Protein AF-A0A0U1M686-F1 (afdb_monomer)

Secondary structure (DSSP, 8-state):
--PPP------TT---S-SSHHHHHHHHHT-B-TTSPBPEEEEPPTT--SS-PEEEEHHHHHHHHHHHHHHHHHHHHHHS-TT-------EEEE--SSHHHHHHHHHHHHHTT-EEEEPPPPPSSHHHHHHHHHHHHHHTTSPEEEE-HHHHHH-HHHHTSTTEEEHHHHHHTTTTS----SS---S--SS------TTSEEEEEEEE-TTSSEEEEEEEHHHHHHHHHHHHHHTT--TT-EEEE-S-TTSHHHIIIIIIHHHHTT-EEEE--HHHHHH-THHHHHHHHHHT--EEE--HHHHHHHHHHHHHHTTT--S---TT--EEEEESS--BHHHHHHHHHHHHHTT--S--EEEEEEEGGGTEEEEEEE--HHHHHHTT-SB---BEEPTT-EEEEEETTEEPPTT--EEEEEESTTS---BTT-HHHHHTTB-TTS-EEEEEEEEE-TTS-EEEEEETTT-EEETTEEE-HHHHHHHHHHTT-TTB-TT--EEEEE--TT-SS-EEEEEE-BSS----HHHHHHHHHHHHHHHHTTTSS--SEEEE--GGGS---TTS---HHHHHHHHHTTTTTTT-EE-SS-----TTS------SHHHHHHHHHHHHHHT--GGG--TTSBTGGGT--HHHHHHHHHHHHHHS---S---HHHHHT--BHHHHHHHHHTTT------EEEEE---SSPPEEEE--TT-SSGGGHHHHHH--SS-EEEE--TTSSTTPPPPS-HHHHHHHHHHHHHHHS-S--EEEEEETTHHHHHHHHHHHHHHTT--EEEEEEES--S--HHHHTT--HHHHHHHHHHHTTSS-GGGHHHHHHHTTT--HHHHHHHHHHTS-HHHHHHH---HHHHHHHHHHHHHHHHHHHH----S-BS--EEEEEEPPTTT-S-HHHIIIIIGGGGGGGBSSPPEEEEEEEETTTTTSTTTHHHHHHHHHHHHHHTT-

Sequence (960 aa):
MAPPVAELGVDSTQGNGLVDLVGILHHAALSKDEVGKERGLWLYEPGTDGTLPVRWTYKELLSEAKRKASILSRYLEAQVPAGLSGVKRKVVLLQFDNHIDSIAWFWAVVSAGLLPAISPPLSANVAQREQHIQHLMTLFETPVVLSTDRLIKRYPELGSGPLTVTIEQLLSSQSSNNIIDDHNPTTNGKYESRPPRGEEPAVLMLTSGSTGNAKAVELTVPQLVASVRGKSKALNVSENACFLNWIGLDHVANLVEIHLLAMYNKVDQVQLQAHDVISEPVLFLKVIHTHRVTATFAPNFFLALLTKRLESEASSITGLDLSCLKTITSGGEANLVETGKALCAQLEKLGVTKCPLYIAYGLTESGGGLSYGLFDAEYEDDQGREFASIGKPTIAVKVRVFGDGKETEPYELGELQLSGDAIFKRYYRDPEATKNSFTPEGWFMTGDRGYIDRTGALNIVGRRKEILIINGVNRAPQDIEAALETANLPGVVSSYFAAFSHRPKGSDTEGYCVVYSPEITFEDPKRRDEIAESIARAAAVIPGVRPEWLIPLPLSRLEKSSLGKLSRTRLKKQFDQGVFDDVRIRSRTPIQTYVHASYVAPSNDTEQKVVEALSYMLEMPANLISVDRTIFELGVTSLTLFRFERLLRQHISLDVGVSIITLLNSPVIRNIATAIDNANSHEYNPVAQLQARGSKLPLWLVHPASGNVLAFLPLARTMVDRPLYALTARGLGNNEKLFDSIPEMADTYFEHVKRTQPKGPYALTGYSLGTTVAFELAKRLEANGDKVAFCAALDSPPHIIPLVGPLDWTAAAIRVSYFLELIAQDDIPKYEVEFRGLSQVEVAERLLEVSFPEQLAKLKLTTAQLMAIVHVTDNFGKMGKVYQPKGLVRKMDVFYCIPLKSVCLDKQKWVAEHLGAWQDFSREPIELIECEGDHADMMNAQYVEGFEQRLSKVLAARGI

InterPro domains:
  IPR000873 AMP-dependent synthetase/ligase domain [PF00501] (54-428)
  IPR001031 Thioesterase [PF00975] (698-831)
  IPR009081 Phosphopantetheine binding ACP domain [PF00550] (608-676)
  IPR009081 Phosphopantetheine binding ACP domain [PS50075] (601-680)
  IPR020845 AMP-binding, conserved site [PS00455] (204-215)
  IPR029058 Alpha/Beta hydrolase fold [G3DSA:3.40.50.1820] (682-956)
  IPR029058 Alpha/Beta hydrolase fold [SSF53474] (679-955)
  IPR036736 ACP-like superfamily [G3DSA:1.10.1200.10] (594-681)
  IPR036736 ACP-like superfamily [SSF47336] (599-683)
  IPR042099 ANL, N-terminal domain [G3DSA:3.40.50.12780] (25-463)
  IPR045851 AMP-binding enzyme domain superfamily [G3DSA:3.30.300.30] (465-593)

Nearest PDB structures (foldseek):
  6ulw-assembly2_D  TM=6.265E-01  e=1.410E-38  Bacillus stratosphericus LAMA 585
  6ulw-assembly2_B  TM=5.367E-01  e=2.056E-37  Bacillus stratosphericus LAMA 585
  3lnv-assembly1_A  TM=6.993E-01  e=2.010E-29  Legionella pneumophila subsp. pneumophila str. Philadelphia 1
  6ulw-assembly1_C  TM=5.220E-01  e=1.589E-37  Bacillus stratosphericus LAMA 585
  6ojd-assembly3_C  TM=7.606E-01  e=1.167E-12  Nocardia uniformis subsp. tsuyamanensis

Organism: Talaromyces islandicus (NCBI:txid28573)

Radius of gyration: 36.04 Å; Cα contacts (8 Å, |Δi|>4): 1787; chains: 1; bounding box: 90×78×102 Å

Structure (mmCIF, N/CA/C/O backbone):
data_AF-A0A0U1M686-F1
#
_entry.id   AF-A0A0U1M686-F1
#
loop_
_atom_site.group_PDB
_atom_site.id
_atom_site.type_symbol
_atom_site.label_atom_id
_atom_site.label_alt_id
_atom_site.label_comp_id
_atom_site.label_asym_id
_atom_site.label_entity_id
_atom_site.label_seq_id
_atom_site.pdbx_PDB_ins_code
_atom_site.Cartn_x
_atom_site.Cartn_y
_atom_site.Cartn_z
_atom_site.occupancy
_atom_site.B_iso_or_equiv
_atom_site.auth_seq_id
_atom_site.auth_comp_id
_atom_site.auth_asym_id
_atom_site.auth_atom_id
_atom_site.pdbx_PDB_model_num
ATOM 1 N N . MET A 1 1 ? 45.460 -27.336 17.665 1.00 35.50 1 MET A N 1
ATOM 2 C CA . MET A 1 1 ? 46.092 -27.654 16.368 1.00 35.50 1 MET A CA 1
ATOM 3 C C . MET A 1 1 ? 45.175 -28.616 15.637 1.00 35.50 1 MET A C 1
ATOM 5 O O . MET A 1 1 ? 45.163 -29.795 15.955 1.00 35.50 1 MET A O 1
ATOM 9 N N . ALA A 1 2 ? 44.336 -28.074 14.759 1.00 26.50 2 ALA A N 1
ATOM 10 C CA . ALA A 1 2 ? 43.498 -28.819 13.824 1.00 26.50 2 ALA A CA 1
ATOM 11 C C . ALA A 1 2 ? 44.129 -28.659 12.428 1.00 26.50 2 ALA A C 1
ATOM 13 O O . ALA A 1 2 ? 44.754 -27.619 12.191 1.00 26.50 2 ALA A O 1
ATOM 14 N N . PRO A 1 3 ? 44.063 -29.670 11.548 1.00 24.14 3 PRO A N 1
ATOM 15 C CA . PRO A 1 3 ? 44.826 -29.666 10.308 1.00 24.14 3 PRO A CA 1
ATOM 16 C C . PRO A 1 3 ? 44.280 -28.603 9.338 1.00 24.14 3 PRO A C 1
ATOM 18 O O . PRO A 1 3 ? 43.085 -28.296 9.385 1.00 24.14 3 PRO A O 1
ATOM 21 N N . PRO A 1 4 ? 45.127 -28.031 8.465 1.00 25.81 4 PRO A N 1
ATOM 22 C CA . PRO A 1 4 ? 44.680 -27.060 7.484 1.00 25.81 4 PRO A CA 1
ATOM 23 C C . PRO A 1 4 ? 43.763 -27.746 6.472 1.00 25.81 4 PRO A C 1
ATOM 25 O O . PRO A 1 4 ? 44.108 -28.776 5.891 1.00 25.81 4 PRO A O 1
ATOM 28 N N . VAL A 1 5 ? 42.584 -27.160 6.280 1.00 28.09 5 VAL A N 1
ATOM 29 C CA . VAL A 1 5 ? 41.678 -27.475 5.177 1.00 28.09 5 VAL A CA 1
ATOM 30 C C . VAL A 1 5 ? 42.433 -27.180 3.887 1.00 28.09 5 VAL A C 1
ATOM 32 O O . VAL A 1 5 ? 42.909 -26.064 3.693 1.00 28.09 5 VAL A O 1
ATOM 35 N N . ALA A 1 6 ? 42.588 -28.196 3.042 1.00 23.77 6 ALA A N 1
ATOM 36 C CA . ALA A 1 6 ? 43.217 -28.063 1.741 1.00 23.77 6 ALA A CA 1
ATOM 37 C C . ALA A 1 6 ? 42.483 -26.989 0.926 1.00 23.77 6 ALA A C 1
ATOM 39 O O . ALA A 1 6 ? 41.313 -27.150 0.576 1.00 23.77 6 ALA A O 1
ATOM 40 N N . GLU A 1 7 ? 43.179 -25.890 0.640 1.00 23.83 7 GLU A N 1
ATOM 41 C CA . GLU A 1 7 ? 42.798 -24.958 -0.409 1.00 23.83 7 GLU A CA 1
ATOM 42 C C . GLU A 1 7 ? 42.729 -25.748 -1.720 1.00 23.83 7 GLU A C 1
ATOM 44 O O . GLU A 1 7 ? 43.747 -26.147 -2.286 1.00 23.83 7 GLU A O 1
ATOM 49 N N . LEU A 1 8 ? 41.512 -25.999 -2.206 1.00 27.53 8 LEU A N 1
ATOM 50 C CA . LEU A 1 8 ? 41.305 -26.252 -3.624 1.00 27.53 8 LEU A CA 1
ATOM 51 C C . LEU A 1 8 ? 41.726 -24.970 -4.337 1.00 27.53 8 LEU A C 1
ATOM 53 O O . LEU A 1 8 ? 40.991 -23.982 -4.346 1.00 27.53 8 LEU A O 1
ATOM 57 N N . GLY A 1 9 ? 42.957 -24.990 -4.847 1.00 22.81 9 GLY A N 1
ATOM 58 C CA . GLY A 1 9 ? 43.548 -23.915 -5.619 1.00 22.81 9 GLY A CA 1
ATOM 59 C C . GLY A 1 9 ? 42.605 -23.496 -6.735 1.00 22.81 9 GLY A C 1
ATOM 60 O O . GLY A 1 9 ? 42.444 -24.193 -7.735 1.00 22.81 9 GLY A O 1
ATOM 61 N N . VAL A 1 10 ? 41.991 -22.331 -6.558 1.00 29.48 10 VAL A N 1
ATOM 62 C CA . VAL A 1 10 ? 41.519 -21.542 -7.684 1.00 29.48 10 VAL A CA 1
ATOM 63 C C . VAL A 1 10 ? 42.782 -20.976 -8.306 1.00 29.48 10 VAL A C 1
ATOM 65 O O . VAL A 1 10 ? 43.371 -20.023 -7.799 1.00 29.48 10 VAL A O 1
ATOM 68 N N . ASP A 1 11 ? 43.227 -21.649 -9.357 1.00 24.72 11 ASP A N 1
ATOM 69 C CA . ASP A 1 11 ? 44.332 -21.237 -10.199 1.00 24.72 11 ASP A CA 1
ATOM 70 C C . ASP A 1 11 ? 44.060 -19.814 -10.716 1.00 24.72 11 ASP A C 1
ATOM 72 O O . ASP A 1 11 ? 43.253 -19.582 -11.619 1.00 24.72 11 ASP A O 1
ATOM 76 N N . SER A 1 12 ? 44.707 -18.831 -10.091 1.00 29.44 12 SER A N 1
ATOM 77 C CA . SER A 1 12 ? 44.592 -17.403 -10.392 1.00 29.44 12 SER A CA 1
ATOM 78 C C . SER A 1 12 ? 45.293 -17.014 -11.701 1.00 29.44 12 SER A C 1
ATOM 80 O O . SER A 1 12 ? 45.470 -15.828 -11.980 1.00 29.44 12 SER A O 1
ATOM 82 N N . THR A 1 13 ? 45.661 -18.000 -12.531 1.00 25.84 13 THR A N 1
ATOM 83 C CA . THR A 1 13 ? 46.384 -17.803 -13.791 1.00 25.84 13 THR A CA 1
ATOM 84 C C . THR A 1 13 ? 45.665 -18.299 -15.055 1.00 25.84 13 THR A C 1
ATOM 86 O O . THR A 1 13 ? 46.185 -18.098 -16.151 1.00 25.84 13 THR A O 1
ATOM 89 N N . GLN A 1 14 ? 44.419 -18.796 -14.977 1.00 29.12 14 GLN A N 1
ATOM 90 C CA . GLN A 1 14 ? 43.559 -18.967 -16.166 1.00 29.12 14 GLN A CA 1
ATOM 91 C C . GLN A 1 14 ? 42.485 -17.875 -16.272 1.00 29.12 14 GLN A C 1
ATOM 93 O O . GLN A 1 14 ? 41.308 -18.066 -15.980 1.00 29.12 14 GLN A O 1
ATOM 98 N N . GLY A 1 15 ? 42.903 -16.703 -16.755 1.00 29.92 15 GLY A N 1
ATOM 99 C CA . GLY A 1 15 ? 42.041 -15.580 -17.135 1.00 29.92 15 GLY A CA 1
ATOM 100 C C . GLY A 1 15 ? 41.254 -15.796 -18.435 1.00 29.92 15 GLY A C 1
ATOM 101 O O . GLY A 1 15 ? 41.294 -14.941 -19.312 1.00 29.92 15 GLY A O 1
ATOM 102 N N . ASN A 1 16 ? 40.534 -16.911 -18.570 1.00 42.47 16 ASN A N 1
ATOM 103 C CA . ASN A 1 16 ? 39.577 -17.136 -19.657 1.00 42.47 16 ASN A CA 1
ATOM 104 C C . ASN A 1 16 ? 38.313 -17.794 -19.095 1.00 42.47 16 ASN A C 1
ATOM 106 O O . ASN A 1 16 ? 38.372 -18.903 -18.576 1.00 42.47 16 ASN A O 1
ATOM 110 N N . GLY A 1 17 ? 37.157 -17.144 -19.235 1.00 43.91 17 GLY A N 1
ATOM 111 C CA . GLY A 1 17 ? 35.889 -17.817 -18.952 1.00 43.91 17 GLY A CA 1
ATOM 112 C C . GLY A 1 17 ? 34.650 -17.094 -19.455 1.00 43.91 17 GLY A C 1
ATOM 113 O O . GLY A 1 17 ? 33.845 -17.692 -20.146 1.00 43.91 17 GLY A O 1
ATOM 114 N N . LEU A 1 18 ? 34.482 -15.802 -19.168 1.00 57.47 18 LEU A N 1
ATOM 115 C CA . LEU A 1 18 ? 33.280 -15.061 -19.576 1.00 57.47 18 LEU A CA 1
ATOM 116 C C . LEU A 1 18 ? 33.663 -13.662 -20.056 1.00 57.47 18 LEU A C 1
ATOM 118 O O . LEU A 1 18 ? 33.580 -12.685 -19.319 1.00 57.47 18 LEU A O 1
ATOM 122 N N . VAL A 1 19 ? 34.156 -13.593 -21.294 1.00 62.72 19 VAL A N 1
ATOM 123 C CA . VAL A 1 19 ? 34.597 -12.338 -21.930 1.00 62.72 19 VAL A CA 1
ATOM 124 C C . VAL A 1 19 ? 33.399 -11.518 -22.438 1.00 62.72 19 VAL A C 1
ATOM 126 O O . VAL A 1 19 ? 33.514 -10.304 -22.601 1.00 62.72 19 VAL A O 1
ATOM 129 N N . ASP A 1 20 ? 32.250 -12.172 -22.645 1.00 78.50 20 ASP A N 1
ATOM 130 C CA . ASP A 1 20 ? 30.994 -11.580 -23.105 1.00 78.50 20 ASP A CA 1
ATOM 131 C C . ASP A 1 20 ? 29.754 -12.385 -22.637 1.00 78.50 20 ASP A C 1
ATOM 133 O O . ASP A 1 20 ? 29.880 -13.467 -22.054 1.00 78.50 20 ASP A O 1
ATOM 137 N N . LEU A 1 21 ? 28.542 -11.858 -22.881 1.00 85.56 21 LEU A N 1
ATOM 138 C CA . LEU A 1 21 ? 27.279 -12.537 -22.537 1.00 85.56 21 LEU A CA 1
ATOM 139 C C . LEU A 1 21 ? 27.047 -13.830 -23.332 1.00 85.56 21 LEU A C 1
ATOM 141 O O . LEU A 1 21 ? 26.483 -14.778 -22.788 1.00 85.56 21 LEU A O 1
ATOM 145 N N . VAL A 1 22 ? 27.480 -13.897 -24.596 1.00 87.44 22 VAL A N 1
ATOM 146 C CA . VAL A 1 22 ? 27.346 -15.111 -25.424 1.00 87.44 22 VAL A CA 1
ATOM 147 C C . VAL A 1 22 ? 28.184 -16.242 -24.830 1.00 87.44 22 VAL A C 1
ATOM 149 O O . VAL A 1 22 ? 27.774 -17.396 -24.890 1.00 87.44 22 VAL A O 1
ATOM 152 N N . GLY A 1 23 ? 29.303 -15.918 -24.179 1.00 86.88 23 GLY A N 1
ATOM 153 C CA . GLY A 1 23 ? 30.106 -16.841 -23.388 1.00 86.88 23 GLY A CA 1
ATOM 154 C C . GLY A 1 23 ? 29.300 -17.528 -22.285 1.00 86.88 23 GLY A C 1
ATOM 155 O O . GLY A 1 23 ? 29.406 -18.744 -22.142 1.00 86.88 23 GLY A O 1
ATOM 156 N N . ILE A 1 24 ? 28.437 -16.799 -21.561 1.00 89.88 24 ILE A N 1
ATOM 157 C CA . ILE A 1 24 ? 27.567 -17.389 -20.522 1.00 89.88 24 ILE A CA 1
ATOM 158 C C . ILE A 1 24 ? 26.655 -18.449 -21.150 1.00 89.88 24 ILE A C 1
ATOM 160 O O . ILE A 1 24 ? 26.615 -19.587 -20.679 1.00 89.88 24 ILE A O 1
ATOM 164 N N . LEU A 1 25 ? 25.987 -18.107 -22.256 1.00 92.75 25 LEU A N 1
ATOM 165 C CA . LEU A 1 25 ? 25.120 -19.039 -22.978 1.00 92.75 25 LEU A CA 1
ATOM 166 C C . LEU A 1 25 ? 25.904 -20.222 -23.563 1.00 92.75 25 LEU A C 1
ATOM 168 O O . LEU A 1 25 ? 25.451 -21.360 -23.487 1.00 92.75 25 LEU A O 1
ATOM 172 N N . HIS A 1 26 ? 27.095 -19.985 -24.113 1.00 90.81 26 HIS A N 1
ATOM 173 C CA . HIS A 1 26 ? 27.956 -21.032 -24.654 1.00 90.81 26 HIS A CA 1
ATOM 174 C C . HIS A 1 26 ? 28.373 -22.034 -23.572 1.00 90.81 26 HIS A C 1
ATOM 176 O O . HIS A 1 26 ? 28.291 -23.240 -23.783 1.00 90.81 26 HIS A O 1
ATOM 182 N N . HIS A 1 27 ? 28.770 -21.561 -22.390 1.00 89.12 27 HIS A N 1
ATOM 183 C CA . HIS A 1 27 ? 29.100 -22.440 -21.270 1.00 89.12 27 HIS A CA 1
ATOM 184 C C . HIS A 1 27 ? 27.886 -23.215 -20.746 1.00 89.12 27 HIS A C 1
ATOM 186 O O . HIS A 1 27 ? 28.037 -24.384 -20.385 1.00 89.12 27 HIS A O 1
ATOM 192 N N . ALA A 1 28 ? 26.695 -22.612 -20.748 1.00 92.19 28 ALA A N 1
ATOM 193 C CA . ALA A 1 28 ? 25.451 -23.308 -20.428 1.00 92.19 28 ALA A CA 1
ATOM 194 C C . ALA A 1 28 ? 25.089 -24.365 -21.493 1.00 92.19 28 ALA A C 1
ATOM 196 O O . ALA A 1 28 ? 24.669 -25.466 -21.146 1.00 92.19 28 ALA A O 1
ATOM 197 N N . ALA A 1 29 ? 25.330 -24.094 -22.779 1.00 91.75 29 ALA A N 1
ATOM 198 C CA . ALA A 1 29 ? 25.081 -25.020 -23.890 1.00 91.75 29 ALA A CA 1
ATOM 199 C C . ALA A 1 29 ? 25.939 -26.296 -23.852 1.00 91.75 29 ALA A C 1
ATOM 201 O O . ALA A 1 29 ? 25.559 -27.308 -24.435 1.00 91.75 29 ALA A O 1
ATOM 202 N N . LEU A 1 30 ? 27.083 -26.262 -23.162 1.00 89.25 30 LEU A N 1
ATOM 203 C CA . LEU A 1 30 ? 27.936 -27.435 -22.942 1.00 89.25 30 LEU A CA 1
ATOM 204 C C . LEU A 1 30 ? 27.496 -28.282 -21.738 1.00 89.25 30 LEU A C 1
ATOM 206 O O . LEU A 1 30 ? 28.070 -29.344 -21.497 1.00 89.25 30 LEU A O 1
ATOM 210 N N . SER A 1 31 ? 26.524 -27.810 -20.955 1.00 86.44 31 SER A N 1
ATOM 211 C CA . SER A 1 31 ? 26.117 -28.466 -19.717 1.00 86.44 31 SER A CA 1
ATOM 212 C C . SER A 1 31 ? 25.139 -29.618 -19.939 1.00 86.44 31 SER A C 1
ATOM 214 O O . SER A 1 31 ? 24.280 -29.593 -20.824 1.00 86.44 31 SER A O 1
ATOM 216 N N . LYS A 1 32 ? 25.279 -30.636 -19.092 1.00 85.50 32 LYS A N 1
ATOM 217 C CA . LYS A 1 32 ? 24.393 -31.794 -18.998 1.00 85.50 32 LYS A CA 1
ATOM 218 C C . LYS A 1 32 ? 24.044 -32.027 -17.530 1.00 85.50 32 LYS A C 1
ATOM 220 O O . LYS A 1 32 ? 24.807 -31.625 -16.653 1.00 85.50 32 LYS A O 1
ATOM 225 N N . ASP A 1 33 ? 22.884 -32.610 -17.253 1.00 80.12 33 ASP A N 1
ATOM 226 C CA . ASP A 1 33 ? 22.543 -33.094 -15.912 1.00 80.12 33 ASP A CA 1
ATOM 227 C C . ASP A 1 33 ? 23.309 -34.380 -15.547 1.00 80.12 33 ASP A C 1
ATOM 229 O O . ASP A 1 33 ? 24.083 -34.910 -16.350 1.00 80.12 33 ASP A O 1
ATOM 233 N N . GLU A 1 34 ? 23.107 -34.878 -14.324 1.00 74.94 34 GLU A N 1
ATOM 234 C CA . GLU A 1 34 ? 23.776 -36.083 -13.807 1.00 74.94 34 GLU A CA 1
ATOM 235 C C . GLU A 1 34 ? 23.486 -37.348 -14.633 1.00 74.94 34 GLU A C 1
ATOM 237 O O . GLU A 1 34 ? 24.268 -38.297 -14.607 1.00 74.94 34 GLU A O 1
ATOM 242 N N . VAL A 1 35 ? 22.391 -37.358 -15.400 1.00 79.94 35 VAL A N 1
ATOM 243 C CA . VAL A 1 35 ? 21.966 -38.475 -16.258 1.00 79.94 35 VAL A CA 1
ATOM 244 C C . VAL A 1 35 ? 22.371 -38.234 -17.725 1.00 79.94 35 VAL A C 1
ATOM 246 O O . VAL A 1 35 ? 22.047 -39.016 -18.618 1.00 79.94 35 VAL A O 1
ATOM 249 N N . GLY A 1 36 ? 23.124 -37.165 -18.002 1.00 80.31 36 GLY A N 1
ATOM 250 C CA . GLY A 1 36 ? 23.648 -36.833 -19.325 1.00 80.31 36 GLY A CA 1
ATOM 251 C C . GLY A 1 36 ? 22.663 -36.106 -20.248 1.00 80.31 36 GLY A C 1
ATOM 252 O O . GLY A 1 36 ? 22.971 -35.936 -21.433 1.00 80.31 36 GLY A O 1
ATOM 253 N N . LYS A 1 37 ? 21.509 -35.657 -19.743 1.00 86.44 37 LYS A N 1
ATOM 254 C CA . LYS A 1 37 ? 20.512 -34.890 -20.501 1.00 86.44 37 LYS A CA 1
ATOM 255 C C . LYS A 1 37 ? 20.952 -33.436 -20.640 1.00 86.44 37 LYS A C 1
ATOM 257 O O . LYS A 1 37 ? 21.430 -32.823 -19.689 1.00 86.44 37 LYS A O 1
ATOM 262 N N . GLU A 1 38 ? 20.772 -32.865 -21.827 1.00 91.81 38 GLU A N 1
ATOM 263 C CA . GLU A 1 38 ? 21.064 -31.448 -22.063 1.00 91.81 38 GLU A CA 1
ATOM 264 C C . GLU A 1 38 ? 20.102 -30.548 -21.269 1.00 91.81 38 GLU A C 1
ATOM 266 O O . GLU A 1 38 ? 18.878 -30.752 -21.272 1.00 91.81 38 GLU A O 1
ATOM 271 N N . ARG A 1 39 ? 20.673 -29.535 -20.612 1.00 94.31 39 ARG A N 1
ATOM 272 C CA . ARG A 1 39 ? 19.938 -28.545 -19.817 1.00 94.31 39 ARG A CA 1
ATOM 273 C C . ARG A 1 39 ? 19.400 -27.410 -20.683 1.00 94.31 39 ARG A C 1
ATOM 275 O O . ARG A 1 39 ? 19.896 -27.170 -21.789 1.00 94.31 39 ARG A O 1
ATOM 282 N N . GLY A 1 40 ? 18.386 -26.705 -20.199 1.00 96.31 40 GLY A N 1
ATOM 283 C CA . GLY A 1 40 ? 17.783 -25.604 -20.937 1.00 96.31 40 GLY A CA 1
ATOM 284 C C . GLY A 1 40 ? 16.532 -25.011 -20.307 1.00 96.31 40 GLY A C 1
ATOM 285 O O . GLY A 1 40 ? 16.458 -24.800 -19.098 1.00 96.31 40 GLY A O 1
ATOM 286 N N . LEU A 1 41 ? 15.574 -24.682 -21.168 1.00 96.81 41 LEU A N 1
ATOM 287 C CA . LEU A 1 41 ? 14.381 -23.914 -20.859 1.00 96.81 41 LEU A CA 1
ATOM 288 C C . LEU A 1 41 ? 13.118 -24.718 -21.161 1.00 96.81 41 LEU A C 1
ATOM 290 O O . LEU A 1 41 ? 12.995 -25.314 -22.232 1.00 96.81 41 LEU A O 1
ATOM 294 N N . TRP A 1 42 ? 12.159 -24.651 -20.247 1.00 97.50 42 TRP A N 1
ATOM 295 C CA . TRP A 1 42 ? 10.762 -24.985 -20.492 1.00 97.50 42 TRP A CA 1
ATOM 296 C C . TRP A 1 42 ? 9.965 -23.690 -20.623 1.00 97.50 42 TRP A C 1
ATOM 298 O O . TRP A 1 42 ? 9.882 -22.906 -19.680 1.00 97.50 42 TRP A O 1
ATOM 308 N N . LEU A 1 43 ? 9.411 -23.447 -21.803 1.00 95.69 43 LEU A N 1
ATOM 309 C CA . LEU A 1 43 ? 8.744 -22.208 -22.180 1.00 95.69 43 LEU A CA 1
ATOM 310 C C . LEU A 1 43 ? 7.253 -22.476 -22.353 1.00 95.69 43 LEU A C 1
ATOM 312 O O . LEU A 1 43 ? 6.857 -23.287 -23.188 1.00 95.69 43 LEU A O 1
ATOM 316 N N . TYR A 1 44 ? 6.431 -21.792 -21.571 1.00 93.44 44 TYR A N 1
ATOM 317 C CA . TYR A 1 44 ? 4.985 -21.885 -21.681 1.00 93.44 44 TYR A CA 1
ATOM 318 C C . TYR A 1 44 ? 4.413 -20.730 -22.503 1.00 93.44 44 TYR A C 1
ATOM 320 O O . TYR A 1 44 ? 4.739 -19.561 -22.274 1.00 93.44 44 TYR A O 1
ATOM 328 N N . GLU A 1 45 ? 3.542 -21.071 -23.449 1.00 88.12 45 GLU A N 1
ATOM 329 C CA . GLU A 1 45 ? 2.785 -20.105 -24.247 1.00 88.12 45 GLU A CA 1
ATOM 330 C C . GLU A 1 45 ? 1.713 -19.393 -23.398 1.00 88.12 45 GLU A C 1
ATOM 332 O O . GLU A 1 45 ? 1.224 -19.974 -22.423 1.00 88.12 45 GLU A O 1
ATOM 337 N N . PRO A 1 46 ? 1.319 -18.155 -23.755 1.00 81.81 46 PRO A N 1
ATOM 338 C CA . PRO A 1 46 ? 0.219 -17.447 -23.101 1.00 81.81 46 PRO A CA 1
ATOM 339 C C . PRO A 1 46 ? -1.095 -18.240 -23.072 1.00 81.81 46 PRO A C 1
ATOM 341 O O . PRO A 1 46 ? -1.544 -18.731 -24.107 1.00 81.81 46 PRO A O 1
ATOM 344 N N . GLY A 1 47 ? -1.754 -18.283 -21.909 1.00 75.31 47 GLY A N 1
ATOM 345 C CA . GLY A 1 47 ? -3.055 -18.942 -21.727 1.00 75.31 47 GLY A CA 1
ATOM 346 C C . GLY A 1 47 ? -2.955 -20.425 -21.364 1.00 75.31 47 GLY A C 1
ATOM 347 O O . GLY A 1 47 ? -3.912 -21.173 -21.564 1.00 75.31 47 GLY A O 1
ATOM 348 N N . THR A 1 48 ? -1.793 -20.866 -20.881 1.00 77.75 48 THR A N 1
ATOM 349 C CA . THR A 1 48 ? -1.545 -22.257 -20.484 1.00 77.75 48 THR A CA 1
ATOM 350 C C . THR A 1 48 ? -2.208 -22.620 -19.148 1.00 77.75 48 THR A C 1
ATOM 352 O O . THR A 1 48 ? -2.331 -21.792 -18.249 1.00 77.75 48 THR A O 1
ATOM 355 N N . ASP A 1 49 ? -2.549 -23.897 -18.973 1.00 73.88 49 ASP A N 1
ATOM 356 C CA . ASP A 1 49 ? -2.934 -24.500 -17.688 1.00 73.88 49 ASP A CA 1
ATOM 357 C C . ASP A 1 49 ? -1.755 -25.198 -16.970 1.00 73.88 49 ASP A C 1
ATOM 359 O O . ASP A 1 49 ? -1.926 -25.811 -15.913 1.00 73.88 49 ASP A O 1
ATOM 363 N N . GLY A 1 50 ? -0.550 -25.113 -17.548 1.00 71.62 50 GLY A N 1
ATOM 364 C CA . GLY A 1 50 ? 0.678 -25.719 -17.032 1.00 71.62 50 GLY A CA 1
ATOM 365 C C . GLY A 1 50 ? 1.043 -27.079 -17.636 1.00 71.62 50 GLY A C 1
ATOM 366 O O . GLY A 1 50 ? 2.062 -27.647 -17.238 1.00 71.62 50 GLY A O 1
ATOM 367 N N . THR A 1 51 ? 0.295 -27.598 -18.615 1.00 71.19 51 THR A N 1
ATOM 368 C CA . THR A 1 51 ? 0.470 -28.987 -19.090 1.00 71.19 51 THR A CA 1
ATOM 369 C C . THR A 1 51 ? 1.405 -29.179 -20.293 1.00 71.19 51 THR A C 1
ATOM 371 O O . THR A 1 51 ? 2.023 -30.238 -20.399 1.00 71.19 51 THR A O 1
ATOM 374 N N . LEU A 1 52 ? 1.569 -28.188 -21.182 1.00 81.06 52 LEU A N 1
ATOM 375 C CA . LEU A 1 52 ? 2.298 -28.356 -22.456 1.00 81.06 52 LEU A CA 1
ATOM 376 C C . LEU A 1 52 ? 3.344 -27.250 -22.725 1.00 81.06 52 LEU A C 1
ATOM 378 O O . LEU A 1 52 ? 3.069 -26.311 -23.471 1.00 81.06 52 LEU A O 1
ATOM 382 N N . PRO A 1 53 ? 4.556 -27.338 -22.147 1.00 90.69 53 PRO A N 1
ATOM 383 C CA . PRO A 1 53 ? 5.652 -26.422 -22.465 1.00 90.69 53 PRO A CA 1
ATOM 384 C C . PRO A 1 53 ? 6.422 -26.816 -23.736 1.00 90.69 53 PRO A C 1
ATOM 386 O O . PRO A 1 53 ? 6.620 -27.996 -24.031 1.00 90.69 53 PRO A O 1
ATOM 389 N N . VAL A 1 54 ? 6.978 -25.818 -24.426 1.00 93.00 54 VAL A N 1
ATOM 390 C CA . VAL A 1 54 ? 8.045 -25.998 -25.420 1.00 93.00 54 VAL A CA 1
ATOM 391 C C . VAL A 1 54 ? 9.376 -26.158 -24.684 1.00 93.00 54 VAL A C 1
ATOM 393 O O . VAL A 1 54 ? 9.696 -25.365 -23.800 1.00 93.00 54 VAL A O 1
ATOM 396 N N . ARG A 1 55 ? 10.179 -27.167 -25.034 1.00 94.31 55 ARG A N 1
ATOM 397 C CA . ARG A 1 55 ? 11.534 -27.336 -24.486 1.00 94.31 55 ARG A CA 1
ATOM 398 C C . ARG A 1 55 ? 12.569 -26.838 -25.486 1.00 94.31 55 ARG A 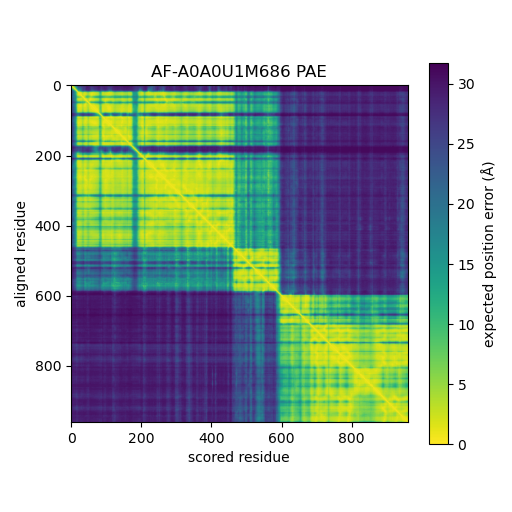C 1
ATOM 400 O O . ARG A 1 55 ? 12.554 -27.291 -26.624 1.00 94.31 55 ARG A O 1
ATOM 407 N N . TRP A 1 56 ? 13.489 -25.990 -25.033 1.00 95.38 56 TRP A N 1
ATOM 408 C CA . TRP A 1 56 ? 14.724 -25.657 -25.750 1.00 95.38 56 TRP A CA 1
ATOM 409 C C . TRP A 1 56 ? 15.927 -26.002 -24.889 1.00 95.38 56 TRP A C 1
ATOM 411 O O . TRP A 1 56 ? 16.032 -25.523 -23.762 1.00 95.38 56 TRP A O 1
ATOM 421 N N . THR A 1 57 ? 16.873 -26.783 -25.398 1.00 97.12 57 THR A N 1
ATOM 422 C CA . THR A 1 57 ? 18.180 -26.903 -24.742 1.00 97.12 57 THR A CA 1
ATOM 423 C C . THR A 1 57 ? 18.960 -25.597 -24.903 1.00 97.12 57 THR A C 1
ATOM 425 O O . THR A 1 57 ? 18.735 -24.824 -25.837 1.00 97.12 57 THR A O 1
ATOM 428 N N . TYR A 1 58 ? 19.917 -25.315 -24.016 1.00 97.12 58 TYR A N 1
ATOM 429 C CA . TYR A 1 58 ? 20.777 -24.134 -24.185 1.00 97.12 58 TYR A CA 1
ATOM 430 C C . TYR A 1 58 ? 21.567 -24.173 -25.501 1.00 97.12 58 TYR A C 1
ATOM 432 O O . TYR A 1 58 ? 21.882 -23.129 -26.073 1.00 97.12 58 TYR A O 1
ATOM 440 N N . LYS A 1 59 ? 21.849 -25.375 -26.014 1.00 95.06 59 LYS A N 1
ATOM 441 C CA . LYS A 1 59 ? 22.479 -25.591 -27.316 1.00 95.06 59 LYS A CA 1
ATOM 442 C C . LYS A 1 59 ? 21.557 -25.204 -28.472 1.00 95.06 59 LYS A C 1
ATOM 444 O O . LYS A 1 59 ? 22.008 -24.520 -29.391 1.00 95.06 59 LYS A O 1
ATOM 449 N N . GLU A 1 60 ? 20.284 -25.587 -28.411 1.00 95.94 60 GLU A N 1
ATOM 450 C CA . GLU A 1 60 ? 19.265 -25.158 -29.375 1.00 95.94 60 GLU A CA 1
ATOM 451 C C . GLU A 1 60 ? 19.069 -23.639 -29.326 1.00 95.94 60 GLU A C 1
ATOM 453 O O . GLU A 1 60 ? 19.113 -22.991 -30.370 1.00 95.94 60 GLU A O 1
ATOM 458 N N . LEU A 1 61 ? 18.978 -23.048 -28.127 1.00 96.06 61 LEU A N 1
ATOM 459 C CA . LEU A 1 61 ? 18.886 -21.595 -27.959 1.00 96.06 61 LEU A CA 1
ATOM 460 C C . LEU A 1 61 ? 20.096 -20.871 -28.567 1.00 96.06 61 LEU A C 1
ATOM 462 O O . LEU A 1 61 ? 19.926 -19.870 -29.259 1.00 96.06 61 LEU A O 1
ATOM 466 N N . LEU A 1 62 ? 21.317 -21.371 -28.352 1.00 93.31 62 LEU A N 1
ATOM 467 C CA . LEU A 1 62 ? 22.529 -20.793 -28.938 1.00 93.31 62 LEU A CA 1
ATOM 468 C C . LEU A 1 62 ? 22.539 -20.885 -30.470 1.00 93.31 62 LEU A C 1
ATOM 470 O O . LEU A 1 62 ? 22.940 -19.931 -31.141 1.00 93.31 62 LEU A O 1
ATOM 474 N N . SER A 1 63 ? 22.128 -22.027 -31.025 1.00 91.69 63 SER A N 1
ATOM 475 C CA . SER A 1 63 ? 22.017 -22.216 -32.475 1.00 91.69 63 SER A CA 1
ATOM 476 C C . SER A 1 63 ? 20.999 -21.241 -33.072 1.00 91.69 63 SER A C 1
ATOM 478 O O . SER A 1 63 ? 21.309 -20.506 -34.013 1.00 91.69 63 SER A O 1
ATOM 480 N N . GLU A 1 64 ? 19.826 -21.146 -32.450 1.00 92.12 64 GLU A N 1
ATOM 481 C CA . GLU A 1 64 ? 18.743 -20.276 -32.891 1.00 92.12 64 GLU A CA 1
ATOM 482 C C . GLU A 1 64 ? 19.102 -18.789 -32.760 1.00 92.12 64 GLU A C 1
ATOM 484 O O . GLU A 1 64 ? 18.819 -18.000 -33.664 1.00 92.12 64 GLU A O 1
ATOM 489 N N . ALA A 1 65 ? 19.803 -18.404 -31.691 1.00 92.25 65 ALA A N 1
ATOM 490 C CA . ALA A 1 65 ? 20.324 -17.055 -31.506 1.00 92.25 65 ALA A CA 1
ATOM 491 C C . ALA A 1 65 ? 21.293 -16.660 -32.628 1.00 92.25 65 ALA A C 1
ATOM 493 O O . ALA A 1 65 ? 21.159 -15.579 -33.200 1.00 92.25 65 ALA A O 1
ATOM 494 N N . LYS A 1 66 ? 22.233 -17.540 -33.002 1.00 89.69 66 LYS A N 1
ATOM 495 C CA . LYS A 1 66 ? 23.174 -17.295 -34.111 1.00 89.69 66 LYS A CA 1
ATOM 496 C C . LYS A 1 66 ? 22.459 -17.187 -35.457 1.00 89.69 66 LYS A C 1
ATOM 498 O O . LYS A 1 66 ? 22.763 -16.290 -36.245 1.00 89.69 66 LYS A O 1
ATOM 503 N N . ARG A 1 67 ? 21.486 -18.066 -35.712 1.00 92.56 67 ARG A N 1
ATOM 504 C CA . ARG A 1 67 ? 20.683 -18.047 -36.941 1.00 92.56 67 ARG A CA 1
ATOM 505 C C . ARG A 1 67 ? 19.900 -16.738 -37.069 1.00 92.56 67 ARG A C 1
ATOM 507 O O . ARG A 1 67 ? 20.022 -16.045 -38.078 1.00 92.56 67 ARG A O 1
ATOM 514 N N . LYS A 1 68 ? 19.151 -16.358 -36.029 1.00 93.56 68 LYS A N 1
ATOM 515 C CA . LYS A 1 68 ? 18.389 -15.098 -35.976 1.00 93.56 68 LYS A CA 1
ATOM 516 C C . LYS A 1 68 ? 19.291 -13.862 -36.028 1.00 93.56 68 LYS A C 1
ATOM 518 O O . LYS A 1 68 ? 18.940 -12.897 -36.701 1.00 93.56 68 LYS A O 1
ATOM 523 N N . ALA A 1 69 ? 20.472 -13.904 -35.406 1.00 90.44 69 ALA A N 1
ATOM 524 C CA . ALA A 1 69 ? 21.472 -12.840 -35.499 1.00 90.44 69 ALA A CA 1
ATOM 525 C C . ALA A 1 69 ? 21.915 -12.596 -36.948 1.00 90.44 69 ALA A C 1
ATOM 527 O O . ALA A 1 69 ? 21.913 -11.458 -37.404 1.00 90.44 69 ALA A O 1
ATOM 528 N N . SER A 1 70 ? 22.227 -13.661 -37.696 1.00 86.94 70 SER A N 1
ATOM 529 C CA . SER A 1 70 ? 22.593 -13.562 -39.117 1.00 86.94 70 SER A CA 1
ATOM 530 C C . SER A 1 70 ? 21.475 -12.950 -39.970 1.00 86.94 70 SER A C 1
ATOM 532 O O . SER A 1 70 ? 21.740 -12.160 -40.878 1.00 86.94 70 SER A O 1
ATOM 534 N N . ILE A 1 71 ? 20.215 -13.294 -39.685 1.00 88.88 71 ILE A N 1
ATOM 535 C CA . ILE A 1 71 ? 19.049 -12.720 -40.374 1.00 88.88 71 ILE A CA 1
ATOM 536 C C . ILE A 1 71 ? 18.939 -11.224 -40.082 1.00 88.88 71 ILE A C 1
ATOM 538 O O . ILE A 1 71 ? 18.844 -10.422 -41.011 1.00 88.88 71 ILE A O 1
ATOM 542 N N . LEU A 1 72 ? 18.994 -10.850 -38.803 1.00 88.12 72 LEU A N 1
ATOM 543 C CA . LEU A 1 72 ? 18.882 -9.462 -38.373 1.00 88.12 72 LEU A CA 1
ATOM 544 C C . LEU A 1 72 ? 20.011 -8.600 -38.950 1.00 88.12 72 LEU A C 1
ATOM 546 O O . LEU A 1 72 ? 19.737 -7.541 -39.509 1.00 88.12 72 LEU A O 1
ATOM 550 N N . SER A 1 73 ? 21.262 -9.062 -38.876 1.00 85.31 73 SER A N 1
ATOM 551 C CA . SER A 1 73 ? 22.411 -8.329 -39.417 1.00 85.31 73 SER A CA 1
ATOM 552 C C . SER A 1 73 ? 22.278 -8.094 -40.921 1.00 85.31 73 SER A C 1
ATOM 554 O O . SER A 1 73 ? 22.413 -6.956 -41.360 1.00 85.31 73 SER A O 1
ATOM 556 N N . ARG A 1 74 ? 21.923 -9.125 -41.705 1.00 83.94 74 ARG A N 1
ATOM 557 C CA . ARG A 1 74 ? 21.724 -8.985 -43.160 1.00 83.94 74 ARG A CA 1
ATOM 558 C C . ARG A 1 74 ? 20.603 -8.011 -43.508 1.00 83.94 74 ARG A C 1
ATOM 560 O O . ARG A 1 74 ? 20.750 -7.211 -44.427 1.00 83.94 74 ARG A O 1
ATOM 567 N N . TYR A 1 75 ? 19.491 -8.068 -42.775 1.00 84.94 75 TYR A N 1
ATOM 568 C CA . TYR A 1 75 ? 18.386 -7.134 -42.976 1.00 84.94 75 TYR A CA 1
ATOM 569 C C . TYR A 1 75 ? 18.826 -5.690 -42.719 1.00 84.94 75 TYR A C 1
ATOM 571 O O . TYR A 1 75 ? 18.573 -4.807 -43.535 1.00 84.94 75 TYR A O 1
ATOM 579 N N . LEU A 1 76 ? 19.531 -5.446 -41.612 1.00 81.94 76 LEU A N 1
ATOM 580 C CA . LEU A 1 76 ? 20.013 -4.109 -41.269 1.00 81.94 76 LEU A CA 1
ATOM 581 C C . LEU A 1 76 ? 21.067 -3.599 -42.256 1.00 81.94 76 LEU A C 1
ATOM 583 O O . LEU A 1 76 ? 21.037 -2.421 -42.600 1.00 81.94 76 LEU A O 1
ATOM 587 N N . GLU A 1 77 ? 21.955 -4.461 -42.752 1.00 77.94 77 GLU A N 1
ATOM 588 C CA . GLU A 1 77 ? 22.916 -4.111 -43.804 1.00 77.94 77 GLU A CA 1
ATOM 589 C C . GLU A 1 77 ? 22.222 -3.680 -45.103 1.00 77.94 77 GLU A C 1
ATOM 591 O O . GLU A 1 77 ? 22.637 -2.696 -45.712 1.00 77.94 77 GLU A O 1
ATOM 596 N N . ALA A 1 78 ? 21.140 -4.358 -45.500 1.00 77.19 78 ALA A N 1
ATOM 597 C CA . ALA A 1 78 ? 20.378 -4.018 -46.703 1.00 77.19 78 ALA A CA 1
ATOM 598 C C . ALA A 1 78 ? 19.627 -2.675 -46.599 1.00 77.19 78 ALA A C 1
ATOM 600 O O . ALA A 1 78 ? 19.369 -2.035 -47.616 1.00 77.19 78 ALA A O 1
ATOM 601 N N . GLN A 1 79 ? 19.286 -2.240 -45.382 1.00 72.44 79 GLN A N 1
ATOM 602 C CA . GLN A 1 79 ? 18.551 -0.995 -45.124 1.00 72.44 79 GLN A CA 1
ATOM 603 C C . GLN A 1 79 ? 19.466 0.230 -44.940 1.00 72.44 79 GLN A C 1
ATOM 605 O O . GLN A 1 79 ? 18.983 1.362 -44.884 1.00 72.44 79 GLN A O 1
ATOM 610 N N . VAL A 1 80 ? 20.787 0.045 -44.832 1.00 60.62 80 VAL A N 1
ATOM 611 C CA . VAL A 1 80 ? 21.751 1.149 -44.696 1.00 60.62 80 VAL A CA 1
ATOM 612 C C . VAL A 1 80 ? 22.293 1.525 -46.084 1.00 60.62 80 VAL A C 1
ATOM 614 O O . VAL A 1 80 ? 22.936 0.694 -46.725 1.00 60.62 80 VAL A O 1
ATOM 617 N N . PRO A 1 81 ? 22.101 2.771 -46.568 1.00 53.53 81 PRO A N 1
ATOM 618 C CA . PRO A 1 81 ? 22.632 3.199 -47.860 1.00 53.53 81 PRO A CA 1
ATOM 619 C C . PRO A 1 81 ? 24.149 2.991 -47.959 1.00 53.53 81 PRO A C 1
ATOM 621 O O . PRO A 1 81 ? 24.899 3.311 -47.029 1.00 53.53 81 PRO A O 1
ATOM 624 N N . ALA A 1 82 ? 24.608 2.491 -49.110 1.00 43.31 82 ALA A N 1
ATOM 625 C CA . ALA A 1 82 ? 26.020 2.279 -49.414 1.00 43.31 82 ALA A CA 1
ATOM 626 C C . ALA A 1 82 ? 26.798 3.610 -49.350 1.00 43.31 82 ALA A C 1
ATOM 628 O O . ALA A 1 82 ? 26.836 4.370 -50.310 1.00 43.31 82 ALA A O 1
ATOM 629 N N . GLY A 1 83 ? 27.398 3.910 -48.195 1.00 40.78 83 GLY A N 1
ATOM 630 C CA . GLY A 1 83 ? 28.121 5.167 -47.954 1.00 40.78 83 GLY A CA 1
ATOM 631 C C . GLY A 1 83 ? 28.270 5.540 -46.477 1.00 40.78 83 GLY A C 1
ATOM 632 O O . GLY A 1 83 ? 29.218 6.227 -46.118 1.00 40.78 83 GLY A O 1
ATOM 633 N N . LEU A 1 84 ? 27.408 5.019 -45.597 1.00 44.91 84 LEU A N 1
ATOM 634 C CA . LEU A 1 84 ? 27.532 5.161 -44.140 1.00 44.91 84 LEU A CA 1
ATOM 635 C C . LEU A 1 84 ? 28.352 4.001 -43.549 1.00 44.91 84 LEU A C 1
ATOM 637 O O . LEU A 1 84 ? 27.876 3.216 -42.730 1.00 44.91 84 LEU A O 1
ATOM 641 N N . SER A 1 85 ? 29.600 3.857 -44.000 1.00 38.22 85 SER A N 1
ATOM 642 C CA . SER A 1 85 ? 30.573 2.961 -43.369 1.00 38.22 85 SER A CA 1
ATOM 643 C C . SER A 1 85 ? 30.944 3.515 -41.993 1.00 38.22 85 SER A C 1
ATOM 645 O O . SER A 1 85 ? 31.782 4.408 -41.885 1.00 38.22 85 SER A O 1
ATOM 647 N N . GLY A 1 86 ? 30.283 3.020 -40.949 1.00 41.94 86 GLY A N 1
ATOM 648 C CA . GLY A 1 86 ? 30.578 3.414 -39.571 1.00 41.94 86 GLY A CA 1
ATOM 649 C C . GLY A 1 86 ? 29.416 3.267 -38.599 1.00 41.94 86 GLY A C 1
ATOM 650 O O . GLY A 1 86 ? 29.336 4.047 -37.650 1.00 41.94 86 GLY A O 1
ATOM 651 N N . VAL A 1 87 ? 28.493 2.320 -38.814 1.00 44.72 87 VAL A N 1
ATOM 652 C CA . VAL A 1 87 ? 27.398 2.128 -37.862 1.00 44.72 87 VAL A CA 1
ATOM 653 C C . VAL A 1 87 ? 27.953 1.529 -36.569 1.00 44.72 87 VAL A C 1
ATOM 655 O O . VAL A 1 87 ? 28.088 0.318 -36.413 1.00 44.72 87 VAL A O 1
ATOM 658 N N . LYS A 1 88 ? 28.282 2.418 -35.628 1.00 54.31 88 LYS A N 1
ATOM 659 C CA . LYS A 1 88 ? 28.479 2.089 -34.218 1.00 54.31 88 LYS A CA 1
ATOM 660 C C . LYS A 1 88 ? 27.278 1.277 -33.735 1.00 54.31 88 LYS A C 1
ATOM 662 O O . LYS A 1 88 ? 26.147 1.534 -34.137 1.00 54.31 88 LYS A O 1
ATOM 667 N N . ARG A 1 89 ? 27.558 0.299 -32.878 1.00 69.06 89 ARG A N 1
ATOM 668 C CA . ARG A 1 89 ? 26.623 -0.633 -32.239 1.00 69.06 89 ARG A CA 1
ATOM 669 C C . ARG A 1 89 ? 25.235 -0.025 -31.976 1.00 69.06 89 ARG A C 1
ATOM 671 O O . ARG A 1 89 ? 25.041 0.673 -30.984 1.00 69.06 89 ARG A O 1
ATOM 678 N N . LYS A 1 90 ? 24.285 -0.272 -32.887 1.00 81.69 90 LYS A N 1
ATOM 679 C CA . LYS A 1 90 ? 22.924 0.275 -32.801 1.00 81.69 90 LYS A CA 1
ATOM 680 C C . LYS A 1 90 ? 22.178 -0.328 -31.617 1.00 81.69 90 LYS A C 1
ATOM 682 O O . LYS A 1 90 ? 22.307 -1.522 -31.335 1.00 81.69 90 LYS A O 1
ATOM 687 N N . VAL A 1 91 ? 21.372 0.509 -30.970 1.00 91.81 91 VAL A N 1
ATOM 688 C CA . VAL A 1 91 ? 20.387 0.058 -29.991 1.00 91.81 91 VAL A CA 1
ATOM 689 C C . VAL A 1 91 ? 19.243 -0.630 -30.734 1.00 91.81 91 VAL A C 1
ATOM 691 O O . VAL A 1 91 ? 18.702 -0.077 -31.696 1.00 91.81 91 VAL A O 1
ATOM 694 N N . VAL A 1 92 ? 18.888 -1.833 -30.289 1.00 94.25 92 VAL A N 1
ATOM 695 C CA . VAL A 1 92 ? 17.696 -2.554 -30.742 1.00 94.25 92 VAL A CA 1
ATOM 696 C C . VAL A 1 92 ? 16.696 -2.560 -29.597 1.00 94.25 92 VAL A C 1
ATOM 698 O O . VAL A 1 92 ? 16.944 -3.180 -28.563 1.00 94.25 92 VAL A O 1
ATOM 701 N N . LEU A 1 93 ? 15.588 -1.849 -29.784 1.00 94.56 93 LEU A N 1
ATOM 702 C CA . LEU A 1 93 ? 14.475 -1.814 -28.850 1.00 94.56 93 LEU A CA 1
ATOM 703 C C . LEU A 1 93 ? 13.607 -3.058 -29.063 1.00 94.56 93 LEU A C 1
ATOM 705 O O . LEU A 1 93 ? 12.952 -3.197 -30.096 1.00 94.56 93 LEU A O 1
ATOM 709 N N . LEU A 1 94 ? 13.621 -3.960 -28.086 1.00 95.69 94 LEU A N 1
ATOM 710 C CA . LEU A 1 94 ? 12.848 -5.197 -28.082 1.00 95.69 94 LEU A CA 1
ATOM 711 C C . LEU A 1 94 ? 11.482 -4.936 -27.444 1.00 95.69 94 LEU A C 1
ATOM 713 O O . LEU A 1 94 ? 11.416 -4.592 -26.262 1.00 95.69 94 LEU A O 1
ATOM 717 N N . GLN A 1 95 ? 10.408 -5.118 -28.216 1.00 92.50 95 GLN A N 1
ATOM 718 C CA . GLN A 1 95 ? 9.028 -5.005 -27.739 1.00 92.50 95 GLN A CA 1
ATOM 719 C C . GLN A 1 95 ? 8.261 -6.293 -28.049 1.00 92.50 95 GLN A C 1
ATOM 721 O O . GLN A 1 95 ? 7.767 -6.486 -29.161 1.00 92.50 95 GLN A O 1
ATOM 726 N N . PHE A 1 96 ? 8.125 -7.148 -27.039 1.00 92.69 96 PHE A N 1
ATOM 727 C CA . PHE A 1 96 ? 7.412 -8.423 -27.107 1.00 92.69 96 PHE A CA 1
ATOM 728 C C . PHE A 1 96 ? 6.497 -8.583 -25.891 1.00 92.69 96 PHE A C 1
ATOM 730 O O . PHE A 1 96 ? 6.664 -7.901 -24.884 1.00 92.69 96 PHE A O 1
ATOM 737 N N . ASP A 1 97 ? 5.520 -9.476 -25.996 1.00 84.44 97 ASP A N 1
ATOM 738 C CA . ASP A 1 97 ? 4.515 -9.748 -24.962 1.00 84.44 97 ASP A CA 1
ATOM 739 C C . ASP A 1 97 ? 4.543 -11.208 -24.474 1.00 84.44 97 ASP A C 1
ATOM 741 O O . ASP A 1 97 ? 3.650 -11.626 -23.743 1.00 84.44 97 ASP A O 1
ATOM 745 N N . ASN A 1 98 ? 5.567 -11.978 -24.864 1.00 89.44 98 ASN A N 1
ATOM 746 C CA . ASN A 1 98 ? 5.783 -13.354 -24.421 1.00 89.44 98 ASN A CA 1
ATOM 747 C C . ASN A 1 98 ? 7.280 -13.674 -24.240 1.00 89.44 98 ASN A C 1
ATOM 749 O O . ASN A 1 98 ? 8.157 -13.048 -24.848 1.00 89.44 98 ASN A O 1
ATOM 753 N N . HIS A 1 99 ? 7.579 -14.668 -23.400 1.00 93.00 99 HIS A N 1
ATOM 754 C CA . HIS A 1 99 ? 8.954 -15.090 -23.099 1.00 93.00 99 HIS A CA 1
ATOM 755 C C . HIS A 1 99 ? 9.709 -15.729 -24.266 1.00 93.00 99 HIS A C 1
ATOM 757 O O . HIS A 1 99 ? 10.917 -15.522 -24.367 1.00 93.00 99 HIS A O 1
ATOM 763 N N . ILE A 1 100 ? 9.031 -16.483 -25.131 1.00 93.19 100 ILE A N 1
ATOM 764 C CA . ILE A 1 100 ? 9.661 -17.228 -26.231 1.00 93.19 100 ILE A CA 1
ATOM 765 C C . ILE A 1 100 ? 10.340 -16.255 -27.197 1.00 93.19 100 ILE A C 1
ATOM 767 O O . ILE A 1 100 ? 11.546 -16.359 -27.445 1.00 93.19 100 ILE A O 1
ATOM 771 N N . ASP A 1 101 ? 9.595 -15.256 -27.669 1.00 94.25 101 ASP A N 1
ATOM 772 C CA . ASP A 1 101 ? 10.115 -14.230 -28.566 1.00 94.25 101 ASP A CA 1
ATOM 773 C C . ASP A 1 101 ? 11.129 -13.331 -27.860 1.00 94.25 101 ASP A C 1
ATOM 775 O O . ASP A 1 101 ? 12.210 -13.083 -28.401 1.00 94.25 101 ASP A O 1
ATOM 779 N N . SER A 1 102 ? 10.824 -12.898 -26.629 1.00 94.88 102 SER A N 1
ATOM 780 C CA . SER A 1 102 ? 11.710 -12.024 -25.851 1.00 94.88 102 SER A CA 1
ATOM 781 C C . SER A 1 102 ? 13.098 -12.638 -25.668 1.00 94.88 102 SER A C 1
ATOM 783 O O . SER A 1 102 ? 14.101 -11.978 -25.934 1.00 94.88 102 SER A O 1
ATOM 785 N N . ILE A 1 103 ? 13.171 -13.904 -25.243 1.00 96.88 103 ILE A N 1
ATOM 786 C CA . ILE A 1 103 ? 14.437 -14.602 -24.985 1.00 96.88 103 ILE A CA 1
ATOM 787 C C . ILE A 1 103 ? 15.174 -14.870 -26.297 1.00 96.88 103 ILE A C 1
ATOM 789 O O . ILE A 1 103 ? 16.368 -14.577 -26.399 1.00 96.88 103 ILE A O 1
ATOM 793 N N . ALA A 1 104 ? 14.488 -15.397 -27.315 1.00 96.00 104 ALA A N 1
ATOM 794 C CA . ALA A 1 104 ? 15.138 -15.743 -28.574 1.00 96.00 104 ALA A CA 1
ATOM 795 C C . ALA A 1 104 ? 15.738 -14.513 -29.270 1.00 96.00 104 ALA A C 1
ATOM 797 O O . ALA A 1 104 ? 16.879 -14.554 -29.737 1.00 96.00 104 ALA A O 1
ATOM 798 N N . TRP A 1 105 ? 14.992 -13.407 -29.322 1.00 96.94 105 TRP A N 1
ATOM 799 C CA . TRP A 1 105 ? 15.448 -12.191 -29.988 1.00 96.94 105 TRP A CA 1
ATOM 800 C C . TRP A 1 105 ? 16.403 -11.356 -29.137 1.00 96.94 105 TRP A C 1
ATOM 802 O O . TRP A 1 105 ? 17.294 -10.729 -29.708 1.00 96.94 105 TRP A O 1
ATOM 812 N N . PHE A 1 106 ? 16.332 -11.423 -27.802 1.00 97.31 106 PHE A N 1
ATOM 813 C CA . PHE A 1 106 ? 17.394 -10.897 -26.938 1.00 97.31 106 PHE A CA 1
ATOM 814 C C . PHE A 1 106 ? 18.747 -11.526 -27.289 1.00 97.31 106 PHE A C 1
ATOM 816 O O . PHE A 1 106 ? 19.700 -10.814 -27.618 1.00 97.31 106 PHE A O 1
ATOM 823 N N . TRP A 1 107 ? 18.825 -12.859 -27.308 1.00 96.12 107 TRP A N 1
ATOM 824 C CA . TRP A 1 107 ? 20.071 -13.553 -27.633 1.00 96.12 107 TRP A CA 1
ATOM 825 C C . TRP A 1 107 ? 20.504 -13.360 -29.085 1.00 96.12 107 TRP A C 1
ATOM 827 O O . TRP A 1 107 ? 21.707 -13.290 -29.343 1.00 96.12 107 TRP A O 1
ATOM 837 N N . ALA A 1 108 ? 19.567 -13.213 -30.024 1.00 94.69 108 ALA A N 1
ATOM 838 C CA . ALA A 1 108 ? 19.882 -12.874 -31.409 1.00 94.69 108 ALA A CA 1
ATOM 839 C C . ALA A 1 108 ? 20.545 -11.493 -31.532 1.00 94.69 108 ALA A C 1
ATOM 841 O O . ALA A 1 108 ? 21.574 -11.360 -32.189 1.00 94.69 108 ALA A O 1
ATOM 842 N N . VAL A 1 109 ? 20.007 -10.472 -30.859 1.00 93.62 109 VAL A N 1
ATOM 843 C CA . VAL A 1 109 ? 20.585 -9.118 -30.849 1.00 93.62 109 VAL A CA 1
ATOM 844 C C . VAL A 1 109 ? 21.977 -9.119 -30.216 1.00 93.62 109 VAL A C 1
ATOM 846 O O . VAL A 1 109 ? 22.911 -8.557 -30.790 1.00 93.62 109 VAL A O 1
ATOM 849 N N . VAL A 1 110 ? 22.143 -9.789 -29.072 1.00 91.44 110 VAL A N 1
ATOM 850 C CA . VAL A 1 110 ? 23.451 -9.917 -28.407 1.00 91.44 110 VAL A CA 1
ATOM 851 C C . VAL A 1 110 ? 24.453 -10.647 -29.309 1.00 91.44 110 VAL A C 1
ATOM 853 O O . VAL A 1 110 ? 25.586 -10.191 -29.463 1.00 91.44 110 VAL A O 1
ATOM 856 N N . SER A 1 111 ? 24.036 -11.741 -29.954 1.00 89.00 111 SER A N 1
ATOM 857 C CA . SER A 1 111 ? 24.885 -12.538 -30.854 1.00 89.00 111 SER A CA 1
ATOM 858 C C . SER A 1 111 ? 25.239 -11.804 -32.150 1.00 89.00 111 SER A C 1
ATOM 860 O O . SER A 1 111 ? 26.306 -12.040 -32.708 1.00 89.00 111 SER A O 1
ATOM 862 N N . ALA A 1 112 ? 24.391 -10.877 -32.604 1.00 87.31 112 ALA A N 1
ATOM 863 C CA . ALA A 1 112 ? 24.682 -9.975 -33.720 1.00 87.31 112 ALA A CA 1
ATOM 864 C C . ALA A 1 112 ? 25.701 -8.875 -33.355 1.00 87.31 112 ALA A C 1
ATOM 866 O O . ALA A 1 112 ? 26.103 -8.094 -34.216 1.00 87.31 112 ALA A O 1
ATOM 867 N N . GLY A 1 113 ? 26.113 -8.781 -32.084 1.00 83.81 113 GLY A N 1
ATOM 868 C CA . GLY A 1 113 ? 26.974 -7.708 -31.589 1.00 83.81 113 GLY A CA 1
ATOM 869 C C . GLY A 1 113 ? 26.244 -6.372 -31.426 1.00 83.81 113 GLY A C 1
ATOM 870 O O . GLY A 1 113 ? 26.891 -5.343 -31.263 1.00 83.81 113 GLY A O 1
ATOM 871 N N . LEU A 1 114 ? 24.909 -6.359 -31.448 1.00 89.06 114 LEU A N 1
ATOM 872 C CA . LEU A 1 114 ? 24.084 -5.163 -31.253 1.00 89.06 114 LEU A CA 1
ATOM 873 C C . LEU A 1 114 ? 23.845 -4.901 -29.751 1.00 89.06 114 LEU A C 1
ATOM 875 O O . LEU A 1 114 ? 24.293 -5.669 -28.892 1.00 89.06 114 LEU A O 1
ATOM 879 N N . LEU A 1 115 ? 23.218 -3.770 -29.408 1.00 92.19 115 LEU A N 1
ATOM 880 C CA . LEU A 1 115 ? 22.925 -3.406 -28.016 1.00 92.19 115 LEU A CA 1
ATOM 881 C C . LEU A 1 115 ? 21.422 -3.559 -27.738 1.00 92.19 115 LEU A C 1
ATOM 883 O O . LEU A 1 115 ? 20.646 -2.717 -28.191 1.00 92.19 115 LEU A O 1
ATOM 887 N N . PRO A 1 116 ? 20.983 -4.609 -27.021 1.00 95.56 116 PRO A N 1
ATOM 888 C CA . PRO A 1 116 ? 19.574 -4.764 -26.683 1.00 95.56 116 PRO A CA 1
ATOM 889 C C . PRO A 1 116 ? 19.140 -3.719 -25.650 1.00 95.56 116 PRO A C 1
ATOM 891 O O . PRO A 1 116 ? 19.790 -3.550 -24.616 1.00 95.56 116 PRO A O 1
ATOM 894 N N . ALA A 1 117 ? 18.013 -3.066 -25.917 1.00 95.19 117 ALA A N 1
ATOM 895 C CA . ALA A 1 117 ? 17.219 -2.330 -24.943 1.00 95.19 117 ALA A CA 1
ATOM 896 C C . ALA A 1 117 ? 15.855 -3.013 -24.838 1.00 95.19 117 ALA A C 1
ATOM 898 O O . ALA A 1 117 ? 15.168 -3.161 -25.847 1.00 95.19 117 ALA A O 1
ATOM 899 N N . ILE A 1 118 ? 15.469 -3.464 -23.648 1.00 87.88 118 ILE A N 1
ATOM 900 C CA . ILE A 1 118 ? 14.216 -4.207 -23.472 1.00 87.88 118 ILE A CA 1
ATOM 901 C C . ILE A 1 118 ? 13.147 -3.253 -22.949 1.00 87.88 118 ILE A C 1
ATOM 903 O O . ILE A 1 118 ? 13.347 -2.578 -21.937 1.00 87.88 118 ILE A O 1
ATOM 907 N N . SER A 1 119 ? 12.036 -3.171 -23.673 1.00 82.81 119 SER A N 1
ATOM 908 C CA . SER A 1 119 ? 10.924 -2.290 -23.339 1.00 82.81 119 SER A CA 1
ATOM 909 C C . SER A 1 119 ? 9.880 -3.022 -22.490 1.00 82.81 119 SER A C 1
ATOM 911 O O . SER A 1 119 ? 9.535 -4.159 -22.823 1.00 82.81 119 SER A O 1
ATOM 913 N N . PRO A 1 120 ? 9.350 -2.402 -21.418 1.00 75.81 120 PRO A N 1
ATOM 914 C CA . PRO A 1 120 ? 8.236 -2.970 -20.669 1.00 75.81 120 PRO A CA 1
ATOM 915 C C . PRO A 1 120 ? 6.944 -3.001 -21.510 1.00 75.81 120 PRO A C 1
ATOM 917 O O . PRO A 1 120 ? 6.874 -2.413 -22.599 1.00 75.81 120 PRO A O 1
ATOM 920 N N . PRO A 1 121 ? 5.880 -3.662 -21.018 1.00 71.25 121 PRO A 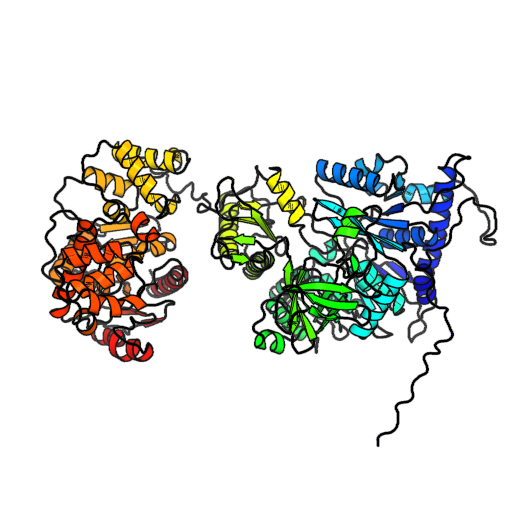N 1
ATOM 921 C CA . PRO A 1 121 ? 4.557 -3.564 -21.623 1.00 71.25 121 PRO A CA 1
ATOM 922 C C . PRO A 1 121 ? 4.123 -2.104 -21.813 1.00 71.25 121 PRO A C 1
ATOM 924 O O . PRO A 1 121 ? 4.278 -1.269 -20.920 1.00 71.25 121 PRO A O 1
ATOM 927 N N . LEU A 1 122 ? 3.589 -1.798 -22.997 1.00 74.06 122 LEU A N 1
ATOM 928 C CA . LEU A 1 122 ? 3.156 -0.448 -23.348 1.00 74.06 122 LEU A CA 1
ATOM 929 C C . LEU A 1 122 ? 1.789 -0.112 -22.769 1.00 74.06 122 LEU A C 1
ATOM 931 O O . LEU A 1 122 ? 0.928 -0.980 -22.611 1.00 74.06 122 LEU A O 1
ATOM 935 N N . SER A 1 123 ? 1.573 1.188 -22.568 1.00 65.94 123 SER A N 1
ATOM 936 C CA . SER A 1 123 ? 0.335 1.663 -21.976 1.00 65.94 123 SER A CA 1
ATOM 937 C C . SER A 1 123 ? -0.911 1.422 -22.826 1.00 65.94 123 SER A C 1
ATOM 939 O O . SER A 1 123 ? -0.876 1.490 -24.048 1.00 65.94 123 SER A O 1
ATOM 941 N N . ALA A 1 124 ? -2.067 1.185 -22.216 1.00 58.81 124 ALA A N 1
ATOM 942 C CA . ALA A 1 124 ? -3.348 1.233 -22.909 1.00 58.81 124 ALA A CA 1
ATOM 943 C C . ALA A 1 124 ? -3.715 2.672 -23.326 1.00 58.81 124 ALA A C 1
ATOM 945 O O . ALA A 1 124 ? -4.423 2.864 -24.318 1.00 58.81 124 ALA A O 1
ATOM 946 N N . ASN A 1 125 ? -3.196 3.691 -22.630 1.00 65.19 125 ASN A N 1
ATOM 947 C CA . ASN A 1 125 ? -3.436 5.096 -22.946 1.00 65.19 125 ASN A CA 1
ATOM 948 C C . ASN A 1 125 ? -2.576 5.558 -24.136 1.00 65.19 125 ASN A C 1
ATOM 950 O O . ASN A 1 125 ? -1.349 5.583 -24.056 1.00 65.19 125 ASN A O 1
ATOM 954 N N . VAL A 1 126 ? -3.241 5.964 -25.221 1.00 70.88 126 VAL A N 1
ATOM 955 C CA . VAL A 1 126 ? -2.609 6.374 -26.489 1.00 70.88 126 VAL A CA 1
ATOM 956 C C . VAL A 1 126 ? -1.613 7.520 -26.293 1.00 70.88 126 VAL A C 1
ATOM 958 O O . VAL A 1 126 ? -0.442 7.365 -26.620 1.00 70.88 126 VAL A O 1
ATOM 961 N N . ALA A 1 127 ? -2.034 8.632 -25.685 1.00 65.38 127 ALA A N 1
ATOM 962 C CA . ALA A 1 127 ? -1.184 9.816 -25.530 1.00 65.38 127 ALA A CA 1
ATOM 963 C C . ALA A 1 127 ? 0.076 9.528 -24.693 1.00 65.38 127 ALA A C 1
ATOM 965 O O . ALA A 1 127 ? 1.167 10.019 -24.984 1.00 65.38 127 ALA A O 1
ATOM 966 N N . GLN A 1 128 ? -0.053 8.690 -23.660 1.00 64.56 128 GLN A N 1
ATOM 967 C CA . GLN A 1 128 ? 1.087 8.283 -22.836 1.00 64.56 128 GLN A CA 1
ATOM 968 C C . GLN A 1 128 ? 2.034 7.351 -23.586 1.00 64.56 128 GLN A C 1
ATOM 970 O O . GLN A 1 128 ? 3.251 7.499 -23.462 1.00 64.56 128 GLN A O 1
ATOM 975 N N . ARG A 1 129 ? 1.498 6.410 -24.376 1.00 78.62 129 ARG A N 1
ATOM 976 C CA . ARG A 1 129 ? 2.319 5.574 -25.259 1.00 78.62 129 ARG A CA 1
ATOM 977 C C . ARG A 1 129 ? 3.097 6.412 -26.258 1.00 78.62 129 ARG A C 1
ATOM 979 O O . ARG A 1 129 ? 4.299 6.209 -26.372 1.00 78.62 129 ARG A O 1
ATOM 986 N N . GLU A 1 130 ? 2.438 7.333 -26.957 1.00 81.94 130 GLU A N 1
ATOM 987 C CA . GLU A 1 130 ? 3.070 8.203 -27.955 1.00 81.94 130 GLU A CA 1
ATOM 988 C C . GLU A 1 130 ? 4.231 8.981 -27.340 1.00 81.94 130 GLU A C 1
ATOM 990 O O . GLU A 1 130 ? 5.350 8.951 -27.854 1.00 81.94 130 GLU A O 1
ATOM 995 N N . GLN A 1 131 ? 3.997 9.602 -26.181 1.00 78.00 131 GLN A N 1
ATOM 996 C CA . GLN A 1 131 ? 5.037 10.314 -25.447 1.00 78.00 131 GLN A CA 1
ATOM 997 C C . GLN A 1 131 ? 6.193 9.389 -25.039 1.00 78.00 131 GLN A C 1
ATOM 999 O O . GLN A 1 131 ? 7.360 9.770 -25.153 1.00 78.00 131 GLN A O 1
ATOM 1004 N N . HIS A 1 132 ? 5.886 8.182 -24.560 1.00 80.06 132 HIS A N 1
ATOM 1005 C CA . HIS A 1 132 ? 6.894 7.211 -24.151 1.00 80.06 132 HIS A CA 1
ATOM 1006 C C . HIS A 1 132 ? 7.745 6.735 -25.335 1.00 80.06 132 HIS A C 1
ATOM 1008 O O . HIS A 1 132 ? 8.971 6.766 -25.253 1.00 80.06 132 HIS A O 1
ATOM 1014 N N . ILE A 1 133 ? 7.115 6.361 -26.450 1.00 85.88 133 ILE A N 1
ATOM 1015 C CA . ILE A 1 133 ? 7.801 5.921 -27.669 1.00 85.88 133 ILE A CA 1
ATOM 1016 C C . ILE A 1 133 ? 8.667 7.057 -28.216 1.00 85.88 133 ILE A C 1
ATOM 1018 O O . ILE A 1 133 ? 9.848 6.841 -28.474 1.00 85.88 133 ILE A O 1
ATOM 1022 N N . GLN A 1 134 ? 8.139 8.282 -28.305 1.00 87.00 134 GLN A N 1
ATOM 1023 C CA . GLN A 1 134 ? 8.905 9.446 -28.762 1.00 87.00 134 GLN A CA 1
ATOM 1024 C C . GLN A 1 134 ? 10.131 9.717 -27.874 1.00 87.00 134 GLN A C 1
ATOM 1026 O O . GLN A 1 134 ? 11.220 10.032 -28.371 1.00 87.00 134 GLN A O 1
ATOM 1031 N N . HIS A 1 135 ? 9.976 9.565 -26.556 1.00 87.62 135 HIS A N 1
ATOM 1032 C CA . HIS A 1 135 ? 11.085 9.652 -25.607 1.00 87.62 135 HIS A CA 1
ATOM 1033 C C . HIS A 1 135 ? 12.150 8.582 -25.882 1.00 87.62 135 HIS A C 1
ATOM 1035 O O . HIS A 1 135 ? 13.328 8.921 -25.976 1.00 87.62 135 HIS A O 1
ATOM 1041 N N . LEU A 1 136 ? 11.762 7.318 -26.087 1.00 88.38 136 LEU A N 1
ATOM 1042 C CA . LEU A 1 136 ? 12.702 6.237 -26.411 1.00 88.38 136 LEU A CA 1
ATOM 1043 C C . LEU A 1 136 ? 13.406 6.448 -27.759 1.00 88.38 136 LEU A C 1
ATOM 1045 O O . LEU A 1 136 ? 14.611 6.211 -27.852 1.00 88.38 136 LEU A O 1
ATOM 1049 N N . MET A 1 137 ? 12.699 6.957 -28.776 1.00 88.31 137 MET A N 1
ATOM 1050 C CA . MET A 1 137 ? 13.309 7.329 -30.061 1.00 88.31 137 MET A CA 1
ATOM 1051 C C . MET A 1 137 ? 14.398 8.385 -29.875 1.00 88.31 137 MET A C 1
ATOM 1053 O O . MET A 1 137 ? 15.467 8.294 -30.473 1.00 88.31 137 MET A O 1
ATOM 1057 N N . THR A 1 138 ? 14.161 9.363 -29.003 1.00 89.38 138 THR A N 1
ATOM 1058 C CA . THR A 1 138 ? 15.126 10.430 -28.711 1.00 89.38 138 THR A CA 1
ATOM 1059 C C . THR A 1 138 ? 16.315 9.903 -27.897 1.00 89.38 138 THR A C 1
ATOM 1061 O O . THR A 1 138 ? 17.477 10.117 -28.264 1.00 89.38 138 THR A O 1
ATOM 1064 N N . LEU A 1 139 ? 16.036 9.168 -26.814 1.00 90.06 139 LEU A N 1
ATOM 1065 C CA . LEU A 1 139 ? 17.037 8.620 -25.895 1.00 90.06 139 LEU A CA 1
ATOM 1066 C C . LEU A 1 139 ? 18.005 7.663 -26.603 1.00 90.06 139 LEU A C 1
ATOM 1068 O O . LEU A 1 139 ? 19.214 7.715 -26.368 1.00 90.06 139 LEU A O 1
ATOM 1072 N N . PHE A 1 140 ? 17.489 6.831 -27.505 1.00 90.38 140 PHE A N 1
ATOM 1073 C CA . PHE A 1 140 ? 18.274 5.839 -28.239 1.00 90.38 140 PHE A CA 1
ATOM 1074 C C . PHE A 1 140 ? 18.666 6.266 -29.655 1.00 90.38 140 PHE A C 1
ATOM 1076 O O . PHE A 1 140 ? 19.161 5.436 -30.412 1.00 90.38 140 PHE A O 1
ATOM 1083 N N . GLU A 1 141 ? 18.511 7.551 -30.000 1.00 87.94 141 GLU A N 1
ATOM 1084 C CA . GLU A 1 141 ? 19.007 8.100 -31.271 1.00 87.94 141 GLU A CA 1
ATOM 1085 C C . GLU A 1 141 ? 18.400 7.385 -32.500 1.00 87.94 141 GLU A C 1
ATOM 1087 O O . GLU A 1 141 ? 19.077 7.088 -33.479 1.00 87.94 141 GLU A O 1
ATOM 1092 N N . THR A 1 142 ? 17.084 7.149 -32.462 1.00 83.88 142 THR A N 1
ATOM 1093 C CA . THR A 1 142 ? 16.315 6.395 -33.469 1.00 83.88 142 THR A CA 1
ATOM 1094 C C . THR A 1 142 ? 16.729 4.912 -33.529 1.00 83.88 142 THR A C 1
ATOM 1096 O O . THR A 1 142 ? 17.381 4.477 -34.486 1.00 83.88 142 THR A O 1
ATOM 1099 N N . PRO A 1 143 ? 16.379 4.117 -32.497 1.00 90.56 143 PRO A N 1
ATOM 1100 C CA . PRO A 1 143 ? 16.737 2.705 -32.415 1.00 90.56 143 PRO A CA 1
ATOM 1101 C C . PRO A 1 143 ? 16.052 1.879 -33.510 1.00 90.56 143 PRO A C 1
ATOM 1103 O O . PRO A 1 143 ? 15.048 2.289 -34.093 1.00 90.56 143 PRO A O 1
ATOM 1106 N N . VAL A 1 144 ? 16.563 0.668 -33.742 1.00 91.69 144 VAL A N 1
ATOM 1107 C CA . VAL A 1 144 ? 15.809 -0.354 -34.484 1.00 91.69 144 VAL A CA 1
ATOM 1108 C C . VAL A 1 144 ? 14.720 -0.884 -33.559 1.00 91.69 144 VAL A C 1
ATOM 1110 O O . VAL A 1 144 ? 15.041 -1.380 -32.480 1.00 91.69 144 VAL A O 1
ATOM 1113 N N . VAL A 1 145 ? 13.455 -0.801 -33.962 1.00 93.19 145 VAL A N 1
ATOM 1114 C CA . VAL A 1 145 ? 12.346 -1.404 -33.210 1.00 93.19 145 VAL A CA 1
ATOM 1115 C C . VAL A 1 145 ? 12.113 -2.804 -33.743 1.00 93.19 145 VAL A C 1
ATOM 1117 O O . VAL A 1 145 ? 11.820 -2.968 -34.926 1.00 93.19 145 VAL A O 1
ATOM 1120 N N . LEU A 1 146 ? 12.234 -3.804 -32.874 1.00 94.94 146 LEU A N 1
ATOM 1121 C CA . LEU A 1 146 ? 11.975 -5.199 -33.206 1.00 94.94 146 LEU A CA 1
ATOM 1122 C C . LEU A 1 146 ? 10.758 -5.697 -32.418 1.00 94.94 146 LEU A C 1
ATOM 1124 O O . LEU A 1 146 ? 10.761 -5.684 -31.185 1.00 94.94 146 LEU A O 1
ATOM 1128 N N . SER A 1 147 ? 9.715 -6.111 -33.140 1.00 95.50 147 SER A N 1
ATOM 1129 C CA . SER A 1 147 ? 8.439 -6.553 -32.561 1.00 95.50 147 SER A CA 1
ATOM 1130 C C . SER A 1 147 ? 7.732 -7.585 -33.455 1.00 95.50 147 SER A C 1
ATOM 1132 O O . SER A 1 147 ? 8.332 -8.108 -34.389 1.00 95.50 147 SER A O 1
ATOM 1134 N N . THR A 1 148 ? 6.468 -7.903 -33.181 1.00 94.75 148 THR A N 1
ATOM 1135 C CA . THR A 1 148 ? 5.638 -8.799 -34.009 1.00 94.75 148 THR A CA 1
ATOM 1136 C C . THR A 1 148 ? 4.643 -8.005 -34.848 1.00 94.75 148 THR A C 1
ATOM 1138 O O . THR A 1 148 ? 4.216 -6.916 -34.452 1.00 94.75 148 THR A O 1
ATOM 1141 N N . ASP A 1 149 ? 4.190 -8.566 -35.971 1.00 93.88 149 ASP A N 1
ATOM 1142 C CA . ASP A 1 149 ? 3.100 -7.987 -36.773 1.00 93.88 149 ASP A CA 1
ATOM 1143 C C . ASP A 1 149 ? 1.853 -7.713 -35.918 1.00 93.88 149 ASP A C 1
ATOM 1145 O O . ASP A 1 149 ? 1.169 -6.699 -36.088 1.00 93.88 149 ASP A O 1
ATOM 1149 N N . ARG A 1 150 ? 1.559 -8.609 -34.967 1.00 93.75 150 ARG A N 1
ATOM 1150 C CA . ARG A 1 150 ? 0.442 -8.467 -34.025 1.00 93.75 150 ARG A CA 1
ATOM 1151 C C . ARG A 1 150 ? 0.587 -7.215 -33.162 1.00 93.75 150 ARG A C 1
ATOM 1153 O O . ARG A 1 150 ? -0.378 -6.462 -33.024 1.00 93.75 150 ARG A O 1
ATOM 1160 N N . LEU A 1 151 ? 1.761 -6.999 -32.570 1.00 90.81 151 LEU A N 1
ATOM 1161 C CA . LEU A 1 151 ? 2.006 -5.865 -31.680 1.00 90.81 151 LEU A CA 1
ATOM 1162 C C . LEU A 1 151 ? 2.062 -4.541 -32.438 1.00 90.81 151 LEU A C 1
ATOM 1164 O O . LEU A 1 151 ? 1.495 -3.567 -31.954 1.00 90.81 151 LEU A O 1
ATOM 1168 N N . ILE A 1 152 ? 2.636 -4.509 -33.642 1.00 92.75 152 ILE A N 1
ATOM 1169 C CA . ILE A 1 152 ? 2.617 -3.309 -34.492 1.00 92.75 152 ILE A CA 1
ATOM 1170 C C . ILE A 1 152 ? 1.188 -2.947 -34.913 1.00 92.75 152 ILE A C 1
ATOM 1172 O O . ILE A 1 152 ? 0.813 -1.779 -34.872 1.00 92.75 152 ILE A O 1
ATOM 1176 N N . LYS A 1 153 ? 0.345 -3.933 -35.252 1.00 91.19 153 LYS A N 1
ATOM 1177 C CA . LYS A 1 153 ? -1.083 -3.686 -35.527 1.00 91.19 153 LYS A CA 1
ATOM 1178 C C . LYS A 1 153 ? -1.830 -3.163 -34.299 1.00 91.19 153 LYS A C 1
ATOM 1180 O O . LYS A 1 153 ? -2.708 -2.318 -34.438 1.00 91.19 153 LYS A O 1
ATOM 1185 N N . ARG A 1 154 ? -1.502 -3.676 -33.109 1.00 86.44 154 ARG A N 1
ATOM 1186 C CA . ARG A 1 154 ? -2.111 -3.252 -31.838 1.00 86.44 154 ARG A CA 1
ATOM 1187 C C . ARG A 1 154 ? -1.647 -1.862 -31.396 1.00 86.44 154 ARG A C 1
ATOM 1189 O O . ARG A 1 154 ? -2.436 -1.133 -30.800 1.00 86.44 154 ARG A O 1
ATOM 1196 N N . TYR A 1 155 ? -0.398 -1.512 -31.685 1.00 86.56 155 TYR A N 1
ATOM 1197 C CA . TYR A 1 155 ? 0.249 -0.258 -31.307 1.00 86.56 155 TYR A CA 1
ATOM 1198 C C . TYR A 1 155 ? 0.888 0.392 -32.544 1.00 86.56 155 TYR A C 1
ATOM 1200 O O . TYR A 1 155 ? 2.108 0.304 -32.728 1.00 86.56 155 TYR A O 1
ATOM 1208 N N . PRO A 1 156 ? 0.084 1.034 -33.416 1.00 87.75 156 PRO A N 1
ATOM 1209 C CA . PRO A 1 156 ? 0.573 1.618 -34.665 1.00 87.75 156 PRO A CA 1
ATOM 1210 C C . PRO A 1 156 ? 1.694 2.640 -34.463 1.00 87.75 156 PRO A C 1
ATOM 1212 O O . PRO A 1 156 ? 2.522 2.830 -35.349 1.00 87.75 156 PRO A O 1
ATOM 1215 N N . GLU A 1 157 ? 1.760 3.260 -33.284 1.00 85.38 157 GLU A N 1
ATOM 1216 C CA . GLU A 1 157 ? 2.750 4.276 -32.932 1.00 85.38 157 GLU A CA 1
ATOM 1217 C C . GLU A 1 157 ? 4.178 3.707 -32.863 1.00 85.38 157 GLU A C 1
ATOM 1219 O O . GLU A 1 157 ? 5.142 4.434 -33.094 1.00 85.38 157 GLU A O 1
ATOM 1224 N N . LEU A 1 158 ? 4.328 2.397 -32.613 1.00 82.12 158 LEU A N 1
ATOM 1225 C CA . LEU A 1 158 ? 5.611 1.696 -32.752 1.00 82.12 158 LEU A CA 1
ATOM 1226 C C . LEU A 1 158 ? 6.069 1.635 -34.214 1.00 82.12 158 LEU A C 1
ATOM 1228 O O . LEU A 1 158 ? 7.265 1.674 -34.493 1.00 82.12 158 LEU A O 1
ATOM 1232 N N . GLY A 1 159 ? 5.119 1.538 -35.147 1.00 76.69 159 GLY A N 1
ATOM 1233 C CA . GLY A 1 159 ? 5.361 1.464 -36.588 1.00 76.69 159 GLY A CA 1
ATOM 1234 C C . GLY A 1 159 ? 5.810 2.784 -37.216 1.00 76.69 159 GLY A C 1
ATOM 1235 O O . GLY A 1 159 ? 6.334 2.771 -38.323 1.00 76.69 159 GLY A O 1
ATOM 1236 N N . SER A 1 160 ? 5.653 3.907 -36.512 1.00 68.75 160 SER A N 1
ATOM 1237 C CA . SER A 1 160 ? 5.945 5.254 -37.021 1.00 68.75 160 SER A CA 1
ATOM 1238 C C . SER A 1 160 ? 7.442 5.591 -37.104 1.00 68.75 160 SER A C 1
ATOM 1240 O O . SER A 1 160 ? 7.812 6.610 -37.688 1.00 68.75 160 SER A O 1
ATOM 1242 N N . GLY A 1 161 ? 8.311 4.774 -36.498 1.00 67.06 161 GLY A N 1
ATOM 1243 C CA . GLY A 1 161 ? 9.763 4.950 -36.546 1.00 67.06 161 GLY A CA 1
ATOM 1244 C C . GLY A 1 161 ? 10.370 4.564 -37.906 1.00 67.06 161 GLY A C 1
ATOM 1245 O O . GLY A 1 161 ? 9.868 3.666 -38.578 1.00 67.06 161 GLY A O 1
ATOM 1246 N N . PRO A 1 162 ? 11.494 5.177 -38.320 1.00 65.25 162 PRO A N 1
ATOM 1247 C CA . PRO A 1 162 ? 12.092 4.929 -39.637 1.00 65.25 162 PRO A CA 1
ATOM 1248 C C . PRO A 1 162 ? 12.765 3.550 -39.782 1.00 65.25 162 PRO A C 1
ATOM 1250 O O . PRO A 1 162 ? 13.164 3.193 -40.887 1.00 65.25 162 PRO A O 1
ATOM 1253 N N . LEU A 1 163 ? 12.925 2.780 -38.695 1.00 81.06 163 LEU A N 1
ATOM 1254 C CA . LEU A 1 163 ? 13.569 1.455 -38.680 1.00 81.06 163 LEU A CA 1
ATOM 1255 C C . LEU A 1 163 ? 12.804 0.459 -37.791 1.00 81.06 163 LEU A C 1
ATOM 1257 O O . LEU A 1 163 ? 13.371 -0.156 -36.885 1.00 81.06 163 LEU A O 1
ATOM 1261 N N . THR A 1 164 ? 11.508 0.306 -38.051 1.00 88.88 164 THR A N 1
ATOM 1262 C CA . THR A 1 164 ? 10.674 -0.722 -37.416 1.00 88.88 164 THR A CA 1
ATOM 1263 C C . THR A 1 164 ? 10.653 -1.981 -38.269 1.00 88.88 164 THR A C 1
ATOM 1265 O O . THR A 1 164 ? 10.406 -1.916 -39.471 1.00 88.88 164 THR A O 1
ATOM 1268 N N . VAL A 1 165 ? 10.916 -3.129 -37.651 1.00 90.81 165 VAL A N 1
ATOM 1269 C CA . VAL A 1 165 ? 10.929 -4.430 -38.318 1.00 90.81 165 VAL A CA 1
ATOM 1270 C C . VAL A 1 165 ? 10.183 -5.459 -37.480 1.00 90.81 165 VAL A C 1
ATOM 1272 O O . VAL A 1 165 ? 10.319 -5.504 -36.254 1.00 90.81 165 VAL A O 1
ATOM 1275 N N . THR A 1 166 ? 9.390 -6.294 -38.146 1.00 94.31 166 THR A N 1
ATOM 1276 C CA . THR A 1 166 ? 8.706 -7.404 -37.485 1.00 94.31 166 THR A CA 1
ATOM 1277 C C . THR A 1 166 ? 9.463 -8.712 -37.659 1.00 94.31 166 THR A C 1
ATOM 1279 O O . THR A 1 166 ? 10.170 -8.931 -38.649 1.00 94.31 166 THR A O 1
ATOM 1282 N N . ILE A 1 167 ? 9.351 -9.605 -36.679 1.00 95.19 167 ILE A N 1
ATOM 1283 C CA . ILE A 1 167 ? 10.016 -10.910 -36.740 1.00 95.19 167 ILE A CA 1
ATOM 1284 C C . ILE A 1 167 ? 9.487 -11.743 -37.917 1.00 95.19 167 ILE A C 1
ATOM 1286 O O . ILE A 1 167 ? 10.250 -12.474 -38.544 1.00 95.19 167 ILE A O 1
ATOM 1290 N N . GLU A 1 168 ? 8.216 -11.575 -38.285 1.00 94.88 168 GLU A N 1
ATOM 1291 C CA . GLU A 1 168 ? 7.583 -12.208 -39.440 1.00 94.88 168 GLU A CA 1
ATOM 1292 C C . GLU A 1 168 ? 8.189 -11.712 -40.763 1.00 94.88 168 GLU A C 1
ATOM 1294 O O . GLU A 1 168 ? 8.467 -12.516 -41.658 1.00 94.88 168 GLU A O 1
ATOM 1299 N N . GLN A 1 169 ? 8.487 -10.413 -40.882 1.00 90.56 169 GLN A N 1
ATOM 1300 C CA . GLN A 1 169 ? 9.214 -9.856 -42.032 1.00 90.56 169 GLN A CA 1
ATOM 1301 C C . GLN A 1 169 ? 10.631 -10.435 -42.141 1.00 90.56 169 GLN A C 1
ATOM 1303 O O . GLN A 1 169 ? 11.059 -10.848 -43.221 1.00 90.56 169 GLN A O 1
ATOM 1308 N N . LEU A 1 170 ? 11.354 -10.521 -41.021 1.00 90.31 170 LEU A N 1
ATOM 1309 C CA . LEU A 1 170 ? 12.705 -11.088 -40.997 1.00 90.31 170 LEU A CA 1
ATOM 1310 C C . LEU A 1 170 ? 12.709 -12.556 -41.428 1.00 90.31 170 LEU A C 1
ATOM 1312 O O . LEU A 1 170 ? 13.529 -12.958 -42.254 1.00 90.31 170 LEU A O 1
ATOM 1316 N N . LEU A 1 171 ? 11.783 -13.356 -40.903 1.00 88.62 171 LEU A N 1
ATOM 1317 C CA . LEU A 1 171 ? 11.718 -14.788 -41.188 1.00 88.62 171 LEU A CA 1
ATOM 1318 C C . LEU A 1 171 ? 11.186 -15.081 -42.602 1.00 88.62 171 LEU A C 1
ATOM 1320 O O . LEU A 1 171 ? 11.690 -15.988 -43.262 1.00 88.62 171 LEU A O 1
ATOM 1324 N N . SER A 1 172 ? 10.236 -14.291 -43.115 1.00 83.38 172 SER A N 1
ATOM 1325 C CA . SER A 1 172 ? 9.720 -14.444 -44.487 1.00 83.38 172 SER A CA 1
ATOM 1326 C C . SER A 1 172 ? 10.741 -14.056 -45.559 1.00 83.38 172 SER A C 1
ATOM 1328 O O . SER A 1 172 ? 10.798 -14.706 -46.603 1.00 83.38 172 SER A O 1
ATOM 1330 N N . SER A 1 173 ? 11.621 -13.084 -45.285 1.00 67.12 173 SER A N 1
ATOM 1331 C CA . SER A 1 173 ? 12.706 -12.689 -46.198 1.00 67.12 173 SER A CA 1
ATOM 1332 C C . SER A 1 173 ? 13.700 -13.821 -46.520 1.00 67.12 173 SER A C 1
ATOM 1334 O O . SER A 1 173 ? 14.407 -13.753 -47.526 1.00 67.12 173 SER A O 1
ATOM 1336 N N . GLN A 1 174 ? 13.721 -14.897 -45.720 1.00 61.09 174 GLN A N 1
ATOM 1337 C CA . GLN A 1 174 ? 14.494 -16.108 -46.012 1.00 61.09 174 GLN A CA 1
ATOM 1338 C C . GLN A 1 174 ? 13.846 -17.017 -47.062 1.00 61.09 174 GLN A C 1
ATOM 1340 O O . GLN A 1 174 ? 14.557 -17.745 -47.744 1.00 61.09 174 GLN A O 1
ATOM 1345 N N . SER A 1 175 ? 12.518 -16.982 -47.214 1.00 50.03 175 SER A N 1
ATOM 1346 C CA . SER A 1 175 ? 11.801 -17.908 -48.106 1.00 50.03 175 SER A CA 1
ATOM 1347 C C . SER A 1 175 ? 11.984 -17.568 -49.591 1.00 50.03 175 SER A C 1
ATOM 1349 O O . SER A 1 175 ? 11.743 -18.412 -50.449 1.00 50.03 175 SER A O 1
ATOM 1351 N N . SER A 1 176 ? 12.438 -16.348 -49.897 1.00 46.44 176 SER A N 1
ATOM 1352 C CA . SER A 1 176 ? 12.606 -15.847 -51.269 1.00 46.44 176 SER A CA 1
ATOM 1353 C C . SER A 1 176 ? 14.048 -15.910 -51.789 1.00 46.44 176 SER A C 1
ATOM 1355 O O . SER A 1 176 ? 14.262 -15.693 -52.978 1.00 46.44 176 SER A O 1
ATOM 1357 N N . ASN A 1 177 ? 15.036 -16.220 -50.939 1.00 42.28 177 ASN A N 1
ATOM 1358 C CA . ASN A 1 177 ? 16.441 -16.355 -51.335 1.00 42.28 177 ASN A CA 1
ATOM 1359 C C . ASN A 1 177 ? 16.921 -17.790 -51.082 1.00 42.28 177 ASN A C 1
ATOM 1361 O O . ASN A 1 177 ? 17.156 -18.189 -49.944 1.00 42.28 177 ASN A O 1
ATOM 1365 N N . ASN A 1 178 ? 17.051 -18.550 -52.173 1.00 36.62 178 ASN A N 1
ATOM 1366 C CA . ASN A 1 178 ? 17.545 -19.926 -52.219 1.00 36.62 178 ASN A CA 1
ATOM 1367 C C . ASN A 1 178 ? 18.801 -20.170 -51.358 1.00 36.62 178 ASN A C 1
ATOM 1369 O O . ASN A 1 178 ? 19.723 -19.358 -51.347 1.00 36.62 178 ASN A O 1
ATOM 1373 N N . ILE A 1 179 ? 18.802 -21.343 -50.713 1.00 46.72 179 ILE A N 1
ATOM 1374 C CA . ILE A 1 179 ? 19.926 -22.201 -50.291 1.00 46.72 179 ILE A CA 1
ATOM 1375 C C . ILE A 1 179 ? 21.321 -21.598 -50.544 1.00 46.72 179 ILE A C 1
ATOM 1377 O O . ILE A 1 179 ? 21.775 -21.573 -51.687 1.00 46.72 179 ILE A O 1
ATOM 1381 N N . ILE A 1 180 ? 22.038 -21.220 -49.478 1.00 39.97 180 ILE A N 1
ATOM 1382 C CA . ILE A 1 180 ? 23.506 -21.114 -49.490 1.00 39.97 180 ILE A CA 1
ATOM 1383 C C . ILE A 1 180 ? 24.060 -21.717 -48.187 1.00 39.97 180 ILE A C 1
ATOM 1385 O O . ILE A 1 180 ? 23.556 -21.426 -47.103 1.00 39.97 180 ILE A O 1
ATOM 1389 N N . ASP A 1 181 ? 25.065 -22.575 -48.371 1.00 36.44 181 ASP A N 1
ATOM 1390 C CA . ASP A 1 181 ? 25.791 -23.462 -47.454 1.00 36.44 181 ASP A CA 1
ATOM 1391 C C . ASP A 1 181 ? 26.036 -23.002 -46.007 1.00 36.44 181 ASP A C 1
ATOM 1393 O O . ASP A 1 181 ? 26.490 -21.893 -45.729 1.00 36.44 181 ASP A O 1
ATOM 1397 N N . ASP A 1 182 ? 25.902 -23.973 -45.100 1.00 40.28 182 ASP A N 1
ATOM 1398 C CA . ASP A 1 182 ? 26.163 -23.919 -43.652 1.00 40.28 182 ASP A CA 1
ATOM 1399 C C . ASP A 1 182 ? 27.672 -24.014 -43.293 1.00 40.28 182 ASP A C 1
ATOM 1401 O O . ASP A 1 182 ? 28.063 -24.354 -42.173 1.00 40.28 182 ASP A O 1
ATOM 1405 N N . HIS A 1 183 ? 28.567 -23.731 -44.248 1.00 36.34 183 HIS A N 1
ATOM 1406 C CA . HIS A 1 183 ? 30.012 -23.961 -44.116 1.00 36.34 183 HIS A CA 1
ATOM 1407 C C . HIS A 1 183 ? 30.877 -22.832 -44.714 1.00 36.34 183 HIS A C 1
ATOM 1409 O O . HIS A 1 183 ? 31.627 -23.059 -45.656 1.00 36.34 183 HIS A O 1
ATOM 1415 N N . ASN A 1 184 ? 30.808 -21.615 -44.155 1.00 32.28 184 ASN A N 1
ATOM 1416 C CA . ASN A 1 184 ? 31.971 -20.717 -43.956 1.00 32.28 184 ASN A CA 1
ATOM 1417 C C . ASN A 1 184 ? 31.547 -19.359 -43.352 1.00 32.28 184 ASN A C 1
ATOM 1419 O O . ASN A 1 184 ? 30.870 -18.582 -44.025 1.00 32.28 184 ASN A O 1
ATOM 1423 N N . PRO A 1 185 ? 31.987 -18.984 -42.136 1.00 36.97 185 PRO A N 1
ATOM 1424 C CA . PRO A 1 185 ? 31.786 -17.644 -41.596 1.00 36.97 185 PRO A CA 1
ATOM 1425 C C . PRO A 1 185 ? 32.926 -16.712 -42.035 1.00 36.97 185 PRO A C 1
ATOM 1427 O O . PRO A 1 185 ? 33.657 -16.189 -41.202 1.00 36.97 185 PRO A O 1
ATOM 1430 N N . THR A 1 186 ? 33.134 -16.518 -43.337 1.00 45.78 186 THR A N 1
ATOM 1431 C CA . THR A 1 186 ? 34.169 -15.593 -43.833 1.00 45.78 186 THR A CA 1
ATOM 1432 C C . THR A 1 186 ? 33.795 -14.969 -45.174 1.00 45.78 186 THR A C 1
ATOM 1434 O O . THR A 1 186 ? 34.355 -15.334 -46.197 1.00 45.78 186 THR A O 1
ATOM 1437 N N . THR A 1 187 ? 32.929 -13.949 -45.180 1.00 36.28 187 THR A N 1
ATOM 1438 C CA . THR A 1 187 ? 32.917 -12.944 -46.264 1.00 36.28 187 THR A CA 1
ATOM 1439 C C . THR A 1 187 ? 32.361 -11.590 -45.800 1.00 36.28 187 THR A C 1
ATOM 1441 O O . THR A 1 187 ? 31.154 -11.415 -45.686 1.00 36.28 187 THR A O 1
ATOM 1444 N N . ASN A 1 188 ? 33.267 -10.629 -45.577 1.00 36.44 188 ASN A N 1
ATOM 1445 C CA . ASN A 1 188 ? 33.168 -9.198 -45.920 1.00 36.44 188 ASN A CA 1
ATOM 1446 C C . ASN A 1 188 ? 31.831 -8.441 -45.708 1.00 36.44 188 ASN A C 1
ATOM 1448 O O . ASN A 1 188 ? 31.417 -7.676 -46.581 1.00 36.44 188 ASN A O 1
ATOM 1452 N N . GLY A 1 189 ? 31.199 -8.567 -44.538 1.00 38.00 189 GLY A N 1
ATOM 1453 C CA . GLY A 1 189 ? 30.180 -7.616 -44.067 1.00 38.00 189 GLY A CA 1
ATOM 1454 C C . GLY A 1 189 ? 30.835 -6.395 -43.410 1.00 38.00 189 GLY A C 1
ATOM 1455 O O . GLY A 1 189 ? 31.765 -6.535 -42.621 1.00 38.00 189 GLY A O 1
ATOM 1456 N N . LYS A 1 190 ? 30.381 -5.180 -43.738 1.00 43.62 190 LYS A N 1
ATOM 1457 C CA . LYS A 1 190 ? 30.934 -3.896 -43.242 1.00 43.62 190 LYS A CA 1
ATOM 1458 C C . LYS A 1 190 ? 30.588 -3.585 -41.770 1.00 43.62 190 LYS A C 1
ATOM 1460 O O . LYS A 1 190 ? 30.860 -2.479 -41.306 1.00 43.62 190 LYS A O 1
ATOM 1465 N N . TYR A 1 191 ? 30.000 -4.533 -41.041 1.00 41.31 191 TYR A N 1
ATOM 1466 C CA . TYR A 1 191 ? 29.753 -4.466 -39.603 1.00 41.31 191 TYR A CA 1
ATOM 1467 C C . TYR A 1 191 ? 30.776 -5.327 -38.854 1.00 41.31 191 TYR A C 1
ATOM 1469 O O . TYR A 1 191 ? 30.797 -6.546 -39.009 1.00 41.31 191 TYR A O 1
ATOM 1477 N N . GLU A 1 192 ? 31.595 -4.726 -37.988 1.00 43.22 192 GLU A N 1
ATOM 1478 C CA . GLU A 1 192 ? 32.371 -5.494 -37.005 1.00 43.22 192 GLU A CA 1
ATOM 1479 C C . GLU A 1 192 ? 31.417 -6.059 -35.935 1.00 43.22 192 GLU A C 1
ATOM 1481 O O . GLU A 1 192 ? 31.193 -5.457 -34.884 1.00 43.22 192 GLU A O 1
ATOM 1486 N N . SER A 1 193 ? 30.806 -7.216 -36.207 1.00 54.00 193 SER A N 1
ATOM 1487 C CA . SER A 1 193 ? 29.944 -7.928 -35.260 1.00 54.00 193 SER A CA 1
ATOM 1488 C C . SER A 1 193 ? 30.800 -8.687 -34.244 1.00 54.00 193 SER A C 1
ATOM 1490 O O . SER A 1 193 ? 31.109 -9.867 -34.427 1.00 54.00 193 SER A O 1
ATOM 1492 N N . ARG A 1 194 ? 31.210 -8.018 -33.163 1.00 67.00 194 ARG A N 1
ATOM 1493 C CA . ARG A 1 194 ? 31.775 -8.701 -31.992 1.00 67.00 194 ARG A CA 1
ATOM 1494 C C . ARG A 1 194 ? 30.905 -8.488 -30.753 1.00 67.00 194 ARG A C 1
ATOM 1496 O O . ARG A 1 194 ? 30.363 -7.396 -30.581 1.00 67.00 194 ARG A O 1
ATOM 1503 N N . PRO A 1 195 ? 30.797 -9.490 -29.867 1.00 63.19 195 PRO A N 1
ATOM 1504 C CA . PRO A 1 195 ? 30.163 -9.307 -28.570 1.00 63.19 195 PRO A CA 1
ATOM 1505 C C . PRO A 1 195 ? 30.820 -8.181 -27.736 1.00 63.19 195 PRO A C 1
ATOM 1507 O O . PRO A 1 195 ? 32.014 -7.896 -27.923 1.00 63.19 195 PRO A O 1
ATOM 1510 N N . PRO A 1 196 ? 30.062 -7.552 -26.811 1.00 68.31 196 PRO A N 1
ATOM 1511 C CA . PRO A 1 196 ? 30.585 -6.556 -25.870 1.00 68.31 196 PRO A CA 1
ATOM 1512 C C . PRO A 1 196 ? 31.742 -7.115 -25.049 1.00 68.31 196 PRO A C 1
ATOM 1514 O O . PRO A 1 196 ? 31.641 -8.235 -24.553 1.00 68.31 196 PRO A O 1
ATOM 1517 N N . ARG A 1 197 ? 32.796 -6.321 -24.835 1.00 68.50 197 ARG A N 1
ATOM 1518 C CA . ARG A 1 197 ? 33.917 -6.686 -23.951 1.00 68.50 197 ARG A CA 1
ATOM 1519 C C . ARG A 1 197 ? 34.221 -5.594 -22.931 1.00 68.50 197 ARG A C 1
ATOM 1521 O O . ARG A 1 197 ? 34.110 -4.407 -23.227 1.00 68.50 197 ARG A O 1
ATOM 1528 N N . GLY A 1 198 ? 34.670 -6.001 -21.744 1.00 78.75 198 GLY A N 1
ATOM 1529 C CA . GLY A 1 198 ? 35.071 -5.076 -20.679 1.00 78.75 198 GLY A CA 1
ATOM 1530 C C . GLY A 1 198 ? 33.933 -4.138 -20.264 1.00 78.75 198 GLY A C 1
ATOM 1531 O O . GLY A 1 198 ? 32.826 -4.587 -19.993 1.00 78.75 198 GLY A O 1
ATOM 1532 N N . GLU A 1 199 ? 34.205 -2.834 -20.242 1.00 80.75 199 GLU A N 1
ATOM 1533 C CA . GLU A 1 199 ? 33.258 -1.782 -19.827 1.00 80.75 199 GLU A CA 1
ATOM 1534 C C . GLU A 1 199 ? 32.259 -1.371 -20.931 1.00 80.75 199 GLU A C 1
ATOM 1536 O O . GLU A 1 199 ? 31.532 -0.386 -20.791 1.00 80.75 199 GLU A O 1
ATOM 1541 N N . GLU A 1 200 ? 32.217 -2.088 -22.059 1.00 85.62 200 GLU A N 1
ATOM 1542 C CA . GLU A 1 200 ? 31.203 -1.858 -23.089 1.00 85.62 200 GLU A CA 1
ATOM 1543 C C . GLU A 1 200 ? 29.805 -2.267 -22.580 1.00 85.62 200 GLU A C 1
ATOM 1545 O O . GLU A 1 200 ? 29.660 -3.347 -21.994 1.00 85.62 200 GLU A O 1
ATOM 1550 N N . PRO A 1 201 ? 28.749 -1.467 -22.840 1.00 89.62 201 PRO A N 1
ATOM 1551 C CA . PRO A 1 201 ? 27.388 -1.817 -22.441 1.00 89.62 201 PRO A CA 1
ATOM 1552 C C . PRO A 1 201 ? 26.961 -3.160 -23.035 1.00 89.62 201 PRO A C 1
ATOM 1554 O O . PRO A 1 201 ? 27.061 -3.377 -24.240 1.00 89.62 201 PRO A O 1
ATOM 1557 N N . ALA A 1 202 ? 26.476 -4.077 -22.213 1.00 91.38 202 ALA A N 1
ATOM 1558 C CA . ALA A 1 202 ? 25.985 -5.378 -22.649 1.00 91.38 202 ALA A CA 1
ATOM 1559 C C . ALA A 1 202 ? 24.479 -5.346 -22.929 1.00 91.38 202 ALA A C 1
ATOM 1561 O O . ALA A 1 202 ? 24.033 -5.909 -23.926 1.00 91.38 202 ALA A O 1
ATOM 1562 N N . VAL A 1 203 ? 23.726 -4.651 -22.077 1.00 94.88 203 VAL A N 1
ATOM 1563 C CA . VAL A 1 203 ? 22.272 -4.482 -22.162 1.00 94.88 203 VAL A CA 1
ATOM 1564 C C . VAL A 1 203 ? 21.878 -3.126 -21.578 1.00 94.88 203 VAL A C 1
ATOM 1566 O O . VAL A 1 203 ? 22.526 -2.629 -20.653 1.00 94.88 203 VAL A O 1
ATOM 1569 N N . LEU A 1 204 ? 20.823 -2.528 -22.130 1.00 95.62 204 LEU A N 1
ATOM 1570 C CA . LEU A 1 204 ? 20.173 -1.339 -21.588 1.00 95.62 204 LEU A CA 1
ATOM 1571 C C . LEU A 1 204 ? 18.845 -1.736 -20.943 1.00 95.62 204 LEU A C 1
ATOM 1573 O O . LEU A 1 204 ? 17.970 -2.293 -21.605 1.00 95.62 204 LEU A O 1
ATOM 1577 N N . MET A 1 205 ? 18.691 -1.424 -19.659 1.00 92.94 205 MET A N 1
ATOM 1578 C CA . MET A 1 205 ? 17.463 -1.702 -18.909 1.00 92.94 205 MET A CA 1
ATOM 1579 C C . MET A 1 205 ? 16.759 -0.395 -18.566 1.00 92.94 205 MET A C 1
ATOM 1581 O O . MET A 1 205 ? 17.380 0.525 -18.030 1.00 92.94 205 MET A O 1
ATOM 1585 N N . LEU A 1 206 ? 15.467 -0.299 -18.879 1.00 86.81 206 LEU A N 1
ATOM 1586 C CA . LEU A 1 206 ? 14.683 0.900 -18.600 1.00 86.81 206 LEU A CA 1
ATOM 1587 C C . LEU A 1 206 ? 14.250 0.949 -17.129 1.00 86.81 206 LEU A C 1
ATOM 1589 O O . LEU A 1 206 ? 13.796 -0.043 -16.565 1.00 86.81 206 LEU A O 1
ATOM 1593 N N . THR A 1 207 ? 14.346 2.126 -16.512 1.00 77.31 207 THR A N 1
ATOM 1594 C CA . THR A 1 207 ? 13.814 2.406 -15.172 1.00 77.31 207 THR A CA 1
ATOM 1595 C C . THR A 1 207 ? 12.902 3.622 -15.215 1.00 77.31 207 THR A C 1
ATOM 1597 O O . THR A 1 207 ? 13.121 4.555 -15.990 1.00 77.31 207 THR A O 1
ATOM 1600 N N . SER A 1 208 ? 11.853 3.645 -14.391 1.00 64.06 208 SER A N 1
ATOM 1601 C CA . SER A 1 208 ? 11.006 4.831 -14.249 1.00 64.06 208 SER A CA 1
ATOM 1602 C C . SER A 1 208 ? 11.813 5.946 -13.577 1.00 64.06 208 SER A C 1
ATOM 1604 O O . SER A 1 208 ? 12.093 5.875 -12.381 1.00 64.06 208 SER A O 1
ATOM 1606 N N . GLY A 1 209 ? 12.227 6.962 -14.336 1.00 48.56 209 GLY A N 1
ATOM 1607 C CA . GLY A 1 209 ? 12.996 8.080 -13.800 1.00 48.56 209 GLY A CA 1
ATOM 1608 C C . GLY A 1 209 ? 12.162 8.970 -12.875 1.00 48.56 209 GLY A C 1
ATOM 1609 O O . GLY A 1 209 ? 10.954 9.123 -13.051 1.00 48.56 209 GLY A O 1
ATOM 1610 N N . SER A 1 210 ? 12.822 9.644 -11.927 1.00 34.28 210 SER A N 1
ATOM 1611 C CA . SER A 1 210 ? 12.199 10.610 -11.002 1.00 34.28 210 SER A CA 1
ATOM 1612 C C . SER A 1 210 ? 11.526 11.812 -11.690 1.00 34.28 210 SER A C 1
ATOM 1614 O O . SER A 1 210 ? 10.807 12.563 -11.043 1.00 34.28 210 SER A O 1
ATOM 1616 N N . THR A 1 211 ? 11.775 12.020 -12.986 1.00 38.38 211 THR A N 1
ATOM 1617 C CA . THR A 1 211 ? 11.211 13.091 -13.832 1.00 38.38 211 THR A CA 1
ATOM 1618 C C . THR A 1 211 ? 9.984 12.634 -14.644 1.00 38.38 211 THR A C 1
ATOM 1620 O O . THR A 1 211 ? 9.350 13.422 -15.354 1.00 38.38 211 THR A O 1
ATOM 1623 N N . GLY A 1 212 ? 9.615 11.353 -14.538 1.00 50.03 212 GLY A N 1
ATOM 1624 C CA . GLY A 1 212 ? 8.491 10.735 -15.243 1.00 50.03 212 GLY A CA 1
ATOM 1625 C C . GLY A 1 212 ? 8.833 10.145 -16.616 1.00 50.03 212 GLY A C 1
ATOM 1626 O O . GLY A 1 212 ? 8.020 9.389 -17.136 1.00 50.03 212 GLY A O 1
ATOM 1627 N N . ASN A 1 213 ? 10.015 10.424 -17.176 1.00 67.50 213 ASN A N 1
ATOM 1628 C CA . ASN A 1 213 ? 10.526 9.734 -18.366 1.00 67.50 213 ASN A CA 1
ATOM 1629 C C . ASN A 1 213 ? 11.456 8.582 -17.960 1.00 67.50 213 ASN A C 1
ATOM 1631 O O . ASN A 1 213 ? 12.123 8.648 -16.924 1.00 67.50 213 ASN A O 1
ATOM 1635 N N . ALA A 1 214 ? 11.503 7.521 -18.769 1.00 72.75 214 ALA A N 1
ATOM 1636 C CA . ALA A 1 214 ? 12.338 6.362 -18.474 1.00 72.75 214 ALA A CA 1
ATOM 1637 C C . ALA A 1 214 ? 13.831 6.692 -18.639 1.00 72.75 214 ALA A C 1
ATOM 1639 O O . ALA A 1 214 ? 14.227 7.275 -19.648 1.00 72.75 214 ALA A O 1
ATOM 1640 N N . LYS A 1 215 ? 14.664 6.302 -17.674 1.00 88.12 215 LYS A N 1
ATOM 1641 C CA . LYS A 1 215 ? 16.126 6.301 -17.824 1.00 88.12 215 LYS A CA 1
ATOM 1642 C C . LYS A 1 215 ? 16.567 4.931 -18.324 1.00 88.12 215 LYS A C 1
ATOM 1644 O O . LYS A 1 215 ? 15.883 3.945 -18.074 1.00 88.12 215 LYS A O 1
ATOM 1649 N N . ALA A 1 216 ? 17.709 4.860 -18.996 1.00 93.19 216 ALA A N 1
ATOM 1650 C CA . ALA A 1 216 ? 18.304 3.595 -19.416 1.00 93.19 216 ALA A CA 1
ATOM 1651 C C . ALA A 1 216 ? 19.576 3.332 -18.604 1.00 93.19 216 ALA A C 1
ATOM 1653 O O . ALA A 1 216 ? 20.537 4.092 -18.689 1.00 93.19 216 ALA A O 1
ATOM 1654 N N . VAL A 1 217 ? 19.577 2.275 -17.799 1.00 95.25 217 VAL A N 1
ATOM 1655 C CA . VAL A 1 217 ? 20.744 1.819 -17.038 1.00 95.25 217 VAL A CA 1
ATOM 1656 C C . VAL A 1 217 ? 21.663 1.045 -17.979 1.00 95.25 217 VAL A C 1
ATOM 1658 O O . VAL A 1 217 ? 21.226 0.079 -18.606 1.00 95.25 217 VAL A O 1
ATOM 1661 N N . GLU A 1 218 ? 22.930 1.456 -18.074 1.00 94.94 218 GLU A N 1
ATOM 1662 C CA . GLU A 1 218 ? 23.952 0.690 -18.789 1.00 94.94 218 GLU A CA 1
ATOM 1663 C C . GLU A 1 218 ? 24.479 -0.435 -17.896 1.00 94.94 218 GLU A C 1
ATOM 1665 O O . GLU A 1 218 ? 25.134 -0.165 -16.889 1.00 94.94 218 GLU A O 1
ATOM 1670 N N . LEU A 1 219 ? 24.229 -1.690 -18.280 1.00 94.94 219 LEU A N 1
ATOM 1671 C CA . LEU A 1 219 ? 24.794 -2.856 -17.600 1.00 94.94 219 LEU A CA 1
ATOM 1672 C C . LEU A 1 219 ? 25.905 -3.466 -18.448 1.00 94.94 219 LEU A C 1
ATOM 1674 O O . LEU A 1 219 ? 25.679 -3.806 -19.610 1.00 94.94 219 LEU A O 1
ATOM 1678 N N . THR A 1 220 ? 27.098 -3.619 -17.877 1.00 93.31 220 THR A N 1
ATOM 1679 C CA . THR A 1 220 ? 28.270 -4.204 -18.555 1.00 93.31 220 THR A CA 1
ATOM 1680 C C . THR A 1 220 ? 28.415 -5.695 -18.238 1.00 93.31 220 THR A C 1
ATOM 1682 O O . THR A 1 220 ? 27.827 -6.210 -17.284 1.00 93.31 220 THR A O 1
ATOM 1685 N N . VAL A 1 221 ? 29.214 -6.419 -19.031 1.00 91.19 221 VAL A N 1
ATOM 1686 C CA . VAL A 1 221 ? 29.461 -7.855 -18.793 1.00 91.19 221 VAL A CA 1
ATOM 1687 C C . VAL A 1 221 ? 30.124 -8.098 -17.429 1.00 91.19 221 VAL A C 1
ATOM 1689 O O . VAL A 1 221 ? 29.597 -8.923 -16.680 1.00 91.19 221 VAL A O 1
ATOM 1692 N N . PRO A 1 222 ? 31.207 -7.388 -17.039 1.00 91.56 222 PRO A N 1
ATOM 1693 C CA . PRO A 1 222 ? 31.823 -7.568 -15.725 1.00 91.56 222 PRO A CA 1
ATOM 1694 C C . PRO A 1 222 ? 30.844 -7.314 -14.578 1.00 91.56 222 PRO A C 1
ATOM 1696 O O . PRO A 1 222 ? 30.824 -8.085 -13.620 1.00 91.56 222 PRO A O 1
ATOM 1699 N N . GLN A 1 223 ? 29.987 -6.296 -14.707 1.00 93.50 223 GLN A N 1
ATOM 1700 C CA . GLN A 1 223 ? 28.976 -5.973 -13.705 1.00 93.50 223 GLN A CA 1
ATOM 1701 C C . GLN A 1 223 ? 27.954 -7.105 -13.545 1.00 93.50 223 GLN A C 1
ATOM 1703 O O . GLN A 1 223 ? 27.673 -7.543 -12.428 1.00 93.50 223 GLN A O 1
ATOM 1708 N N . LEU A 1 224 ? 27.420 -7.617 -14.657 1.00 94.94 224 LEU A N 1
ATOM 1709 C CA . LEU A 1 224 ? 26.462 -8.724 -14.646 1.00 94.94 224 LEU A CA 1
ATOM 1710 C C . LEU A 1 224 ? 27.084 -10.001 -14.073 1.00 94.94 224 LEU A C 1
ATOM 1712 O O . LEU A 1 224 ? 26.458 -10.649 -13.236 1.00 94.94 224 LEU A O 1
ATOM 1716 N N . VAL A 1 225 ? 28.322 -10.330 -14.460 1.00 93.81 225 VAL A N 1
ATOM 1717 C CA . VAL A 1 225 ? 29.065 -11.493 -13.945 1.00 93.81 225 VAL A CA 1
ATOM 1718 C C . VAL A 1 225 ? 29.340 -11.356 -12.446 1.00 93.81 225 VAL A C 1
ATOM 1720 O O . VAL A 1 225 ? 29.116 -12.307 -11.695 1.00 93.81 225 VAL A O 1
ATOM 1723 N N . ALA A 1 226 ? 29.785 -10.183 -11.985 1.00 94.69 226 ALA A N 1
ATOM 1724 C CA . ALA A 1 226 ? 29.986 -9.917 -10.564 1.00 94.69 226 ALA A CA 1
ATOM 1725 C C . ALA A 1 226 ? 28.678 -10.089 -9.784 1.00 94.69 226 ALA A C 1
ATOM 1727 O O . ALA A 1 226 ? 28.670 -10.751 -8.743 1.00 94.69 226 ALA A O 1
ATOM 1728 N N . SER A 1 227 ? 27.581 -9.562 -10.333 1.00 95.81 227 SER A N 1
ATOM 1729 C CA . SER A 1 227 ? 26.247 -9.664 -9.757 1.00 95.81 227 SER A CA 1
ATOM 1730 C C . SER A 1 227 ? 25.805 -11.129 -9.638 1.00 95.81 227 SER A C 1
ATOM 1732 O O . SER A 1 227 ? 25.609 -11.598 -8.519 1.00 95.81 227 SER A O 1
ATOM 1734 N N . VAL A 1 228 ? 25.740 -11.908 -10.730 1.00 96.12 228 VAL A N 1
ATOM 1735 C CA . VAL A 1 228 ? 25.296 -13.322 -10.672 1.00 96.12 228 VAL A CA 1
ATOM 1736 C C . VAL A 1 228 ? 26.212 -14.204 -9.820 1.00 96.12 228 VAL A C 1
ATOM 1738 O O . VAL A 1 228 ? 25.713 -15.054 -9.090 1.00 96.12 228 VAL A O 1
ATOM 1741 N N . ARG A 1 229 ? 27.531 -13.965 -9.810 1.00 95.50 229 ARG A N 1
ATOM 1742 C CA . ARG A 1 229 ? 28.470 -14.660 -8.910 1.00 95.50 229 ARG A CA 1
ATOM 1743 C C . ARG A 1 229 ? 28.145 -14.386 -7.440 1.00 95.50 229 ARG A C 1
ATOM 1745 O O . ARG A 1 229 ? 28.153 -15.307 -6.624 1.00 95.50 229 ARG A O 1
ATOM 1752 N N . GLY A 1 230 ? 27.857 -13.127 -7.104 1.00 95.69 230 GLY A N 1
ATOM 1753 C CA . GLY A 1 230 ? 27.438 -12.722 -5.763 1.00 95.69 230 GLY A CA 1
ATOM 1754 C C . GLY A 1 230 ? 26.149 -13.419 -5.331 1.00 95.69 230 GLY A C 1
ATOM 1755 O O . GLY A 1 230 ? 26.112 -14.003 -4.247 1.00 95.69 230 GLY A O 1
ATOM 1756 N N . LYS A 1 231 ? 25.135 -13.429 -6.206 1.00 95.81 231 LYS A N 1
ATOM 1757 C CA . LYS A 1 231 ? 23.849 -14.107 -5.972 1.00 95.81 231 LYS A CA 1
ATOM 1758 C C . LYS A 1 231 ? 24.009 -15.612 -5.792 1.00 95.81 231 LYS A C 1
ATOM 1760 O O . LYS A 1 231 ? 23.521 -16.172 -4.819 1.00 95.81 231 LYS A O 1
ATOM 1765 N N . SER A 1 232 ? 24.759 -16.251 -6.690 1.00 95.31 232 SER A N 1
ATOM 1766 C CA . SER A 1 232 ? 25.021 -17.691 -6.673 1.00 95.31 232 SER A CA 1
ATOM 1767 C C . SER A 1 232 ? 25.582 -18.160 -5.333 1.00 95.31 232 SER A C 1
ATOM 1769 O O . SER A 1 232 ? 25.153 -19.183 -4.804 1.00 95.31 232 SER A O 1
ATOM 1771 N N . LYS A 1 233 ? 26.526 -17.389 -4.775 1.00 95.00 233 LYS A N 1
ATOM 1772 C CA . LYS A 1 233 ? 27.125 -17.669 -3.468 1.00 95.00 233 LYS A CA 1
ATOM 1773 C C . LYS A 1 233 ? 26.157 -17.383 -2.318 1.00 95.00 233 LYS A C 1
ATOM 1775 O O . LYS A 1 233 ? 26.106 -18.170 -1.381 1.00 95.00 233 LYS A O 1
ATOM 1780 N N . ALA A 1 234 ? 25.413 -16.278 -2.376 1.00 94.19 234 ALA A N 1
ATOM 1781 C CA . ALA A 1 234 ? 24.485 -15.887 -1.314 1.00 94.19 234 ALA A CA 1
ATOM 1782 C C . ALA A 1 234 ? 23.296 -16.851 -1.173 1.00 94.19 234 ALA A C 1
ATOM 1784 O O . ALA A 1 234 ? 22.903 -17.172 -0.056 1.00 94.19 234 ALA A O 1
ATOM 1785 N N . LEU A 1 235 ? 22.771 -17.348 -2.295 1.00 91.88 235 LEU A N 1
ATOM 1786 C CA . LEU A 1 235 ? 21.644 -18.284 -2.339 1.00 91.88 235 LEU A CA 1
ATOM 1787 C C . LEU A 1 235 ? 22.071 -19.758 -2.276 1.00 91.88 235 LEU A C 1
ATOM 1789 O O . LEU A 1 235 ? 21.216 -20.637 -2.253 1.00 91.88 235 LEU A O 1
ATOM 1793 N N . ASN A 1 236 ? 23.380 -20.037 -2.263 1.00 92.31 236 ASN A N 1
ATOM 1794 C CA . ASN A 1 236 ? 23.938 -21.391 -2.278 1.00 92.31 236 ASN A CA 1
ATOM 1795 C C . ASN A 1 236 ? 23.298 -22.280 -3.367 1.00 92.31 236 ASN A C 1
ATOM 1797 O O . ASN A 1 236 ? 22.765 -23.360 -3.088 1.00 92.31 236 ASN A O 1
ATOM 1801 N N . VAL A 1 237 ? 23.295 -21.781 -4.609 1.00 92.38 237 VAL A N 1
ATOM 1802 C CA . VAL A 1 237 ? 22.614 -22.433 -5.736 1.00 92.38 237 VAL A CA 1
ATOM 1803 C C . VAL A 1 237 ? 23.200 -23.825 -5.974 1.00 92.38 237 VAL A C 1
ATOM 1805 O O . VAL A 1 237 ? 24.404 -23.989 -6.153 1.00 92.38 237 VAL A O 1
ATOM 1808 N N . SER A 1 238 ? 22.332 -24.836 -5.973 1.00 89.25 238 SER A N 1
ATOM 1809 C CA . SER A 1 238 ? 22.719 -26.228 -6.205 1.00 89.25 238 SER A CA 1
ATOM 1810 C C . SER A 1 238 ? 22.987 -26.498 -7.684 1.00 89.25 238 SER A C 1
ATOM 1812 O O . SER A 1 238 ? 22.275 -25.996 -8.552 1.00 89.25 238 SER A O 1
ATOM 1814 N N . GLU A 1 239 ? 23.942 -27.383 -7.966 1.00 86.25 239 GLU A N 1
ATOM 1815 C CA . GLU A 1 239 ? 24.236 -27.839 -9.327 1.00 86.25 239 GLU A CA 1
ATOM 1816 C C . GLU A 1 239 ? 23.059 -28.558 -9.995 1.00 86.25 239 GLU A C 1
ATOM 1818 O O . GLU A 1 239 ? 23.016 -28.592 -11.213 1.00 86.25 239 GLU A O 1
ATOM 1823 N N . ASN A 1 240 ? 22.076 -29.080 -9.254 1.00 87.12 240 ASN A N 1
ATOM 1824 C CA . ASN A 1 240 ? 20.859 -29.697 -9.812 1.00 87.12 240 ASN A CA 1
ATOM 1825 C C . ASN A 1 240 ? 19.617 -28.824 -9.632 1.00 87.12 240 ASN A C 1
ATOM 1827 O O . ASN A 1 240 ? 18.496 -29.329 -9.607 1.00 87.12 240 ASN A O 1
ATOM 1831 N N . ALA A 1 241 ? 19.806 -27.518 -9.439 1.00 93.38 241 ALA A N 1
ATOM 1832 C CA . ALA A 1 241 ? 18.683 -26.614 -9.304 1.00 93.38 241 ALA A CA 1
ATOM 1833 C C . ALA A 1 241 ? 17.817 -26.590 -10.575 1.00 93.38 241 ALA A C 1
ATOM 1835 O O . ALA A 1 241 ? 18.273 -26.865 -11.684 1.00 93.38 241 ALA A O 1
ATOM 1836 N N . CYS A 1 242 ? 16.560 -26.205 -10.396 1.00 96.81 242 CYS A N 1
ATOM 1837 C CA . CYS A 1 242 ? 15.677 -25.795 -11.476 1.00 96.81 242 CYS A CA 1
ATOM 1838 C C . CYS A 1 242 ? 15.019 -24.481 -11.062 1.00 96.81 242 CYS A C 1
ATOM 1840 O O . CYS A 1 242 ? 14.531 -24.359 -9.933 1.00 96.81 242 CYS A O 1
ATOM 1842 N N . PHE A 1 243 ? 15.083 -23.482 -11.939 1.00 98.31 243 PHE A N 1
ATOM 1843 C CA . PHE A 1 243 ? 14.615 -22.131 -11.656 1.00 98.31 243 PHE A CA 1
ATOM 1844 C C . PHE A 1 243 ? 13.246 -21.891 -12.288 1.00 98.31 243 PHE A C 1
ATOM 1846 O O . PHE A 1 243 ? 13.019 -22.301 -13.419 1.00 98.31 243 PHE A O 1
ATOM 1853 N N . LEU A 1 244 ? 12.351 -21.179 -11.609 1.00 98.31 244 LEU A N 1
ATOM 1854 C CA . LEU A 1 244 ? 11.091 -20.711 -12.191 1.00 98.31 244 LEU A CA 1
ATOM 1855 C C . LEU A 1 244 ? 11.093 -19.188 -12.317 1.00 98.31 244 LEU A C 1
ATOM 1857 O O . LEU A 1 244 ? 11.449 -18.468 -11.386 1.00 98.31 244 LEU A O 1
ATOM 1861 N N . ASN A 1 245 ? 10.657 -18.706 -13.476 1.00 97.44 245 ASN A N 1
ATOM 1862 C CA . ASN A 1 245 ? 10.349 -17.311 -13.728 1.00 97.44 245 ASN A CA 1
ATOM 1863 C C . ASN A 1 245 ? 8.948 -17.159 -14.324 1.00 97.44 245 ASN A C 1
ATOM 1865 O O . ASN A 1 245 ? 8.484 -17.994 -15.099 1.00 97.44 245 ASN A O 1
ATOM 1869 N N . TRP A 1 246 ? 8.323 -16.034 -13.997 1.00 93.88 246 TRP A N 1
ATOM 1870 C CA . TRP A 1 246 ? 7.121 -15.538 -14.663 1.00 93.88 246 TRP A CA 1
ATOM 1871 C C . TRP A 1 246 ? 7.148 -14.028 -14.939 1.00 93.88 246 TRP A C 1
ATOM 1873 O O . TRP A 1 246 ? 6.188 -13.448 -15.439 1.00 93.88 246 TRP A O 1
ATOM 1883 N N . ILE A 1 247 ? 8.256 -13.370 -14.598 1.00 88.62 247 ILE A N 1
ATOM 1884 C CA . ILE A 1 247 ? 8.460 -11.934 -14.758 1.00 88.62 247 ILE A CA 1
ATOM 1885 C C . ILE A 1 247 ? 8.991 -11.651 -16.165 1.00 88.62 247 ILE A C 1
ATOM 1887 O O . ILE A 1 247 ? 9.836 -12.386 -16.680 1.00 88.62 247 ILE A O 1
ATOM 1891 N N . GLY A 1 248 ? 8.538 -10.566 -16.794 1.00 87.06 248 GLY A N 1
ATOM 1892 C CA . GLY A 1 248 ? 9.034 -10.108 -18.098 1.00 87.06 248 GLY A CA 1
ATOM 1893 C C . GLY A 1 248 ? 10.564 -9.959 -18.160 1.00 87.06 248 GLY A C 1
ATOM 1894 O O . GLY A 1 248 ? 11.207 -9.598 -17.173 1.00 87.06 248 GLY A O 1
ATOM 1895 N N . LEU A 1 249 ? 11.169 -10.249 -19.322 1.00 92.50 249 LEU A N 1
ATOM 1896 C CA . LEU A 1 249 ? 12.627 -10.125 -19.521 1.00 92.50 249 LEU A CA 1
ATOM 1897 C C . LEU A 1 249 ? 13.103 -8.659 -19.452 1.00 92.50 249 LEU A C 1
ATOM 1899 O O . LEU A 1 249 ? 14.282 -8.398 -19.234 1.00 92.50 249 LEU A O 1
ATOM 1903 N N . ASP A 1 250 ? 12.176 -7.706 -19.577 1.00 86.06 250 ASP A N 1
ATOM 1904 C CA . ASP A 1 250 ? 12.373 -6.270 -19.358 1.00 86.06 250 ASP A CA 1
ATOM 1905 C C . ASP A 1 250 ? 12.686 -5.911 -17.897 1.00 86.06 250 ASP A C 1
ATOM 1907 O O . ASP A 1 250 ? 13.066 -4.777 -17.608 1.00 86.06 250 ASP A O 1
ATOM 1911 N N . HIS A 1 251 ? 12.596 -6.876 -16.975 1.00 89.19 251 HIS A N 1
ATOM 1912 C CA . HIS A 1 251 ? 12.997 -6.707 -15.588 1.00 89.19 251 HIS A CA 1
ATOM 1913 C C . HIS A 1 251 ? 14.269 -7.479 -15.229 1.00 89.19 251 HIS A C 1
ATOM 1915 O O . HIS A 1 251 ? 14.436 -8.650 -15.571 1.00 89.19 251 HIS A O 1
ATOM 1921 N N . VAL A 1 252 ? 15.117 -6.884 -14.382 1.00 91.75 252 VAL A N 1
ATOM 1922 C CA . VAL A 1 252 ? 16.314 -7.551 -13.823 1.00 91.75 252 VAL A CA 1
ATOM 1923 C C . VAL A 1 252 ? 15.995 -8.768 -12.943 1.00 91.75 252 VAL A C 1
ATOM 1925 O O . VAL A 1 252 ? 16.869 -9.600 -12.719 1.00 91.75 252 VAL A O 1
ATOM 1928 N N . ALA A 1 253 ? 14.743 -8.897 -12.496 1.00 88.62 253 ALA A N 1
ATOM 1929 C CA . ALA A 1 253 ? 14.255 -10.045 -11.726 1.00 88.62 253 ALA A CA 1
ATOM 1930 C C . ALA A 1 253 ? 14.046 -11.290 -12.601 1.00 88.62 253 ALA A C 1
ATOM 1932 O O . ALA A 1 253 ? 14.135 -12.402 -12.106 1.00 88.62 253 ALA A O 1
ATOM 1933 N N . ASN A 1 254 ? 13.830 -11.124 -13.906 1.00 94.38 254 ASN A N 1
ATOM 1934 C CA . ASN A 1 254 ? 13.992 -12.236 -14.831 1.00 94.38 254 ASN A CA 1
ATOM 1935 C C . ASN A 1 254 ? 15.427 -12.259 -15.341 1.00 94.38 254 ASN A C 1
ATOM 1937 O O . ASN A 1 254 ? 16.160 -13.203 -15.063 1.00 94.38 254 ASN A O 1
ATOM 1941 N N . LEU A 1 255 ? 15.856 -11.192 -16.025 1.00 95.88 255 LEU A N 1
ATOM 1942 C CA . LEU A 1 255 ? 17.106 -11.192 -16.780 1.00 95.88 255 LEU A CA 1
ATOM 1943 C C . LEU A 1 255 ? 18.312 -11.617 -15.933 1.00 95.88 255 LEU A C 1
ATOM 1945 O O . LEU A 1 255 ? 19.086 -12.459 -16.376 1.00 95.88 255 LEU A O 1
ATOM 1949 N N . VAL A 1 256 ? 18.477 -11.070 -14.724 1.00 95.94 256 VAL A N 1
ATOM 1950 C CA . VAL A 1 256 ? 19.677 -11.314 -13.908 1.00 95.94 256 VAL A CA 1
ATOM 1951 C C . VAL A 1 256 ? 19.423 -12.280 -12.755 1.00 95.94 256 VAL A C 1
ATOM 1953 O O . VAL A 1 256 ? 20.253 -13.154 -12.524 1.00 95.94 256 VAL A O 1
ATOM 1956 N N . GLU A 1 257 ? 18.309 -12.135 -12.035 1.00 93.50 257 GLU A N 1
ATOM 1957 C CA . GLU A 1 257 ? 17.989 -12.971 -10.865 1.00 93.50 257 GLU A CA 1
ATOM 1958 C C . GLU A 1 257 ? 17.651 -14.418 -11.251 1.00 93.50 257 GLU A C 1
ATOM 1960 O O . GLU A 1 257 ? 17.991 -15.334 -10.509 1.00 93.50 257 GLU A O 1
ATOM 1965 N N . ILE A 1 258 ? 17.046 -14.640 -12.427 1.00 96.38 258 ILE A N 1
ATOM 1966 C CA . ILE A 1 258 ? 16.685 -15.983 -12.894 1.00 96.38 258 ILE A CA 1
ATOM 1967 C C . ILE A 1 258 ? 17.479 -16.389 -14.132 1.00 96.38 258 ILE A C 1
ATOM 1969 O O . ILE A 1 258 ? 18.287 -17.308 -14.061 1.00 96.38 258 ILE A O 1
ATOM 1973 N N . HIS A 1 259 ? 17.280 -15.725 -15.268 1.00 97.81 259 HIS A N 1
ATOM 1974 C CA . HIS A 1 259 ? 17.736 -16.204 -16.569 1.00 97.81 259 HIS A CA 1
ATOM 1975 C C . HIS A 1 259 ? 19.263 -16.334 -16.661 1.00 97.81 259 HIS A C 1
ATOM 1977 O O . HIS A 1 259 ? 19.778 -17.419 -16.947 1.00 97.81 259 HIS A O 1
ATOM 1983 N N . LEU A 1 260 ? 20.001 -15.253 -16.378 1.00 97.25 260 LEU A N 1
ATOM 1984 C CA . LEU A 1 260 ? 21.467 -15.275 -16.387 1.00 97.25 260 LEU A CA 1
ATOM 1985 C C . LEU A 1 260 ? 22.047 -16.042 -15.194 1.00 97.25 260 LEU A C 1
ATOM 1987 O O . LEU A 1 260 ? 23.076 -16.694 -15.361 1.00 97.25 260 LEU A O 1
ATOM 1991 N N . LEU A 1 261 ? 21.410 -16.012 -14.017 1.00 96.56 261 LEU A N 1
ATOM 1992 C CA . LEU A 1 261 ? 21.869 -16.784 -12.856 1.00 96.56 261 LEU A CA 1
ATOM 1993 C C . LEU A 1 261 ? 21.754 -18.297 -13.098 1.00 96.56 261 LEU A C 1
ATOM 1995 O O . LEU A 1 261 ? 22.676 -19.040 -12.751 1.00 96.56 261 LEU A O 1
ATOM 1999 N N . ALA A 1 262 ? 20.673 -18.740 -13.746 1.00 97.06 262 ALA A N 1
ATOM 2000 C CA . ALA A 1 262 ? 20.469 -20.126 -14.142 1.00 97.06 262 ALA A CA 1
ATOM 2001 C C . ALA A 1 262 ? 21.509 -20.568 -15.178 1.00 97.06 262 ALA A C 1
ATOM 2003 O O . ALA A 1 262 ? 22.124 -21.618 -15.019 1.00 97.06 262 ALA A O 1
ATOM 2004 N N . MET A 1 263 ? 21.788 -19.751 -16.199 1.00 96.12 263 MET A N 1
ATOM 2005 C CA . MET A 1 263 ? 22.837 -20.066 -17.177 1.00 96.12 263 MET A CA 1
ATOM 2006 C C . MET A 1 263 ? 24.240 -20.061 -16.563 1.00 96.12 263 MET A C 1
ATOM 2008 O O . MET A 1 263 ? 25.044 -20.937 -16.876 1.00 96.12 263 MET A O 1
ATOM 2012 N N . TYR A 1 264 ? 24.529 -19.119 -15.661 1.00 95.19 264 TYR A N 1
ATOM 2013 C CA . TYR A 1 264 ? 25.802 -19.054 -14.939 1.00 95.19 264 TYR A CA 1
ATOM 2014 C C . TYR A 1 264 ? 26.045 -20.320 -14.106 1.00 95.19 264 TYR A C 1
ATOM 2016 O O . TYR A 1 264 ? 27.131 -20.895 -14.160 1.00 95.19 264 TYR A O 1
ATOM 2024 N N . ASN A 1 265 ? 25.009 -20.794 -13.405 1.00 95.06 265 ASN A N 1
ATOM 2025 C CA . ASN A 1 265 ? 25.031 -22.056 -12.659 1.00 95.06 265 ASN A CA 1
ATOM 2026 C C . ASN A 1 265 ? 24.810 -23.293 -13.535 1.00 95.06 265 ASN A C 1
ATOM 2028 O O . ASN A 1 265 ? 24.891 -24.414 -13.042 1.00 95.06 265 ASN A O 1
ATOM 2032 N N . LYS A 1 266 ? 24.559 -23.098 -14.835 1.00 95.19 266 LYS A N 1
ATOM 2033 C CA . LYS A 1 266 ? 24.294 -24.152 -15.814 1.00 95.19 266 LYS A CA 1
ATOM 2034 C C . LYS A 1 266 ? 23.124 -25.043 -15.400 1.00 95.19 266 LYS A C 1
ATOM 2036 O O . LYS A 1 266 ? 23.234 -26.255 -15.493 1.00 95.19 266 LYS A O 1
ATOM 2041 N N . VAL A 1 267 ? 22.025 -24.474 -14.914 1.00 96.00 267 VAL A N 1
ATOM 2042 C CA . VAL A 1 267 ? 20.836 -25.188 -14.405 1.00 96.00 267 VAL A CA 1
ATOM 2043 C C . VAL A 1 267 ? 19.615 -24.997 -15.300 1.00 96.00 267 VAL A C 1
ATOM 2045 O O . VAL A 1 267 ? 19.587 -24.083 -16.126 1.00 96.00 267 VAL A O 1
ATOM 2048 N N . ASP A 1 268 ? 18.624 -25.881 -15.166 1.00 97.31 268 ASP A N 1
ATOM 2049 C CA . ASP A 1 268 ? 17.368 -25.790 -15.917 1.00 97.31 268 ASP A CA 1
ATOM 2050 C C . ASP A 1 268 ? 16.528 -24.595 -15.451 1.00 97.31 268 ASP A C 1
ATOM 2052 O O . ASP A 1 268 ? 16.596 -24.172 -14.294 1.00 97.31 268 ASP A O 1
ATOM 2056 N N . GLN A 1 269 ? 15.700 -24.065 -16.351 1.00 97.38 269 GLN A N 1
ATOM 2057 C CA . GLN A 1 269 ? 14.762 -22.994 -16.030 1.00 97.38 269 GLN A CA 1
ATOM 2058 C C . GLN A 1 269 ? 13.394 -23.181 -16.695 1.00 97.38 269 GLN A C 1
ATOM 2060 O O . GLN A 1 269 ? 13.278 -23.741 -17.782 1.00 97.38 269 GLN A O 1
ATOM 2065 N N . VAL A 1 270 ? 12.354 -22.677 -16.044 1.00 98.19 270 VAL A N 1
ATOM 2066 C CA . VAL A 1 270 ? 10.957 -22.704 -16.477 1.00 98.19 270 VAL A CA 1
ATOM 2067 C C . VAL A 1 270 ? 10.447 -21.270 -16.576 1.00 98.19 270 VAL A C 1
ATOM 2069 O O . VAL A 1 270 ? 10.746 -20.444 -15.716 1.00 98.19 270 VAL A O 1
ATOM 2072 N N . GLN A 1 271 ? 9.701 -20.965 -17.633 1.00 97.19 271 GLN A N 1
ATOM 2073 C CA . GLN A 1 271 ? 9.243 -19.620 -17.978 1.00 97.19 271 GLN A CA 1
ATOM 2074 C C . GLN A 1 271 ? 7.723 -19.641 -18.215 1.00 97.19 271 GLN A C 1
ATOM 2076 O O . GLN A 1 271 ? 7.263 -20.203 -19.210 1.00 97.19 271 GLN A O 1
ATOM 2081 N N . LEU A 1 272 ? 6.954 -19.047 -17.299 1.00 94.44 272 LEU A N 1
ATOM 2082 C CA . LEU A 1 272 ? 5.494 -18.865 -17.375 1.00 94.44 272 LEU A CA 1
ATOM 2083 C C . LEU A 1 272 ? 5.140 -17.423 -17.722 1.00 94.44 272 LEU A C 1
ATOM 2085 O O . LEU A 1 272 ? 5.933 -16.538 -17.454 1.00 94.44 272 LEU A O 1
ATOM 2089 N N . GLN A 1 273 ? 3.945 -17.149 -18.244 1.00 85.50 273 GLN A N 1
ATOM 2090 C CA . GLN A 1 273 ? 3.522 -15.759 -18.434 1.00 85.50 273 GLN A CA 1
ATOM 2091 C C . GLN A 1 273 ? 2.935 -15.170 -17.148 1.00 85.50 273 GLN A C 1
ATOM 2093 O O . GLN A 1 273 ? 2.228 -15.847 -16.397 1.00 85.50 273 GLN A O 1
ATOM 2098 N N . ALA A 1 274 ? 3.174 -13.877 -16.922 1.00 78.25 274 ALA A N 1
ATOM 2099 C CA . ALA A 1 274 ? 2.707 -13.208 -15.714 1.00 78.25 274 ALA A CA 1
ATOM 2100 C C . ALA A 1 274 ? 1.183 -13.207 -15.564 1.00 78.25 274 ALA A C 1
ATOM 2102 O O . ALA A 1 274 ? 0.679 -13.397 -14.459 1.00 78.25 274 ALA A O 1
ATOM 2103 N N . HIS A 1 275 ? 0.438 -13.012 -16.656 1.00 73.12 275 HIS A N 1
ATOM 2104 C CA . HIS A 1 275 ? -1.024 -12.982 -16.594 1.00 73.12 275 HIS A CA 1
ATOM 2105 C C . HIS A 1 275 ? -1.612 -14.353 -16.229 1.00 73.12 275 HIS A C 1
ATOM 2107 O O . HIS A 1 275 ? -2.621 -14.392 -15.529 1.00 73.12 275 HIS A O 1
ATOM 2113 N N . ASP A 1 276 ? -0.974 -15.457 -16.630 1.00 81.50 276 ASP A N 1
ATOM 2114 C CA . ASP A 1 276 ? -1.410 -16.817 -16.286 1.00 81.50 276 ASP A CA 1
ATOM 2115 C C . ASP A 1 276 ? -1.211 -17.081 -14.785 1.00 81.50 276 ASP A C 1
ATOM 2117 O O . ASP A 1 276 ? -2.119 -17.542 -14.099 1.00 81.50 276 ASP A O 1
ATOM 2121 N N . VAL A 1 277 ? -0.050 -16.699 -14.243 1.00 81.19 277 VAL A N 1
ATOM 2122 C CA . VAL A 1 277 ? 0.271 -16.873 -12.816 1.00 81.19 277 VAL A CA 1
ATOM 2123 C C . VAL A 1 277 ? -0.578 -15.969 -11.917 1.00 81.19 277 VAL A C 1
ATOM 2125 O O . VAL A 1 277 ? -1.011 -16.396 -10.852 1.00 81.19 277 VAL A O 1
ATOM 2128 N N . ILE A 1 278 ? -0.845 -14.726 -12.328 1.00 72.12 278 ILE A N 1
ATOM 2129 C CA . ILE A 1 278 ? -1.683 -13.799 -11.550 1.00 72.12 278 ILE A CA 1
ATOM 2130 C C . ILE A 1 278 ? -3.154 -14.233 -11.563 1.00 72.12 278 ILE A C 1
ATOM 2132 O O . ILE A 1 278 ? -3.823 -14.127 -10.536 1.00 72.12 278 ILE A O 1
ATOM 2136 N N . SER A 1 279 ? -3.670 -14.687 -12.710 1.00 71.12 279 SER A N 1
ATOM 2137 C CA . SER A 1 279 ? -5.078 -15.091 -12.833 1.00 71.12 279 SER A CA 1
ATOM 2138 C C . SER A 1 279 ? -5.379 -16.422 -12.144 1.00 71.12 279 SER A C 1
ATOM 2140 O O . SER A 1 279 ? -6.456 -16.569 -11.572 1.00 71.12 279 SER A O 1
ATOM 2142 N N . GLU A 1 280 ? -4.423 -17.353 -12.131 1.00 83.75 280 GLU A N 1
ATOM 2143 C CA . GLU A 1 280 ? -4.509 -18.614 -11.395 1.00 83.75 280 GLU A CA 1
ATOM 2144 C C . GLU A 1 280 ? -3.249 -18.826 -10.531 1.00 83.75 280 GLU A C 1
ATOM 2146 O O . GLU A 1 280 ? -2.313 -19.517 -10.946 1.00 83.75 280 GLU A O 1
ATOM 2151 N N . PRO A 1 281 ? -3.199 -18.274 -9.301 1.00 86.62 281 PRO A N 1
ATOM 2152 C CA . PRO A 1 281 ? -2.021 -18.369 -8.434 1.00 86.62 281 PRO A CA 1
ATOM 2153 C C . 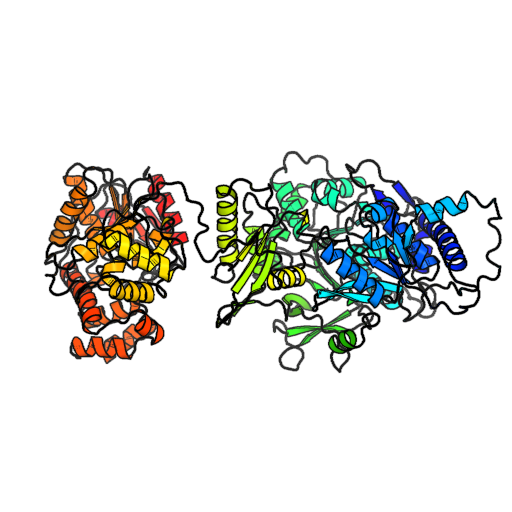PRO A 1 281 ? -1.577 -19.802 -8.121 1.00 86.62 281 PRO A C 1
ATOM 2155 O O . PRO A 1 281 ? -0.388 -20.043 -7.911 1.00 86.62 281 PRO A O 1
ATOM 2158 N N . VAL A 1 282 ? -2.489 -20.785 -8.126 1.00 91.12 282 VAL A N 1
ATOM 2159 C CA . VAL A 1 282 ? -2.138 -22.190 -7.849 1.00 91.12 282 VAL A CA 1
ATOM 2160 C C . VAL A 1 282 ? -1.299 -22.794 -8.985 1.00 91.12 282 VAL A C 1
ATOM 2162 O O . VAL A 1 282 ? -0.540 -23.739 -8.748 1.00 91.12 282 VAL A O 1
ATOM 2165 N N . LEU A 1 283 ? -1.351 -22.232 -10.203 1.00 90.62 283 LEU A N 1
ATOM 2166 C CA . LEU A 1 283 ? -0.483 -22.624 -11.321 1.00 90.62 283 LEU A CA 1
ATOM 2167 C C . LEU A 1 283 ? 1.001 -22.551 -10.937 1.00 90.62 283 LEU A C 1
ATOM 2169 O O . LEU A 1 283 ? 1.771 -23.443 -11.293 1.00 90.62 283 LEU A O 1
ATOM 2173 N N . PHE A 1 284 ? 1.389 -21.543 -10.152 1.00 93.75 284 PHE A N 1
ATOM 2174 C CA . PHE A 1 284 ? 2.752 -21.379 -9.650 1.00 93.75 284 PHE A CA 1
ATOM 2175 C C . PHE A 1 284 ? 3.237 -22.628 -8.899 1.00 93.75 284 PHE A C 1
ATOM 2177 O O . PHE A 1 284 ? 4.298 -23.171 -9.202 1.00 93.75 284 PHE A O 1
ATOM 2184 N N . LEU A 1 285 ? 2.417 -23.152 -7.983 1.00 94.38 285 LEU A N 1
ATOM 2185 C CA . LEU A 1 285 ? 2.745 -24.350 -7.206 1.00 94.38 285 LEU A CA 1
ATOM 2186 C C . LEU A 1 285 ? 2.679 -25.630 -8.049 1.00 94.38 285 LEU A C 1
ATOM 2188 O O . LEU A 1 285 ? 3.522 -26.513 -7.889 1.00 94.38 285 LEU A O 1
ATOM 2192 N N . LYS A 1 286 ? 1.723 -25.729 -8.983 1.00 93.69 286 LYS A N 1
ATOM 2193 C CA . LYS A 1 286 ? 1.620 -26.863 -9.921 1.00 93.69 286 LYS A CA 1
ATOM 2194 C C . LYS A 1 286 ? 2.867 -26.993 -10.791 1.00 93.69 286 LYS A C 1
ATOM 2196 O O . LYS A 1 286 ? 3.345 -28.104 -11.022 1.00 93.69 286 LYS A O 1
ATOM 2201 N N . VAL A 1 287 ? 3.411 -25.873 -11.259 1.00 95.50 287 VAL A N 1
ATOM 2202 C CA . VAL A 1 287 ? 4.623 -25.848 -12.085 1.00 95.50 287 VAL A CA 1
ATOM 2203 C C . VAL A 1 287 ? 5.862 -26.142 -11.242 1.00 95.50 287 VAL A C 1
ATOM 2205 O O . VAL A 1 287 ? 6.707 -26.918 -11.690 1.00 95.50 287 VAL A O 1
ATOM 2208 N N . ILE A 1 288 ? 5.935 -25.627 -10.005 1.00 95.75 288 ILE A N 1
ATOM 2209 C CA . ILE A 1 288 ? 6.995 -25.996 -9.051 1.00 95.75 288 ILE A CA 1
ATOM 2210 C C . ILE A 1 288 ? 7.017 -27.502 -8.824 1.00 95.75 288 ILE A C 1
ATOM 2212 O O . ILE A 1 288 ? 8.074 -28.123 -8.942 1.00 95.75 288 ILE A O 1
ATOM 2216 N N . HIS A 1 289 ? 5.850 -28.091 -8.560 1.00 94.75 289 HIS A N 1
ATOM 2217 C CA . HIS A 1 289 ? 5.702 -29.531 -8.460 1.00 94.75 289 HIS A CA 1
ATOM 2218 C C . HIS A 1 289 ? 6.183 -30.190 -9.758 1.00 94.75 289 HIS A C 1
ATOM 2220 O O . HIS A 1 289 ? 7.174 -30.906 -9.734 1.00 94.75 289 HIS A O 1
ATOM 2226 N N . THR A 1 290 ? 5.555 -29.912 -10.898 1.00 94.81 290 THR A N 1
ATOM 2227 C CA . THR A 1 290 ? 5.801 -30.617 -12.171 1.00 94.81 290 THR A CA 1
ATOM 2228 C C . THR A 1 290 ? 7.275 -30.637 -12.583 1.00 94.81 290 THR A C 1
ATOM 2230 O O . THR A 1 290 ? 7.789 -31.684 -12.973 1.00 94.81 290 THR A O 1
ATOM 2233 N N . HIS A 1 291 ? 7.971 -29.504 -12.459 1.00 95.12 291 HIS A N 1
ATOM 2234 C CA . HIS A 1 291 ? 9.367 -29.363 -12.891 1.00 95.12 291 HIS A CA 1
ATOM 2235 C C . HIS A 1 291 ? 10.387 -29.523 -11.765 1.00 95.12 291 HIS A C 1
ATOM 2237 O O . HIS A 1 291 ? 11.576 -29.332 -12.003 1.00 95.12 291 HIS A O 1
ATOM 2243 N N . ARG A 1 292 ? 9.945 -29.879 -10.550 1.00 94.75 292 ARG A N 1
ATOM 2244 C CA . ARG A 1 292 ? 10.806 -29.994 -9.361 1.00 94.75 292 ARG A CA 1
ATOM 2245 C C . ARG A 1 292 ? 11.635 -28.720 -9.129 1.00 94.75 292 ARG A C 1
ATOM 2247 O O . ARG A 1 292 ? 12.840 -28.775 -8.886 1.00 94.75 292 ARG A O 1
ATOM 2254 N N . VAL A 1 293 ? 10.987 -27.560 -9.236 1.00 96.69 293 VAL A N 1
ATOM 2255 C CA . VAL A 1 293 ? 11.641 -26.250 -9.104 1.00 96.69 293 VAL A CA 1
ATOM 2256 C C . VAL A 1 293 ? 12.213 -26.099 -7.699 1.00 96.69 293 VAL A C 1
ATOM 2258 O O . VAL A 1 293 ? 11.529 -26.326 -6.700 1.00 96.69 293 VAL A O 1
ATOM 2261 N N . THR A 1 294 ? 13.471 -25.679 -7.624 1.00 96.31 294 THR A N 1
ATOM 2262 C CA . THR A 1 294 ? 14.187 -25.484 -6.359 1.00 96.31 294 THR A CA 1
ATOM 2263 C C . THR A 1 294 ? 14.303 -24.016 -5.972 1.00 96.31 294 THR A C 1
ATOM 2265 O O . THR A 1 294 ? 14.418 -23.714 -4.786 1.00 96.31 294 THR A O 1
ATOM 2268 N N . ALA A 1 295 ? 14.310 -23.111 -6.955 1.00 96.50 295 ALA A N 1
ATOM 2269 C CA . ALA A 1 295 ? 14.456 -21.676 -6.741 1.00 96.50 295 ALA A CA 1
ATOM 2270 C C . ALA A 1 295 ? 13.522 -20.879 -7.660 1.00 96.50 295 ALA A C 1
ATOM 2272 O O . ALA A 1 295 ? 13.341 -21.216 -8.826 1.00 96.50 295 ALA A O 1
ATOM 2273 N N . THR A 1 296 ? 12.932 -19.808 -7.150 1.00 97.56 296 THR A N 1
ATOM 2274 C CA . THR A 1 296 ? 12.047 -18.930 -7.921 1.00 97.56 296 THR A CA 1
ATOM 2275 C C . THR A 1 296 ? 12.090 -17.517 -7.363 1.00 97.56 296 THR A C 1
ATOM 2277 O O . THR A 1 296 ? 12.513 -17.302 -6.227 1.00 97.56 296 THR A O 1
ATOM 2280 N N . PHE A 1 297 ? 11.614 -16.558 -8.152 1.00 94.38 297 PHE A N 1
ATOM 2281 C CA . PHE A 1 297 ? 11.362 -15.197 -7.701 1.00 94.38 297 PHE A CA 1
ATOM 2282 C C . PHE A 1 297 ? 9.854 -14.912 -7.673 1.00 94.38 297 PHE A C 1
ATOM 2284 O O . PHE A 1 297 ? 9.124 -15.295 -8.592 1.00 94.38 297 PHE A O 1
ATOM 2291 N N . ALA A 1 298 ? 9.388 -14.233 -6.629 1.00 87.94 298 ALA A N 1
ATOM 2292 C CA . ALA A 1 298 ? 8.014 -13.765 -6.511 1.00 87.94 298 ALA A CA 1
ATOM 2293 C C . ALA A 1 298 ? 7.958 -12.506 -5.626 1.00 87.94 298 ALA A C 1
ATOM 2295 O O . ALA A 1 298 ? 8.382 -12.576 -4.479 1.00 87.94 298 ALA A O 1
ATOM 2296 N N . PRO A 1 299 ? 7.446 -11.367 -6.121 1.00 80.06 299 PRO A N 1
ATOM 2297 C CA . PRO A 1 299 ? 7.270 -10.161 -5.312 1.00 80.06 299 PRO A CA 1
ATOM 2298 C C . PRO A 1 299 ? 6.191 -10.360 -4.229 1.00 80.06 299 PRO A C 1
ATOM 2300 O O . PRO A 1 299 ? 5.278 -11.176 -4.399 1.00 80.06 299 PRO A O 1
ATOM 2303 N N . ASN A 1 300 ? 6.285 -9.599 -3.132 1.00 77.50 300 ASN A N 1
ATOM 2304 C CA . ASN A 1 300 ? 5.430 -9.709 -1.941 1.00 77.50 300 ASN A CA 1
ATOM 2305 C C . ASN A 1 300 ? 3.931 -9.727 -2.271 1.00 77.50 300 ASN A C 1
ATOM 2307 O O . ASN A 1 300 ? 3.175 -10.500 -1.693 1.00 77.50 300 ASN A O 1
ATOM 2311 N N . PHE A 1 301 ? 3.490 -8.926 -3.234 1.00 72.94 301 PHE A N 1
ATOM 2312 C CA . PHE A 1 301 ? 2.093 -8.853 -3.624 1.00 72.94 301 PHE A CA 1
ATOM 2313 C C . PHE A 1 301 ? 1.554 -10.189 -4.134 1.00 72.94 301 PHE A C 1
ATOM 2315 O O . PHE A 1 301 ? 0.414 -10.560 -3.857 1.00 72.94 301 PHE A O 1
ATOM 2322 N N . PHE A 1 302 ? 2.371 -10.905 -4.910 1.00 80.75 302 PHE A N 1
ATOM 2323 C CA . PHE A 1 302 ? 1.984 -12.194 -5.450 1.00 80.75 302 PHE A CA 1
ATOM 2324 C C . PHE A 1 302 ? 2.001 -13.236 -4.337 1.00 80.75 302 PHE A C 1
ATOM 2326 O O . PHE A 1 302 ? 1.121 -14.088 -4.294 1.00 80.75 302 PHE A O 1
ATOM 2333 N N . LEU A 1 303 ? 2.947 -13.130 -3.399 1.00 85.38 303 LEU A N 1
ATOM 2334 C CA . LEU A 1 303 ? 2.967 -13.970 -2.203 1.00 85.38 303 LEU A CA 1
ATOM 2335 C C . LEU A 1 303 ? 1.704 -13.780 -1.356 1.00 85.38 303 LEU A C 1
ATOM 2337 O O . LEU A 1 303 ? 1.114 -14.771 -0.929 1.00 85.38 303 LEU A O 1
ATOM 2341 N N . ALA A 1 304 ? 1.235 -12.544 -1.179 1.00 73.69 304 ALA A N 1
ATOM 2342 C CA . ALA A 1 304 ? -0.026 -12.252 -0.503 1.00 73.69 304 ALA A CA 1
ATOM 2343 C C . ALA A 1 304 ? -1.232 -12.836 -1.262 1.00 73.69 304 ALA A C 1
ATOM 2345 O O . ALA A 1 304 ? -2.073 -13.513 -0.666 1.00 73.69 304 ALA A O 1
ATOM 2346 N N . LEU A 1 305 ? -1.288 -12.651 -2.588 1.00 73.56 305 LEU A N 1
ATOM 2347 C CA . LEU A 1 305 ? -2.335 -13.221 -3.443 1.00 73.56 305 LEU A CA 1
ATOM 2348 C C . LEU A 1 305 ? -2.376 -14.755 -3.357 1.00 73.56 305 LEU A C 1
ATOM 2350 O O . LEU A 1 305 ? -3.445 -15.341 -3.181 1.00 73.56 305 LEU A O 1
ATOM 2354 N N . LEU A 1 306 ? -1.213 -15.403 -3.448 1.00 85.56 306 LEU A N 1
ATOM 2355 C CA . LEU A 1 306 ? -1.065 -16.848 -3.314 1.00 85.56 306 LEU A CA 1
ATOM 2356 C C . LEU A 1 306 ? -1.502 -17.319 -1.924 1.00 85.56 306 LEU A C 1
ATOM 2358 O O . LEU A 1 306 ? -2.241 -18.291 -1.819 1.00 85.56 306 LEU A O 1
ATOM 2362 N N . THR A 1 307 ? -1.102 -16.616 -0.866 1.00 85.75 307 THR A N 1
ATOM 2363 C CA . THR A 1 307 ? -1.465 -16.959 0.517 1.00 85.75 307 THR A CA 1
ATOM 2364 C C . THR A 1 307 ? -2.978 -16.917 0.722 1.00 85.75 307 THR A C 1
ATOM 2366 O O . THR A 1 307 ? -3.561 -17.905 1.163 1.00 85.75 307 THR A O 1
ATOM 2369 N N . LYS A 1 308 ? -3.640 -15.834 0.292 1.00 79.69 308 LYS A N 1
ATOM 2370 C CA . LYS A 1 308 ? -5.104 -15.701 0.354 1.00 79.69 308 LYS A CA 1
ATOM 2371 C C . LYS A 1 308 ? -5.811 -16.801 -0.444 1.00 79.69 308 LYS A C 1
ATOM 2373 O O . LYS A 1 308 ? -6.806 -17.366 0.010 1.00 79.69 308 LYS A O 1
ATOM 2378 N N . ARG A 1 309 ? -5.283 -17.139 -1.628 1.00 82.62 309 ARG A N 1
ATOM 2379 C CA . ARG A 1 309 ? -5.793 -18.246 -2.451 1.00 82.62 309 ARG A CA 1
ATOM 2380 C C . ARG A 1 309 ? -5.715 -19.572 -1.690 1.00 82.62 309 ARG A C 1
ATOM 2382 O O . ARG A 1 309 ? -6.723 -20.272 -1.609 1.00 82.62 309 ARG A O 1
ATOM 2389 N N . LEU A 1 310 ? -4.561 -19.878 -1.095 1.00 88.19 310 LEU A N 1
ATOM 2390 C CA . LEU A 1 310 ? -4.337 -21.092 -0.304 1.00 88.19 310 LEU A CA 1
ATOM 2391 C C . LEU A 1 310 ? -5.252 -21.164 0.923 1.00 88.19 310 LEU A C 1
ATOM 2393 O O . LEU A 1 310 ? -5.785 -22.227 1.208 1.00 88.19 310 LEU A O 1
ATOM 2397 N N . GLU A 1 311 ? -5.499 -20.052 1.612 1.00 85.19 311 GLU A N 1
ATOM 2398 C CA . GLU A 1 311 ? -6.422 -20.007 2.755 1.00 85.19 311 GLU A CA 1
ATOM 2399 C C . GLU A 1 311 ? -7.872 -20.295 2.360 1.00 85.19 311 GLU A C 1
ATOM 2401 O O . GLU A 1 311 ? -8.566 -21.034 3.057 1.00 85.19 311 GLU A O 1
ATOM 2406 N N . SER A 1 312 ? -8.321 -19.750 1.225 1.00 79.88 312 SER A N 1
ATOM 2407 C CA . SER A 1 312 ? -9.695 -19.933 0.739 1.00 79.88 312 SER A CA 1
ATOM 2408 C C . SER A 1 312 ? -9.991 -21.346 0.219 1.00 79.88 312 SER A C 1
ATOM 2410 O O . SER A 1 312 ? -11.130 -21.802 0.283 1.00 79.88 312 SER A O 1
ATOM 2412 N N . GLU A 1 313 ? -8.973 -22.046 -0.287 1.00 76.44 313 GLU A N 1
ATOM 2413 C CA . GLU A 1 313 ? -9.120 -23.300 -1.033 1.00 76.44 313 GLU A CA 1
ATOM 2414 C C . GLU A 1 313 ? -8.186 -24.419 -0.547 1.00 76.44 313 GLU A C 1
ATOM 2416 O O . GLU A 1 313 ? -7.921 -25.384 -1.260 1.00 76.44 313 GLU A O 1
ATOM 2421 N N . ALA A 1 314 ? -7.725 -24.350 0.704 1.00 67.88 314 ALA A N 1
ATOM 2422 C CA . ALA A 1 314 ? -6.777 -25.317 1.271 1.00 67.88 314 ALA A CA 1
ATOM 2423 C C . ALA A 1 314 ? -7.211 -26.787 1.101 1.00 67.88 314 ALA A C 1
ATOM 2425 O O . ALA A 1 314 ? -6.372 -27.674 0.974 1.00 67.88 314 ALA A O 1
ATOM 2426 N N . SER A 1 315 ? -8.521 -27.054 1.092 1.00 64.88 315 SER A N 1
ATOM 2427 C CA . SER A 1 315 ? -9.083 -28.405 0.971 1.00 64.88 315 SER A CA 1
ATOM 2428 C C . SER A 1 315 ? -9.162 -28.942 -0.465 1.00 64.88 315 SER A C 1
ATOM 2430 O O . SER A 1 315 ? -9.250 -30.157 -0.635 1.00 64.88 315 SER A O 1
ATOM 2432 N N . SER A 1 316 ? -9.125 -28.087 -1.494 1.00 69.62 316 SER A N 1
ATOM 2433 C CA . SER A 1 316 ? -9.196 -28.506 -2.906 1.00 69.62 316 SER A CA 1
ATOM 2434 C C . SER A 1 316 ? -7.815 -28.764 -3.522 1.00 69.62 316 SER A C 1
ATOM 2436 O O . SER A 1 316 ? -7.706 -29.431 -4.554 1.00 69.62 316 SER A O 1
ATOM 2438 N N . ILE A 1 317 ? -6.747 -28.274 -2.887 1.00 78.75 317 ILE A N 1
ATOM 2439 C CA . ILE A 1 317 ? -5.371 -28.377 -3.378 1.00 78.75 317 ILE A CA 1
ATOM 2440 C C . ILE A 1 317 ? -4.709 -29.612 -2.755 1.00 78.75 317 ILE A C 1
ATOM 2442 O O . ILE A 1 317 ? -4.144 -29.562 -1.667 1.00 78.75 317 ILE A O 1
ATOM 2446 N N . THR A 1 318 ? -4.776 -30.744 -3.458 1.00 78.06 318 THR A N 1
ATOM 2447 C CA . THR A 1 318 ? -4.186 -32.024 -3.016 1.00 78.06 318 THR A CA 1
ATOM 2448 C C . THR A 1 318 ? -3.176 -32.567 -4.026 1.00 78.06 318 THR A C 1
ATOM 2450 O O . THR A 1 318 ? -3.270 -32.277 -5.216 1.00 78.06 318 THR A O 1
ATOM 2453 N N . GLY A 1 319 ? -2.226 -33.387 -3.565 1.00 84.06 319 GLY A N 1
ATOM 2454 C CA . GLY A 1 319 ? -1.294 -34.114 -4.439 1.00 84.06 319 GLY A CA 1
ATOM 2455 C C . GLY A 1 319 ? -0.097 -33.303 -4.948 1.00 84.06 319 GLY A C 1
ATOM 2456 O O . GLY A 1 319 ? 0.652 -33.798 -5.787 1.00 84.06 319 GLY A O 1
ATOM 2457 N N . LEU A 1 320 ? 0.107 -32.082 -4.442 1.00 90.62 320 LEU A N 1
ATOM 2458 C CA . LEU A 1 320 ? 1.333 -31.326 -4.686 1.00 90.62 320 LEU A CA 1
ATOM 2459 C C . LEU A 1 320 ? 2.460 -31.824 -3.772 1.00 90.62 320 LEU A C 1
ATOM 2461 O O . LEU A 1 320 ? 2.250 -32.174 -2.617 1.00 90.62 320 LEU A O 1
ATOM 2465 N N . ASP A 1 321 ? 3.665 -31.810 -4.322 1.00 91.19 321 ASP A N 1
ATOM 2466 C CA . ASP A 1 321 ? 4.929 -32.120 -3.651 1.00 91.19 321 ASP A CA 1
ATOM 2467 C C . ASP A 1 321 ? 5.869 -30.963 -3.960 1.00 91.19 321 ASP A C 1
ATOM 2469 O O . ASP A 1 321 ? 6.252 -30.763 -5.119 1.00 91.19 321 ASP A O 1
ATOM 2473 N N . LEU A 1 322 ? 6.151 -30.182 -2.919 1.00 93.88 322 LEU A N 1
ATOM 2474 C CA . LEU A 1 322 ? 6.975 -28.980 -2.951 1.00 93.88 322 LEU A CA 1
ATOM 2475 C C . LEU A 1 322 ? 8.279 -29.169 -2.160 1.00 93.88 322 LEU A C 1
ATOM 2477 O O . LEU A 1 322 ? 8.987 -28.199 -1.907 1.00 93.88 322 LEU A O 1
ATOM 2481 N N . SER A 1 323 ? 8.624 -30.404 -1.779 1.00 90.38 323 SER A N 1
ATOM 2482 C CA . SER A 1 323 ? 9.798 -30.710 -0.945 1.00 90.38 323 SER A CA 1
ATOM 2483 C C . SER A 1 323 ? 11.138 -30.306 -1.580 1.00 90.38 323 SER A C 1
ATOM 2485 O O . SER A 1 323 ? 12.131 -30.106 -0.879 1.00 90.38 323 SER A O 1
ATOM 2487 N N . CYS A 1 324 ? 11.176 -30.150 -2.907 1.00 90.75 324 CYS A N 1
ATOM 2488 C CA . CYS A 1 324 ? 12.341 -29.669 -3.646 1.00 90.75 324 CYS A CA 1
ATOM 2489 C C . CYS A 1 324 ? 12.562 -28.152 -3.532 1.00 90.75 324 CYS A C 1
ATOM 2491 O O . CYS A 1 324 ? 13.669 -27.687 -3.815 1.00 90.75 324 CYS A O 1
ATOM 2493 N N . LEU A 1 325 ? 11.539 -27.385 -3.142 1.00 94.88 325 LEU A N 1
ATOM 2494 C CA . LEU A 1 325 ? 11.586 -25.929 -3.095 1.00 94.88 325 LEU A CA 1
ATOM 2495 C C . LEU A 1 325 ? 12.465 -25.465 -1.931 1.00 94.88 325 LEU A C 1
ATOM 2497 O O . LEU A 1 325 ? 12.174 -25.726 -0.767 1.00 94.88 325 LEU A O 1
ATOM 2501 N N . LYS A 1 326 ? 13.551 -24.761 -2.256 1.00 93.38 326 LYS A N 1
ATOM 2502 C CA . LYS A 1 326 ? 14.534 -24.252 -1.287 1.00 93.38 326 LYS A CA 1
ATOM 2503 C C . LYS A 1 326 ? 14.512 -22.736 -1.173 1.00 93.38 326 LYS A C 1
ATOM 2505 O O . LYS A 1 326 ? 14.854 -22.207 -0.121 1.00 93.38 326 LYS A O 1
ATOM 2510 N N . THR A 1 327 ? 14.147 -22.050 -2.254 1.00 95.06 327 THR A N 1
ATOM 2511 C CA . THR A 1 327 ? 14.243 -20.593 -2.332 1.00 95.06 327 THR A CA 1
ATOM 2512 C C . THR A 1 327 ? 13.055 -20.001 -3.083 1.00 95.06 327 THR A C 1
ATOM 2514 O O . THR A 1 327 ? 12.844 -20.275 -4.262 1.00 95.06 327 THR A O 1
ATOM 2517 N N . ILE A 1 328 ? 12.315 -19.134 -2.408 1.00 97.00 328 ILE A N 1
ATOM 2518 C CA . ILE A 1 328 ? 11.422 -18.138 -2.984 1.00 97.00 328 ILE A CA 1
ATOM 2519 C C . ILE A 1 328 ? 12.051 -16.790 -2.649 1.00 97.00 328 ILE A C 1
ATOM 2521 O O . ILE A 1 328 ? 11.951 -16.318 -1.520 1.00 97.00 328 ILE A O 1
ATOM 2525 N N . THR A 1 329 ? 12.738 -16.184 -3.610 1.00 96.50 329 THR A N 1
ATOM 2526 C CA . THR A 1 329 ? 13.277 -14.837 -3.436 1.00 96.50 329 THR A CA 1
ATOM 2527 C C . THR A 1 329 ? 12.153 -13.828 -3.638 1.00 96.50 329 THR A C 1
ATOM 2529 O O . THR A 1 329 ? 11.530 -13.804 -4.701 1.00 96.50 329 THR A O 1
ATOM 2532 N N . SER A 1 330 ? 11.921 -12.966 -2.653 1.00 91.44 330 SER A N 1
ATOM 2533 C CA . SER A 1 330 ? 10.982 -11.852 -2.753 1.00 91.44 330 SER A CA 1
ATOM 2534 C C . SER A 1 330 ? 11.696 -10.522 -2.633 1.00 91.44 330 SER A C 1
ATOM 2536 O O . SER A 1 330 ? 12.531 -10.330 -1.755 1.00 91.44 330 SER A O 1
ATOM 2538 N N . GLY A 1 331 ? 11.373 -9.582 -3.518 1.00 81.06 331 GLY A N 1
ATOM 2539 C CA . GLY A 1 331 ? 12.049 -8.297 -3.531 1.00 81.06 331 GLY A CA 1
ATOM 2540 C C . GLY A 1 331 ? 11.473 -7.264 -4.488 1.00 81.06 331 GLY A C 1
ATOM 2541 O O . GLY A 1 331 ? 10.543 -7.489 -5.262 1.00 81.06 331 GLY A O 1
ATOM 2542 N N . GLY A 1 332 ? 12.065 -6.076 -4.416 1.00 71.56 332 GLY A N 1
ATOM 2543 C CA . GLY A 1 332 ? 11.670 -4.893 -5.173 1.00 71.56 332 GLY A CA 1
ATOM 2544 C C . GLY A 1 332 ? 10.491 -4.116 -4.569 1.00 71.56 332 GLY A C 1
ATOM 2545 O O . GLY A 1 332 ? 10.222 -3.007 -5.027 1.00 71.56 332 GLY A O 1
ATOM 2546 N N . GLU A 1 333 ? 9.785 -4.669 -3.593 1.00 67.31 333 GLU A N 1
ATOM 2547 C CA . GLU A 1 333 ? 8.862 -3.962 -2.699 1.00 67.31 333 GLU A CA 1
ATOM 2548 C C . GLU A 1 333 ? 9.130 -4.381 -1.256 1.00 67.31 333 GLU A C 1
ATOM 2550 O O . GLU A 1 333 ? 9.902 -5.312 -1.011 1.00 67.31 333 GLU A O 1
ATOM 2555 N N . ALA A 1 334 ? 8.526 -3.658 -0.314 1.00 73.12 334 ALA A N 1
ATOM 2556 C CA . ALA A 1 334 ? 8.601 -4.011 1.092 1.00 73.12 334 ALA A CA 1
ATOM 2557 C C . ALA A 1 334 ? 7.888 -5.352 1.326 1.00 73.12 334 ALA A C 1
ATOM 2559 O O . ALA A 1 334 ? 6.839 -5.617 0.737 1.00 73.12 334 ALA A O 1
ATOM 2560 N N . ASN A 1 335 ? 8.488 -6.205 2.153 1.00 76.81 335 ASN A N 1
ATOM 2561 C CA . ASN A 1 335 ? 7.955 -7.522 2.480 1.00 76.81 335 ASN A CA 1
ATOM 2562 C C . ASN A 1 335 ? 7.394 -7.487 3.893 1.00 76.81 335 ASN A C 1
ATOM 2564 O O . ASN A 1 335 ? 8.149 -7.240 4.830 1.00 76.81 335 ASN A O 1
ATOM 2568 N N . LEU A 1 336 ? 6.091 -7.717 4.035 1.00 76.88 336 LEU A N 1
ATOM 2569 C CA . LEU A 1 336 ? 5.433 -7.718 5.338 1.00 76.88 336 LEU A CA 1
ATOM 2570 C C . LEU A 1 336 ? 5.776 -8.993 6.100 1.00 76.88 336 LEU A C 1
ATOM 2572 O O . LEU A 1 336 ? 5.652 -10.093 5.552 1.00 76.88 336 LEU A O 1
ATOM 2576 N N . VAL A 1 337 ? 6.141 -8.847 7.375 1.00 84.12 337 VAL A N 1
ATOM 2577 C CA . VAL A 1 337 ? 6.431 -9.986 8.259 1.00 84.12 337 VAL A CA 1
ATOM 2578 C C . VAL A 1 337 ? 5.218 -10.918 8.349 1.00 84.12 337 VAL A C 1
ATOM 2580 O O . VAL A 1 337 ? 5.355 -12.127 8.172 1.00 84.12 337 VAL A O 1
ATOM 2583 N N . GLU A 1 338 ? 4.012 -10.361 8.472 1.00 80.75 338 GLU A N 1
ATOM 2584 C CA . GLU A 1 338 ? 2.764 -11.138 8.514 1.00 80.75 338 GLU A CA 1
ATOM 2585 C C . GLU A 1 338 ? 2.482 -11.913 7.217 1.00 80.75 338 GLU A C 1
ATOM 2587 O O . GLU A 1 338 ? 2.049 -13.064 7.265 1.00 80.75 338 GLU A O 1
ATOM 2592 N N . THR A 1 339 ? 2.794 -11.342 6.044 1.00 79.06 339 THR A N 1
ATOM 2593 C CA . THR A 1 339 ? 2.669 -12.076 4.769 1.00 79.06 339 THR A CA 1
ATOM 2594 C C . THR A 1 339 ? 3.658 -13.240 4.710 1.00 79.06 339 THR A C 1
ATOM 2596 O O . THR A 1 339 ? 3.287 -14.337 4.294 1.00 79.06 339 THR A O 1
ATOM 2599 N N . GLY A 1 340 ? 4.900 -13.031 5.162 1.00 88.88 340 GLY A N 1
ATOM 2600 C CA . GLY A 1 340 ? 5.910 -14.088 5.243 1.00 88.88 340 GLY A CA 1
ATOM 2601 C C . GLY A 1 340 ? 5.498 -15.228 6.180 1.00 88.88 340 GLY A C 1
ATOM 2602 O O . GLY A 1 340 ? 5.588 -16.397 5.799 1.00 88.88 340 GLY A O 1
ATOM 2603 N N . LYS A 1 341 ? 4.972 -14.892 7.366 1.00 92.00 341 LYS A N 1
ATOM 2604 C CA . LYS A 1 341 ? 4.442 -15.848 8.356 1.00 92.00 341 LYS A CA 1
ATOM 2605 C C . LYS A 1 341 ? 3.304 -16.680 7.780 1.00 92.00 341 LYS A C 1
ATOM 2607 O O . LYS A 1 341 ? 3.369 -17.911 7.797 1.00 92.00 341 LYS A O 1
ATOM 2612 N N . ALA A 1 342 ? 2.290 -16.017 7.228 1.00 89.50 342 ALA A N 1
ATOM 2613 C CA . ALA A 1 342 ? 1.128 -16.685 6.660 1.00 89.50 342 ALA A CA 1
ATOM 2614 C C . ALA A 1 342 ? 1.518 -17.596 5.483 1.00 89.50 342 ALA A C 1
ATOM 2616 O O . ALA A 1 342 ? 1.096 -18.753 5.436 1.00 89.50 342 ALA A O 1
ATOM 2617 N N . LEU A 1 343 ? 2.394 -17.133 4.583 1.00 92.25 343 LEU A N 1
ATOM 2618 C CA . LEU A 1 343 ? 2.894 -17.946 3.475 1.00 92.25 343 LEU A CA 1
ATOM 2619 C C . LEU A 1 343 ? 3.639 -19.190 3.971 1.00 92.25 343 LEU A C 1
ATOM 2621 O O . LEU A 1 343 ? 3.328 -20.294 3.520 1.00 92.25 343 LEU A O 1
ATOM 2625 N N . CYS A 1 344 ? 4.615 -19.037 4.875 1.00 93.06 344 CYS A N 1
ATOM 2626 C CA . CYS A 1 344 ? 5.397 -20.178 5.352 1.00 93.06 344 CYS A CA 1
ATOM 2627 C C . CYS A 1 344 ? 4.509 -21.198 6.085 1.00 93.06 344 CYS A C 1
ATOM 2629 O O . CYS A 1 344 ? 4.621 -22.389 5.799 1.00 93.06 344 CYS A O 1
ATOM 2631 N N . ALA A 1 345 ? 3.512 -20.754 6.858 1.00 91.56 345 ALA A N 1
ATOM 2632 C CA . ALA A 1 345 ? 2.520 -21.646 7.461 1.00 91.56 345 ALA A CA 1
ATOM 2633 C C . ALA A 1 345 ? 1.666 -22.416 6.427 1.00 91.56 345 ALA A C 1
ATOM 2635 O O . ALA A 1 345 ? 1.319 -23.578 6.649 1.00 91.56 345 ALA A O 1
ATOM 2636 N N . GLN A 1 346 ? 1.301 -21.808 5.290 1.00 90.94 346 GLN A N 1
ATOM 2637 C CA . GLN A 1 346 ? 0.574 -22.524 4.228 1.00 90.94 346 GLN A CA 1
ATOM 2638 C C . GLN A 1 346 ? 1.477 -23.497 3.458 1.00 90.94 346 GLN A C 1
ATOM 2640 O O . GLN A 1 346 ? 1.045 -24.599 3.124 1.00 90.94 346 GLN A O 1
ATOM 2645 N N . LEU A 1 347 ? 2.734 -23.130 3.197 1.00 91.06 347 LEU A N 1
ATOM 2646 C CA . LEU A 1 347 ? 3.699 -24.008 2.527 1.00 91.06 347 LEU A CA 1
ATOM 2647 C C . LEU A 1 347 ? 4.063 -25.229 3.382 1.00 91.06 347 LEU A C 1
ATOM 2649 O O . LEU A 1 347 ? 4.208 -26.327 2.843 1.00 91.06 347 LEU A O 1
ATOM 2653 N N . GLU A 1 348 ? 4.143 -25.071 4.703 1.00 90.19 348 GLU A N 1
ATOM 2654 C CA . GLU A 1 348 ? 4.342 -26.181 5.642 1.00 90.19 348 GLU A CA 1
ATOM 2655 C C . GLU A 1 348 ? 3.235 -27.235 5.534 1.00 90.19 348 GLU A C 1
ATOM 2657 O O . GLU A 1 348 ? 3.521 -28.433 5.464 1.00 90.19 348 GLU A O 1
ATOM 2662 N N . LYS A 1 349 ? 1.970 -26.810 5.401 1.00 88.06 349 LYS A N 1
ATOM 2663 C CA . LYS A 1 349 ? 0.833 -27.724 5.170 1.00 88.06 349 LYS A CA 1
ATOM 2664 C C . LYS A 1 349 ? 0.941 -28.490 3.848 1.00 88.06 349 LYS A C 1
ATOM 2666 O O . LYS A 1 349 ? 0.361 -29.565 3.722 1.00 88.06 349 LYS A O 1
ATOM 2671 N N . LEU A 1 350 ? 1.687 -27.958 2.881 1.00 87.19 350 LEU A N 1
ATOM 2672 C CA . LEU A 1 350 ? 1.967 -28.581 1.584 1.00 87.19 350 LEU A CA 1
ATOM 2673 C C . LEU A 1 350 ? 3.288 -29.379 1.573 1.00 87.19 350 LEU A C 1
ATOM 2675 O O . LEU A 1 350 ? 3.770 -29.764 0.507 1.00 87.19 350 LEU A O 1
ATOM 2679 N N . GLY A 1 351 ? 3.872 -29.650 2.746 1.00 82.69 351 GLY A N 1
ATOM 2680 C CA . GLY A 1 351 ? 5.032 -30.531 2.908 1.00 82.69 351 GLY A CA 1
ATOM 2681 C C . GLY A 1 351 ? 6.396 -29.841 2.815 1.00 82.69 351 GLY A C 1
ATOM 2682 O O . GLY A 1 351 ? 7.421 -30.525 2.767 1.00 82.69 351 GLY A O 1
ATOM 2683 N N . VAL A 1 352 ? 6.444 -28.506 2.801 1.00 88.88 352 VAL A N 1
ATOM 2684 C CA . VAL A 1 352 ? 7.706 -27.757 2.861 1.00 88.88 352 VAL A CA 1
ATOM 2685 C C . VAL A 1 352 ? 8.208 -27.728 4.308 1.00 88.88 352 VAL A C 1
ATOM 2687 O O . VAL A 1 352 ? 7.559 -27.177 5.183 1.00 88.88 352 VAL A O 1
ATOM 2690 N N . THR A 1 353 ? 9.367 -28.330 4.585 1.00 82.12 353 THR A N 1
ATOM 2691 C CA . THR A 1 353 ? 9.862 -28.526 5.968 1.00 82.12 353 THR A CA 1
ATOM 2692 C C . THR A 1 353 ? 10.692 -27.370 6.524 1.00 82.12 353 THR A C 1
ATOM 2694 O O . THR A 1 353 ? 10.972 -27.333 7.719 1.00 82.12 353 THR A O 1
ATOM 2697 N N . LYS A 1 354 ? 11.136 -26.451 5.664 1.00 86.00 354 LYS A N 1
ATOM 2698 C CA . LYS A 1 354 ? 11.887 -25.249 6.039 1.00 86.00 354 LYS A CA 1
ATOM 2699 C C . LYS A 1 354 ? 11.364 -24.080 5.226 1.00 86.00 354 LYS A C 1
ATOM 2701 O O . LYS A 1 354 ? 11.241 -24.224 4.012 1.00 86.00 354 LYS A O 1
ATOM 2706 N N . CYS A 1 355 ? 11.108 -22.946 5.877 1.00 88.25 355 CYS A N 1
ATOM 2707 C CA . CYS A 1 355 ? 10.644 -21.734 5.208 1.00 88.25 355 CYS A CA 1
ATOM 2708 C C . CYS A 1 355 ? 11.612 -21.382 4.058 1.00 88.25 355 CYS A C 1
ATOM 2710 O O . CYS A 1 355 ? 12.791 -21.125 4.308 1.00 88.25 355 CYS A O 1
ATOM 2712 N N . PRO A 1 356 ? 11.159 -21.420 2.790 1.00 93.25 356 PRO A N 1
ATOM 2713 C CA . PRO A 1 356 ? 12.030 -21.198 1.643 1.00 93.25 356 PRO A CA 1
ATOM 2714 C C . PRO A 1 356 ? 12.148 -19.705 1.307 1.00 93.25 356 PRO A C 1
ATOM 2716 O O . PRO A 1 356 ? 12.719 -19.358 0.279 1.00 93.25 356 PRO A O 1
ATOM 2719 N N . LEU A 1 357 ? 11.563 -18.810 2.106 1.00 96.94 357 LEU A N 1
ATOM 2720 C CA . LEU A 1 357 ? 11.424 -17.396 1.778 1.00 96.94 357 LEU A CA 1
ATOM 2721 C C . LEU A 1 357 ? 12.728 -16.632 2.043 1.00 96.94 357 LEU A C 1
ATOM 2723 O O . LEU A 1 357 ? 13.202 -16.558 3.173 1.00 96.94 357 LEU A O 1
ATOM 2727 N N . TYR A 1 358 ? 13.282 -16.029 0.993 1.00 96.75 358 TYR A N 1
ATOM 2728 C CA . TYR A 1 358 ? 14.418 -15.11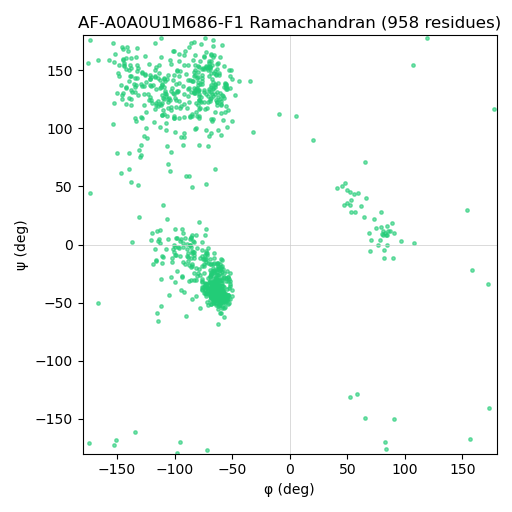7 1.075 1.00 96.75 358 TYR A CA 1
ATOM 2729 C C . TYR A 1 358 ? 13.965 -13.704 0.734 1.00 96.75 358 TYR A C 1
ATOM 2731 O O . TYR A 1 358 ? 13.481 -13.446 -0.367 1.00 96.75 358 TYR A O 1
ATOM 2739 N N . ILE A 1 359 ? 14.162 -12.776 1.659 1.00 94.88 359 ILE A N 1
ATOM 2740 C CA . ILE A 1 359 ? 13.871 -11.362 1.460 1.00 94.88 359 ILE A CA 1
ATOM 2741 C C . ILE A 1 359 ? 15.099 -10.708 0.844 1.00 94.88 359 ILE A C 1
ATOM 2743 O O . ILE A 1 359 ? 16.205 -10.779 1.385 1.00 94.88 359 ILE A O 1
ATOM 2747 N N . ALA A 1 360 ? 14.912 -10.098 -0.318 1.00 93.50 360 ALA A N 1
ATOM 2748 C CA . ALA A 1 360 ? 15.981 -9.531 -1.111 1.00 93.50 360 ALA A CA 1
ATOM 2749 C C . ALA A 1 360 ? 15.722 -8.069 -1.452 1.00 93.50 360 ALA A C 1
ATOM 2751 O O . ALA A 1 360 ? 14.602 -7.632 -1.729 1.00 93.50 360 ALA A O 1
ATOM 2752 N N . TYR A 1 361 ? 16.812 -7.318 -1.516 1.00 93.25 361 TYR A N 1
ATOM 2753 C CA . TYR A 1 361 ? 16.818 -5.951 -2.009 1.00 93.25 361 TYR A CA 1
ATOM 2754 C C . TYR A 1 361 ? 17.749 -5.842 -3.204 1.00 93.25 361 TYR A C 1
ATOM 2756 O O . TYR A 1 361 ? 18.779 -6.510 -3.273 1.00 93.25 361 TYR A O 1
ATOM 2764 N N . GLY A 1 362 ? 17.371 -5.011 -4.168 1.00 91.00 362 GLY A N 1
ATOM 2765 C CA . GLY A 1 362 ? 18.104 -4.842 -5.408 1.00 91.00 362 GLY A CA 1
ATOM 2766 C C . GLY A 1 362 ? 17.504 -3.750 -6.274 1.00 91.00 362 GLY A C 1
ATOM 2767 O O . GLY A 1 362 ? 16.320 -3.426 -6.176 1.00 91.00 362 GLY A O 1
ATOM 2768 N N . LEU A 1 363 ? 18.343 -3.202 -7.140 1.00 91.69 363 LEU A N 1
ATOM 2769 C CA . LEU A 1 363 ? 18.020 -2.139 -8.080 1.00 91.69 363 LEU A CA 1
ATOM 2770 C C . LEU A 1 363 ? 18.408 -2.596 -9.488 1.00 91.69 363 LEU A C 1
ATOM 2772 O O . LEU A 1 363 ? 19.217 -3.514 -9.666 1.00 91.69 363 LEU A O 1
ATOM 2776 N N . THR A 1 364 ? 17.883 -1.938 -10.517 1.00 91.19 364 THR A N 1
ATOM 2777 C CA . THR A 1 364 ? 18.381 -2.174 -11.879 1.00 91.19 364 THR A CA 1
ATOM 2778 C C . THR A 1 364 ? 19.864 -1.805 -11.961 1.00 91.19 364 THR A C 1
ATOM 2780 O O . THR A 1 364 ? 20.656 -2.541 -12.537 1.00 91.19 364 THR A O 1
ATOM 2783 N N . GLU A 1 365 ? 20.253 -0.732 -11.275 1.00 95.38 365 GLU A N 1
ATOM 2784 C CA . GLU A 1 365 ? 21.607 -0.200 -11.136 1.00 95.38 365 GLU A CA 1
ATOM 2785 C C . GLU A 1 365 ? 22.585 -1.157 -10.427 1.00 95.38 365 GLU A C 1
ATOM 2787 O O . GLU A 1 365 ? 23.793 -0.976 -10.547 1.00 95.38 365 GLU A O 1
ATOM 2792 N N . SER A 1 366 ? 22.108 -2.199 -9.734 1.00 93.75 366 SER A N 1
ATOM 2793 C CA . SER A 1 366 ? 22.939 -3.267 -9.141 1.00 93.75 366 SER A CA 1
ATOM 2794 C C . SER A 1 366 ? 22.875 -4.596 -9.910 1.00 93.75 366 SER A C 1
ATOM 2796 O O . SER A 1 366 ? 23.406 -5.620 -9.466 1.00 93.75 366 SER A O 1
ATOM 2798 N N . GLY A 1 367 ? 22.177 -4.617 -11.051 1.00 91.31 367 GLY A N 1
ATOM 2799 C CA . GLY A 1 367 ? 21.873 -5.843 -11.781 1.00 91.31 367 GLY A CA 1
ATOM 2800 C C . GLY A 1 367 ? 20.935 -6.774 -11.005 1.00 91.31 367 GLY A C 1
ATOM 2801 O O . GLY A 1 367 ? 21.150 -7.981 -10.996 1.00 91.31 367 GLY A O 1
ATOM 2802 N N . GLY A 1 368 ? 19.921 -6.249 -10.314 1.00 91.19 368 GLY A N 1
ATOM 2803 C CA . GLY A 1 368 ? 18.981 -7.044 -9.512 1.00 91.19 368 GLY A CA 1
ATOM 2804 C C . GLY A 1 368 ? 19.430 -7.227 -8.061 1.00 91.19 368 GLY A C 1
ATOM 2805 O O . GLY A 1 368 ? 20.081 -6.337 -7.508 1.00 91.19 368 GLY A O 1
ATOM 2806 N N . GLY A 1 369 ? 19.061 -8.350 -7.433 1.00 92.00 369 GLY A N 1
ATOM 2807 C CA . GLY A 1 369 ? 19.256 -8.580 -6.000 1.00 92.00 369 GLY A CA 1
ATOM 2808 C C . GLY A 1 369 ? 20.719 -8.463 -5.554 1.00 92.00 369 GLY A C 1
ATOM 2809 O O . GLY A 1 369 ? 21.610 -9.115 -6.109 1.00 92.00 369 GLY A O 1
ATOM 2810 N N . LEU A 1 370 ? 20.956 -7.618 -4.550 1.00 94.88 370 LEU A N 1
ATOM 2811 C CA . LEU A 1 370 ? 22.264 -7.275 -3.990 1.00 94.88 370 LEU A CA 1
ATOM 2812 C C . LEU A 1 370 ? 22.418 -7.645 -2.513 1.00 94.88 370 LEU A C 1
ATOM 2814 O O . LEU A 1 370 ? 23.553 -7.712 -2.039 1.00 94.88 370 LEU A O 1
ATOM 2818 N N . SER A 1 371 ? 21.318 -7.895 -1.803 1.00 96.25 371 SER A N 1
ATOM 2819 C CA . SER A 1 371 ? 21.304 -8.445 -0.446 1.00 96.25 371 SER A CA 1
ATOM 2820 C C . SER A 1 371 ? 20.205 -9.488 -0.306 1.00 96.25 371 SER A C 1
ATOM 2822 O O . SER A 1 371 ? 19.203 -9.421 -1.020 1.00 96.25 371 SER A O 1
ATOM 2824 N N . TYR A 1 372 ? 20.423 -10.441 0.599 1.00 96.31 372 TYR A N 1
ATOM 2825 C CA . TYR A 1 372 ? 19.508 -11.549 0.862 1.00 96.31 372 TYR A CA 1
ATOM 2826 C C . TYR A 1 372 ? 19.472 -11.856 2.360 1.00 96.31 372 TYR A C 1
ATOM 2828 O O . TYR A 1 372 ? 20.525 -11.957 3.002 1.00 96.31 372 TYR A O 1
ATOM 2836 N N . GLY A 1 373 ? 18.271 -12.037 2.903 1.00 94.00 373 GLY A N 1
ATOM 2837 C CA . GLY A 1 373 ? 18.015 -12.539 4.251 1.00 94.00 373 GLY A CA 1
ATOM 2838 C C . GLY A 1 373 ? 17.067 -13.727 4.191 1.00 94.00 373 GLY A C 1
ATOM 2839 O O . GLY A 1 373 ? 16.035 -13.645 3.533 1.00 94.00 373 GLY A O 1
ATOM 2840 N N . LEU A 1 374 ? 17.420 -14.836 4.843 1.00 95.00 374 LEU A N 1
ATOM 2841 C CA . LEU A 1 374 ? 16.458 -15.913 5.068 1.00 95.00 374 LEU A CA 1
ATOM 2842 C C . LEU A 1 374 ? 15.407 -15.392 6.052 1.00 95.00 374 LEU A C 1
ATOM 2844 O O . LEU A 1 374 ? 15.780 -14.887 7.109 1.00 95.00 374 LEU A O 1
ATOM 2848 N N . PHE A 1 375 ? 14.132 -15.483 5.684 1.00 95.06 375 PHE A N 1
ATOM 2849 C CA . PHE A 1 375 ? 13.040 -15.046 6.541 1.00 95.06 375 PHE A CA 1
ATOM 2850 C C . PHE A 1 375 ? 12.940 -15.947 7.774 1.00 95.06 375 PHE A C 1
ATOM 2852 O O . PHE A 1 375 ? 12.891 -17.173 7.651 1.00 95.06 375 PHE A O 1
ATOM 2859 N N . ASP A 1 376 ? 12.885 -15.324 8.945 1.00 91.94 376 ASP A N 1
ATOM 2860 C CA . ASP A 1 376 ? 12.748 -15.989 10.235 1.00 91.94 376 ASP A CA 1
ATOM 2861 C C . ASP A 1 376 ? 11.669 -15.260 11.039 1.00 91.94 376 ASP A C 1
ATOM 2863 O O . ASP A 1 376 ? 11.873 -14.143 11.506 1.00 91.94 376 ASP A O 1
ATOM 2867 N N . ALA A 1 377 ? 10.498 -15.886 11.154 1.00 88.38 377 ALA A N 1
ATOM 2868 C CA . ALA A 1 377 ? 9.340 -15.286 11.804 1.00 88.38 377 ALA A CA 1
ATOM 2869 C C . ALA A 1 377 ? 9.598 -14.942 13.277 1.00 88.38 377 ALA A C 1
ATOM 2871 O O . ALA A 1 377 ? 9.184 -13.877 13.725 1.00 88.38 377 ALA A O 1
ATOM 2872 N N . GLU A 1 378 ? 10.290 -15.819 14.010 1.00 88.12 378 GLU A N 1
ATOM 2873 C CA . GLU A 1 378 ? 10.574 -15.611 15.434 1.00 88.12 378 GLU A CA 1
ATOM 2874 C C . GLU A 1 378 ? 11.535 -14.436 15.609 1.00 88.12 378 GLU A C 1
ATOM 2876 O O . GLU A 1 378 ? 11.299 -13.547 16.426 1.00 88.12 378 GLU A O 1
ATOM 2881 N N . TYR A 1 379 ? 12.581 -14.385 14.780 1.00 87.69 379 TYR A N 1
ATOM 2882 C CA . TYR A 1 379 ? 13.527 -13.276 14.802 1.00 87.69 379 TYR A CA 1
ATOM 2883 C C . TYR A 1 379 ? 12.863 -11.936 14.460 1.00 87.69 379 TYR A C 1
ATOM 2885 O O . TYR A 1 379 ? 13.127 -10.939 15.130 1.00 87.69 379 TYR A O 1
ATOM 2893 N N . GLU A 1 380 ? 12.019 -11.877 13.428 1.00 87.06 380 GLU A N 1
ATOM 2894 C CA . GLU A 1 380 ? 11.375 -10.621 13.022 1.00 87.06 380 GLU A CA 1
ATOM 2895 C C . GLU A 1 380 ? 10.350 -10.128 14.067 1.00 87.06 380 GLU A C 1
ATOM 2897 O O . GLU A 1 380 ? 10.305 -8.924 14.346 1.00 87.06 380 GLU A O 1
ATOM 2902 N N . ASP A 1 381 ? 9.600 -11.040 14.704 1.00 80.31 381 ASP A N 1
ATOM 2903 C CA . ASP A 1 381 ? 8.666 -10.729 15.799 1.00 80.31 381 ASP A CA 1
ATOM 2904 C C . ASP A 1 381 ? 9.410 -10.205 17.044 1.00 80.31 381 ASP A C 1
ATOM 2906 O O . ASP A 1 381 ? 9.020 -9.180 17.609 1.00 80.31 381 ASP A O 1
ATOM 2910 N N . ASP A 1 382 ? 10.525 -10.836 17.433 1.00 82.75 382 ASP A N 1
ATOM 2911 C CA . ASP A 1 382 ? 11.373 -10.392 18.552 1.00 82.75 382 ASP A CA 1
ATOM 2912 C C . ASP A 1 382 ? 11.934 -8.978 18.339 1.00 82.75 382 ASP A C 1
ATOM 2914 O O . ASP A 1 382 ? 12.191 -8.237 19.293 1.00 82.75 382 ASP A O 1
ATOM 2918 N N . GLN A 1 383 ? 12.155 -8.591 17.080 1.00 78.44 383 GLN A N 1
ATOM 2919 C CA . GLN A 1 383 ? 12.588 -7.242 16.721 1.00 78.44 383 GLN A CA 1
ATOM 2920 C C . GLN A 1 383 ? 11.424 -6.243 16.592 1.00 78.44 383 GLN A C 1
ATOM 2922 O O . GLN A 1 383 ? 11.685 -5.052 16.406 1.00 78.44 383 GLN A O 1
ATOM 2927 N N . GLY A 1 384 ? 10.167 -6.695 16.675 1.00 73.69 384 GLY A N 1
ATOM 2928 C CA . GLY A 1 384 ? 8.972 -5.862 16.523 1.00 73.69 384 GLY A CA 1
ATOM 2929 C C . GLY A 1 384 ? 8.864 -5.200 15.148 1.00 73.69 384 GLY A C 1
ATOM 2930 O O . GLY A 1 384 ? 8.428 -4.050 15.053 1.00 73.69 384 GLY A O 1
ATOM 2931 N N . ARG A 1 385 ? 9.334 -5.872 14.089 1.00 75.44 385 ARG A N 1
ATOM 2932 C CA . ARG A 1 385 ? 9.417 -5.300 12.738 1.00 75.44 385 ARG A CA 1
ATOM 2933 C C . ARG A 1 385 ? 8.128 -5.530 11.956 1.00 75.44 385 ARG A C 1
ATOM 2935 O O . ARG A 1 385 ? 7.623 -6.640 11.877 1.00 75.44 385 ARG A O 1
ATOM 2942 N N . GLU A 1 386 ? 7.635 -4.480 11.307 1.00 70.38 386 GLU A N 1
ATOM 2943 C CA . GLU A 1 386 ? 6.525 -4.588 10.349 1.00 70.38 386 GLU A CA 1
ATOM 2944 C C . GLU A 1 386 ? 6.991 -5.183 9.008 1.00 70.38 386 GLU A C 1
ATOM 2946 O O . GLU A 1 386 ? 6.316 -6.023 8.404 1.00 70.38 386 GLU A O 1
ATOM 2951 N N . PHE A 1 387 ? 8.186 -4.780 8.563 1.00 79.44 387 PHE A N 1
ATOM 2952 C CA . PHE A 1 387 ? 8.807 -5.245 7.328 1.00 79.44 387 PHE A CA 1
ATOM 2953 C C . PHE A 1 387 ? 10.038 -6.094 7.614 1.00 79.44 387 PHE A C 1
ATOM 2955 O O . PHE A 1 387 ? 10.889 -5.721 8.421 1.00 79.44 387 PHE A O 1
ATOM 2962 N N . ALA A 1 388 ? 10.148 -7.207 6.897 1.00 85.88 388 ALA A N 1
ATOM 2963 C CA . ALA A 1 388 ? 11.226 -8.160 7.080 1.00 85.88 388 ALA A CA 1
ATOM 2964 C C . ALA A 1 388 ? 12.587 -7.592 6.646 1.00 85.88 388 ALA A C 1
ATOM 2966 O O . ALA A 1 388 ? 12.694 -6.831 5.674 1.00 85.88 388 ALA A O 1
ATOM 2967 N N . SER A 1 389 ? 13.640 -8.024 7.339 1.00 92.00 389 SER A N 1
ATOM 2968 C CA . SER A 1 389 ? 15.030 -7.704 7.017 1.00 92.00 389 SER A CA 1
ATOM 2969 C C . SER A 1 389 ? 15.387 -8.095 5.585 1.00 92.00 389 SER A C 1
ATOM 2971 O O . SER A 1 389 ? 15.136 -9.219 5.160 1.00 92.00 389 SER A O 1
ATOM 2973 N N . ILE A 1 390 ? 16.085 -7.224 4.851 1.00 93.00 390 ILE A N 1
ATOM 2974 C CA . ILE A 1 390 ? 16.617 -7.547 3.508 1.00 93.00 390 ILE A CA 1
ATOM 2975 C C . ILE A 1 390 ? 17.985 -8.252 3.579 1.00 93.00 390 ILE A C 1
ATOM 2977 O O . ILE A 1 390 ? 18.661 -8.439 2.560 1.00 93.00 390 ILE A O 1
ATOM 2981 N N . GLY A 1 391 ? 18.405 -8.618 4.793 1.00 94.69 391 GLY A N 1
ATOM 2982 C CA . GLY A 1 391 ? 19.579 -9.427 5.083 1.00 94.69 391 GLY A CA 1
ATOM 2983 C C . GLY A 1 391 ? 20.904 -8.769 4.720 1.00 94.69 391 GLY A C 1
ATOM 2984 O O . GLY A 1 391 ? 21.074 -7.557 4.829 1.00 94.69 391 GLY A O 1
ATOM 2985 N N . LYS A 1 392 ? 21.896 -9.580 4.347 1.00 96.00 392 LYS A N 1
ATOM 2986 C CA . LYS A 1 392 ? 23.286 -9.121 4.190 1.00 96.00 392 LYS A CA 1
ATOM 2987 C C . LYS A 1 392 ? 23.635 -8.879 2.725 1.00 96.00 392 LYS A C 1
ATOM 2989 O O . LYS A 1 392 ? 23.159 -9.621 1.861 1.00 96.00 392 LYS A O 1
ATOM 2994 N N . PRO A 1 393 ? 24.481 -7.880 2.422 1.00 96.19 393 PRO A N 1
ATOM 2995 C CA . PRO A 1 393 ? 24.937 -7.654 1.061 1.00 96.19 393 PRO A CA 1
ATOM 2996 C C . PRO A 1 393 ? 25.763 -8.836 0.546 1.00 96.19 393 PRO A C 1
ATOM 2998 O O . PRO A 1 393 ? 26.503 -9.487 1.288 1.00 96.19 393 PRO A O 1
ATOM 3001 N N . THR A 1 394 ? 25.651 -9.108 -0.752 1.00 95.94 394 THR A N 1
ATOM 3002 C CA . THR A 1 394 ? 26.503 -10.093 -1.423 1.00 95.94 394 THR A CA 1
ATOM 3003 C C . THR A 1 394 ? 27.951 -9.612 -1.487 1.00 95.94 394 THR A C 1
ATOM 3005 O O . THR A 1 394 ? 28.243 -8.422 -1.407 1.00 95.94 394 THR A O 1
ATOM 3008 N N . ILE A 1 395 ? 28.870 -10.535 -1.771 1.00 94.06 395 ILE A N 1
ATOM 3009 C CA . ILE A 1 395 ? 30.292 -10.220 -1.983 1.00 94.06 395 ILE A CA 1
ATOM 3010 C C . ILE A 1 395 ? 30.561 -9.226 -3.130 1.00 94.06 395 ILE A C 1
ATOM 3012 O O . ILE A 1 395 ? 31.683 -8.747 -3.260 1.00 94.06 395 ILE A O 1
ATOM 3016 N N . ALA A 1 396 ? 29.574 -8.957 -3.990 1.00 93.25 396 ALA A N 1
ATOM 3017 C CA . ALA A 1 396 ? 29.724 -8.091 -5.154 1.00 93.25 396 ALA A CA 1
ATOM 3018 C C . ALA A 1 396 ? 29.456 -6.606 -4.851 1.00 93.25 396 ALA A C 1
ATOM 3020 O O . ALA A 1 396 ? 29.721 -5.756 -5.704 1.00 93.25 396 ALA A O 1
ATOM 3021 N N . VAL A 1 397 ? 28.921 -6.294 -3.664 1.00 95.75 397 VAL A N 1
ATOM 3022 C CA . VAL A 1 397 ? 28.491 -4.944 -3.286 1.00 95.75 397 VAL A CA 1
ATOM 3023 C C . VAL A 1 397 ? 28.980 -4.606 -1.883 1.00 95.75 397 VAL A C 1
ATOM 3025 O O . VAL A 1 397 ? 28.875 -5.398 -0.951 1.00 95.75 397 VAL A O 1
ATOM 3028 N N . LYS A 1 398 ? 29.496 -3.390 -1.731 1.00 95.75 398 LYS A N 1
ATOM 3029 C CA . LYS A 1 398 ? 29.727 -2.738 -0.446 1.00 95.75 398 LYS A CA 1
ATOM 3030 C C . LYS A 1 398 ? 28.573 -1.788 -0.181 1.00 95.75 398 LYS A C 1
ATOM 3032 O O . LYS A 1 398 ? 28.139 -1.059 -1.075 1.00 95.75 398 LYS A O 1
ATOM 3037 N N . VAL A 1 399 ? 28.109 -1.786 1.056 1.00 95.94 399 VAL A N 1
ATOM 3038 C CA . VAL A 1 399 ? 26.963 -0.997 1.490 1.00 95.94 399 VAL A CA 1
ATOM 3039 C C . VAL A 1 399 ? 27.376 -0.171 2.691 1.00 95.94 399 VAL A C 1
ATOM 3041 O O . VAL A 1 399 ? 28.036 -0.698 3.581 1.00 95.94 399 VAL A O 1
ATOM 3044 N N . ARG A 1 400 ? 26.970 1.099 2.706 1.00 95.50 400 ARG A N 1
ATOM 3045 C CA . ARG A 1 400 ? 27.027 1.953 3.892 1.00 95.50 400 ARG A CA 1
ATOM 3046 C C . ARG A 1 400 ? 25.704 2.680 4.081 1.00 95.50 400 ARG A C 1
ATOM 3048 O O . ARG A 1 400 ? 24.986 2.931 3.109 1.00 95.50 400 ARG A O 1
ATOM 3055 N N . VAL A 1 401 ? 25.420 3.054 5.320 1.00 96.06 401 VAL A N 1
ATOM 3056 C CA . VAL A 1 401 ? 24.319 3.953 5.671 1.00 96.06 401 VAL A CA 1
ATOM 3057 C C . VAL A 1 401 ? 24.940 5.276 6.104 1.00 96.06 401 VAL A C 1
ATOM 3059 O O . VAL A 1 401 ? 25.849 5.296 6.927 1.00 96.06 401 VAL A O 1
ATOM 3062 N N . PHE A 1 402 ? 24.525 6.375 5.477 1.00 94.25 402 PHE A N 1
ATOM 3063 C CA . PHE A 1 402 ? 25.162 7.682 5.646 1.00 94.25 402 PHE A CA 1
ATOM 3064 C C . PHE A 1 402 ? 24.162 8.710 6.185 1.00 94.25 402 PHE A C 1
ATOM 3066 O O . PHE A 1 402 ? 23.108 8.930 5.585 1.00 94.25 402 PHE A O 1
ATOM 3073 N N . GLY A 1 403 ? 24.491 9.344 7.309 1.00 89.62 403 GLY A N 1
ATOM 3074 C CA . GLY A 1 403 ? 23.648 10.295 8.036 1.00 89.62 403 GLY A CA 1
ATOM 3075 C C . GLY A 1 403 ? 24.511 11.351 8.726 1.00 89.62 403 GLY A C 1
ATOM 3076 O O . GLY A 1 403 ? 25.641 11.074 9.115 1.00 89.62 403 GLY A O 1
ATOM 3077 N N . ASP A 1 404 ? 24.027 12.593 8.800 1.00 85.19 404 ASP A N 1
ATOM 3078 C CA . ASP A 1 404 ? 24.717 13.710 9.471 1.00 85.19 404 ASP A CA 1
ATOM 3079 C C . ASP A 1 404 ? 26.197 13.900 9.073 1.00 85.19 404 ASP A C 1
ATOM 3081 O O . ASP A 1 404 ? 27.052 14.271 9.876 1.00 85.19 404 ASP A O 1
ATOM 3085 N N . GLY A 1 405 ? 26.510 13.650 7.797 1.00 86.69 405 GLY A N 1
ATOM 3086 C CA . GLY A 1 405 ? 27.850 13.842 7.234 1.00 86.69 405 GLY A CA 1
ATOM 3087 C C . GLY A 1 405 ? 28.854 12.721 7.525 1.00 86.69 405 GLY A C 1
ATOM 3088 O O . GLY A 1 405 ? 30.030 12.882 7.196 1.00 86.69 405 GLY A O 1
ATOM 3089 N N . LYS A 1 406 ? 28.423 11.590 8.096 1.00 92.38 406 LYS A N 1
ATOM 3090 C CA . LYS A 1 406 ? 29.269 10.420 8.382 1.00 92.38 406 LYS A CA 1
ATOM 3091 C C . LYS A 1 406 ? 28.533 9.098 8.127 1.00 92.38 406 LYS A C 1
ATOM 3093 O O . LYS A 1 406 ? 27.330 9.069 7.885 1.00 92.38 406 LYS A O 1
ATOM 3098 N N . GLU A 1 407 ? 29.276 7.994 8.150 1.00 94.69 407 GLU A N 1
ATOM 3099 C CA . GLU A 1 407 ? 28.675 6.658 8.218 1.00 94.69 407 GLU A CA 1
ATOM 3100 C C . GLU A 1 407 ? 28.026 6.467 9.595 1.00 94.69 407 GLU A C 1
ATOM 3102 O O . GLU A 1 407 ? 28.585 6.901 10.606 1.00 94.69 407 GLU A O 1
ATOM 3107 N N . THR A 1 408 ? 26.817 5.910 9.613 1.00 94.19 408 THR A N 1
ATOM 3108 C CA . THR 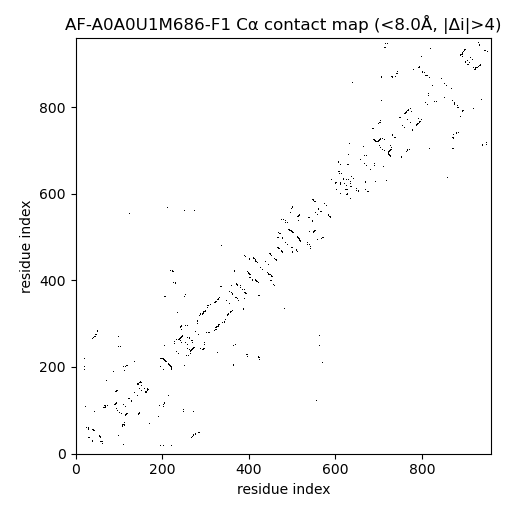A 1 408 ? 25.995 5.792 10.821 1.00 94.19 408 THR A CA 1
ATOM 3109 C C . THR A 1 408 ? 26.392 4.576 11.653 1.00 94.19 408 THR A C 1
ATOM 3111 O O . THR A 1 408 ? 26.880 3.576 11.122 1.00 94.19 408 THR A O 1
ATOM 3114 N N . GLU A 1 409 ? 26.135 4.628 12.958 1.00 93.44 409 GLU A N 1
ATOM 3115 C CA . GLU A 1 409 ? 26.283 3.458 13.829 1.00 93.44 409 GLU A CA 1
ATOM 3116 C C . GLU A 1 409 ? 25.149 2.435 13.587 1.00 93.44 409 GLU A C 1
ATOM 3118 O O . GLU A 1 409 ? 24.135 2.754 12.952 1.00 93.44 409 GLU A O 1
ATOM 3123 N N . PRO A 1 410 ? 25.264 1.184 14.076 1.00 92.50 410 PRO A N 1
ATOM 3124 C CA . PRO A 1 410 ? 24.181 0.217 13.952 1.00 92.50 410 PRO A CA 1
ATOM 3125 C C . PRO A 1 410 ? 22.854 0.732 14.530 1.00 92.50 410 PRO A C 1
ATOM 3127 O O . PRO A 1 410 ? 22.832 1.297 15.623 1.00 92.50 410 PRO A O 1
ATOM 3130 N N . TYR A 1 411 ? 21.753 0.469 13.821 1.00 85.44 411 TYR A N 1
ATOM 3131 C CA . TYR A 1 411 ? 20.383 0.960 14.070 1.00 85.44 411 TYR A CA 1
ATOM 3132 C C . TYR A 1 411 ? 20.131 2.453 13.828 1.00 85.44 411 TYR A C 1
ATOM 3134 O O . TYR A 1 411 ? 18.982 2.890 13.886 1.00 85.44 411 TYR A O 1
ATOM 3142 N N . GLU A 1 412 ? 21.155 3.241 13.516 1.00 88.19 412 GLU A N 1
ATOM 3143 C CA . GLU A 1 412 ? 20.971 4.650 13.191 1.00 88.19 412 GLU A CA 1
ATOM 3144 C C . GLU A 1 412 ? 20.531 4.812 11.725 1.00 88.19 412 GLU A C 1
ATOM 3146 O O . GLU A 1 412 ? 21.054 4.173 10.808 1.00 88.19 412 GLU A O 1
ATOM 3151 N N . LEU A 1 413 ? 19.512 5.648 11.511 1.00 84.94 413 LEU A N 1
ATOM 3152 C CA . LEU A 1 413 ? 18.893 5.849 10.204 1.00 84.94 413 LEU A CA 1
ATOM 3153 C C . LEU A 1 413 ? 19.728 6.774 9.321 1.00 84.94 413 LEU A C 1
ATOM 3155 O O . LEU A 1 413 ? 20.038 7.901 9.698 1.00 84.94 413 LEU A O 1
ATOM 3159 N N . GLY A 1 414 ? 19.938 6.373 8.072 1.00 88.25 414 GLY A N 1
ATOM 3160 C CA . GLY A 1 414 ? 20.595 7.206 7.069 1.00 88.25 414 GLY A CA 1
ATOM 3161 C C . GLY A 1 414 ? 20.167 6.876 5.646 1.00 88.25 414 GLY A C 1
ATOM 3162 O O . GLY A 1 414 ? 19.222 6.121 5.410 1.00 88.25 414 GLY A O 1
ATOM 3163 N N . GLU A 1 415 ? 20.842 7.493 4.683 1.00 92.81 415 GLU A N 1
ATOM 3164 C CA . GLU A 1 415 ? 20.705 7.189 3.260 1.00 92.81 415 GLU A CA 1
ATOM 3165 C C . GLU A 1 415 ? 21.571 5.981 2.898 1.00 92.81 415 GLU A C 1
ATOM 3167 O O . GLU A 1 415 ? 22.760 5.931 3.223 1.00 92.81 415 GLU A O 1
ATOM 3172 N N . LEU A 1 416 ? 20.976 5.012 2.204 1.00 95.00 416 LEU A N 1
ATOM 3173 C CA . LEU A 1 416 ? 21.670 3.824 1.744 1.00 95.00 416 LEU A CA 1
ATOM 3174 C C . LEU A 1 416 ? 22.518 4.159 0.516 1.00 95.00 416 LEU A C 1
ATOM 3176 O O . LEU A 1 416 ? 22.010 4.614 -0.516 1.00 95.00 416 LEU A O 1
ATOM 3180 N N . GLN A 1 417 ? 23.816 3.899 0.614 1.00 97.31 417 GLN A N 1
ATOM 3181 C CA . GLN A 1 417 ? 24.776 4.166 -0.446 1.00 97.31 417 GLN A CA 1
ATOM 3182 C C . GLN A 1 417 ? 25.543 2.896 -0.808 1.00 97.31 417 GLN A C 1
ATOM 3184 O O . GLN A 1 417 ? 25.928 2.111 0.060 1.00 97.31 417 GLN A O 1
ATOM 3189 N N . LEU A 1 418 ? 25.770 2.700 -2.107 1.00 97.44 418 LEU A N 1
ATOM 3190 C CA . LEU A 1 418 ? 26.330 1.467 -2.657 1.00 97.44 418 LEU A CA 1
ATOM 3191 C C . LEU A 1 418 ? 27.633 1.726 -3.415 1.00 97.44 418 LEU A C 1
ATOM 3193 O O . LEU A 1 418 ? 27.793 2.739 -4.092 1.00 97.44 418 LEU A O 1
ATOM 3197 N N . SER A 1 419 ? 28.555 0.775 -3.347 1.00 96.94 419 SER A N 1
ATOM 3198 C CA . SER A 1 419 ? 29.729 0.708 -4.221 1.00 96.94 419 SER A CA 1
ATOM 3199 C C . SER A 1 419 ? 30.086 -0.751 -4.515 1.00 96.94 419 SER A C 1
ATOM 3201 O O . SER A 1 419 ? 29.536 -1.666 -3.906 1.00 96.94 419 SER A O 1
ATOM 3203 N N . GLY A 1 420 ? 30.993 -0.999 -5.458 1.00 95.06 420 GLY A N 1
ATOM 3204 C CA . GLY A 1 420 ? 31.454 -2.349 -5.804 1.00 95.06 420 GLY A CA 1
ATOM 3205 C C . GLY A 1 420 ? 31.183 -2.739 -7.252 1.00 95.06 420 GLY A C 1
ATOM 3206 O O . GLY A 1 420 ? 30.605 -1.973 -8.022 1.00 95.06 420 GLY A O 1
ATOM 3207 N N . ASP A 1 421 ? 31.626 -3.941 -7.614 1.00 93.75 421 ASP A N 1
ATOM 3208 C CA . ASP A 1 421 ? 31.718 -4.396 -9.006 1.00 93.75 421 ASP A CA 1
ATOM 3209 C C . ASP A 1 421 ? 30.351 -4.597 -9.672 1.00 93.75 421 ASP A C 1
ATOM 3211 O O . ASP A 1 421 ? 30.244 -4.510 -10.892 1.00 93.75 421 ASP A O 1
ATOM 3215 N N . ALA A 1 422 ? 29.300 -4.860 -8.889 1.00 94.56 422 ALA A N 1
ATOM 3216 C CA . ALA A 1 422 ? 27.943 -5.017 -9.412 1.00 94.56 422 ALA A CA 1
ATOM 3217 C C . ALA A 1 422 ? 27.183 -3.687 -9.580 1.00 94.56 422 ALA A C 1
ATOM 3219 O O . ALA A 1 422 ? 26.076 -3.696 -10.122 1.00 94.56 422 ALA A O 1
ATOM 3220 N N . ILE A 1 423 ? 27.742 -2.552 -9.144 1.00 96.81 423 ILE A N 1
ATOM 3221 C CA . ILE A 1 423 ? 27.093 -1.239 -9.256 1.00 96.81 423 ILE A CA 1
ATOM 3222 C C . ILE A 1 423 ? 27.392 -0.620 -10.624 1.00 96.81 423 ILE A C 1
ATOM 3224 O O . ILE A 1 423 ? 28.539 -0.581 -11.069 1.00 96.81 423 ILE A O 1
ATOM 3228 N N . PHE A 1 424 ? 26.345 -0.138 -11.296 1.00 95.12 424 PHE A N 1
ATOM 3229 C CA . PHE A 1 424 ? 26.439 0.488 -12.612 1.00 95.12 424 PHE A CA 1
ATOM 3230 C C . PHE A 1 424 ? 27.340 1.729 -12.586 1.00 95.12 424 PHE A C 1
ATOM 3232 O O . PHE A 1 424 ? 27.600 2.320 -11.538 1.00 95.12 424 PHE A O 1
ATOM 3239 N N . LYS A 1 425 ? 27.801 2.153 -13.764 1.00 93.75 425 LYS A N 1
ATOM 3240 C CA . LYS A 1 425 ? 28.685 3.322 -13.902 1.00 93.75 425 LYS A CA 1
ATOM 3241 C C . LYS A 1 425 ? 27.942 4.587 -14.325 1.00 93.75 425 LYS A C 1
ATOM 3243 O O . LYS A 1 425 ? 28.383 5.685 -13.995 1.00 93.75 425 LYS A O 1
ATOM 3248 N N . ARG A 1 426 ? 26.877 4.446 -15.122 1.00 94.69 426 ARG A N 1
ATOM 3249 C CA . ARG A 1 426 ? 26.158 5.573 -15.733 1.00 94.69 426 ARG A CA 1
ATOM 3250 C C . ARG A 1 426 ? 24.811 5.177 -16.323 1.00 94.69 426 ARG A C 1
ATOM 3252 O O . ARG A 1 426 ? 24.585 4.023 -16.683 1.00 94.69 426 ARG A O 1
ATOM 3259 N N . TYR A 1 427 ? 23.949 6.174 -16.477 1.00 95.12 427 TYR A N 1
ATOM 3260 C CA . TYR A 1 427 ? 22.780 6.087 -17.342 1.00 95.12 427 TYR A CA 1
ATOM 3261 C C . TYR A 1 427 ? 23.168 6.414 -18.787 1.00 95.12 427 TYR A C 1
ATOM 3263 O O . TYR A 1 427 ? 23.959 7.327 -19.046 1.00 95.12 427 TYR A O 1
ATOM 3271 N N . TYR A 1 428 ? 22.583 5.682 -19.730 1.00 93.94 428 TYR A N 1
ATOM 3272 C CA . TYR A 1 428 ? 22.859 5.816 -21.152 1.00 93.94 428 TYR A CA 1
ATOM 3273 C C . TYR A 1 428 ? 22.453 7.197 -21.659 1.00 93.94 428 TYR A C 1
ATOM 3275 O O . TYR A 1 428 ? 21.288 7.580 -21.571 1.00 93.94 428 TYR A O 1
ATOM 3283 N N . ARG A 1 429 ? 23.434 7.937 -22.193 1.00 92.00 429 ARG A N 1
ATOM 3284 C CA . ARG A 1 429 ? 23.276 9.295 -22.751 1.00 92.00 429 ARG A CA 1
ATOM 3285 C C . ARG A 1 429 ? 22.598 10.299 -21.804 1.00 92.00 429 ARG A C 1
ATOM 3287 O O . ARG A 1 429 ? 22.029 11.284 -22.261 1.00 92.00 429 ARG A O 1
ATOM 3294 N N . ASP A 1 430 ? 22.729 10.097 -20.494 1.00 91.75 430 ASP A N 1
ATOM 3295 C CA . ASP A 1 430 ? 22.202 11.005 -19.472 1.00 91.75 430 ASP A CA 1
ATOM 3296 C C . ASP A 1 430 ? 23.302 11.351 -18.443 1.00 91.75 430 ASP A C 1
ATOM 3298 O O . ASP A 1 430 ? 23.354 10.794 -17.336 1.00 91.75 430 ASP A O 1
ATOM 3302 N N . PRO A 1 431 ? 24.264 12.223 -18.819 1.00 93.44 431 PRO A N 1
ATOM 3303 C CA . PRO A 1 431 ? 25.389 12.583 -17.957 1.00 93.44 431 PRO A CA 1
ATOM 3304 C C . PRO A 1 431 ? 24.945 13.361 -16.714 1.00 93.44 431 PRO A C 1
ATOM 3306 O O . PRO A 1 431 ? 25.592 13.264 -15.672 1.00 93.44 431 PRO A O 1
ATOM 3309 N N . GLU A 1 432 ? 23.839 14.103 -16.801 1.00 91.44 432 GLU A N 1
ATOM 3310 C CA . GLU A 1 432 ? 23.292 14.858 -15.678 1.00 91.44 432 GLU A CA 1
ATOM 3311 C C . GLU A 1 432 ? 22.696 13.915 -14.630 1.00 91.44 432 GLU A C 1
ATOM 3313 O O . GLU A 1 432 ? 23.099 13.963 -13.465 1.00 91.44 432 GLU A O 1
ATOM 3318 N N . ALA A 1 433 ? 21.808 12.993 -15.027 1.00 89.06 433 ALA A N 1
ATOM 3319 C CA . ALA A 1 433 ? 21.274 12.004 -14.096 1.00 89.06 433 ALA A CA 1
ATOM 3320 C C . ALA A 1 433 ? 22.373 11.106 -13.533 1.00 89.06 433 ALA A C 1
ATOM 3322 O O . ALA A 1 433 ? 22.309 10.744 -12.359 1.00 89.06 433 ALA A O 1
ATOM 3323 N N . THR A 1 434 ? 23.380 10.769 -14.345 1.00 94.00 434 THR A N 1
ATOM 3324 C CA . THR A 1 434 ? 24.552 10.013 -13.893 1.00 94.00 434 THR A CA 1
ATOM 3325 C C . THR A 1 434 ? 25.270 10.765 -12.785 1.00 94.00 434 THR A C 1
ATOM 3327 O O . THR A 1 434 ? 25.350 10.259 -11.671 1.00 94.00 434 THR A O 1
ATOM 3330 N N . LYS A 1 435 ? 25.722 11.998 -13.042 1.00 94.19 435 LYS A N 1
ATOM 3331 C CA . LYS A 1 435 ? 26.442 12.807 -12.051 1.00 94.19 435 LYS A CA 1
ATOM 3332 C C . LYS A 1 435 ? 25.633 12.987 -10.764 1.00 94.19 435 LYS A C 1
ATOM 3334 O O . LYS A 1 435 ? 26.183 12.855 -9.680 1.00 94.19 435 LYS A O 1
ATOM 3339 N N . ASN A 1 436 ? 24.330 13.229 -10.885 1.00 91.19 436 ASN A N 1
ATOM 3340 C CA . ASN A 1 436 ? 23.439 13.451 -9.745 1.00 91.19 436 ASN A CA 1
ATOM 3341 C C . ASN A 1 436 ? 23.129 12.180 -8.934 1.00 91.19 436 ASN A C 1
ATOM 3343 O O . ASN A 1 436 ? 22.475 12.279 -7.898 1.00 91.19 436 ASN A O 1
ATOM 3347 N N . SER A 1 437 ? 23.552 11.002 -9.398 1.00 92.94 437 SER A N 1
ATOM 3348 C CA . SER A 1 437 ? 23.307 9.725 -8.718 1.00 92.94 437 SER A CA 1
ATOM 3349 C C . SER A 1 437 ? 24.493 9.235 -7.895 1.00 92.94 437 SER A C 1
ATOM 3351 O O . SER A 1 437 ? 24.335 8.288 -7.133 1.00 92.94 437 SER A O 1
ATOM 3353 N N . PHE A 1 438 ? 25.664 9.866 -8.007 1.00 96.06 438 PHE A N 1
ATOM 3354 C CA . PHE A 1 438 ? 26.848 9.491 -7.237 1.00 96.06 438 PHE A CA 1
ATOM 3355 C C . PHE A 1 438 ? 27.288 10.619 -6.308 1.00 96.06 438 PHE A C 1
ATOM 3357 O O . PHE A 1 438 ? 27.194 11.798 -6.651 1.00 96.06 438 PHE A O 1
ATOM 3364 N N . THR A 1 439 ? 27.787 10.258 -5.128 1.00 94.94 439 THR A N 1
ATOM 3365 C CA . THR A 1 439 ? 28.490 11.202 -4.256 1.00 94.94 439 THR A CA 1
ATOM 3366 C C . THR A 1 439 ? 29.834 11.604 -4.883 1.00 94.94 439 THR A C 1
ATOM 3368 O O . THR A 1 439 ? 30.337 10.896 -5.764 1.00 94.94 439 THR A O 1
ATOM 3371 N N . PRO A 1 440 ? 30.470 12.703 -4.433 1.00 90.81 440 PRO A N 1
ATOM 3372 C CA . PRO A 1 440 ? 31.817 13.071 -4.880 1.00 90.81 440 PRO A CA 1
ATOM 3373 C C . PRO A 1 440 ? 32.861 11.961 -4.677 1.00 90.81 440 PRO A C 1
ATOM 3375 O O . PRO A 1 440 ? 33.803 11.852 -5.456 1.00 90.81 440 PRO A O 1
ATOM 3378 N N . GLU A 1 441 ? 32.674 11.107 -3.667 1.00 90.94 441 GLU A N 1
ATOM 3379 C CA . GLU A 1 441 ? 33.535 9.959 -3.356 1.00 90.94 441 GLU A CA 1
ATOM 3380 C C . GLU A 1 441 ? 33.207 8.709 -4.196 1.00 90.94 441 GLU A C 1
ATOM 3382 O O . GLU A 1 441 ? 33.818 7.659 -4.002 1.00 90.94 441 GLU A O 1
ATOM 3387 N N . GLY A 1 442 ? 32.245 8.797 -5.119 1.00 93.25 442 GLY A N 1
ATOM 3388 C CA . GLY A 1 442 ? 31.897 7.726 -6.054 1.00 93.25 442 GLY A CA 1
ATOM 3389 C C . GLY A 1 442 ? 30.926 6.677 -5.510 1.00 93.25 442 GLY A C 1
ATOM 3390 O O . GLY A 1 442 ? 30.804 5.606 -6.104 1.00 93.25 442 GLY A O 1
ATOM 3391 N N . TRP A 1 443 ? 30.222 6.957 -4.410 1.00 97.00 443 TRP A N 1
ATOM 3392 C CA . TRP A 1 443 ? 29.170 6.070 -3.913 1.00 97.00 443 TRP A CA 1
ATOM 3393 C C . TRP A 1 443 ? 27.860 6.325 -4.647 1.00 97.00 443 TRP A C 1
ATOM 3395 O O . TRP A 1 443 ? 27.418 7.466 -4.756 1.00 97.00 443 TRP A O 1
ATOM 3405 N N . PHE A 1 444 ? 27.216 5.268 -5.128 1.00 97.19 444 PHE A N 1
ATOM 3406 C CA . PHE A 1 444 ? 25.890 5.362 -5.720 1.00 97.19 444 PHE A CA 1
ATOM 3407 C C . PHE A 1 444 ? 24.850 5.633 -4.631 1.00 97.19 444 PHE A C 1
ATOM 3409 O O . PHE A 1 444 ? 24.714 4.864 -3.678 1.00 97.19 444 PHE A O 1
ATOM 3416 N N . MET A 1 445 ? 24.113 6.729 -4.781 1.00 94.88 445 MET A N 1
ATOM 3417 C CA . MET A 1 445 ? 23.016 7.119 -3.905 1.00 94.88 445 MET A CA 1
ATOM 3418 C C . MET A 1 445 ? 21.734 6.444 -4.384 1.00 94.88 445 MET A C 1
ATOM 3420 O O . MET A 1 445 ? 21.193 6.785 -5.436 1.00 94.88 445 MET A O 1
ATOM 3424 N N . THR A 1 446 ? 21.239 5.487 -3.603 1.00 91.19 446 THR A N 1
ATOM 3425 C CA . THR A 1 446 ? 20.030 4.722 -3.956 1.00 91.19 446 THR A CA 1
ATOM 3426 C C . THR A 1 446 ? 18.762 5.573 -3.889 1.00 91.19 446 THR A C 1
ATOM 3428 O O . THR A 1 446 ? 17.791 5.320 -4.599 1.00 91.19 446 THR A O 1
ATOM 3431 N N . GLY A 1 447 ? 18.771 6.604 -3.036 1.00 86.81 447 GLY A N 1
ATOM 3432 C CA . GLY A 1 447 ? 17.576 7.339 -2.634 1.00 86.81 447 GLY A CA 1
ATOM 3433 C C . GLY A 1 447 ? 16.707 6.595 -1.613 1.00 86.81 447 GLY A C 1
ATOM 3434 O O . GLY A 1 447 ? 15.693 7.151 -1.187 1.00 86.81 447 GLY A O 1
ATOM 3435 N N . ASP A 1 448 ? 17.093 5.387 -1.198 1.00 87.19 448 ASP A N 1
ATOM 3436 C CA . ASP A 1 448 ? 16.451 4.601 -0.147 1.00 87.19 448 ASP A CA 1
ATOM 3437 C C . ASP A 1 448 ? 17.077 4.936 1.224 1.00 87.19 448 ASP A C 1
ATOM 3439 O O . ASP A 1 448 ? 18.257 5.280 1.335 1.00 87.19 448 ASP A O 1
ATOM 3443 N N . ARG A 1 449 ? 16.269 4.891 2.285 1.00 86.19 449 ARG A N 1
ATOM 3444 C CA . ARG A 1 449 ? 16.667 5.135 3.677 1.00 86.19 449 ARG A CA 1
ATOM 3445 C C . ARG A 1 449 ? 16.524 3.864 4.491 1.00 86.19 449 ARG A C 1
ATOM 3447 O O . ARG A 1 449 ? 15.570 3.109 4.313 1.00 86.19 449 ARG A O 1
ATOM 3454 N N . GLY A 1 450 ? 17.448 3.668 5.417 1.00 89.12 450 GLY A N 1
ATOM 3455 C CA . GLY A 1 450 ? 17.519 2.448 6.200 1.00 89.12 450 GLY A CA 1
ATOM 3456 C C . GLY A 1 450 ? 18.574 2.510 7.289 1.00 89.12 450 GLY A C 1
ATOM 3457 O O . GLY A 1 450 ? 19.153 3.568 7.533 1.00 89.12 450 GLY A O 1
ATOM 3458 N N . TYR A 1 451 ? 18.818 1.366 7.915 1.00 91.06 451 TYR A N 1
ATOM 3459 C CA . TYR A 1 451 ? 19.885 1.164 8.889 1.00 91.06 451 TYR A CA 1
ATOM 3460 C C . TYR A 1 451 ? 20.501 -0.231 8.722 1.00 91.06 451 TYR A C 1
ATOM 3462 O O . TYR A 1 451 ? 19.890 -1.136 8.143 1.00 91.06 451 TYR A O 1
ATOM 3470 N N . ILE A 1 452 ? 21.717 -0.405 9.241 1.00 94.50 452 ILE A N 1
ATOM 3471 C CA . ILE A 1 452 ? 22.360 -1.717 9.405 1.00 94.50 452 ILE A CA 1
ATOM 3472 C C . ILE A 1 452 ? 22.221 -2.113 10.871 1.00 94.50 452 ILE A C 1
ATOM 3474 O O . ILE A 1 452 ? 22.508 -1.299 11.743 1.00 94.50 452 ILE A O 1
ATOM 3478 N N . ASP A 1 453 ? 21.766 -3.324 11.176 1.00 90.31 453 ASP A N 1
ATOM 3479 C CA . ASP A 1 453 ? 21.729 -3.800 12.561 1.00 90.31 453 ASP A CA 1
ATOM 3480 C C . ASP A 1 453 ? 23.078 -4.380 13.023 1.00 90.31 453 ASP A C 1
ATOM 3482 O O . ASP A 1 453 ? 24.033 -4.521 12.256 1.00 90.31 453 ASP A O 1
ATOM 3486 N N . ARG A 1 454 ? 23.177 -4.740 14.309 1.00 90.75 454 ARG A N 1
ATOM 3487 C CA . ARG A 1 454 ? 24.414 -5.296 14.897 1.00 90.75 454 ARG A CA 1
ATOM 3488 C C . ARG A 1 454 ? 24.849 -6.627 14.285 1.00 90.75 454 ARG A C 1
ATOM 3490 O O . ARG A 1 454 ? 26.003 -7.014 14.450 1.00 90.75 454 ARG A O 1
ATOM 3497 N N . THR A 1 455 ? 23.953 -7.338 13.603 1.00 89.44 455 THR A N 1
ATOM 3498 C CA . THR A 1 455 ? 24.292 -8.583 12.904 1.00 89.44 455 THR A CA 1
ATOM 3499 C C . THR A 1 455 ? 24.881 -8.315 11.516 1.00 89.44 455 THR A C 1
ATOM 3501 O O . THR A 1 455 ? 25.395 -9.242 10.879 1.00 89.44 455 THR A O 1
ATOM 3504 N N . GLY A 1 456 ? 24.835 -7.060 11.054 1.00 91.12 456 GLY A N 1
ATOM 3505 C CA . GLY A 1 456 ? 25.212 -6.633 9.711 1.00 91.12 456 GLY A CA 1
ATOM 3506 C C . GLY A 1 456 ? 24.079 -6.762 8.691 1.00 91.12 456 GLY A C 1
ATOM 3507 O O . GLY A 1 456 ? 24.355 -6.701 7.493 1.00 91.12 456 GLY A O 1
ATOM 3508 N N . ALA A 1 457 ? 22.839 -6.999 9.131 1.00 92.81 457 ALA A N 1
ATOM 3509 C CA . ALA A 1 457 ? 21.694 -7.086 8.236 1.00 92.81 457 ALA A CA 1
ATOM 3510 C C . ALA A 1 457 ? 21.112 -5.695 7.947 1.00 92.81 457 ALA A C 1
ATOM 3512 O O . ALA A 1 457 ? 21.058 -4.816 8.810 1.00 92.81 457 ALA A O 1
ATOM 3513 N N . LEU A 1 458 ? 20.719 -5.498 6.694 1.00 94.44 458 LEU A N 1
ATOM 3514 C CA . LEU A 1 458 ? 20.180 -4.258 6.166 1.00 94.44 458 LEU A CA 1
ATOM 3515 C C . LEU A 1 458 ? 18.665 -4.215 6.353 1.00 94.44 458 LEU A C 1
ATOM 3517 O O . LEU A 1 458 ? 17.973 -5.210 6.149 1.00 94.44 458 LEU A O 1
ATOM 3521 N N . ASN A 1 459 ? 18.157 -3.032 6.685 1.00 90.12 459 ASN A N 1
ATOM 3522 C CA . ASN A 1 459 ? 16.735 -2.773 6.873 1.00 90.12 459 ASN A CA 1
ATOM 3523 C C . ASN A 1 459 ? 16.360 -1.484 6.149 1.00 90.12 459 ASN A C 1
ATOM 3525 O O . ASN A 1 459 ? 17.043 -0.472 6.306 1.00 90.12 459 ASN A O 1
ATOM 3529 N N . ILE A 1 460 ? 15.290 -1.516 5.353 1.00 85.25 460 ILE A N 1
ATOM 3530 C CA . ILE A 1 460 ? 14.793 -0.356 4.603 1.00 85.25 460 ILE A CA 1
ATOM 3531 C C . ILE A 1 460 ? 13.562 0.194 5.309 1.00 85.25 460 ILE A C 1
ATOM 3533 O O . ILE A 1 460 ? 12.650 -0.555 5.634 1.00 85.25 460 ILE A O 1
ATOM 3537 N N . VAL A 1 461 ? 13.533 1.510 5.500 1.00 71.56 461 VAL A N 1
ATOM 3538 C CA . VAL A 1 461 ? 12.433 2.227 6.164 1.00 71.56 461 VAL A CA 1
ATOM 3539 C C . VAL A 1 461 ? 11.648 3.098 5.173 1.00 71.56 461 VAL A C 1
ATOM 3541 O O . VAL A 1 461 ? 10.535 3.520 5.451 1.00 71.56 461 VAL A O 1
ATOM 3544 N N . GLY A 1 462 ? 12.194 3.376 3.984 1.00 68.94 462 GLY A N 1
ATOM 3545 C CA . GLY A 1 462 ? 11.461 4.081 2.927 1.00 68.94 462 GLY A CA 1
ATOM 3546 C C . GLY A 1 462 ? 12.365 4.787 1.922 1.00 68.94 462 GLY A C 1
ATOM 3547 O O . GLY A 1 462 ? 13.573 4.581 1.907 1.00 68.94 462 GLY A O 1
ATOM 3548 N N . ARG A 1 463 ? 11.790 5.660 1.085 1.00 67.94 463 ARG A N 1
ATOM 3549 C CA . ARG A 1 463 ? 12.521 6.457 0.080 1.00 67.94 463 ARG A CA 1
ATOM 3550 C C . ARG A 1 463 ? 12.592 7.930 0.435 1.00 67.94 463 ARG A C 1
ATOM 3552 O O . ARG A 1 463 ? 11.574 8.551 0.711 1.00 67.94 463 ARG A O 1
ATOM 3559 N N . ARG A 1 464 ? 13.770 8.541 0.284 1.00 57.97 464 ARG A N 1
ATOM 3560 C CA . ARG A 1 464 ? 14.038 9.960 0.580 1.00 57.97 464 ARG A CA 1
ATOM 3561 C C . ARG A 1 464 ? 13.057 10.935 -0.090 1.00 57.97 464 ARG A C 1
ATOM 3563 O O . ARG A 1 464 ? 12.749 11.959 0.506 1.00 57.97 464 ARG A O 1
ATOM 3570 N N . LYS A 1 465 ? 12.586 10.645 -1.311 1.00 60.38 465 LYS A N 1
ATOM 3571 C CA . LYS A 1 465 ? 11.676 11.514 -2.092 1.00 60.38 465 LYS A CA 1
ATOM 3572 C C . LYS A 1 465 ? 10.202 11.092 -2.068 1.00 60.38 465 LYS A C 1
ATOM 3574 O O . LYS A 1 465 ? 9.386 11.780 -2.671 1.00 60.38 465 LYS A O 1
ATOM 3579 N N . GLU A 1 466 ? 9.870 9.969 -1.434 1.00 65.62 466 GLU A N 1
ATOM 3580 C CA . GLU A 1 466 ? 8.496 9.439 -1.399 1.00 65.62 466 GLU A CA 1
ATOM 3581 C C . GLU A 1 466 ? 7.885 9.485 0.003 1.00 65.62 466 GLU A C 1
ATOM 3583 O O . GLU A 1 466 ? 6.739 9.095 0.166 1.00 65.62 466 GLU A O 1
ATOM 3588 N N . ILE A 1 467 ? 8.610 9.992 1.002 1.00 65.25 467 ILE A N 1
ATOM 3589 C CA . ILE A 1 467 ? 8.056 10.257 2.331 1.00 65.25 467 ILE A CA 1
ATOM 3590 C C . ILE A 1 467 ? 6.939 11.301 2.214 1.00 65.25 467 ILE A C 1
ATOM 3592 O O . ILE A 1 467 ? 7.146 12.386 1.671 1.00 65.25 467 ILE A O 1
ATOM 3596 N N . LEU A 1 468 ? 5.768 10.961 2.745 1.00 70.25 468 LEU A N 1
ATOM 3597 C CA . LEU A 1 468 ? 4.654 11.877 2.961 1.00 70.25 468 LEU A CA 1
ATOM 3598 C C . LEU A 1 468 ? 4.958 12.688 4.223 1.00 70.25 468 LEU A C 1
ATOM 3600 O O . LEU A 1 468 ? 5.237 12.093 5.265 1.00 70.25 468 LEU A O 1
ATOM 3604 N N . ILE A 1 469 ? 4.894 14.018 4.155 1.00 58.16 469 ILE A N 1
ATOM 3605 C CA . ILE A 1 469 ? 5.077 14.881 5.332 1.00 58.16 469 ILE A CA 1
ATOM 3606 C C . ILE A 1 469 ? 3.720 15.448 5.738 1.00 58.16 469 ILE A C 1
ATOM 3608 O O . ILE A 1 469 ? 3.333 16.553 5.349 1.00 58.16 469 ILE A O 1
ATOM 3612 N N . ILE A 1 470 ? 2.990 14.669 6.530 1.00 56.62 470 ILE A N 1
ATOM 3613 C CA . ILE A 1 470 ? 1.628 14.987 6.957 1.00 56.62 470 ILE A CA 1
ATOM 3614 C C . ILE A 1 470 ? 1.673 15.471 8.407 1.00 56.62 470 ILE A C 1
ATOM 3616 O O . ILE A 1 470 ? 2.199 14.784 9.278 1.00 56.62 470 ILE A O 1
ATOM 3620 N N . ASN A 1 471 ? 1.149 16.668 8.672 1.00 48.53 471 ASN A N 1
ATOM 3621 C CA . ASN A 1 471 ? 1.188 17.336 9.980 1.00 48.53 471 ASN A CA 1
ATOM 3622 C C . ASN A 1 471 ? 2.605 17.428 10.589 1.00 48.53 471 ASN A C 1
ATOM 3624 O O . ASN A 1 471 ? 2.781 17.325 11.798 1.00 48.53 471 ASN A O 1
ATOM 3628 N N . GLY A 1 472 ? 3.633 17.588 9.746 1.00 37.41 472 GLY A N 1
ATOM 3629 C CA . GLY A 1 472 ? 5.034 17.649 10.187 1.00 37.41 472 GLY A CA 1
ATOM 3630 C C . GLY A 1 472 ? 5.656 16.289 10.520 1.00 37.41 472 GLY A C 1
ATOM 3631 O O . GLY A 1 472 ? 6.815 16.238 10.925 1.00 37.41 472 GLY A O 1
ATOM 3632 N N . VAL A 1 473 ? 4.923 15.190 10.314 1.00 41.88 473 VAL A N 1
ATOM 3633 C CA . VAL A 1 473 ? 5.389 13.830 10.575 1.00 41.88 473 VAL A CA 1
ATOM 3634 C C . VAL A 1 473 ? 5.649 13.091 9.264 1.00 41.88 473 VAL A C 1
ATOM 3636 O O . VAL A 1 473 ? 4.824 13.086 8.352 1.00 41.88 473 VAL A O 1
ATOM 3639 N N . ASN A 1 474 ? 6.808 12.439 9.186 1.00 52.66 474 ASN A N 1
ATOM 3640 C CA . ASN A 1 474 ? 7.206 11.620 8.047 1.00 52.66 474 ASN A CA 1
ATOM 3641 C C . ASN A 1 474 ? 6.475 10.269 8.078 1.00 52.66 474 ASN A C 1
ATOM 3643 O O . ASN A 1 474 ? 6.530 9.551 9.080 1.00 52.66 474 ASN A O 1
ATOM 3647 N N . ARG A 1 475 ? 5.817 9.915 6.973 1.00 65.81 475 ARG A N 1
ATOM 3648 C CA . ARG A 1 475 ? 5.131 8.631 6.769 1.00 65.81 475 ARG A CA 1
ATOM 3649 C C . ARG A 1 475 ? 5.560 8.008 5.450 1.00 65.81 475 ARG A C 1
ATOM 3651 O O . ARG A 1 475 ? 5.672 8.714 4.445 1.00 65.81 475 ARG A O 1
ATOM 3658 N N . ALA A 1 476 ? 5.797 6.701 5.439 1.00 70.25 476 ALA A N 1
ATOM 3659 C CA . ALA A 1 476 ? 6.075 5.994 4.202 1.00 70.25 476 ALA A CA 1
ATOM 3660 C C . ALA A 1 476 ? 4.736 5.638 3.514 1.00 70.25 476 ALA A C 1
ATOM 3662 O O . ALA A 1 476 ? 3.834 5.114 4.164 1.00 70.25 476 ALA A O 1
ATOM 3663 N N . PRO A 1 477 ? 4.553 5.921 2.209 1.00 80.62 477 PRO A N 1
ATOM 3664 C CA . PRO A 1 477 ? 3.361 5.490 1.471 1.00 80.62 477 PRO A CA 1
ATOM 3665 C C . PRO A 1 477 ? 3.135 3.974 1.510 1.00 80.62 477 PRO A C 1
ATOM 3667 O O . PRO A 1 477 ? 1.997 3.523 1.426 1.00 80.62 477 PRO A O 1
ATOM 3670 N N . GLN A 1 478 ? 4.220 3.205 1.640 1.00 72.94 478 GLN A N 1
ATOM 3671 C CA . GLN A 1 478 ? 4.220 1.747 1.740 1.00 72.94 478 GLN A CA 1
ATOM 3672 C C . GLN A 1 478 ? 3.414 1.257 2.942 1.00 72.94 478 GLN A C 1
ATOM 3674 O O . GLN A 1 478 ? 2.683 0.288 2.802 1.00 72.94 478 GLN A O 1
ATOM 3679 N N . ASP A 1 479 ? 3.503 1.945 4.078 1.00 65.94 479 ASP A N 1
ATOM 3680 C CA . ASP A 1 479 ? 2.780 1.594 5.302 1.00 65.94 479 ASP A CA 1
ATOM 3681 C C . ASP A 1 479 ? 1.261 1.708 5.069 1.00 65.94 479 ASP A C 1
ATOM 3683 O O . ASP A 1 479 ? 0.479 0.837 5.441 1.00 65.94 479 ASP A O 1
ATOM 3687 N N . ILE A 1 480 ? 0.827 2.761 4.363 1.00 80.19 480 ILE A N 1
ATOM 3688 C CA . ILE A 1 480 ? -0.585 2.982 4.004 1.00 80.19 480 ILE A CA 1
ATOM 3689 C C . ILE A 1 480 ? -1.072 1.888 3.048 1.00 80.19 480 ILE A C 1
ATOM 3691 O O . ILE A 1 480 ? -2.163 1.348 3.212 1.00 80.19 480 ILE A O 1
ATOM 3695 N N . GLU A 1 481 ? -0.272 1.563 2.035 1.00 85.88 481 GLU A N 1
ATOM 3696 C CA . GLU A 1 481 ? -0.587 0.501 1.077 1.00 85.88 481 GLU A CA 1
ATOM 3697 C C . GLU A 1 481 ? -0.633 -0.873 1.755 1.00 85.88 481 GLU A C 1
ATOM 3699 O O . GLU A 1 481 ? -1.556 -1.641 1.506 1.00 85.88 481 GLU A O 1
ATOM 3704 N N . ALA A 1 482 ? 0.298 -1.161 2.665 1.00 65.62 482 ALA A N 1
ATOM 3705 C CA . ALA A 1 482 ? 0.325 -2.383 3.457 1.00 65.62 482 ALA A CA 1
ATOM 3706 C C . ALA A 1 482 ? -0.903 -2.516 4.366 1.00 65.62 482 ALA A C 1
ATOM 3708 O O . ALA A 1 482 ? -1.512 -3.587 4.425 1.00 65.62 482 ALA A O 1
ATOM 3709 N N . ALA A 1 483 ? -1.311 -1.429 5.028 1.00 69.12 483 ALA A N 1
ATOM 3710 C CA . ALA A 1 483 ? -2.533 -1.397 5.827 1.00 69.12 483 ALA A CA 1
ATOM 3711 C C . ALA A 1 483 ? -3.777 -1.696 4.974 1.00 69.12 483 ALA A C 1
ATOM 3713 O O . ALA A 1 483 ? -4.661 -2.442 5.397 1.00 69.12 483 ALA A O 1
ATOM 3714 N N . LEU A 1 484 ? -3.826 -1.166 3.748 1.00 81.19 484 LEU A N 1
ATOM 3715 C CA . LEU A 1 484 ? -4.900 -1.441 2.791 1.00 81.19 484 LEU A CA 1
ATOM 3716 C C . LEU A 1 484 ? -4.923 -2.903 2.325 1.00 81.19 484 LEU A C 1
ATOM 3718 O O . LEU A 1 484 ? -6.004 -3.487 2.243 1.00 81.19 484 LEU A O 1
ATOM 3722 N N . GLU A 1 485 ? -3.761 -3.505 2.057 1.00 78.25 485 GLU A N 1
ATOM 3723 C CA . GLU A 1 485 ? -3.665 -4.931 1.714 1.00 78.25 485 GLU A CA 1
ATOM 3724 C C . GLU A 1 485 ? -4.101 -5.823 2.882 1.00 78.25 485 GLU A C 1
ATOM 3726 O O . GLU A 1 485 ? -4.911 -6.735 2.709 1.00 78.25 485 GLU A O 1
ATOM 3731 N N . THR A 1 486 ? -3.620 -5.519 4.088 1.00 68.25 486 THR A N 1
ATOM 3732 C CA . THR A 1 486 ? -3.913 -6.283 5.311 1.00 68.25 486 THR A CA 1
ATOM 3733 C C . THR A 1 486 ? -5.396 -6.227 5.671 1.00 68.25 486 THR A C 1
ATOM 3735 O O . THR A 1 486 ? -5.963 -7.210 6.145 1.00 68.25 486 THR A O 1
ATOM 3738 N N . ALA A 1 487 ? -6.061 -5.104 5.390 1.00 68.94 487 ALA A N 1
ATOM 3739 C CA . ALA A 1 487 ? -7.485 -4.929 5.648 1.00 68.94 487 ALA A CA 1
ATOM 3740 C C . ALA A 1 487 ? -8.396 -5.836 4.794 1.00 68.94 487 ALA A C 1
ATOM 3742 O O . ALA A 1 487 ? -9.588 -5.924 5.087 1.00 68.94 487 ALA A O 1
ATOM 3743 N N . ASN A 1 488 ? -7.863 -6.498 3.755 1.00 71.06 488 ASN A N 1
ATOM 3744 C CA . ASN A 1 488 ? -8.569 -7.465 2.905 1.00 71.06 488 ASN A CA 1
ATOM 3745 C C . ASN A 1 488 ? -9.970 -6.986 2.470 1.00 71.06 488 ASN A C 1
ATOM 3747 O O . ASN A 1 488 ? -10.984 -7.668 2.646 1.00 71.06 488 ASN A O 1
ATOM 3751 N N . LEU A 1 489 ? -10.020 -5.760 1.949 1.00 78.88 489 LEU A N 1
ATOM 3752 C CA . LEU A 1 489 ? -11.261 -5.035 1.698 1.00 78.88 489 LEU A CA 1
ATOM 3753 C C . LEU A 1 489 ? -12.119 -5.738 0.616 1.00 78.88 489 LEU A C 1
ATOM 3755 O O . LEU A 1 489 ? -11.611 -6.039 -0.465 1.00 78.88 489 LEU A O 1
ATOM 3759 N N . PRO A 1 490 ? -13.421 -5.991 0.853 1.00 78.06 490 PRO A N 1
ATOM 3760 C CA . PRO A 1 490 ? -14.300 -6.583 -0.157 1.00 78.06 490 PRO A CA 1
ATOM 3761 C C . PRO A 1 490 ? -14.503 -5.669 -1.376 1.00 78.06 490 PRO A C 1
ATOM 3763 O O . PRO A 1 490 ? -14.771 -4.480 -1.219 1.00 78.06 490 PRO A O 1
ATOM 3766 N N . GLY A 1 491 ? -14.464 -6.228 -2.592 1.00 81.50 491 GLY A N 1
ATOM 3767 C CA . GLY A 1 491 ? -14.786 -5.510 -3.834 1.00 81.50 491 GLY A CA 1
ATOM 3768 C C . GLY A 1 491 ? -13.636 -4.710 -4.456 1.00 81.50 491 GLY A C 1
ATOM 3769 O O . GLY A 1 491 ? -13.858 -3.976 -5.425 1.00 81.50 491 GLY A O 1
ATOM 3770 N N . VAL A 1 492 ? -12.415 -4.859 -3.940 1.00 87.19 492 VAL A N 1
ATOM 3771 C CA . VAL A 1 492 ? -11.190 -4.285 -4.514 1.00 87.19 492 VAL A CA 1
ATOM 3772 C C . VAL A 1 492 ? -10.188 -5.373 -4.843 1.00 87.19 492 VAL A C 1
ATOM 3774 O O . VAL A 1 492 ? -10.051 -6.356 -4.121 1.00 87.19 492 VAL A O 1
ATOM 3777 N N . VAL A 1 493 ? -9.481 -5.187 -5.951 1.00 80.94 493 VAL A N 1
ATOM 3778 C CA . VAL A 1 493 ? -8.467 -6.135 -6.393 1.00 80.94 493 VAL A CA 1
ATOM 3779 C C . VAL A 1 493 ? -7.255 -5.981 -5.480 1.00 80.94 493 VAL A C 1
ATOM 3781 O O . VAL A 1 493 ? -6.623 -4.921 -5.460 1.00 80.94 493 VAL A O 1
ATOM 3784 N N . SER A 1 494 ? -6.920 -7.039 -4.739 1.00 76.94 494 SER A N 1
ATOM 3785 C CA . SER A 1 494 ? -5.695 -7.100 -3.933 1.00 76.94 494 SER A CA 1
ATOM 3786 C C . SER A 1 494 ? -4.467 -6.760 -4.782 1.00 76.94 494 SER A C 1
ATOM 3788 O O . SER A 1 494 ? -4.437 -7.029 -5.986 1.00 76.94 494 SER A O 1
ATOM 3790 N N . SER A 1 495 ? -3.433 -6.189 -4.169 1.00 74.38 495 SER A N 1
ATOM 3791 C CA . SER A 1 495 ? -2.204 -5.733 -4.827 1.00 74.38 495 SER A CA 1
ATOM 3792 C C . SER A 1 495 ? -2.339 -4.488 -5.730 1.00 74.38 495 SER A C 1
ATOM 3794 O O . SER A 1 495 ? -1.380 -4.090 -6.398 1.00 74.38 495 SER A O 1
ATOM 3796 N N . TYR A 1 496 ? -3.501 -3.840 -5.818 1.00 87.19 496 TYR A N 1
ATOM 3797 C CA . TYR A 1 496 ? -3.696 -2.678 -6.699 1.00 87.19 496 TYR A CA 1
ATOM 3798 C C . TYR A 1 496 ? -3.860 -1.349 -5.955 1.00 87.19 496 TYR A C 1
ATOM 3800 O O . TYR A 1 496 ? -4.555 -0.467 -6.454 1.00 87.19 496 TYR A O 1
ATOM 3808 N N . PHE A 1 497 ? -3.180 -1.165 -4.820 1.00 90.31 497 PHE A N 1
ATOM 3809 C CA . PHE A 1 497 ? -3.115 0.127 -4.130 1.00 90.31 497 PHE A CA 1
ATOM 3810 C C . PHE A 1 497 ? -1.855 0.927 -4.476 1.00 90.31 497 PHE A C 1
ATOM 3812 O O . PHE A 1 497 ? -0.774 0.374 -4.675 1.00 90.31 497 PHE A O 1
ATOM 3819 N N . ALA A 1 498 ? -1.990 2.252 -4.535 1.00 90.88 498 ALA A N 1
ATOM 3820 C CA . ALA A 1 498 ? -0.853 3.168 -4.550 1.00 90.88 498 ALA A CA 1
ATOM 3821 C C . ALA A 1 498 ? -1.188 4.458 -3.796 1.00 90.88 498 ALA A C 1
ATOM 3823 O O . ALA A 1 498 ? -2.189 5.109 -4.104 1.00 90.88 498 ALA A O 1
ATOM 3824 N N . ALA A 1 499 ? -0.332 4.852 -2.857 1.00 90.75 499 ALA A N 1
ATOM 3825 C CA . ALA A 1 499 ? -0.444 6.084 -2.092 1.00 90.75 499 ALA A CA 1
ATOM 3826 C C . ALA A 1 499 ? 0.627 7.100 -2.520 1.00 90.75 499 ALA A C 1
ATOM 3828 O O . ALA A 1 499 ? 1.771 6.748 -2.803 1.00 90.75 499 ALA A O 1
ATOM 3829 N N . PHE A 1 500 ? 0.276 8.384 -2.588 1.00 89.81 500 PHE A N 1
ATOM 3830 C CA . PHE A 1 500 ? 1.241 9.456 -2.871 1.00 89.81 500 PHE A CA 1
ATOM 3831 C C . PHE A 1 500 ? 0.804 10.791 -2.271 1.00 89.81 500 PHE A C 1
ATOM 3833 O O . PHE A 1 500 ? -0.386 11.017 -2.046 1.00 89.81 500 PHE A O 1
ATOM 3840 N N . SER A 1 501 ? 1.758 11.695 -2.036 1.00 83.88 501 SER A N 1
ATOM 3841 C CA . SER A 1 501 ? 1.474 13.003 -1.442 1.00 83.88 501 SER A CA 1
ATOM 3842 C C . SER A 1 501 ? 0.720 13.913 -2.403 1.00 83.88 501 SER A C 1
ATOM 3844 O O . SER A 1 501 ? 0.955 13.940 -3.615 1.00 83.88 501 SER A O 1
ATOM 3846 N N . HIS A 1 502 ? -0.169 14.716 -1.837 1.00 83.12 502 HIS A N 1
ATOM 3847 C CA . HIS A 1 502 ? -0.836 15.807 -2.522 1.00 83.12 502 HIS A CA 1
ATOM 3848 C C . HIS A 1 502 ? -0.921 16.995 -1.574 1.00 83.12 502 HIS A C 1
ATOM 3850 O O . HIS A 1 502 ? -1.436 16.868 -0.470 1.00 83.12 502 HIS A O 1
ATOM 3856 N N . ARG A 1 503 ? -0.429 18.161 -1.997 1.00 72.44 503 ARG A N 1
ATOM 3857 C CA . ARG A 1 503 ? -0.557 19.397 -1.225 1.00 72.44 503 ARG A CA 1
ATOM 3858 C C . ARG A 1 503 ? -1.591 20.304 -1.892 1.00 72.44 503 ARG A C 1
ATOM 3860 O O . ARG A 1 503 ? -1.306 20.836 -2.969 1.00 72.44 503 ARG A O 1
ATOM 3867 N N . PRO A 1 504 ? -2.764 20.513 -1.276 1.00 58.94 504 PRO A N 1
ATOM 3868 C CA . PRO A 1 504 ? -3.734 21.479 -1.768 1.00 58.94 504 PRO A CA 1
ATOM 3869 C C . PRO A 1 504 ? -3.156 22.891 -1.770 1.00 58.94 504 PRO A C 1
ATOM 3871 O O . PRO A 1 504 ? -2.357 23.265 -0.905 1.00 58.94 504 PRO A O 1
ATOM 3874 N N . LYS A 1 505 ? -3.586 23.705 -2.734 1.00 54.44 505 LYS A N 1
ATOM 3875 C CA . LYS A 1 505 ? -3.185 25.111 -2.811 1.00 54.44 505 LYS A CA 1
ATOM 3876 C C . LYS A 1 505 ? -3.619 25.838 -1.531 1.00 54.44 505 LYS A C 1
ATOM 3878 O O . LYS A 1 505 ? -4.798 25.836 -1.199 1.00 54.44 505 LYS A O 1
ATOM 3883 N N . GLY A 1 506 ? -2.665 26.460 -0.838 1.00 41.94 506 GLY A N 1
ATOM 3884 C CA . GLY A 1 506 ? -2.915 27.165 0.425 1.00 41.94 506 GLY A CA 1
ATOM 3885 C C . GLY A 1 506 ? -2.980 26.272 1.669 1.00 41.94 506 GLY A C 1
ATOM 3886 O O . GLY A 1 506 ? -3.405 26.755 2.709 1.00 41.94 506 GLY A O 1
ATOM 3887 N N . SER A 1 507 ? -2.588 24.994 1.583 1.00 45.16 507 SER A N 1
ATOM 3888 C CA . SER A 1 507 ? -2.478 24.119 2.755 1.00 45.16 507 SER A CA 1
ATOM 3889 C C . SER A 1 507 ? -1.101 24.216 3.418 1.00 45.16 507 SER A C 1
ATOM 3891 O O . SER A 1 507 ? -0.069 24.141 2.742 1.00 45.16 507 SER A O 1
ATOM 3893 N N . ASP A 1 508 ? -1.098 24.312 4.749 1.00 41.50 508 ASP A N 1
ATOM 3894 C CA . ASP A 1 508 ? 0.113 24.358 5.580 1.00 41.50 508 ASP A CA 1
ATOM 3895 C C . ASP A 1 508 ? 0.849 23.004 5.639 1.00 41.50 508 ASP A C 1
ATOM 3897 O O . ASP A 1 508 ? 2.033 22.940 5.973 1.00 41.50 508 ASP A O 1
ATOM 3901 N N . THR A 1 509 ? 0.183 21.910 5.249 1.00 45.81 509 THR A N 1
ATOM 3902 C CA . THR A 1 509 ? 0.726 20.546 5.294 1.00 45.81 509 THR A CA 1
ATOM 3903 C C . THR A 1 509 ? 0.341 19.710 4.070 1.00 45.81 509 THR A C 1
ATOM 3905 O O . THR A 1 509 ? -0.510 20.101 3.272 1.00 45.81 509 THR A O 1
ATOM 3908 N N . GLU A 1 510 ? 0.998 18.566 3.877 1.00 66.94 510 GLU A N 1
ATOM 3909 C CA . GLU A 1 510 ? 0.643 17.628 2.810 1.00 66.94 510 GLU A CA 1
ATOM 3910 C C . GLU A 1 510 ? -0.565 16.782 3.223 1.00 66.94 510 GLU A C 1
ATOM 3912 O O . GLU A 1 510 ? -0.681 16.338 4.363 1.00 66.94 510 GLU A O 1
ATOM 3917 N N . GLY A 1 511 ? -1.469 16.542 2.279 1.00 74.75 511 GLY A N 1
ATOM 3918 C CA . GLY A 1 511 ? -2.362 15.392 2.292 1.00 74.75 511 GLY A CA 1
ATOM 3919 C C . GLY A 1 511 ? -1.781 14.258 1.446 1.00 74.75 511 GLY A C 1
ATOM 3920 O O . GLY A 1 511 ? -0.641 14.306 0.975 1.00 74.75 511 GLY A O 1
ATOM 3921 N N . TYR A 1 512 ? -2.589 13.234 1.204 1.00 88.69 512 TYR A N 1
ATOM 3922 C CA . TYR A 1 512 ? -2.222 12.121 0.335 1.00 88.69 512 TYR A CA 1
ATOM 3923 C C . TYR A 1 512 ? -3.436 11.611 -0.435 1.00 88.69 512 TYR A C 1
ATOM 3925 O O . TYR A 1 512 ? -4.579 11.863 -0.058 1.00 88.69 512 TYR A O 1
ATOM 3933 N N . CYS A 1 513 ? -3.186 10.915 -1.535 1.00 93.38 513 CYS A N 1
ATOM 3934 C CA . CYS A 1 513 ? -4.202 10.260 -2.349 1.00 93.38 513 CYS A CA 1
ATOM 3935 C C . CYS A 1 513 ? -3.983 8.750 -2.316 1.00 93.38 513 CYS A C 1
ATOM 3937 O O . CYS A 1 513 ? -2.842 8.312 -2.174 1.00 93.38 513 CYS A O 1
ATOM 3939 N N . VAL A 1 514 ? -5.053 7.977 -2.503 1.00 94.50 514 VAL A N 1
ATOM 3940 C CA . VAL A 1 514 ? -4.991 6.522 -2.687 1.00 94.50 514 VAL A CA 1
ATOM 3941 C C . VAL A 1 514 ? -5.642 6.158 -4.013 1.00 94.50 514 VAL A C 1
ATOM 3943 O O . VAL A 1 514 ? -6.798 6.485 -4.278 1.00 94.50 514 VAL A O 1
ATOM 3946 N N . VAL A 1 515 ? -4.893 5.463 -4.854 1.00 94.25 515 VAL A N 1
ATOM 3947 C CA . VAL A 1 515 ? -5.377 4.840 -6.084 1.00 94.25 515 VAL A CA 1
ATOM 3948 C C . VAL A 1 515 ? -5.697 3.382 -5.788 1.00 94.25 515 VAL A C 1
ATOM 3950 O O . VAL A 1 515 ? -4.936 2.740 -5.068 1.00 94.25 515 VAL A O 1
ATOM 3953 N N . TYR A 1 516 ? -6.800 2.867 -6.332 1.00 92.75 516 TYR A N 1
ATOM 3954 C CA . TYR A 1 516 ? -7.203 1.469 -6.162 1.00 92.75 516 TYR A CA 1
ATOM 3955 C C . TYR A 1 516 ? -7.880 0.907 -7.416 1.00 92.75 516 TYR A C 1
ATOM 3957 O O . TYR A 1 516 ? -8.414 1.672 -8.228 1.00 92.75 516 TYR A O 1
ATOM 3965 N N . SER A 1 517 ? -7.894 -0.424 -7.565 1.00 89.56 517 SER A N 1
ATOM 3966 C CA . SER A 1 517 ? -8.676 -1.089 -8.614 1.00 89.56 517 SER A CA 1
ATOM 3967 C C . SER A 1 517 ? -9.903 -1.811 -8.055 1.00 89.56 517 SER A C 1
ATOM 3969 O O . SER A 1 517 ? -9.760 -2.606 -7.126 1.00 89.56 517 SER A O 1
ATOM 3971 N N . PRO A 1 518 ? -11.103 -1.566 -8.599 1.00 85.44 518 PRO A N 1
ATOM 3972 C CA . PRO A 1 518 ? -12.306 -2.291 -8.216 1.00 85.44 518 PRO A CA 1
ATOM 3973 C C . PRO A 1 518 ? -12.398 -3.661 -8.911 1.00 85.44 518 PRO A C 1
ATOM 3975 O O . PRO A 1 518 ? -12.037 -3.780 -10.080 1.00 85.44 518 PRO A O 1
ATOM 3978 N N . GLU A 1 519 ? -12.912 -4.691 -8.226 1.00 78.56 519 GLU A N 1
ATOM 3979 C CA . GLU A 1 519 ? -13.082 -6.044 -8.810 1.00 78.56 519 GLU A CA 1
ATOM 3980 C C . GLU A 1 519 ? -14.154 -6.100 -9.910 1.00 78.56 519 GLU A C 1
ATOM 3982 O O . GLU A 1 519 ? -14.133 -6.983 -10.765 1.00 78.56 519 GLU A O 1
ATOM 3987 N N . ILE A 1 520 ? -15.104 -5.162 -9.900 1.00 67.94 520 ILE A N 1
ATOM 3988 C CA . ILE A 1 520 ? -16.232 -5.101 -10.834 1.00 67.94 520 ILE A CA 1
ATOM 3989 C C . ILE A 1 520 ? -16.364 -3.653 -11.323 1.00 67.94 520 ILE A C 1
ATOM 3991 O O . ILE A 1 520 ? -16.163 -2.711 -10.557 1.00 67.94 520 ILE A O 1
ATOM 3995 N N . THR A 1 521 ? -16.714 -3.448 -12.597 1.00 60.09 521 THR A N 1
ATOM 3996 C CA . THR A 1 521 ? -17.118 -2.130 -13.112 1.00 60.09 521 THR A CA 1
ATOM 3997 C C . THR A 1 521 ? -18.348 -1.631 -12.352 1.00 60.09 521 THR A C 1
ATOM 3999 O O . THR A 1 521 ? -19.420 -2.227 -12.434 1.00 60.09 521 THR A O 1
ATOM 4002 N N . PHE A 1 522 ? -18.191 -0.552 -11.582 1.00 60.53 522 PHE A N 1
ATOM 4003 C CA . PHE A 1 522 ? -19.262 -0.014 -10.746 1.00 60.53 522 PHE A CA 1
ATOM 4004 C C . PHE A 1 522 ? -20.209 0.885 -11.538 1.00 60.53 522 PHE A C 1
ATOM 4006 O O . PHE A 1 522 ? -19.939 2.067 -11.728 1.00 60.53 522 PHE A O 1
ATOM 4013 N N . GLU A 1 523 ? -21.349 0.329 -11.941 1.00 57.12 523 GLU A N 1
ATOM 4014 C CA . GLU A 1 523 ? -22.517 1.113 -12.364 1.00 57.12 523 GLU A CA 1
ATOM 4015 C C . GLU A 1 523 ? -23.387 1.538 -11.167 1.00 57.12 523 GLU A C 1
ATOM 4017 O O . GLU A 1 523 ? -24.157 2.485 -11.283 1.00 57.12 523 GLU A O 1
ATOM 4022 N N . ASP A 1 524 ? -23.231 0.876 -10.009 1.00 61.62 524 ASP A N 1
ATOM 4023 C CA . ASP A 1 524 ? -23.933 1.178 -8.756 1.00 61.62 524 ASP A CA 1
ATOM 4024 C C . ASP A 1 524 ? -23.119 2.154 -7.875 1.00 61.62 524 ASP A C 1
ATOM 4026 O O . ASP A 1 524 ? -22.096 1.760 -7.293 1.00 61.62 524 ASP A O 1
ATOM 4030 N N . PRO A 1 525 ? -23.569 3.415 -7.721 1.00 61.69 525 PRO A N 1
ATOM 4031 C CA . PRO A 1 525 ? -22.902 4.409 -6.886 1.00 61.69 525 PRO A CA 1
ATOM 4032 C C . PRO A 1 525 ? -22.802 4.003 -5.411 1.00 61.69 525 PRO A C 1
ATOM 4034 O O . PRO A 1 525 ? -21.835 4.370 -4.749 1.00 61.69 525 PRO A O 1
ATOM 4037 N N . LYS A 1 526 ? -23.757 3.218 -4.890 1.00 58.38 526 LYS A N 1
ATOM 4038 C CA . LYS A 1 526 ? -23.777 2.807 -3.480 1.00 58.38 526 LYS A CA 1
ATOM 4039 C C . LYS A 1 526 ? -22.594 1.899 -3.159 1.00 58.38 526 LYS A C 1
ATOM 4041 O O . LYS A 1 526 ? -21.864 2.137 -2.201 1.00 58.38 526 LYS A O 1
ATOM 4046 N N . ARG A 1 527 ? -22.376 0.883 -3.993 1.00 66.44 527 ARG A N 1
ATOM 4047 C CA . ARG A 1 527 ? -21.298 -0.093 -3.797 1.00 66.44 527 ARG A CA 1
ATOM 4048 C C . ARG A 1 527 ? -19.916 0.522 -4.007 1.00 66.44 527 ARG A C 1
ATOM 4050 O O . ARG A 1 527 ? -18.992 0.216 -3.258 1.00 66.44 527 ARG A O 1
ATOM 4057 N N . ARG A 1 528 ? -19.789 1.433 -4.979 1.00 73.50 528 ARG A N 1
ATOM 4058 C CA . ARG A 1 528 ? -18.574 2.240 -5.181 1.00 73.50 528 ARG A CA 1
ATOM 4059 C C . ARG A 1 528 ? -18.213 3.020 -3.915 1.00 73.50 528 ARG A C 1
ATOM 4061 O O . ARG A 1 528 ? -17.050 3.057 -3.522 1.00 73.50 528 ARG A O 1
ATOM 4068 N N . ASP A 1 529 ? -19.209 3.627 -3.282 1.00 70.56 529 ASP A N 1
ATOM 4069 C CA . ASP A 1 529 ? -19.012 4.488 -2.124 1.00 70.56 529 ASP A CA 1
ATOM 4070 C C . ASP A 1 529 ? -18.725 3.693 -0.840 1.00 70.56 529 ASP A C 1
ATOM 4072 O O . ASP A 1 529 ? -17.845 4.082 -0.078 1.00 70.56 529 ASP A O 1
ATOM 4076 N N . GLU A 1 530 ? -19.379 2.544 -0.626 1.00 68.75 530 GLU A N 1
ATOM 4077 C CA . GLU A 1 530 ? -19.072 1.607 0.474 1.00 68.75 530 GLU A CA 1
ATOM 4078 C C . GLU A 1 530 ? -17.616 1.120 0.440 1.00 68.75 530 GLU A C 1
ATOM 4080 O O . GLU A 1 530 ? -16.941 1.031 1.473 1.00 68.75 530 GLU A O 1
ATOM 4085 N N . ILE A 1 531 ? -17.124 0.824 -0.762 1.00 79.31 531 ILE A N 1
ATOM 4086 C CA . ILE A 1 531 ? -15.741 0.415 -0.996 1.00 79.31 531 ILE A CA 1
ATOM 4087 C C . ILE A 1 531 ? -14.786 1.571 -0.746 1.00 79.31 531 ILE A C 1
ATOM 4089 O O . ILE A 1 531 ? -13.841 1.427 0.027 1.00 79.31 531 ILE A O 1
ATOM 4093 N N . ALA A 1 532 ? -15.049 2.731 -1.345 1.00 83.00 532 ALA A N 1
ATOM 4094 C CA . ALA A 1 532 ? -14.224 3.912 -1.157 1.00 83.00 532 ALA A CA 1
ATOM 4095 C C . ALA A 1 532 ? -14.147 4.303 0.335 1.00 83.00 532 ALA A C 1
ATOM 4097 O O . ALA A 1 532 ? -13.080 4.620 0.850 1.00 83.00 532 ALA A O 1
ATOM 4098 N N . GLU A 1 533 ? -15.250 4.189 1.070 1.00 78.19 533 GLU A N 1
ATOM 4099 C CA . GLU A 1 533 ? -15.320 4.517 2.491 1.00 78.19 533 GLU A CA 1
ATOM 4100 C C . GLU A 1 533 ? -14.530 3.503 3.337 1.00 78.19 533 GLU A C 1
ATOM 4102 O O . GLU A 1 533 ? -13.837 3.876 4.285 1.00 78.19 533 GLU A O 1
ATOM 4107 N N . SER A 1 534 ? -14.547 2.227 2.946 1.00 78.75 534 SER A N 1
ATOM 4108 C CA . SER A 1 534 ? -13.734 1.184 3.581 1.00 78.75 534 SER A CA 1
ATOM 4109 C C . SER A 1 534 ? -12.234 1.376 3.325 1.00 78.75 534 SER A C 1
ATOM 4111 O O . SER A 1 534 ? -11.438 1.230 4.251 1.00 78.75 534 SER A O 1
ATOM 4113 N N . ILE A 1 535 ? -11.853 1.792 2.111 1.00 86.31 535 ILE A N 1
ATOM 4114 C CA . ILE A 1 535 ? -10.472 2.168 1.760 1.00 86.31 535 ILE A CA 1
ATOM 4115 C C . ILE A 1 535 ? -10.030 3.395 2.556 1.00 86.31 535 ILE A C 1
ATOM 4117 O O . ILE A 1 535 ? -8.944 3.392 3.121 1.00 86.31 535 ILE A O 1
ATOM 4121 N N . ALA A 1 536 ? -10.855 4.443 2.635 1.00 82.69 536 ALA A N 1
ATOM 4122 C CA . ALA A 1 536 ? -10.514 5.652 3.382 1.00 82.69 536 ALA A CA 1
ATOM 4123 C C . ALA A 1 536 ? -10.261 5.370 4.868 1.00 82.69 536 ALA A C 1
ATOM 4125 O O . ALA A 1 536 ? -9.321 5.932 5.428 1.00 82.69 536 ALA A O 1
ATOM 4126 N N . ARG A 1 537 ? -11.074 4.506 5.497 1.00 70.69 537 ARG A N 1
ATOM 4127 C CA . ARG A 1 537 ? -10.864 4.081 6.889 1.00 70.69 537 ARG A CA 1
ATOM 4128 C C . ARG A 1 537 ? -9.557 3.315 7.055 1.00 70.69 537 ARG A C 1
ATOM 4130 O O . ARG A 1 537 ? -8.744 3.701 7.885 1.00 70.69 537 ARG A O 1
ATOM 4137 N N . ALA A 1 538 ? -9.334 2.281 6.246 1.00 73.00 538 ALA A N 1
ATOM 4138 C CA . ALA A 1 538 ?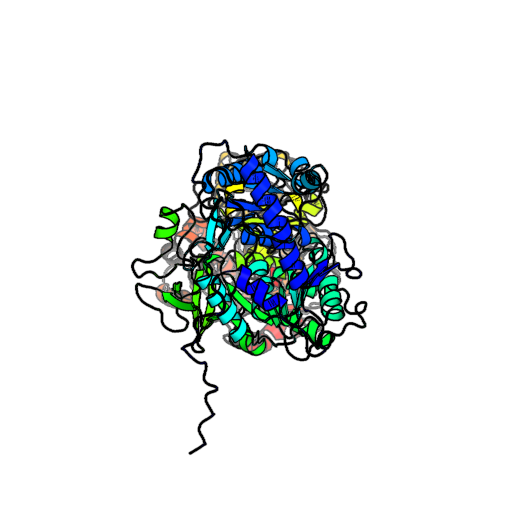 -8.126 1.463 6.336 1.00 73.00 538 ALA A CA 1
ATOM 4139 C C . ALA A 1 538 ? -6.848 2.276 6.050 1.00 73.00 538 ALA A C 1
ATOM 4141 O O . ALA A 1 538 ? -5.871 2.170 6.784 1.00 73.00 538 ALA A O 1
ATOM 4142 N N . ALA A 1 539 ? -6.880 3.170 5.057 1.00 79.44 539 ALA A N 1
ATOM 4143 C CA . ALA A 1 539 ? -5.763 4.062 4.746 1.00 79.44 539 ALA A CA 1
ATOM 4144 C C . ALA A 1 539 ? -5.452 5.060 5.875 1.00 79.44 539 ALA A C 1
ATOM 4146 O O . ALA A 1 539 ? -4.303 5.466 6.031 1.00 79.44 539 ALA A O 1
ATOM 4147 N N . ALA A 1 540 ? -6.454 5.467 6.663 1.00 72.25 540 ALA A N 1
ATOM 4148 C CA . ALA A 1 540 ? -6.284 6.463 7.719 1.00 72.25 540 ALA A CA 1
ATOM 4149 C C . ALA A 1 540 ? -5.560 5.938 8.966 1.00 72.25 540 ALA A C 1
ATOM 4151 O O . ALA A 1 540 ? -5.046 6.752 9.732 1.00 72.25 540 ALA A O 1
ATOM 4152 N N . VAL A 1 541 ? -5.492 4.615 9.152 1.00 65.88 541 VAL A N 1
ATOM 4153 C CA . VAL A 1 541 ? -4.920 3.968 10.346 1.00 65.88 541 VAL A CA 1
ATOM 4154 C C . VAL A 1 541 ? -3.469 4.392 10.585 1.00 65.88 541 VAL A C 1
ATOM 4156 O O . VAL A 1 541 ? -3.098 4.712 11.709 1.00 65.88 541 VAL A O 1
ATOM 4159 N N . ILE A 1 542 ? -2.658 4.459 9.526 1.00 64.81 542 ILE A N 1
ATOM 4160 C CA . ILE A 1 542 ? -1.224 4.763 9.636 1.00 64.81 542 ILE A CA 1
ATOM 4161 C C . ILE A 1 542 ? -0.941 6.264 9.852 1.00 64.81 542 ILE A C 1
ATOM 4163 O O . ILE A 1 542 ? -0.231 6.627 10.796 1.00 64.81 542 ILE A O 1
ATOM 4167 N N . PRO A 1 543 ? -1.432 7.189 9.001 1.00 57.53 543 PRO A N 1
ATOM 4168 C CA . PRO A 1 543 ? -1.127 8.608 9.151 1.00 57.53 543 PRO A CA 1
ATOM 4169 C C . PRO A 1 543 ? -2.038 9.322 10.164 1.00 57.53 543 PRO A C 1
ATOM 4171 O O . PRO A 1 543 ? -1.814 10.501 10.430 1.00 57.53 543 PRO A O 1
ATOM 4174 N N . GLY A 1 544 ? -3.075 8.663 10.697 1.00 50.03 544 GLY A N 1
ATOM 4175 C CA . GLY A 1 544 ? -4.085 9.282 11.566 1.00 50.03 544 GLY A CA 1
ATOM 4176 C C . GLY A 1 544 ? -4.994 10.283 10.839 1.00 50.03 544 GLY A C 1
ATOM 4177 O O . GLY A 1 544 ? -5.747 11.024 11.468 1.00 50.03 544 GLY A O 1
ATOM 4178 N N . VAL A 1 545 ? -4.920 10.335 9.506 1.00 61.72 545 VAL A N 1
ATOM 4179 C CA . VAL A 1 545 ? -5.707 11.228 8.651 1.00 61.72 545 VAL A CA 1
ATOM 4180 C C . VAL A 1 545 ? -6.204 10.487 7.412 1.00 61.72 545 VAL A C 1
ATOM 4182 O O . VAL A 1 545 ? -5.514 9.637 6.855 1.00 61.72 545 VAL A O 1
ATOM 4185 N N . ARG A 1 546 ? -7.405 10.817 6.936 1.00 83.06 546 ARG A N 1
ATOM 4186 C CA . ARG A 1 546 ? -7.988 10.192 5.737 1.00 83.06 546 ARG A CA 1
ATOM 4187 C C . ARG A 1 546 ? -7.275 10.650 4.459 1.00 83.06 546 ARG A C 1
ATOM 4189 O O . ARG A 1 546 ? -6.800 11.793 4.422 1.00 83.06 546 ARG A O 1
ATOM 4196 N N . PRO A 1 547 ? -7.256 9.825 3.395 1.00 87.75 547 PRO A N 1
ATOM 4197 C CA . PRO A 1 547 ? -6.786 10.290 2.100 1.00 87.75 547 PRO A CA 1
ATOM 4198 C C . PRO A 1 547 ? -7.676 11.436 1.627 1.00 87.75 547 PRO A C 1
ATOM 4200 O O . PRO A 1 547 ? -8.878 11.477 1.896 1.00 87.75 547 PRO A O 1
ATOM 4203 N N . GLU A 1 548 ? -7.097 12.393 0.921 1.00 84.25 548 GLU A N 1
ATOM 4204 C CA . GLU A 1 548 ? -7.844 13.508 0.359 1.00 84.25 548 GLU A CA 1
ATOM 4205 C C . GLU A 1 548 ? -8.668 13.071 -0.852 1.00 84.25 548 GLU A C 1
ATOM 4207 O O . GLU A 1 548 ? -9.849 13.415 -0.967 1.00 84.25 548 GLU A O 1
ATOM 4212 N N . TRP A 1 549 ? -8.053 12.245 -1.697 1.00 90.50 549 TRP A N 1
ATOM 4213 C CA . TRP A 1 549 ? -8.665 11.679 -2.889 1.00 90.50 549 TRP A CA 1
ATOM 4214 C C . TRP A 1 549 ? -8.502 10.166 -2.918 1.00 90.50 549 TRP A C 1
ATOM 4216 O O . TRP A 1 549 ? -7.420 9.637 -2.664 1.00 90.50 549 TRP A O 1
ATOM 4226 N N . LEU A 1 550 ? -9.584 9.492 -3.283 1.00 92.44 550 LEU A N 1
ATOM 4227 C CA . LEU A 1 550 ? -9.613 8.090 -3.661 1.00 92.44 550 LEU A CA 1
ATOM 4228 C C . LEU A 1 550 ? -9.845 8.000 -5.161 1.00 92.44 550 LEU A C 1
ATOM 4230 O O . LEU A 1 550 ? -10.746 8.648 -5.688 1.00 92.44 550 LEU A O 1
ATOM 4234 N N . ILE A 1 551 ? -9.036 7.219 -5.861 1.00 92.88 551 ILE A N 1
ATOM 4235 C CA . ILE A 1 551 ? -9.016 7.213 -7.323 1.00 92.88 551 ILE A CA 1
ATOM 4236 C C . ILE A 1 551 ? -9.271 5.774 -7.799 1.00 92.88 551 ILE A C 1
ATOM 4238 O O . ILE A 1 551 ? -8.317 4.998 -7.905 1.00 92.88 551 ILE A O 1
ATOM 4242 N N . PRO A 1 552 ? -10.540 5.391 -8.048 1.00 91.44 552 PRO A N 1
ATOM 4243 C CA . PRO A 1 552 ? -10.873 4.108 -8.656 1.00 91.44 552 PRO A CA 1
ATOM 4244 C C . PRO A 1 552 ? -10.433 4.081 -10.119 1.00 91.44 552 PRO A C 1
ATOM 4246 O O . PRO A 1 552 ? -10.843 4.924 -10.917 1.00 91.44 552 PRO A O 1
ATOM 4249 N N . LEU A 1 553 ? -9.637 3.082 -10.496 1.00 88.06 553 LEU A N 1
ATOM 4250 C CA . LEU A 1 553 ? -9.235 2.866 -11.884 1.00 88.06 553 LEU A CA 1
ATOM 4251 C C . LEU A 1 553 ? -9.383 1.389 -12.272 1.00 88.06 553 LEU A C 1
ATOM 4253 O O . LEU A 1 553 ? -8.988 0.511 -11.505 1.00 88.06 553 LEU A O 1
ATOM 4257 N N . PRO A 1 554 ? -9.909 1.076 -13.471 1.00 83.06 554 PRO A N 1
ATOM 4258 C CA . PRO A 1 554 ? -9.927 -0.300 -13.952 1.00 83.06 554 PRO A CA 1
ATOM 4259 C C . PRO A 1 554 ? -8.495 -0.821 -14.131 1.00 83.06 554 PRO A C 1
ATOM 4261 O O . PRO A 1 554 ? -7.573 -0.041 -14.391 1.00 83.06 554 PRO A O 1
ATOM 4264 N N . LEU A 1 555 ? -8.316 -2.144 -14.073 1.00 79.00 555 LEU A N 1
ATOM 4265 C CA . LEU A 1 555 ? -7.012 -2.799 -14.258 1.00 79.00 555 LEU A CA 1
ATOM 4266 C C . LEU A 1 555 ? -6.298 -2.358 -15.547 1.00 79.00 555 LEU A C 1
ATOM 4268 O O . LEU A 1 555 ? -5.082 -2.192 -15.555 1.00 79.00 555 LEU A O 1
ATOM 4272 N N . SER A 1 556 ? -7.052 -2.073 -16.614 1.00 75.31 556 SER A N 1
ATOM 4273 C CA . SER A 1 556 ? -6.524 -1.566 -17.889 1.00 75.31 556 SER A CA 1
ATOM 4274 C C . SER A 1 556 ? -5.851 -0.190 -17.803 1.00 75.31 556 SER A C 1
ATOM 4276 O O . SER A 1 556 ? -5.061 0.143 -18.680 1.00 75.31 556 SER A O 1
ATOM 4278 N N . ARG A 1 557 ? -6.148 0.614 -16.771 1.00 74.81 557 ARG A N 1
ATOM 4279 C CA . ARG A 1 557 ? -5.503 1.913 -16.491 1.00 74.81 557 ARG A CA 1
ATOM 4280 C C . ARG A 1 557 ? -4.460 1.831 -15.373 1.00 74.81 557 ARG A C 1
ATOM 4282 O O . ARG A 1 557 ? -3.690 2.775 -15.201 1.00 74.81 557 ARG A O 1
ATOM 4289 N N . LEU A 1 558 ? -4.416 0.724 -14.633 1.00 77.75 558 LEU A N 1
ATOM 4290 C CA . LEU A 1 558 ? -3.450 0.462 -13.567 1.00 77.75 558 LEU A CA 1
ATOM 4291 C C . LEU A 1 558 ? -2.386 -0.519 -14.025 1.00 77.75 558 LEU A C 1
ATOM 4293 O O . LEU A 1 558 ? -2.216 -1.612 -13.494 1.00 77.75 558 LEU A O 1
ATOM 4297 N N . GLU A 1 559 ? -1.636 -0.092 -15.030 1.00 67.50 559 GLU A N 1
ATOM 4298 C CA . GLU A 1 559 ? -0.535 -0.887 -15.543 1.00 67.50 559 GLU A CA 1
ATOM 4299 C C . GLU A 1 559 ? 0.545 -1.029 -14.492 1.00 67.50 559 GLU A C 1
ATOM 4301 O O . GLU A 1 559 ? 1.235 -0.072 -14.115 1.00 67.50 559 GLU A O 1
ATOM 4306 N N . LYS A 1 560 ? 0.701 -2.262 -14.053 1.00 66.19 560 LYS A N 1
ATOM 4307 C CA . LYS A 1 560 ? 1.838 -2.662 -13.266 1.00 66.19 560 LYS A CA 1
ATOM 4308 C C . LYS A 1 560 ? 3.061 -2.812 -14.163 1.00 66.19 560 LYS A C 1
ATOM 4310 O O . LYS A 1 560 ? 2.947 -3.116 -15.348 1.00 66.19 560 LYS A O 1
ATOM 4315 N N . SER A 1 561 ? 4.238 -2.595 -13.591 1.00 61.94 561 SER A N 1
ATOM 4316 C CA . SER A 1 561 ? 5.483 -3.022 -14.225 1.00 61.94 561 SER A CA 1
ATOM 4317 C C . SER A 1 561 ? 5.471 -4.537 -14.456 1.00 61.94 561 SER A C 1
ATOM 4319 O O . SER A 1 561 ? 4.626 -5.258 -13.926 1.00 61.94 561 SER A O 1
ATOM 4321 N N . SER A 1 562 ? 6.462 -5.048 -15.178 1.00 47.56 562 SER A N 1
ATOM 4322 C CA . SER A 1 562 ? 6.740 -6.488 -15.272 1.00 47.56 562 SER A CA 1
ATOM 4323 C C . SER A 1 562 ? 6.866 -7.180 -13.909 1.00 47.56 562 SER A C 1
ATOM 4325 O O . SER A 1 562 ? 6.582 -8.368 -13.810 1.00 47.56 562 SER A O 1
ATOM 4327 N N . LEU A 1 563 ? 7.218 -6.436 -12.851 1.00 52.91 563 LEU A N 1
ATOM 4328 C CA . LEU A 1 563 ? 7.232 -6.889 -11.455 1.00 52.91 563 LEU A CA 1
ATOM 4329 C C . LEU A 1 563 ? 5.896 -6.773 -10.714 1.00 52.91 563 LEU A C 1
ATOM 4331 O O . LEU A 1 563 ? 5.864 -6.951 -9.501 1.00 52.91 563 LEU A O 1
ATOM 4335 N N . GLY A 1 564 ? 4.812 -6.410 -11.390 1.00 57.81 564 GLY A N 1
ATOM 4336 C CA . GLY A 1 564 ? 3.513 -6.266 -10.751 1.00 57.81 564 GLY A CA 1
ATOM 4337 C C . GLY A 1 564 ? 3.371 -5.021 -9.859 1.00 57.81 564 GLY A C 1
ATOM 4338 O O . GLY A 1 564 ? 2.482 -4.992 -9.014 1.00 57.81 564 GLY A O 1
ATOM 4339 N N . LYS A 1 565 ? 4.188 -3.969 -10.046 1.00 64.12 565 LYS A N 1
ATOM 4340 C CA . LYS A 1 565 ? 4.118 -2.746 -9.215 1.00 64.12 565 LYS A CA 1
ATOM 4341 C C . LYS A 1 565 ? 3.514 -1.548 -9.918 1.00 64.12 565 LYS A C 1
ATOM 4343 O O . LYS A 1 565 ? 3.823 -1.284 -11.081 1.00 64.12 565 LYS A O 1
ATOM 4348 N N . LEU A 1 566 ? 2.744 -0.760 -9.175 1.00 75.88 566 LEU A N 1
ATOM 4349 C CA . LEU A 1 566 ? 2.231 0.529 -9.629 1.00 75.88 566 LEU A CA 1
ATOM 4350 C C . LEU A 1 566 ? 3.285 1.633 -9.451 1.00 75.88 566 LEU A C 1
ATOM 4352 O O . LEU A 1 566 ? 3.909 1.771 -8.403 1.00 75.88 566 LEU A O 1
ATOM 4356 N N . SER A 1 567 ? 3.487 2.454 -10.485 1.00 76.12 567 SER A N 1
ATOM 4357 C CA . SER A 1 567 ? 4.407 3.597 -10.410 1.00 76.12 567 SER A CA 1
ATOM 4358 C C . SER A 1 567 ? 3.737 4.800 -9.733 1.00 76.12 567 SER A C 1
ATOM 4360 O O . SER A 1 567 ? 3.003 5.548 -10.385 1.00 76.12 567 SER A O 1
ATOM 4362 N N . ARG A 1 568 ? 4.028 5.026 -8.441 1.00 81.81 568 ARG A N 1
ATOM 4363 C CA . ARG A 1 568 ? 3.528 6.183 -7.665 1.00 81.81 568 ARG A CA 1
ATOM 4364 C C . ARG A 1 568 ? 3.858 7.516 -8.326 1.00 81.81 568 ARG A C 1
ATOM 4366 O O . ARG A 1 568 ? 2.982 8.358 -8.467 1.00 81.81 568 ARG A O 1
ATOM 4373 N N . THR A 1 569 ? 5.095 7.704 -8.793 1.00 72.62 569 THR A N 1
ATOM 4374 C CA . THR A 1 569 ? 5.525 8.948 -9.457 1.00 72.62 569 THR A CA 1
ATOM 4375 C C . THR A 1 569 ? 4.712 9.230 -10.720 1.00 72.62 569 THR A C 1
ATOM 4377 O O . THR A 1 569 ? 4.306 10.368 -10.949 1.00 72.62 569 THR A O 1
ATOM 4380 N N . ARG A 1 570 ? 4.443 8.197 -11.531 1.00 76.81 570 ARG A N 1
ATOM 4381 C CA . ARG A 1 570 ? 3.616 8.327 -12.738 1.00 76.81 570 ARG A CA 1
ATOM 4382 C C . ARG A 1 570 ? 2.172 8.673 -12.379 1.00 76.81 570 ARG A C 1
ATOM 4384 O O . ARG A 1 570 ? 1.627 9.606 -12.959 1.00 76.81 570 ARG A O 1
ATOM 4391 N N . LEU A 1 571 ? 1.584 7.961 -11.415 1.00 85.75 571 LEU A N 1
ATOM 4392 C CA . LEU A 1 571 ? 0.217 8.207 -10.943 1.00 85.75 571 LEU A CA 1
ATOM 4393 C C . LEU A 1 571 ? 0.075 9.613 -10.348 1.00 85.75 571 LEU A C 1
ATOM 4395 O O . LEU A 1 571 ? -0.847 10.336 -10.710 1.00 85.75 571 LEU A O 1
ATOM 4399 N N . LYS A 1 572 ? 1.036 10.058 -9.535 1.00 85.06 572 LYS A N 1
ATOM 4400 C CA . LYS A 1 572 ? 1.071 11.424 -9.009 1.00 85.06 572 LYS A CA 1
ATOM 4401 C C . LYS A 1 572 ? 1.146 12.460 -10.133 1.00 85.06 572 LYS A C 1
ATOM 4403 O O . LYS A 1 572 ? 0.385 13.417 -10.123 1.00 85.06 572 LYS A O 1
ATOM 4408 N N . LYS A 1 573 ? 2.019 12.266 -11.129 1.00 78.31 573 LYS A N 1
ATOM 4409 C CA . LYS A 1 573 ? 2.141 13.188 -12.271 1.00 78.31 573 LYS A CA 1
ATOM 4410 C C . LYS A 1 573 ? 0.836 13.280 -13.070 1.00 78.31 573 LYS A C 1
ATOM 4412 O O . LYS A 1 573 ? 0.441 14.374 -13.448 1.00 78.31 573 LYS A O 1
ATOM 4417 N N . GLN A 1 574 ? 0.161 12.153 -13.295 1.00 81.56 574 GLN A N 1
ATOM 4418 C CA . GLN A 1 574 ? -1.151 12.109 -13.952 1.00 81.56 574 GLN A CA 1
ATOM 4419 C C . GLN A 1 574 ? -2.224 12.825 -13.125 1.00 81.56 574 GLN A C 1
ATOM 4421 O O . GLN A 1 574 ? -3.010 13.596 -13.672 1.00 81.56 574 GLN A O 1
ATOM 4426 N N . PHE A 1 575 ? -2.222 12.618 -11.808 1.00 86.81 575 PHE A N 1
ATOM 4427 C CA . PHE A 1 575 ? -3.097 13.330 -10.886 1.00 86.81 575 PHE A CA 1
ATOM 4428 C C . PHE A 1 575 ? -2.860 14.849 -10.940 1.00 86.81 575 PHE A C 1
ATOM 4430 O O . PHE A 1 575 ? -3.808 15.605 -11.126 1.00 86.81 575 PHE A O 1
ATOM 4437 N N . ASP A 1 576 ? -1.601 15.295 -10.866 1.00 80.25 576 ASP A N 1
ATOM 4438 C CA . ASP A 1 576 ? -1.226 16.716 -10.928 1.00 80.25 576 ASP A CA 1
ATOM 4439 C C . ASP A 1 576 ? -1.604 17.361 -12.283 1.00 80.25 576 ASP A C 1
ATOM 4441 O O . ASP A 1 576 ? -1.821 18.568 -12.361 1.00 80.25 576 ASP A O 1
ATOM 4445 N N . GLN A 1 577 ? -1.693 16.559 -13.352 1.00 82.38 577 GLN A N 1
ATOM 4446 C CA . GLN A 1 577 ? -2.120 16.966 -14.698 1.00 82.38 577 GLN A CA 1
ATOM 4447 C C . GLN A 1 577 ? -3.646 16.911 -14.911 1.00 82.38 577 GLN A C 1
ATOM 4449 O O . GLN A 1 577 ? -4.109 17.228 -16.005 1.00 82.38 577 GLN A O 1
ATOM 4454 N N . GLY A 1 578 ? -4.425 16.500 -13.905 1.00 81.31 578 GLY A N 1
ATOM 4455 C CA . GLY A 1 578 ? -5.888 16.423 -13.974 1.00 81.31 578 GLY A CA 1
ATOM 4456 C C . GLY A 1 578 ? -6.448 15.198 -14.711 1.00 81.31 578 GLY A C 1
ATOM 4457 O O . GLY A 1 578 ? -7.625 15.161 -15.055 1.00 81.31 578 GLY A O 1
ATOM 4458 N N . VAL A 1 579 ? -5.633 14.164 -14.959 1.00 83.62 579 VAL A N 1
ATOM 4459 C CA . VAL A 1 579 ? -6.015 12.960 -15.737 1.00 83.62 579 VAL A CA 1
ATOM 4460 C C . VAL A 1 579 ? -7.098 12.106 -15.052 1.00 83.62 579 VAL A C 1
ATOM 4462 O O . VAL A 1 579 ? -7.694 11.235 -15.689 1.00 83.62 579 VAL A O 1
ATOM 4465 N N . PHE A 1 580 ? -7.325 12.320 -13.754 1.00 87.19 580 PHE A N 1
ATOM 4466 C CA . PHE A 1 580 ? -8.272 11.561 -12.928 1.00 87.19 580 PHE A CA 1
ATOM 4467 C C . PHE A 1 580 ? -9.441 12.407 -12.416 1.00 87.19 580 PHE A C 1
ATOM 4469 O O . PHE A 1 580 ? -10.156 11.985 -11.506 1.00 87.19 580 PHE A O 1
ATOM 4476 N N . ASP A 1 581 ? -9.609 13.620 -12.941 1.00 82.94 581 ASP A N 1
ATOM 4477 C CA . ASP A 1 581 ? -10.597 14.579 -12.445 1.00 82.94 581 ASP A CA 1
ATOM 4478 C C . ASP A 1 581 ? -12.043 14.076 -12.574 1.00 82.94 581 ASP A C 1
ATOM 4480 O O . ASP A 1 581 ? -12.890 14.461 -11.772 1.00 82.94 581 ASP A O 1
ATOM 4484 N N . ASP A 1 582 ? -12.295 13.185 -13.534 1.00 76.69 582 ASP A N 1
ATOM 4485 C CA . ASP A 1 582 ? -13.577 12.544 -13.834 1.00 76.69 582 ASP A CA 1
ATOM 4486 C C . ASP A 1 582 ? -13.924 11.367 -12.909 1.00 76.69 582 ASP A C 1
ATOM 4488 O O . ASP A 1 582 ? -15.099 11.045 -12.736 1.00 76.69 582 ASP A O 1
ATOM 4492 N N . VAL A 1 583 ? -12.919 10.724 -12.309 1.00 80.25 583 VAL A N 1
ATOM 4493 C CA . VAL A 1 583 ? -13.091 9.492 -11.516 1.00 80.25 583 VAL A CA 1
ATOM 4494 C C . VAL A 1 583 ? -12.737 9.645 -10.039 1.00 80.25 583 VAL A C 1
ATOM 4496 O O . VAL A 1 583 ? -13.077 8.771 -9.243 1.00 80.25 583 VAL A O 1
ATOM 4499 N N . ARG A 1 584 ? -12.055 10.725 -9.639 1.00 85.69 584 ARG A N 1
ATOM 4500 C CA . ARG A 1 584 ? -11.633 10.930 -8.246 1.00 85.69 584 ARG A CA 1
ATOM 4501 C C . ARG A 1 584 ? -12.826 11.139 -7.307 1.00 85.69 584 ARG A C 1
ATOM 4503 O O . ARG A 1 584 ? -13.720 11.940 -7.560 1.00 85.69 584 ARG A O 1
ATOM 4510 N N . ILE A 1 585 ? -12.782 10.465 -6.167 1.00 82.31 585 ILE A N 1
ATOM 4511 C CA . ILE A 1 585 ? -13.752 10.560 -5.078 1.00 82.31 585 ILE A CA 1
ATOM 4512 C C . ILE A 1 585 ? -13.085 11.306 -3.925 1.00 82.31 585 ILE A C 1
ATOM 4514 O O . ILE A 1 585 ? -11.973 10.969 -3.514 1.00 82.31 585 ILE A O 1
ATOM 4518 N N . ARG A 1 586 ? -13.743 12.336 -3.390 1.00 78.81 586 ARG A N 1
ATOM 4519 C CA . ARG A 1 586 ? -13.204 13.101 -2.260 1.00 78.81 586 ARG A CA 1
ATOM 4520 C C . ARG A 1 586 ? -13.480 12.358 -0.954 1.00 78.81 586 ARG A C 1
ATOM 4522 O O . ARG A 1 586 ? -14.633 12.110 -0.628 1.00 78.81 586 ARG A O 1
ATOM 4529 N N . SER A 1 587 ? -12.429 12.032 -0.203 1.00 68.00 587 SER A N 1
ATOM 4530 C CA . SER A 1 587 ? -12.526 11.226 1.033 1.00 68.00 587 SER A CA 1
ATOM 4531 C C . SER A 1 587 ? -12.575 12.075 2.322 1.00 68.00 587 SER A C 1
ATOM 4533 O O . SER A 1 587 ? -12.763 11.562 3.425 1.00 68.00 587 SER A O 1
ATOM 4535 N N . ARG A 1 588 ? -12.474 13.411 2.193 1.00 51.66 588 ARG A N 1
ATOM 4536 C CA . ARG A 1 588 ? -12.593 14.381 3.309 1.00 51.66 588 ARG A CA 1
ATOM 4537 C C . ARG A 1 588 ? -14.030 14.631 3.790 1.00 51.66 588 ARG A C 1
ATOM 4539 O O . ARG A 1 588 ? -14.225 15.261 4.823 1.00 51.66 588 ARG A O 1
ATOM 4546 N N . THR A 1 589 ? -15.013 14.127 3.061 1.00 46.72 589 THR A N 1
ATOM 4547 C CA . THR A 1 589 ? -16.429 14.044 3.443 1.00 46.72 589 THR A CA 1
ATOM 4548 C C . THR A 1 589 ? -16.788 12.563 3.583 1.00 46.72 589 THR A C 1
ATOM 4550 O O . THR A 1 589 ? -16.224 11.776 2.818 1.00 46.72 589 THR A O 1
ATOM 4553 N N . PRO A 1 590 ? -17.705 12.149 4.487 1.00 42.38 590 PRO A N 1
ATOM 4554 C CA . PRO A 1 590 ? -18.288 10.808 4.408 1.00 42.38 590 PRO A CA 1
ATOM 4555 C C . PRO A 1 590 ? -18.723 10.584 2.963 1.00 42.38 590 PRO A C 1
ATOM 4557 O O . PRO A 1 590 ? -19.345 11.475 2.383 1.00 42.38 590 PRO A O 1
ATOM 4560 N N . ILE A 1 591 ? -18.330 9.476 2.343 1.00 46.81 591 ILE A N 1
ATOM 4561 C CA . ILE A 1 591 ? -18.607 9.281 0.920 1.00 46.81 591 ILE A CA 1
ATOM 4562 C C . ILE A 1 591 ? -20.130 9.145 0.755 1.00 46.81 591 ILE A C 1
ATOM 4564 O O . ILE A 1 591 ? -20.767 8.211 1.243 1.00 46.81 591 ILE A O 1
ATOM 4568 N N . GLN A 1 592 ? -20.732 10.189 0.186 1.00 43.41 592 GLN A N 1
ATOM 4569 C CA . GLN A 1 592 ? -22.166 10.457 0.208 1.00 43.41 592 GLN A CA 1
ATOM 4570 C C . GLN A 1 592 ? -22.862 9.866 -1.029 1.00 43.41 592 GLN A C 1
ATOM 4572 O O . GLN A 1 592 ? -23.186 10.594 -1.959 1.00 43.41 592 GLN A O 1
ATOM 4577 N N . THR A 1 593 ? -23.240 8.586 -0.973 1.00 40.19 593 THR A N 1
ATOM 4578 C CA . THR A 1 593 ? -24.467 8.111 -1.644 1.00 40.19 593 THR A CA 1
ATOM 4579 C C . THR A 1 593 ? -25.322 7.251 -0.706 1.00 40.19 593 THR A C 1
ATOM 4581 O O . THR A 1 593 ? -25.817 6.187 -1.052 1.00 40.19 593 THR A O 1
ATOM 4584 N N . TYR A 1 594 ? -25.600 7.778 0.491 1.00 40.62 594 TYR A N 1
ATOM 4585 C CA . TYR A 1 594 ? -26.900 7.575 1.153 1.00 40.62 594 TYR A CA 1
ATOM 4586 C C . TYR A 1 594 ? -27.912 8.620 0.643 1.00 40.62 594 TYR A C 1
ATOM 4588 O O . TYR A 1 594 ? -28.570 9.309 1.427 1.00 40.62 594 TYR A O 1
ATOM 4596 N N . VAL A 1 595 ? -28.015 8.774 -0.683 1.00 38.66 595 VAL A N 1
ATOM 4597 C CA . VAL A 1 595 ? -29.035 9.599 -1.350 1.00 38.66 595 VAL A CA 1
ATOM 4598 C C . VAL A 1 595 ? -30.068 8.662 -1.968 1.00 38.66 595 VAL A C 1
ATOM 4600 O O . VAL A 1 595 ? -30.114 8.469 -3.170 1.00 38.66 595 VAL A O 1
ATOM 4603 N N . HIS A 1 596 ? -30.827 8.006 -1.093 1.00 37.75 596 HIS A N 1
ATOM 4604 C CA . HIS A 1 596 ? -32.278 7.790 -1.200 1.00 37.75 596 HIS A CA 1
ATOM 4605 C C . HIS A 1 596 ? -32.813 7.132 0.087 1.00 37.75 596 HIS A C 1
ATOM 4607 O O . HIS A 1 596 ? -33.644 6.231 0.061 1.00 37.75 596 HIS A O 1
ATOM 4613 N N . ALA A 1 597 ? -32.367 7.630 1.243 1.00 39.59 597 ALA A N 1
ATOM 4614 C CA . ALA A 1 597 ? -33.233 7.696 2.413 1.00 39.59 597 ALA A CA 1
ATOM 4615 C C . ALA A 1 597 ? -33.715 9.151 2.486 1.00 39.59 597 ALA A C 1
ATOM 4617 O O . ALA A 1 597 ? -32.892 10.046 2.668 1.00 39.59 597 ALA A O 1
ATOM 4618 N N . SER A 1 598 ? -35.001 9.354 2.176 1.00 53.34 598 SER A N 1
ATOM 4619 C CA . SER A 1 598 ? -35.819 10.557 2.411 1.00 53.34 598 SER A CA 1
ATOM 4620 C C . SER A 1 598 ? -35.042 11.862 2.629 1.00 53.34 598 SER A C 1
ATOM 4622 O O . SER A 1 598 ? -34.739 12.221 3.762 1.00 53.34 598 SER A O 1
ATOM 4624 N N . TYR A 1 599 ? -34.758 12.601 1.551 1.00 70.62 599 TYR A N 1
ATOM 4625 C CA . TYR A 1 599 ? -34.463 14.029 1.690 1.00 70.62 599 TYR A CA 1
ATOM 4626 C C . TYR A 1 599 ? -35.679 14.704 2.327 1.00 70.62 599 TYR A C 1
ATOM 4628 O O . TYR A 1 599 ? -36.783 14.645 1.779 1.00 70.62 599 TYR A O 1
ATOM 4636 N N . VAL A 1 600 ? -35.475 15.321 3.484 1.00 78.06 600 VAL A N 1
ATOM 4637 C CA . VAL A 1 600 ? -36.468 16.146 4.157 1.00 78.06 600 VAL A CA 1
ATOM 4638 C C . VAL A 1 600 ? -36.111 17.593 3.860 1.00 78.06 600 VAL A C 1
ATOM 4640 O O . VAL A 1 600 ? -35.099 18.111 4.338 1.00 78.06 600 VAL A O 1
ATOM 4643 N N . ALA A 1 601 ? -36.937 18.224 3.030 1.00 86.25 601 ALA A N 1
ATOM 4644 C CA . ALA A 1 601 ? -36.798 19.634 2.712 1.00 86.25 601 ALA A CA 1
ATOM 4645 C C . ALA A 1 601 ? -36.999 20.498 3.971 1.00 86.25 601 ALA A C 1
ATOM 4647 O O . ALA A 1 601 ? -37.765 20.104 4.863 1.00 86.25 601 ALA A O 1
ATOM 4648 N N . PRO A 1 602 ? -36.357 21.676 4.041 1.00 90.75 602 PRO A N 1
ATOM 4649 C CA . PRO A 1 602 ? -36.727 22.686 5.020 1.00 90.75 602 PRO A CA 1
ATOM 4650 C C . PRO A 1 602 ? -38.216 23.027 4.891 1.00 90.75 602 PRO A C 1
ATOM 4652 O O . PRO A 1 602 ? -38.761 23.165 3.798 1.00 90.75 602 PRO A O 1
ATOM 4655 N N . SER A 1 603 ? -38.875 23.108 6.038 1.00 90.69 603 SER A N 1
ATOM 4656 C CA . SER A 1 603 ? -40.319 23.274 6.206 1.00 90.69 603 SER A CA 1
ATOM 4657 C C . SER A 1 603 ? -40.706 24.649 6.757 1.00 90.69 603 SER A C 1
ATOM 4659 O O . SER A 1 603 ? -41.886 24.995 6.752 1.00 90.69 603 SER A O 1
ATOM 4661 N N . ASN A 1 604 ? -39.728 25.438 7.213 1.00 88.12 604 ASN A N 1
ATOM 4662 C CA . ASN A 1 604 ? -39.902 26.803 7.707 1.00 88.12 604 ASN A CA 1
ATOM 4663 C C . ASN A 1 604 ? -38.695 27.699 7.349 1.00 88.12 604 ASN A C 1
ATOM 4665 O O . ASN A 1 604 ? -37.642 27.210 6.931 1.00 88.12 604 ASN A O 1
ATOM 4669 N N . ASP A 1 605 ? -38.854 29.014 7.527 1.00 87.06 605 ASP A N 1
ATOM 4670 C CA . ASP A 1 605 ? -37.849 30.026 7.167 1.00 87.06 605 ASP A CA 1
ATOM 4671 C C . ASP A 1 605 ? -36.523 29.861 7.921 1.00 87.06 605 ASP A C 1
ATOM 4673 O O . ASP A 1 605 ? -35.453 30.123 7.367 1.00 87.06 605 ASP A O 1
ATOM 4677 N N . THR A 1 606 ? -36.565 29.434 9.183 1.00 86.25 606 THR A N 1
ATOM 4678 C CA . THR A 1 606 ? -35.359 29.253 9.997 1.00 86.25 606 THR A CA 1
ATOM 4679 C C . THR A 1 606 ? -34.573 28.029 9.530 1.00 86.25 606 THR A C 1
ATOM 4681 O O . THR A 1 606 ? -33.367 28.133 9.318 1.00 86.25 606 THR A O 1
ATOM 4684 N N . GLU A 1 607 ? -35.238 26.901 9.258 1.00 91.00 607 GLU A N 1
ATOM 4685 C CA . GLU A 1 607 ? -34.634 25.722 8.624 1.00 91.00 607 GLU A CA 1
ATOM 4686 C C . GLU A 1 607 ? -33.997 26.083 7.276 1.00 91.00 607 GLU A C 1
ATOM 4688 O O . GLU A 1 607 ? -32.856 25.700 7.017 1.00 91.00 607 GLU A O 1
ATOM 4693 N N . GLN A 1 608 ? -34.691 26.871 6.447 1.00 90.94 608 GLN A N 1
ATOM 4694 C CA . GLN A 1 608 ? -34.183 27.329 5.153 1.00 90.94 608 GLN A CA 1
ATOM 4695 C C . GLN A 1 608 ? -32.898 28.160 5.308 1.00 90.94 608 GLN A C 1
ATOM 4697 O O . GLN A 1 608 ? -31.899 27.874 4.648 1.00 90.94 608 GLN A O 1
ATOM 4702 N N . LYS A 1 609 ? -32.866 29.128 6.232 1.00 88.06 609 LYS A N 1
ATOM 4703 C CA . LYS A 1 609 ? -31.665 29.944 6.495 1.00 88.06 609 LYS A CA 1
ATOM 4704 C C . LYS A 1 609 ? -30.501 29.123 7.050 1.00 88.06 609 LYS A C 1
ATOM 4706 O O . LYS A 1 609 ? -29.343 29.393 6.728 1.00 88.06 609 LYS A O 1
ATOM 4711 N N . VAL A 1 610 ? -30.789 28.111 7.871 1.00 88.19 610 VAL A N 1
ATOM 4712 C CA . VAL A 1 610 ? -29.767 27.185 8.378 1.00 88.19 610 VAL A CA 1
ATOM 4713 C C . VAL A 1 610 ? -29.169 26.365 7.230 1.00 88.19 610 VAL A C 1
ATOM 4715 O O . VAL A 1 610 ? -27.944 26.252 7.131 1.00 88.19 610 VAL A O 1
ATOM 4718 N N . VAL A 1 611 ? -30.011 25.853 6.329 1.00 90.69 611 VAL A N 1
ATOM 4719 C CA . VAL A 1 611 ? -29.588 25.137 5.116 1.00 90.69 611 VAL A CA 1
ATOM 4720 C C . VAL A 1 611 ? -28.760 26.034 4.194 1.00 90.69 611 VAL A C 1
ATOM 4722 O O . VAL A 1 611 ? -27.722 25.595 3.707 1.00 90.69 611 VAL A O 1
ATOM 4725 N N . GLU A 1 612 ? -29.154 27.289 3.985 1.00 88.12 612 GLU A N 1
ATOM 4726 C CA . GLU A 1 612 ? -28.414 28.254 3.160 1.00 88.12 612 GLU A CA 1
ATOM 4727 C C . GLU A 1 612 ? -27.031 28.570 3.735 1.00 88.12 612 GLU A C 1
ATOM 4729 O O . GLU A 1 612 ? -26.035 28.539 3.008 1.00 88.12 612 GLU A O 1
ATOM 4734 N N . ALA A 1 613 ? -26.939 28.792 5.050 1.00 84.94 613 ALA A N 1
ATOM 4735 C CA . ALA A 1 613 ? -25.663 29.019 5.722 1.00 84.94 613 ALA A CA 1
ATOM 4736 C C . ALA A 1 613 ? -24.722 27.806 5.590 1.00 84.94 613 ALA A C 1
ATOM 4738 O O . ALA A 1 613 ? -23.523 27.978 5.356 1.00 84.94 613 ALA A O 1
ATOM 4739 N N . LEU A 1 614 ? -25.254 26.581 5.695 1.00 80.88 614 LEU A N 1
ATOM 4740 C CA . LEU A 1 614 ? -24.494 25.346 5.464 1.00 80.88 614 LEU A CA 1
ATOM 4741 C C . LEU A 1 614 ? -24.099 25.180 3.998 1.00 80.88 614 LEU A C 1
ATOM 4743 O O . LEU A 1 614 ? -22.947 24.863 3.722 1.00 80.88 614 LEU A O 1
ATOM 4747 N N . SER A 1 615 ? -25.021 25.425 3.068 1.00 83.12 615 SER A N 1
ATOM 4748 C CA . SER A 1 615 ? -24.793 25.341 1.622 1.00 83.12 615 SER A CA 1
ATOM 4749 C C . SER A 1 615 ? -23.654 26.262 1.195 1.00 83.12 615 SER A C 1
ATOM 4751 O O . SER A 1 615 ? -22.710 25.820 0.539 1.00 83.12 615 SER A O 1
ATOM 4753 N N . TYR A 1 616 ? -23.688 27.514 1.656 1.00 78.81 616 TYR A N 1
ATOM 4754 C CA . TYR A 1 616 ? -22.641 28.497 1.406 1.00 78.81 616 TYR A CA 1
ATOM 4755 C C . TYR A 1 616 ? -21.310 28.115 2.062 1.00 78.81 616 TYR A C 1
ATOM 4757 O O . TYR A 1 616 ? -20.250 28.256 1.456 1.00 78.81 616 TYR A O 1
ATOM 4765 N N . MET A 1 617 ? -21.336 27.635 3.308 1.00 76.12 617 MET A N 1
ATOM 4766 C CA . MET A 1 617 ? -20.111 27.278 4.022 1.00 76.12 617 MET A CA 1
ATOM 4767 C C . MET A 1 617 ? -19.411 26.049 3.434 1.00 76.12 617 MET A C 1
ATOM 4769 O O . MET A 1 617 ? -18.182 26.020 3.391 1.00 76.12 617 MET A O 1
ATOM 4773 N N . LEU A 1 618 ? -20.192 25.036 3.061 1.00 69.00 618 LEU A N 1
ATOM 4774 C CA . LEU A 1 618 ? -19.718 23.726 2.615 1.00 69.00 618 LEU A CA 1
ATOM 4775 C C . LEU A 1 618 ? -19.549 23.645 1.094 1.00 69.00 618 LEU A C 1
ATOM 4777 O O . LEU A 1 618 ? -19.126 22.605 0.599 1.00 69.00 618 LEU A O 1
ATOM 4781 N N . GLU A 1 619 ? -19.888 24.714 0.365 1.00 72.56 619 GLU A N 1
ATOM 4782 C CA . GLU A 1 619 ? -19.886 24.753 -1.104 1.00 72.56 619 GLU A CA 1
ATOM 4783 C C . GLU A 1 619 ? -20.703 23.595 -1.712 1.00 72.56 619 GLU A C 1
ATOM 4785 O O . GLU A 1 619 ? -20.340 23.003 -2.728 1.00 72.56 619 GLU A O 1
ATOM 4790 N N . MET A 1 620 ? -21.827 23.259 -1.067 1.00 68.12 620 MET A N 1
ATOM 4791 C CA . MET A 1 620 ? -22.689 22.130 -1.422 1.00 68.12 620 MET A CA 1
ATOM 4792 C C . MET A 1 620 ? -24.098 22.616 -1.795 1.00 68.12 620 MET A C 1
ATOM 4794 O O . MET A 1 620 ? -24.642 23.462 -1.084 1.00 68.12 620 MET A O 1
ATOM 4798 N N . PRO A 1 621 ? -24.735 22.087 -2.858 1.00 73.38 621 PRO A N 1
ATOM 4799 C CA . PRO A 1 621 ? -26.111 22.433 -3.217 1.00 73.38 621 PRO A CA 1
ATOM 4800 C C . PRO A 1 621 ? -27.118 22.218 -2.072 1.00 73.38 621 PRO A C 1
ATOM 4802 O O . PRO A 1 621 ? -27.130 21.166 -1.434 1.00 73.38 621 PRO A O 1
ATOM 4805 N N . ALA A 1 622 ? -28.005 23.191 -1.834 1.00 79.00 622 ALA A N 1
ATOM 4806 C CA . ALA A 1 622 ? -28.995 23.148 -0.748 1.00 79.00 622 ALA A CA 1
ATOM 4807 C C . ALA A 1 622 ? -29.948 21.936 -0.818 1.00 79.00 622 ALA A C 1
ATOM 4809 O O . ALA A 1 622 ? -30.370 21.410 0.210 1.00 79.00 622 ALA A O 1
ATOM 4810 N N . ASN A 1 623 ? -30.241 21.434 -2.021 1.00 77.44 623 ASN A N 1
ATOM 4811 C CA . ASN A 1 623 ? -31.064 20.237 -2.237 1.00 77.44 623 ASN A CA 1
ATOM 4812 C C . ASN A 1 623 ? -30.375 18.916 -1.829 1.00 77.44 623 ASN A C 1
ATOM 4814 O O . ASN A 1 623 ? -31.002 17.863 -1.901 1.00 77.44 623 ASN A O 1
ATOM 4818 N N . LEU A 1 624 ? -29.110 18.959 -1.396 1.00 69.81 624 LEU A N 1
ATOM 4819 C CA . LEU A 1 624 ? -28.391 17.826 -0.800 1.00 69.81 624 LEU A CA 1
ATOM 4820 C C . LEU A 1 624 ? -28.334 17.897 0.740 1.00 69.81 624 LEU A C 1
ATOM 4822 O O . LEU A 1 624 ? -27.893 16.948 1.388 1.00 69.81 624 LEU A O 1
ATOM 4826 N N . ILE A 1 625 ? -28.807 18.995 1.341 1.00 79.06 625 ILE A N 1
ATOM 4827 C CA . ILE A 1 625 ? -28.799 19.233 2.790 1.00 79.06 625 ILE A CA 1
ATOM 4828 C C . ILE A 1 625 ? -30.186 18.923 3.354 1.00 79.06 625 ILE A C 1
ATOM 4830 O O . ILE A 1 625 ? -31.093 19.749 3.311 1.00 79.06 625 ILE A O 1
ATOM 4834 N N . SER A 1 626 ? -30.353 17.711 3.878 1.00 83.31 626 SER A N 1
ATOM 4835 C CA . SER A 1 626 ? -31.595 17.283 4.537 1.00 83.31 626 SER A CA 1
ATOM 4836 C C . SER A 1 626 ? -31.658 17.798 5.978 1.00 83.31 626 SER A C 1
ATOM 4838 O O . SER A 1 626 ? -30.672 17.689 6.707 1.00 83.31 626 SER A O 1
ATOM 4840 N N . VAL A 1 627 ? -32.802 18.337 6.414 1.00 85.31 627 VAL A N 1
ATOM 4841 C CA . VAL A 1 627 ? -32.916 18.997 7.736 1.00 85.31 627 VAL A CA 1
ATOM 4842 C C . VAL A 1 627 ? -32.939 18.039 8.932 1.00 85.31 627 VAL A C 1
ATOM 4844 O O . VAL A 1 627 ? -32.782 18.459 10.076 1.00 85.31 627 VAL A O 1
ATOM 4847 N N . ASP A 1 628 ? -33.109 16.745 8.688 1.00 79.62 628 ASP A N 1
ATOM 4848 C CA . ASP A 1 628 ? -33.019 15.676 9.688 1.00 79.62 628 ASP A CA 1
ATOM 4849 C C . ASP A 1 628 ? -31.582 15.159 9.901 1.00 79.62 628 ASP A C 1
ATOM 4851 O O . ASP A 1 628 ? -31.358 14.274 10.730 1.00 79.62 628 ASP A O 1
ATOM 4855 N N . ARG A 1 629 ? -30.600 15.714 9.177 1.00 75.88 629 ARG A N 1
ATOM 4856 C CA . ARG A 1 629 ? -29.178 15.389 9.337 1.00 75.88 629 ARG A CA 1
ATOM 4857 C C . ARG A 1 629 ? -28.507 16.250 10.384 1.00 75.88 629 ARG A C 1
ATOM 4859 O O . ARG A 1 629 ? -28.902 17.390 10.644 1.00 75.88 629 ARG A O 1
ATOM 4866 N N . THR A 1 630 ? -27.437 15.707 10.950 1.00 75.19 630 THR A N 1
ATOM 4867 C CA . THR A 1 630 ? -26.568 16.481 11.832 1.00 75.19 630 THR A CA 1
ATOM 4868 C C . THR A 1 630 ? -25.624 17.344 11.007 1.00 75.19 630 THR A C 1
ATOM 4870 O O . THR A 1 630 ? -25.184 16.956 9.924 1.00 75.19 630 THR A O 1
ATOM 4873 N N . ILE A 1 631 ? -25.247 18.509 11.525 1.00 72.44 631 ILE A N 1
ATOM 4874 C CA . ILE A 1 631 ? -24.242 19.355 10.873 1.00 72.44 631 ILE A CA 1
ATOM 4875 C C . ILE A 1 631 ? -22.886 18.636 10.760 1.00 72.44 631 ILE A C 1
ATOM 4877 O O . ILE A 1 631 ? -22.158 18.830 9.789 1.00 72.44 631 ILE A O 1
ATOM 4881 N N . PHE A 1 632 ? -22.561 17.738 11.695 1.00 67.50 632 PHE A N 1
ATOM 4882 C CA . PHE A 1 632 ? -21.306 16.983 11.676 1.00 67.50 632 PHE A CA 1
ATOM 4883 C C . PHE A 1 632 ? -21.230 15.981 10.518 1.00 67.50 632 PHE A C 1
ATOM 4885 O O . PHE A 1 632 ? -20.165 15.806 9.930 1.00 67.50 632 PHE A O 1
ATOM 4892 N N . GLU A 1 633 ? -22.353 15.366 10.141 1.00 63.16 633 GLU A N 1
ATOM 4893 C CA . GLU A 1 633 ? -22.438 14.459 8.983 1.00 63.16 633 GLU A CA 1
ATOM 4894 C C . GLU A 1 633 ? -22.193 15.165 7.650 1.00 63.16 633 GLU A C 1
ATOM 4896 O O . GLU A 1 633 ? -21.801 14.540 6.664 1.00 63.16 633 GLU A O 1
ATOM 4901 N N . LEU A 1 634 ? -22.427 16.475 7.616 1.00 65.00 634 LEU A N 1
ATOM 4902 C CA . LEU A 1 634 ? -22.195 17.315 6.448 1.00 65.00 634 LEU A CA 1
ATOM 4903 C C . LEU A 1 634 ? -20.748 17.820 6.373 1.00 65.00 634 LEU A C 1
ATOM 4905 O O . LEU A 1 634 ? -20.416 18.610 5.497 1.00 65.00 634 LEU A O 1
ATOM 4909 N N . GLY A 1 635 ? -19.876 17.359 7.276 1.00 55.28 635 GLY A N 1
ATOM 4910 C CA . GLY A 1 635 ? -18.474 17.762 7.321 1.00 55.28 635 GLY A CA 1
ATOM 4911 C C . GLY A 1 635 ? -18.225 19.029 8.136 1.00 55.28 635 GLY A C 1
ATOM 4912 O O . GLY A 1 635 ? -17.116 19.562 8.098 1.00 55.28 635 GLY A O 1
ATOM 4913 N N . VAL A 1 636 ? -19.210 19.508 8.910 1.00 59.09 636 VAL A N 1
ATOM 4914 C CA . VAL A 1 636 ? -18.951 20.565 9.891 1.00 59.09 636 VAL A CA 1
ATOM 4915 C C . VAL A 1 636 ? -18.077 19.980 10.997 1.00 59.09 636 VAL A C 1
ATOM 4917 O O . VAL A 1 636 ? -18.508 19.165 11.799 1.00 59.09 636 VAL A O 1
ATOM 4920 N N . THR A 1 637 ? -16.815 20.378 11.032 1.00 53.84 637 THR A N 1
ATOM 4921 C CA . THR A 1 637 ? -15.868 20.081 12.110 1.00 53.84 637 THR A CA 1
ATOM 4922 C C . THR A 1 637 ? -15.961 21.130 13.214 1.00 53.84 637 THR A C 1
ATOM 4924 O O . THR A 1 637 ? -16.547 22.197 13.021 1.00 53.84 637 THR A O 1
ATOM 4927 N N . SER A 1 638 ? -15.300 20.882 14.348 1.00 51.84 638 SER A N 1
ATOM 4928 C CA . SER A 1 638 ? -15.150 21.888 15.404 1.00 51.84 638 SER A CA 1
ATOM 4929 C C . SER A 1 638 ? -14.518 23.184 14.878 1.00 51.84 638 SER A C 1
ATOM 4931 O O . SER A 1 638 ? -14.879 24.249 15.349 1.00 51.84 638 SER A O 1
ATOM 4933 N N . LEU A 1 639 ? -13.639 23.124 13.866 1.00 50.47 639 LEU A N 1
ATOM 4934 C CA . LEU A 1 639 ? -12.987 24.300 13.273 1.00 50.47 639 LEU A CA 1
ATOM 4935 C C . LEU A 1 639 ? -13.928 25.096 12.346 1.00 50.47 639 LEU A C 1
ATOM 4937 O O . LEU A 1 639 ? -13.910 26.325 12.337 1.00 50.47 639 LEU A O 1
ATOM 4941 N N . THR A 1 640 ? -14.796 24.413 11.593 1.00 58.00 640 THR A N 1
ATOM 4942 C CA . THR A 1 640 ? -15.780 25.059 10.700 1.00 58.00 640 THR A CA 1
ATOM 4943 C C . THR A 1 640 ? -17.067 25.468 11.414 1.00 58.00 640 THR A C 1
ATOM 4945 O O . THR A 1 640 ? -17.797 26.312 10.904 1.00 58.00 640 THR A O 1
ATOM 4948 N N . LEU A 1 641 ? -17.339 24.934 12.607 1.00 65.69 641 LEU A N 1
ATOM 4949 C CA . LEU A 1 641 ? -18.513 25.279 13.412 1.00 65.69 641 LEU A CA 1
ATOM 4950 C C . LEU A 1 641 ? -18.573 26.780 13.748 1.00 65.69 641 LEU A C 1
ATOM 4952 O O . LEU A 1 641 ? -19.642 27.380 13.709 1.00 65.69 641 LEU A O 1
ATOM 4956 N N . PHE A 1 642 ? -17.425 27.422 13.973 1.00 60.00 642 PHE A N 1
ATOM 4957 C CA . PHE A 1 642 ? -17.351 28.873 14.200 1.00 60.00 642 PHE A CA 1
ATOM 4958 C C . PHE A 1 642 ? -17.702 29.688 12.957 1.00 60.00 642 PHE A C 1
ATOM 4960 O O . PHE A 1 642 ? -18.332 30.745 13.040 1.00 60.00 642 PHE A O 1
ATOM 4967 N N . ARG A 1 643 ? -17.287 29.204 11.781 1.00 66.12 643 ARG A N 1
ATOM 4968 C CA . ARG A 1 643 ? -17.659 29.817 10.503 1.00 66.12 643 ARG A CA 1
ATOM 4969 C C . ARG A 1 643 ? -19.161 29.668 10.279 1.00 66.12 643 ARG A C 1
ATOM 4971 O O . ARG A 1 643 ? -19.787 30.638 9.862 1.00 66.12 643 ARG A O 1
ATOM 4978 N N . PHE A 1 644 ? -19.719 28.507 10.615 1.00 76.25 644 PHE A N 1
ATOM 4979 C CA . PHE A 1 644 ? -21.148 28.234 10.534 1.00 76.25 644 PHE A CA 1
ATOM 4980 C C . PHE A 1 644 ? -21.962 29.161 11.437 1.00 76.25 644 PHE A C 1
ATOM 4982 O O . PHE A 1 644 ? -22.866 29.829 10.950 1.00 76.25 644 PHE A O 1
ATOM 4989 N N . GLU A 1 645 ? -21.594 29.281 12.715 1.00 73.69 645 GLU A N 1
ATOM 4990 C CA . GLU A 1 645 ? -22.252 30.185 13.665 1.00 73.69 645 GLU A CA 1
ATOM 4991 C C . GLU A 1 645 ? -22.229 31.636 13.162 1.00 73.69 645 GLU A C 1
ATOM 4993 O O . GLU A 1 645 ? -23.249 32.324 13.159 1.00 73.69 645 GLU A O 1
ATOM 4998 N N . ARG A 1 646 ? -21.072 32.107 12.678 1.00 71.25 646 ARG A N 1
ATOM 4999 C CA . ARG A 1 646 ? -20.945 33.467 12.140 1.00 71.25 646 ARG A CA 1
ATOM 5000 C C . ARG A 1 646 ? -21.840 33.685 10.922 1.00 71.25 646 ARG A C 1
ATOM 5002 O O . ARG A 1 646 ? -22.454 34.742 10.812 1.00 71.25 646 ARG A O 1
ATOM 5009 N N . LEU A 1 647 ? -21.899 32.714 10.012 1.00 75.75 647 LEU A N 1
ATOM 5010 C CA . LEU A 1 647 ? -22.753 32.785 8.828 1.00 75.75 647 LEU A CA 1
ATOM 5011 C C . LEU A 1 647 ? -24.231 32.781 9.216 1.00 75.75 647 LEU A C 1
ATOM 5013 O O . LEU A 1 647 ? -24.971 33.636 8.741 1.00 75.75 647 LEU A O 1
ATOM 5017 N N . LEU A 1 648 ? -24.637 31.910 10.141 1.00 77.19 648 LEU A N 1
ATOM 5018 C CA . LEU A 1 648 ? -25.991 31.891 10.694 1.00 77.19 648 LEU A CA 1
ATOM 5019 C C . LEU A 1 648 ? -26.387 33.251 11.277 1.00 77.19 648 LEU A C 1
ATOM 5021 O O . LEU A 1 648 ? -27.447 33.761 10.937 1.00 77.19 648 LEU A O 1
ATOM 5025 N N . ARG A 1 649 ? -25.521 33.887 12.078 1.00 73.31 649 ARG A N 1
ATOM 5026 C CA . ARG A 1 649 ? -25.773 35.233 12.633 1.00 73.31 649 ARG A CA 1
ATOM 5027 C C . ARG A 1 649 ? -25.911 36.320 11.568 1.00 73.31 649 ARG A C 1
ATOM 5029 O O . ARG A 1 649 ? -26.596 37.309 11.788 1.00 73.31 649 ARG A O 1
ATOM 5036 N N . GLN A 1 650 ? -25.227 36.172 10.436 1.00 70.81 650 GLN A N 1
ATOM 5037 C CA . GLN A 1 650 ? -25.342 37.112 9.319 1.00 70.81 650 GLN A CA 1
ATOM 5038 C C . GLN A 1 650 ? -26.642 36.914 8.526 1.00 70.81 650 GLN A C 1
ATOM 5040 O O . GLN A 1 650 ? -27.172 37.885 7.996 1.00 70.81 650 GLN A O 1
ATOM 5045 N N . HIS A 1 651 ? -27.142 35.677 8.433 1.00 66.81 651 HIS A N 1
ATOM 5046 C CA . HIS A 1 651 ? -28.299 35.312 7.601 1.00 66.81 651 HIS A CA 1
ATOM 5047 C C . HIS A 1 651 ? -29.625 35.347 8.371 1.00 66.81 651 HIS A C 1
ATOM 5049 O O . HIS A 1 651 ? -30.688 35.579 7.795 1.00 66.81 651 HIS A O 1
ATOM 5055 N N . ILE A 1 652 ? -29.578 35.132 9.683 1.00 69.06 652 ILE A N 1
ATOM 5056 C CA . ILE A 1 652 ? -30.726 35.194 10.577 1.00 69.06 652 ILE A CA 1
ATOM 5057 C C . ILE A 1 652 ? -30.510 36.433 11.440 1.00 69.06 652 ILE A C 1
ATOM 5059 O O . ILE A 1 652 ? -29.566 36.465 12.222 1.00 69.06 652 ILE A O 1
ATOM 5063 N N . SER A 1 653 ? -31.340 37.466 11.261 1.00 56.69 653 SER A N 1
ATOM 5064 C CA . SER A 1 653 ? -31.337 38.708 12.051 1.00 56.69 653 SER A CA 1
ATOM 5065 C C . SER A 1 653 ? -31.703 38.438 13.518 1.00 56.69 653 SER A C 1
ATOM 5067 O O . SER A 1 653 ? -32.764 38.834 13.987 1.00 56.69 653 SER A O 1
ATOM 5069 N N . LEU A 1 654 ? -30.857 37.692 14.220 1.00 53.06 654 LEU A N 1
ATOM 5070 C CA . LEU A 1 654 ? -31.011 37.340 15.621 1.00 53.06 654 LEU A CA 1
ATOM 5071 C C . LEU A 1 654 ? -30.225 38.335 16.457 1.00 53.06 654 LEU A C 1
ATOM 5073 O O . LEU A 1 654 ? -28.992 38.386 16.388 1.00 53.06 654 LEU A O 1
ATOM 5077 N N . ASP A 1 655 ? -30.949 39.064 17.296 1.00 51.06 655 ASP A N 1
ATOM 5078 C CA . ASP A 1 655 ? -30.361 39.644 18.489 1.00 51.06 655 ASP A CA 1
ATOM 5079 C C . ASP A 1 655 ? -29.892 38.524 19.440 1.00 51.06 655 ASP A C 1
ATOM 5081 O O . ASP A 1 655 ? -30.427 37.417 19.473 1.00 51.06 655 ASP A O 1
ATOM 5085 N N . VAL A 1 656 ? -28.807 38.826 20.150 1.00 49.03 656 VAL A N 1
ATOM 5086 C CA . VAL A 1 656 ? -28.147 38.105 21.255 1.00 49.03 656 VAL A CA 1
ATOM 5087 C C . VAL A 1 656 ? -28.920 36.889 21.822 1.00 49.03 656 VAL A C 1
ATOM 5089 O O . VAL A 1 656 ? -29.909 37.067 22.521 1.00 49.03 656 VAL A O 1
ATOM 5092 N N . GLY A 1 657 ? -28.424 35.650 21.627 1.00 53.22 657 GLY A N 1
ATOM 5093 C CA . GLY A 1 657 ? -28.976 34.484 22.351 1.00 53.22 657 GLY A CA 1
ATOM 5094 C C . GLY A 1 657 ? -28.496 33.079 21.953 1.00 53.22 657 GLY A C 1
ATOM 5095 O O . GLY A 1 657 ? -28.333 32.227 22.820 1.00 53.22 657 GLY A O 1
ATOM 5096 N N . VAL A 1 658 ? -28.204 32.812 20.675 1.00 59.38 658 VAL A N 1
ATOM 5097 C CA . VAL A 1 658 ? -27.784 31.462 20.232 1.00 59.38 658 VAL A CA 1
ATOM 5098 C C . VAL A 1 658 ? -26.284 31.295 20.438 1.00 59.38 658 VAL A C 1
ATOM 5100 O O . VAL A 1 658 ? -25.496 31.961 19.771 1.00 59.38 658 VAL A O 1
ATOM 5103 N N . SER A 1 659 ? -25.874 30.454 21.385 1.00 63.34 659 SER A N 1
ATOM 5104 C CA . SER A 1 659 ? -24.459 30.176 21.662 1.00 63.34 659 SER A CA 1
ATOM 5105 C C . SER A 1 659 ? -23.962 28.971 20.859 1.00 63.34 659 SER A C 1
ATOM 5107 O O . SER A 1 659 ? -24.753 28.147 20.402 1.00 63.34 659 SER A O 1
ATOM 5109 N N . ILE A 1 660 ? -22.644 28.801 20.734 1.00 64.19 660 ILE A N 1
ATOM 5110 C CA . ILE A 1 660 ? -22.092 27.570 20.154 1.00 64.19 660 ILE A CA 1
ATOM 5111 C C . ILE A 1 660 ? -22.513 26.323 20.944 1.00 64.19 660 ILE A C 1
ATOM 5113 O O . ILE A 1 660 ? -22.773 25.280 20.356 1.00 64.19 660 ILE A O 1
ATOM 5117 N N . ILE A 1 661 ? -22.668 26.453 22.263 1.00 61.94 661 ILE A N 1
ATOM 5118 C CA . ILE A 1 661 ? -23.171 25.387 23.134 1.00 61.94 661 ILE A CA 1
ATOM 5119 C C . ILE A 1 661 ? -24.616 25.036 22.755 1.00 61.94 661 ILE A C 1
ATOM 5121 O O . ILE A 1 661 ? -24.957 23.860 22.696 1.00 61.94 661 ILE A O 1
ATOM 5125 N N . THR A 1 662 ? -25.440 26.027 22.401 1.00 69.56 662 THR A N 1
ATOM 5126 C CA . THR A 1 662 ? -26.809 25.821 21.897 1.00 69.56 662 THR A CA 1
ATOM 5127 C C . THR A 1 662 ? -26.811 24.980 20.617 1.00 69.56 662 THR A C 1
ATOM 5129 O O . THR A 1 662 ? -27.593 24.041 20.504 1.00 69.56 662 THR A O 1
ATOM 5132 N N . LEU A 1 663 ? -25.899 25.259 19.678 1.00 71.44 663 LEU A N 1
ATOM 5133 C CA . LEU A 1 663 ? -25.763 24.483 18.437 1.00 71.44 663 LEU A CA 1
ATOM 5134 C C . LEU A 1 663 ? -25.248 23.059 18.700 1.00 71.44 663 LEU A C 1
ATOM 5136 O O . LEU A 1 663 ? -25.720 22.099 18.096 1.00 71.44 663 LEU A O 1
ATOM 5140 N N . LEU A 1 664 ? -24.291 22.915 19.619 1.00 67.00 664 LEU A N 1
ATOM 5141 C CA . LEU A 1 664 ? -23.703 21.626 19.989 1.00 67.00 664 LEU A CA 1
ATOM 5142 C C . LEU A 1 664 ? -24.695 20.727 20.737 1.00 67.00 664 LEU A C 1
ATOM 5144 O O . LEU A 1 664 ? -24.685 19.518 20.529 1.00 67.00 664 LEU A O 1
ATOM 5148 N N . ASN A 1 665 ? -25.581 21.316 21.542 1.00 69.56 665 ASN A N 1
ATOM 5149 C CA . ASN A 1 665 ? -26.664 20.620 22.239 1.00 69.56 665 ASN A CA 1
ATOM 5150 C C . ASN A 1 665 ? -27.841 20.258 21.316 1.00 69.56 665 ASN A C 1
ATOM 5152 O O . ASN A 1 665 ? -28.791 19.618 21.753 1.00 69.56 665 ASN A O 1
ATOM 5156 N N . SER A 1 666 ? -27.833 20.663 20.046 1.00 74.06 666 SER A N 1
ATOM 5157 C CA . SER A 1 666 ? -28.906 20.354 19.094 1.00 74.06 666 SER A CA 1
ATOM 5158 C C . SER A 1 666 ? -28.348 20.189 17.684 1.00 74.06 666 SER A C 1
ATOM 5160 O O . SER A 1 666 ? -28.714 20.945 16.800 1.00 74.06 666 SER A O 1
ATOM 5162 N N . PRO A 1 667 ? -27.460 19.213 17.429 1.00 76.94 667 PRO A N 1
ATOM 5163 C CA . PRO A 1 667 ? -26.650 19.205 16.213 1.00 76.94 667 PRO A CA 1
ATOM 5164 C C . PRO A 1 667 ? -27.409 18.828 14.933 1.00 76.94 667 PRO A C 1
ATOM 5166 O O . PRO A 1 667 ? -26.845 18.948 13.847 1.00 76.94 667 PRO A O 1
ATOM 5169 N N . VAL A 1 668 ? -28.660 18.368 15.035 1.00 81.88 668 VAL A N 1
ATOM 5170 C CA . VAL A 1 668 ? -29.566 18.140 13.896 1.00 81.88 668 VAL A CA 1
ATOM 5171 C C . VAL A 1 668 ? -30.083 19.477 13.371 1.00 81.88 668 VAL A C 1
ATOM 5173 O O . VAL A 1 668 ? -30.576 20.283 14.151 1.00 81.88 668 VAL A O 1
ATOM 5176 N N . ILE A 1 669 ? -30.027 19.708 12.058 1.00 87.00 669 ILE A N 1
ATOM 5177 C CA . ILE A 1 669 ? -30.363 20.998 11.422 1.00 87.00 669 ILE A CA 1
ATOM 5178 C C . ILE A 1 669 ? -31.734 21.540 11.850 1.00 87.00 669 ILE A C 1
ATOM 5180 O O . ILE A 1 669 ? -31.846 22.703 12.233 1.00 87.00 669 ILE A O 1
ATOM 5184 N N . ARG A 1 670 ? -32.771 20.699 11.847 1.00 86.75 670 ARG A N 1
ATOM 5185 C CA . ARG A 1 670 ? -34.112 21.060 12.329 1.00 86.75 670 ARG A CA 1
ATOM 5186 C C . ARG A 1 670 ? -34.118 21.474 13.799 1.00 86.75 670 ARG A C 1
ATOM 5188 O O . ARG A 1 670 ? -34.824 22.407 14.175 1.00 86.75 670 ARG A O 1
ATOM 5195 N N . ASN A 1 671 ? -33.314 20.819 14.629 1.00 81.62 671 ASN A N 1
ATOM 5196 C CA . ASN A 1 671 ? -33.238 21.120 16.056 1.00 81.62 671 ASN A CA 1
ATOM 5197 C C . ASN A 1 671 ? -32.436 22.400 16.301 1.00 81.62 671 ASN A C 1
ATOM 5199 O O . ASN A 1 671 ? -32.790 23.158 17.195 1.00 81.62 671 ASN A O 1
ATOM 5203 N N . ILE A 1 672 ? -31.438 22.702 15.462 1.00 83.06 672 ILE A N 1
ATOM 5204 C CA . ILE A 1 672 ? -30.793 24.022 15.424 1.00 83.06 672 ILE A CA 1
ATOM 5205 C C . ILE A 1 672 ? -31.828 25.101 15.112 1.00 83.06 672 ILE A C 1
ATOM 5207 O O . ILE A 1 672 ? -31.909 26.085 15.842 1.00 83.06 672 ILE A O 1
ATOM 5211 N N . ALA A 1 673 ? -32.643 24.910 14.070 1.00 84.88 673 ALA A N 1
ATOM 5212 C CA . ALA A 1 673 ? -33.702 25.854 13.719 1.00 84.88 673 ALA A CA 1
ATOM 5213 C C . ALA A 1 673 ? -34.710 26.027 14.865 1.00 84.88 673 ALA A C 1
ATOM 5215 O O . ALA A 1 673 ? -35.002 27.143 15.274 1.00 84.88 673 ALA A O 1
ATOM 5216 N N . THR A 1 674 ? -35.133 24.922 15.477 1.00 79.44 674 THR A N 1
ATOM 5217 C CA . THR A 1 674 ? -36.024 24.933 16.647 1.00 79.44 674 THR A CA 1
ATOM 5218 C C . THR A 1 674 ? -35.412 25.675 17.836 1.00 79.44 674 THR A C 1
ATOM 5220 O O . THR A 1 674 ? -36.100 26.434 18.512 1.00 79.44 674 THR A O 1
ATOM 5223 N N . ALA A 1 675 ? -34.122 25.471 18.111 1.00 75.88 675 ALA A N 1
ATOM 5224 C CA . ALA A 1 675 ? -33.417 26.143 19.198 1.00 75.88 675 ALA A CA 1
ATOM 5225 C C . ALA A 1 675 ? -33.246 27.645 18.931 1.00 75.88 675 ALA A C 1
ATOM 5227 O O . ALA A 1 675 ? -33.282 28.442 19.864 1.00 75.88 675 ALA A O 1
ATOM 5228 N N . ILE A 1 676 ? -33.089 28.031 17.663 1.00 78.00 676 ILE A N 1
ATOM 5229 C CA . ILE A 1 676 ? -33.074 29.427 17.226 1.00 78.00 676 ILE A CA 1
ATOM 5230 C C . ILE A 1 676 ? -34.453 30.066 17.434 1.00 78.00 676 ILE A C 1
ATOM 5232 O O . ILE A 1 676 ? -34.543 31.120 18.061 1.00 78.00 676 ILE A O 1
ATOM 5236 N N . ASP A 1 677 ? -35.520 29.418 16.962 1.00 77.56 677 ASP A N 1
ATOM 5237 C CA . ASP A 1 677 ? -36.894 29.926 17.071 1.00 77.56 677 ASP A CA 1
ATOM 5238 C C . ASP A 1 677 ? -37.340 30.051 18.536 1.00 77.56 677 ASP A C 1
ATOM 5240 O O . ASP A 1 677 ? -38.029 30.999 18.916 1.00 77.56 677 ASP A O 1
ATOM 5244 N N . ASN A 1 678 ? -36.883 29.126 19.385 1.00 70.88 678 ASN A N 1
ATOM 5245 C CA . ASN A 1 678 ? -37.177 29.095 20.814 1.00 70.88 678 ASN A CA 1
ATOM 5246 C C . ASN A 1 678 ? -36.137 29.818 21.681 1.00 70.88 678 ASN A C 1
ATOM 5248 O O . ASN A 1 678 ? -36.226 29.721 22.901 1.00 70.88 678 ASN A O 1
ATOM 5252 N N . ALA A 1 679 ? -35.184 30.565 21.111 1.00 66.88 679 ALA A N 1
ATOM 5253 C CA . ALA A 1 679 ? -34.141 31.246 21.890 1.00 66.88 679 ALA A CA 1
ATOM 5254 C C . ALA A 1 679 ? -34.697 32.258 22.922 1.00 66.88 679 ALA A C 1
ATOM 5256 O O . ALA A 1 679 ? -34.006 32.598 23.878 1.00 66.88 679 ALA A O 1
ATOM 5257 N N . ASN A 1 680 ? -35.953 32.702 22.753 1.00 59.62 680 ASN A N 1
ATOM 5258 C CA . ASN A 1 680 ? -36.692 33.564 23.689 1.00 59.62 680 ASN A CA 1
ATOM 5259 C C . ASN A 1 680 ? -37.686 32.800 24.598 1.00 59.62 680 ASN A C 1
ATOM 5261 O O . ASN A 1 680 ? -38.367 33.409 25.430 1.00 59.62 680 ASN A O 1
ATOM 5265 N N . SER A 1 681 ? -37.818 31.480 24.431 1.00 62.03 681 SER A N 1
ATOM 5266 C CA . SER A 1 681 ? -38.661 30.627 25.273 1.00 62.03 681 SER A CA 1
ATOM 5267 C C . SER A 1 681 ? -37.985 30.367 26.619 1.00 62.03 681 SER A C 1
ATOM 5269 O O . SER A 1 681 ? -36.780 30.152 26.691 1.00 62.03 681 SER A O 1
ATOM 5271 N N . HIS A 1 682 ? -38.775 30.361 27.693 1.00 60.50 682 HIS A N 1
ATOM 5272 C CA . HIS A 1 682 ? -38.312 30.028 29.047 1.00 60.50 682 HIS A CA 1
ATOM 5273 C C . HIS A 1 682 ? -38.538 28.540 29.391 1.00 60.50 682 HIS A C 1
ATOM 5275 O O . HIS A 1 682 ? -38.327 28.130 30.533 1.00 60.50 682 HIS A O 1
ATOM 5281 N N . GLU A 1 683 ? -39.020 27.729 28.442 1.00 71.62 683 GLU A N 1
ATOM 5282 C CA . GLU A 1 683 ? -39.312 26.313 28.674 1.00 71.62 683 GLU A CA 1
ATOM 5283 C C . GLU A 1 683 ? -38.052 25.453 28.489 1.00 71.62 683 GLU A C 1
ATOM 5285 O O . GLU A 1 683 ? -37.522 25.310 27.389 1.00 71.62 683 GLU A O 1
ATOM 5290 N N . TYR A 1 684 ? -37.571 24.870 29.587 1.00 79.44 684 TYR A N 1
ATOM 5291 C CA . TYR A 1 684 ? -36.405 23.990 29.596 1.00 79.44 684 TYR A CA 1
ATOM 5292 C C . TYR A 1 684 ? -36.712 22.642 28.926 1.00 79.44 684 TYR A C 1
ATOM 5294 O O . TYR A 1 684 ? -37.644 21.941 29.323 1.00 79.44 684 TYR A O 1
ATOM 5302 N N . ASN A 1 685 ? -35.880 22.246 27.959 1.00 82.00 685 ASN A N 1
ATOM 5303 C CA . ASN A 1 685 ? -35.923 20.929 27.330 1.00 82.00 685 ASN A CA 1
ATOM 5304 C C . ASN A 1 685 ? -34.546 20.245 27.429 1.00 82.00 685 ASN A C 1
ATOM 5306 O O . ASN A 1 685 ? -33.601 20.710 26.793 1.00 82.00 685 ASN A O 1
ATOM 5310 N N . PRO A 1 686 ? -34.414 19.136 28.180 1.00 87.38 686 PRO A N 1
ATOM 5311 C CA . PRO A 1 686 ? -33.153 18.421 28.314 1.00 87.38 686 PRO A CA 1
ATOM 5312 C C . PRO A 1 686 ? -32.811 17.544 27.104 1.00 87.38 686 PRO A C 1
ATOM 5314 O O . PRO A 1 686 ? -31.707 17.018 27.064 1.00 87.38 686 PRO A O 1
ATOM 5317 N N . VAL A 1 687 ? -33.726 17.302 26.157 1.00 89.31 687 VAL A N 1
ATOM 5318 C CA . VAL A 1 687 ? -33.525 16.288 25.108 1.00 89.31 687 VAL A CA 1
ATOM 5319 C C . VAL A 1 687 ? -32.776 16.866 23.912 1.00 89.31 687 VAL A C 1
ATOM 5321 O O . VAL A 1 687 ? -33.329 17.610 23.105 1.00 89.31 687 VAL A O 1
ATOM 5324 N N . ALA A 1 688 ? -31.533 16.429 23.756 1.00 86.56 688 ALA A N 1
ATOM 5325 C CA . ALA A 1 688 ? -30.684 16.678 22.605 1.00 86.56 688 ALA A CA 1
ATOM 5326 C C . ALA A 1 688 ? -30.671 15.450 21.685 1.00 86.56 688 ALA A C 1
ATOM 5328 O O . ALA A 1 688 ? -30.102 14.414 22.020 1.00 86.56 688 ALA A O 1
ATOM 5329 N N . GLN A 1 689 ? -31.263 15.539 20.496 1.00 88.00 689 GLN A N 1
ATOM 5330 C CA . GLN A 1 689 ? -31.109 14.476 19.499 1.00 88.00 689 GLN A CA 1
ATOM 5331 C C . GLN A 1 689 ? -29.748 14.625 18.810 1.00 88.00 689 GLN A C 1
ATOM 5333 O O . GLN A 1 689 ? -29.528 15.580 18.063 1.00 88.00 689 GLN A O 1
ATOM 5338 N N . LEU A 1 690 ? -28.836 13.690 19.077 1.00 84.69 690 LEU A N 1
ATOM 5339 C CA . LEU A 1 690 ? -27.483 13.697 18.518 1.00 84.69 690 LEU A CA 1
ATOM 5340 C C . LEU A 1 690 ? -27.412 13.000 17.164 1.00 84.69 690 LEU A C 1
ATOM 5342 O O . LEU A 1 690 ? -26.609 13.392 16.326 1.00 84.69 690 LEU A O 1
ATOM 5346 N N . GLN A 1 691 ? -28.256 11.989 16.962 1.00 82.00 691 GLN A N 1
ATOM 5347 C CA . GLN A 1 691 ? -28.418 11.243 15.719 1.00 82.00 691 GLN A CA 1
ATOM 5348 C C . GLN A 1 691 ? -29.891 10.849 15.586 1.00 82.00 691 GLN A C 1
ATOM 5350 O O . GLN A 1 691 ? -30.455 10.245 16.496 1.00 82.00 691 GLN A O 1
ATOM 5355 N N . ALA A 1 692 ? -30.528 11.199 14.470 1.00 79.19 692 ALA A N 1
ATOM 5356 C CA . ALA A 1 692 ? -31.952 10.945 14.252 1.00 79.19 692 ALA A CA 1
ATOM 5357 C C . ALA A 1 692 ? -32.249 9.618 13.536 1.00 79.19 692 ALA A C 1
ATOM 5359 O O . ALA A 1 692 ? -33.395 9.174 13.514 1.00 79.19 692 ALA A O 1
ATOM 5360 N N . ARG A 1 693 ? -31.237 9.006 12.920 1.00 72.44 693 ARG A N 1
ATOM 5361 C CA . ARG A 1 693 ? -31.390 7.894 11.978 1.00 72.44 693 ARG A CA 1
ATOM 5362 C C . ARG A 1 693 ? -31.098 6.545 12.623 1.00 72.44 693 ARG A C 1
ATOM 5364 O O . ARG A 1 693 ? -30.540 6.476 13.709 1.00 72.44 693 ARG A O 1
ATOM 5371 N N . GLY A 1 694 ? -31.483 5.482 11.922 1.00 76.81 694 GLY A N 1
ATOM 5372 C CA . GLY A 1 694 ? -31.354 4.105 12.387 1.00 76.81 694 GLY A CA 1
ATOM 5373 C C . GLY A 1 694 ? -32.695 3.493 12.782 1.00 76.81 694 GLY A C 1
ATOM 5374 O O . GLY A 1 694 ? -33.649 4.196 13.108 1.00 76.81 694 GLY A O 1
ATOM 5375 N N . SER A 1 695 ? -32.783 2.169 12.701 1.00 83.81 695 SER A N 1
ATOM 5376 C CA . SER A 1 695 ? -34.019 1.416 12.955 1.00 83.81 695 SER A CA 1
ATOM 5377 C C . SER A 1 695 ? -33.965 0.572 14.225 1.00 83.81 695 SER A C 1
ATOM 5379 O O . SER A 1 695 ? -34.986 0.007 14.618 1.00 83.81 695 SER A O 1
ATOM 5381 N N . LYS A 1 696 ? -32.788 0.432 14.845 1.00 91.75 696 LYS A N 1
ATOM 5382 C CA . LYS A 1 696 ? -32.643 -0.275 16.120 1.00 91.75 696 LYS A CA 1
ATOM 5383 C C . LYS A 1 696 ? -33.118 0.589 17.288 1.00 91.75 696 LYS A C 1
ATOM 5385 O O . LYS A 1 696 ? -33.457 1.762 17.123 1.00 91.75 696 LYS A O 1
ATOM 5390 N N . LEU A 1 697 ? -33.171 -0.016 18.474 1.00 94.75 697 LEU A N 1
ATOM 5391 C CA . LEU A 1 697 ? -33.721 0.634 19.656 1.00 94.75 697 LEU A CA 1
ATOM 5392 C C . LEU A 1 697 ? -32.936 1.914 20.000 1.00 94.75 697 LEU A C 1
ATOM 5394 O O . LEU A 1 697 ? -31.706 1.820 20.093 1.00 94.75 697 LEU A O 1
ATOM 5398 N N . PRO A 1 698 ? -33.605 3.067 20.221 1.00 96.56 698 PRO A N 1
ATOM 5399 C CA . PRO A 1 698 ? -32.927 4.305 20.579 1.00 96.56 698 PRO A CA 1
ATOM 5400 C C . PRO A 1 698 ? -32.071 4.162 21.832 1.00 96.56 698 PRO A C 1
ATOM 5402 O O . PRO A 1 698 ? -32.499 3.543 22.811 1.00 96.56 698 PRO A O 1
ATOM 5405 N N . LEU A 1 699 ? -30.887 4.771 21.805 1.00 97.69 699 LEU A N 1
ATOM 5406 C CA . LEU A 1 699 ? -29.992 4.833 22.954 1.00 97.69 699 LEU A CA 1
ATOM 5407 C C . LEU A 1 699 ? -30.028 6.234 23.571 1.00 97.69 699 LEU A C 1
ATOM 5409 O O . LEU A 1 699 ? -29.801 7.236 22.892 1.00 97.69 699 LEU A O 1
ATOM 5413 N N . TRP A 1 700 ? -30.304 6.276 24.872 1.00 97.94 700 TRP A N 1
ATOM 5414 C CA . TRP A 1 700 ? -30.348 7.490 25.679 1.00 97.94 700 TRP A CA 1
ATOM 5415 C C . TRP A 1 700 ? -29.048 7.670 26.470 1.00 97.94 700 TRP A C 1
ATOM 5417 O O . TRP A 1 700 ? -28.630 6.785 27.213 1.00 97.94 700 TRP A O 1
ATOM 5427 N N . LEU A 1 701 ? -28.416 8.829 26.326 1.00 97.12 701 LEU A N 1
ATOM 5428 C CA . LEU A 1 701 ? -27.113 9.163 26.889 1.00 97.12 701 LEU A CA 1
ATOM 5429 C C . LEU A 1 701 ? -27.274 10.250 27.950 1.00 97.12 701 LEU A C 1
ATOM 5431 O O . LEU A 1 701 ? -27.762 11.344 27.671 1.00 97.12 701 LEU A O 1
ATOM 5435 N N . VAL A 1 702 ? -26.859 9.976 29.180 1.00 96.88 702 VAL A N 1
ATOM 5436 C CA . VAL A 1 702 ? -26.941 10.957 30.268 1.00 96.88 702 VAL A CA 1
ATOM 5437 C C . VAL A 1 702 ? -25.607 11.679 30.421 1.00 96.88 702 VAL A C 1
ATOM 5439 O O . VAL A 1 702 ? -24.574 11.028 30.597 1.00 96.88 702 VAL A O 1
ATOM 5442 N N . HIS A 1 703 ? -25.640 13.014 30.335 1.00 92.81 703 HIS A N 1
ATOM 5443 C CA . HIS A 1 703 ? -24.462 13.884 30.368 1.00 92.81 703 HIS A CA 1
ATOM 5444 C C . HIS A 1 703 ? -23.509 13.609 31.550 1.00 92.81 703 HIS A C 1
ATOM 5446 O O . HIS A 1 703 ? -23.962 13.260 32.643 1.00 92.81 703 HIS A O 1
ATOM 5452 N N . PRO A 1 704 ? -22.195 13.851 31.380 1.00 90.38 704 PRO A N 1
ATOM 5453 C CA . PRO A 1 704 ? -21.245 13.887 32.491 1.00 90.38 704 PRO A CA 1
ATOM 5454 C C . PRO A 1 704 ? -21.440 15.141 33.363 1.00 90.38 704 PRO A C 1
ATOM 5456 O O . PRO A 1 704 ? -22.337 15.951 33.132 1.00 90.38 704 PRO A O 1
ATOM 5459 N N . ALA A 1 705 ? -20.586 15.335 34.372 1.00 85.69 705 ALA A N 1
ATOM 5460 C CA . ALA A 1 705 ? -20.703 16.434 35.342 1.00 85.69 705 ALA A CA 1
ATOM 5461 C C . ALA A 1 705 ? -20.806 17.840 34.708 1.00 85.69 705 ALA A C 1
ATOM 5463 O O . ALA A 1 705 ? -21.437 18.723 35.279 1.00 85.69 705 ALA A O 1
ATOM 5464 N N . SER A 1 706 ? -20.240 18.026 33.510 1.00 78.19 706 SER A N 1
ATOM 5465 C CA . SER A 1 706 ? -20.269 19.282 32.749 1.00 78.19 706 SER A CA 1
ATOM 5466 C C . SER A 1 706 ? -21.648 19.670 32.202 1.00 78.19 706 SER A C 1
ATOM 5468 O O . SER A 1 706 ? -21.819 20.790 31.722 1.00 78.19 706 SER A O 1
ATOM 5470 N N . GLY A 1 707 ? -22.631 18.764 32.230 1.00 82.62 707 GLY A N 1
ATOM 5471 C CA . GLY A 1 707 ? -24.011 19.068 31.850 1.00 82.62 707 GLY A CA 1
ATOM 5472 C C . GLY A 1 707 ? -24.322 19.045 30.354 1.00 82.62 707 GLY A C 1
ATOM 5473 O O . GLY A 1 707 ? -25.478 19.229 29.985 1.00 82.62 707 GLY A O 1
ATOM 5474 N N . ASN A 1 708 ? -23.330 18.846 29.484 1.00 81.56 708 ASN A N 1
ATOM 5475 C CA . ASN A 1 708 ? -23.481 18.988 28.032 1.00 81.56 708 ASN A CA 1
ATOM 5476 C C . ASN A 1 708 ? -23.240 17.675 27.267 1.00 81.56 708 ASN A C 1
ATOM 5478 O O . ASN A 1 708 ? -22.835 16.664 27.840 1.00 81.56 708 ASN A O 1
ATOM 5482 N N . VAL A 1 709 ? -23.490 17.699 25.954 1.00 83.62 709 VAL A N 1
ATOM 5483 C CA . VAL A 1 709 ? -23.434 16.506 25.087 1.00 83.62 709 VAL A CA 1
ATOM 5484 C C . VAL A 1 709 ? -22.087 16.274 24.399 1.00 83.62 709 VAL A C 1
ATOM 5486 O O . VAL A 1 709 ? -21.968 15.338 23.610 1.00 83.62 709 VAL A O 1
ATOM 5489 N N . LEU A 1 710 ? -21.075 17.113 24.645 1.00 77.56 710 LEU A N 1
ATOM 5490 C CA . LEU A 1 710 ? -19.854 17.146 23.826 1.00 77.56 710 LEU A CA 1
ATOM 5491 C C . LEU A 1 710 ? -19.112 15.810 23.805 1.00 77.56 710 LEU A C 1
ATOM 5493 O O . LEU A 1 710 ? -18.676 15.373 22.741 1.00 77.56 710 LEU A O 1
ATOM 5497 N N . ALA A 1 711 ? -19.061 15.131 24.952 1.00 80.56 711 ALA A N 1
ATOM 5498 C CA . ALA A 1 711 ? -18.447 13.814 25.088 1.00 80.56 711 ALA A CA 1
ATOM 5499 C C . ALA A 1 711 ? -19.104 12.739 24.201 1.00 80.56 711 ALA A C 1
ATOM 5501 O O . ALA A 1 711 ? -18.483 11.735 23.883 1.00 80.56 711 ALA A O 1
ATOM 5502 N N . PHE A 1 712 ? -20.352 12.932 23.771 1.00 86.75 712 PHE A N 1
ATOM 5503 C CA . PHE A 1 712 ? -21.085 11.956 22.964 1.00 86.75 712 PHE A CA 1
ATOM 5504 C C . PHE A 1 712 ? -21.010 12.217 21.462 1.00 86.75 712 PHE A C 1
ATOM 5506 O O . PHE A 1 712 ? -21.423 11.367 20.674 1.00 86.75 712 PHE A O 1
ATOM 5513 N N . LEU A 1 713 ? -20.484 13.368 21.037 1.00 78.56 713 LEU A N 1
ATOM 5514 C CA . LEU A 1 713 ? -20.420 13.715 19.618 1.00 78.56 713 LEU A CA 1
ATOM 5515 C C . LEU A 1 713 ? -19.576 12.737 18.789 1.00 78.56 713 LEU A C 1
ATOM 5517 O O . LEU A 1 713 ? -20.003 12.420 17.678 1.00 78.56 713 LEU A O 1
ATOM 5521 N N . PRO A 1 714 ? -18.423 12.228 19.270 1.00 78.62 714 PRO A N 1
ATOM 5522 C CA . PRO A 1 714 ? -17.680 11.217 18.526 1.00 78.62 714 PRO A CA 1
ATOM 5523 C C . PRO A 1 714 ? -18.486 9.919 18.355 1.00 78.62 714 PRO A C 1
ATOM 5525 O O . PRO A 1 714 ? -18.517 9.380 17.252 1.00 78.62 714 PRO A O 1
ATOM 5528 N N . LEU A 1 715 ? -19.231 9.484 19.381 1.00 84.31 715 LEU A N 1
ATOM 5529 C CA . LEU A 1 715 ? -20.090 8.294 19.302 1.00 84.31 715 LEU A CA 1
ATOM 5530 C C . LEU A 1 715 ? -21.257 8.501 18.328 1.00 84.31 715 LEU A C 1
ATOM 5532 O O . LEU A 1 715 ? -21.585 7.609 17.553 1.00 84.31 715 LEU A O 1
ATOM 5536 N N . ALA A 1 716 ? -21.853 9.695 18.313 1.00 81.62 716 ALA A N 1
ATOM 5537 C CA . ALA A 1 716 ? -22.942 10.030 17.395 1.00 81.62 716 ALA A CA 1
ATOM 5538 C C . ALA A 1 716 ? -22.539 9.983 15.910 1.00 81.62 716 ALA A C 1
ATOM 5540 O O . ALA A 1 716 ? -23.403 9.866 15.038 1.00 81.62 716 ALA A O 1
ATOM 5541 N N . ARG A 1 717 ? -21.234 10.072 15.617 1.00 71.88 717 ARG A N 1
ATOM 5542 C CA . ARG A 1 717 ? -20.686 9.942 14.259 1.00 71.88 717 ARG A CA 1
ATOM 5543 C C . ARG A 1 717 ? -20.476 8.491 13.841 1.00 71.88 717 ARG A C 1
ATOM 5545 O O . ARG A 1 717 ? -20.542 8.211 12.649 1.00 71.88 717 ARG A O 1
ATOM 5552 N N . THR A 1 718 ? -20.195 7.600 14.787 1.00 74.00 718 THR A N 1
ATOM 5553 C CA . THR A 1 718 ? -19.875 6.195 14.506 1.00 74.00 718 THR A CA 1
ATOM 5554 C C . THR A 1 718 ? -21.110 5.299 14.600 1.00 74.00 718 THR A C 1
ATOM 5556 O O . THR A 1 718 ? -21.313 4.443 13.742 1.00 74.00 718 THR A O 1
ATOM 5559 N N . MET A 1 719 ? -21.992 5.536 15.575 1.00 82.50 719 MET A N 1
ATOM 5560 C CA . MET A 1 719 ? -23.198 4.738 15.806 1.00 82.50 719 MET A CA 1
ATOM 5561 C C . MET A 1 719 ? -24.410 5.322 15.064 1.00 82.50 719 MET A C 1
ATOM 5563 O O . MET A 1 719 ? -25.092 6.221 15.553 1.00 82.50 719 MET A O 1
ATOM 5567 N N . VAL A 1 720 ? -24.687 4.788 13.870 1.00 80.69 720 VAL A N 1
ATOM 5568 C CA . VAL A 1 720 ? -25.759 5.265 12.965 1.00 80.69 720 VAL A CA 1
ATOM 5569 C C . VAL A 1 720 ? -26.898 4.256 12.747 1.00 80.69 720 VAL A C 1
ATOM 5571 O O . VAL A 1 720 ? -27.813 4.505 11.962 1.00 80.69 720 VAL A O 1
ATOM 5574 N N . ASP A 1 721 ? -26.854 3.101 13.416 1.00 81.19 721 ASP A N 1
ATOM 5575 C CA . ASP A 1 721 ? -27.849 2.027 13.275 1.00 81.19 721 ASP A CA 1
ATOM 5576 C C . ASP A 1 721 ? -29.114 2.226 14.135 1.00 81.19 721 ASP A C 1
ATOM 5578 O O . ASP A 1 721 ? -30.126 1.545 13.918 1.00 81.19 721 ASP A O 1
ATOM 5582 N N . ARG A 1 722 ? -29.079 3.190 15.063 1.00 91.12 722 ARG A N 1
ATOM 5583 C CA . ARG A 1 722 ? -30.161 3.582 15.976 1.00 91.12 722 ARG A CA 1
ATOM 5584 C C . ARG A 1 722 ? -30.174 5.093 16.232 1.00 91.12 722 ARG A C 1
ATOM 5586 O O . ARG A 1 722 ? -29.109 5.713 16.214 1.00 91.12 722 ARG A O 1
ATOM 5593 N N . PRO A 1 723 ? -31.337 5.670 16.582 1.00 91.75 723 PRO A N 1
ATOM 5594 C CA . PRO A 1 723 ? -31.396 7.039 17.074 1.00 91.75 723 PRO A CA 1
ATOM 5595 C C . PRO A 1 723 ? -30.615 7.198 18.386 1.00 91.75 723 PRO A C 1
ATOM 5597 O O . PRO A 1 723 ? -30.717 6.352 19.280 1.00 91.75 723 PRO A O 1
ATOM 5600 N N . LEU A 1 724 ? -29.879 8.303 18.517 1.00 93.19 724 LEU A N 1
ATOM 5601 C CA . LEU A 1 724 ? -29.150 8.672 19.731 1.00 93.19 724 LEU A CA 1
ATOM 5602 C C . LEU A 1 724 ? -29.714 9.962 20.315 1.00 93.19 724 LEU A C 1
ATOM 5604 O O . LEU A 1 724 ? -29.667 11.025 19.686 1.00 93.19 724 LEU A O 1
ATOM 5608 N N . TYR A 1 725 ? -30.198 9.862 21.546 1.00 94.19 725 TYR A N 1
ATOM 5609 C CA . TYR A 1 725 ? -30.656 10.991 22.342 1.00 94.19 725 TYR A CA 1
ATOM 5610 C C . TYR A 1 725 ? -29.695 11.200 23.502 1.00 94.19 725 TYR A C 1
ATOM 5612 O O . TYR A 1 725 ? -29.292 10.241 24.148 1.00 94.19 725 TYR A O 1
ATOM 5620 N N . ALA A 1 726 ? -29.346 12.444 23.793 1.00 93.38 726 ALA A N 1
ATOM 5621 C CA . ALA A 1 726 ? -28.617 12.823 24.987 1.00 93.38 726 ALA A CA 1
ATOM 5622 C C . ALA A 1 726 ? -29.465 13.752 25.853 1.00 93.38 726 ALA A C 1
ATOM 5624 O O . ALA A 1 726 ? -30.309 14.490 25.351 1.00 93.38 726 ALA A O 1
ATOM 5625 N N . LEU A 1 727 ? -29.244 13.701 27.161 1.00 93.06 727 LEU A N 1
ATOM 5626 C CA . LEU A 1 727 ? -29.878 14.592 28.123 1.00 93.06 727 LEU A CA 1
ATOM 5627 C C . LEU A 1 727 ? -28.882 15.673 28.538 1.00 93.06 727 LEU A C 1
ATOM 5629 O O . LEU A 1 727 ? -27.737 15.340 28.830 1.00 93.06 727 LEU A O 1
ATOM 5633 N N . THR A 1 728 ? -29.301 16.938 28.579 1.00 88.88 728 THR A N 1
ATOM 5634 C CA . THR A 1 728 ? -28.481 18.092 28.991 1.00 88.88 728 THR A CA 1
ATOM 5635 C C . THR A 1 728 ? -28.970 18.698 30.296 1.00 88.88 728 THR A C 1
ATOM 5637 O O . THR A 1 728 ? -30.174 18.852 30.485 1.00 88.88 728 THR A O 1
ATOM 5640 N N . ALA A 1 729 ? -28.052 19.124 31.161 1.00 88.25 729 ALA A N 1
ATOM 5641 C CA . ALA A 1 729 ? -28.377 19.784 32.420 1.00 88.25 729 ALA A CA 1
ATOM 5642 C C . ALA A 1 729 ? -28.956 21.191 32.225 1.00 88.25 729 ALA A C 1
ATOM 5644 O O . ALA A 1 729 ? -28.647 21.891 31.261 1.00 88.25 729 ALA A O 1
ATOM 5645 N N . ARG A 1 730 ? -29.759 21.615 33.201 1.00 85.81 730 ARG A N 1
ATOM 5646 C CA . ARG A 1 730 ? -30.224 22.993 33.374 1.00 85.81 730 ARG A CA 1
ATOM 5647 C C . ARG A 1 730 ? -29.096 23.848 33.964 1.00 85.81 730 ARG A C 1
ATOM 5649 O O . ARG A 1 730 ? -28.350 23.355 34.812 1.00 85.81 730 ARG A O 1
ATOM 5656 N N . GLY A 1 731 ? -28.979 25.108 33.550 1.00 78.06 731 GLY A N 1
ATOM 5657 C CA . GLY A 1 731 ? -27.948 26.042 34.034 1.00 78.06 731 GLY A CA 1
ATOM 5658 C C . GLY A 1 731 ? -26.835 26.366 33.038 1.00 78.06 731 GLY A C 1
ATOM 5659 O O . GLY A 1 731 ? -25.924 27.114 33.379 1.00 78.06 731 GLY A O 1
ATOM 5660 N N . LEU A 1 732 ? -26.889 25.807 31.824 1.00 72.06 732 LEU A N 1
ATOM 5661 C CA . LEU A 1 732 ? -25.936 26.119 30.750 1.00 72.06 732 LEU A CA 1
ATOM 5662 C C . LEU A 1 732 ? -26.372 27.329 29.902 1.00 72.06 732 LEU A C 1
ATOM 5664 O O . LEU A 1 732 ? -25.545 27.901 29.192 1.00 72.06 732 LEU A O 1
ATOM 5668 N N . GLY A 1 733 ? -27.651 27.715 29.970 1.00 62.09 733 GLY A N 1
ATOM 5669 C CA . GLY A 1 733 ? -28.195 28.950 29.396 1.00 62.09 733 GLY A CA 1
ATOM 5670 C C . GLY A 1 733 ? -28.170 30.132 30.377 1.00 62.09 733 GLY A C 1
ATOM 5671 O O . GLY A 1 733 ? -27.986 29.960 31.583 1.00 62.09 733 GLY A O 1
ATOM 5672 N N . ASN A 1 734 ? -28.373 31.353 29.870 1.00 51.19 734 ASN A N 1
ATOM 5673 C CA . ASN A 1 734 ? -28.390 32.564 30.701 1.00 51.19 734 ASN A CA 1
ATOM 5674 C C . ASN A 1 734 ? -29.548 32.519 31.723 1.00 51.19 734 ASN A C 1
ATOM 5676 O O . ASN A 1 734 ? -30.709 32.458 31.332 1.00 51.19 734 ASN A O 1
ATOM 5680 N N . ASN A 1 735 ? -29.230 32.628 33.020 1.00 55.66 735 ASN A N 1
ATOM 5681 C CA . ASN A 1 735 ? -30.176 32.727 34.150 1.00 55.66 735 ASN A CA 1
ATOM 5682 C C . ASN A 1 735 ? -31.089 31.509 34.415 1.00 55.66 735 ASN A C 1
ATOM 5684 O O . ASN A 1 735 ? -32.126 31.646 35.067 1.00 55.66 735 ASN A O 1
ATOM 5688 N N . GLU A 1 736 ? -30.712 30.305 33.986 1.00 70.38 736 GLU A N 1
ATOM 5689 C CA . GLU A 1 736 ? -31.456 29.095 34.351 1.00 70.38 736 GLU A CA 1
ATOM 5690 C C . GLU A 1 736 ? -31.171 28.646 35.801 1.00 70.38 736 GLU A C 1
ATOM 5692 O O . GLU A 1 736 ? -30.024 28.625 36.251 1.00 70.38 736 GLU A O 1
ATOM 5697 N N . LYS A 1 737 ? -32.211 28.237 36.543 1.00 83.00 737 LYS A N 1
ATOM 5698 C CA . LYS A 1 737 ? -32.057 27.681 37.901 1.00 83.00 737 LYS A CA 1
ATOM 5699 C C . LYS A 1 737 ? -31.365 26.313 37.831 1.00 83.00 737 LYS A C 1
ATOM 5701 O O . LYS A 1 737 ? -31.809 25.463 37.075 1.00 83.00 737 LYS A O 1
ATOM 5706 N N . LEU A 1 738 ? -30.339 26.059 38.639 1.00 89.44 738 LEU A N 1
ATOM 5707 C CA . LEU A 1 738 ? -29.727 24.726 38.754 1.00 89.44 738 LEU A CA 1
ATOM 5708 C C . LEU A 1 738 ? -30.688 23.721 39.420 1.00 89.44 738 LEU A C 1
ATOM 5710 O O . LEU A 1 738 ? -31.611 24.119 40.130 1.00 89.44 738 LEU A O 1
ATOM 5714 N N . PHE A 1 739 ? -30.476 22.422 39.194 1.00 92.50 739 PHE A N 1
ATOM 5715 C CA . PHE A 1 739 ? -31.207 21.373 39.915 1.00 92.50 739 PHE A CA 1
ATOM 5716 C C . PHE A 1 739 ? -30.830 21.362 41.400 1.00 92.50 739 PHE A C 1
ATOM 5718 O O . PHE A 1 739 ? -29.650 21.484 41.734 1.00 92.50 739 PHE A O 1
ATOM 5725 N N . ASP A 1 740 ? -31.817 21.158 42.272 1.00 91.12 740 ASP A N 1
ATOM 5726 C CA . ASP A 1 740 ? -31.636 21.093 43.723 1.00 91.12 740 ASP A CA 1
ATOM 5727 C C . ASP A 1 740 ? -31.191 19.684 44.171 1.00 91.12 740 ASP A C 1
ATOM 5729 O O . ASP A 1 740 ? -30.574 19.526 45.227 1.00 91.12 740 ASP A O 1
ATOM 5733 N N . SER A 1 741 ? -31.491 18.634 43.387 1.00 93.75 741 SER A N 1
ATOM 5734 C CA . SER A 1 741 ? -31.091 17.254 43.704 1.00 93.75 741 SER A CA 1
ATOM 5735 C C . SER A 1 741 ? -31.028 16.310 42.488 1.00 93.75 741 SER A C 1
ATOM 5737 O O . SER A 1 741 ? -31.695 16.521 41.475 1.00 93.75 741 SER A O 1
ATOM 5739 N N . ILE A 1 742 ? -30.269 15.209 42.608 1.00 94.44 742 ILE A N 1
ATOM 5740 C CA . ILE A 1 742 ? -30.229 14.127 41.600 1.00 94.44 742 ILE A CA 1
ATOM 5741 C C . ILE A 1 742 ? -31.624 13.511 41.348 1.00 94.44 742 ILE A C 1
ATOM 5743 O O . ILE A 1 742 ? -31.963 13.310 40.182 1.00 94.44 742 ILE A O 1
ATOM 5747 N N . PRO A 1 743 ? -32.461 13.235 42.373 1.00 93.81 743 PRO A N 1
ATOM 5748 C CA . PRO A 1 743 ? -33.839 12.800 42.155 1.00 93.81 743 PRO A CA 1
ATOM 5749 C C . PRO A 1 743 ? -34.673 13.772 41.315 1.00 93.81 743 PRO A C 1
ATOM 5751 O O . PRO A 1 743 ? -35.293 13.328 40.357 1.00 93.81 743 PRO A O 1
ATOM 5754 N N . GLU A 1 744 ? -34.625 15.079 41.602 1.00 94.94 744 GLU A N 1
ATOM 5755 C CA . GLU A 1 744 ? -35.346 16.096 40.814 1.00 94.94 744 GLU A CA 1
ATOM 5756 C C . GLU A 1 744 ? -34.898 16.093 39.344 1.00 94.94 744 GLU A C 1
ATOM 5758 O O . GLU A 1 744 ? -35.725 16.165 38.429 1.00 94.94 744 GLU A O 1
ATOM 5763 N N . MET A 1 745 ? -33.588 15.971 39.107 1.00 95.25 745 MET A N 1
ATOM 5764 C CA . MET A 1 745 ? -33.030 15.855 37.760 1.00 95.25 745 MET A CA 1
ATOM 5765 C C . MET A 1 745 ? -33.561 14.606 37.045 1.00 95.25 745 MET A C 1
ATOM 5767 O O . MET A 1 745 ? -34.020 14.698 35.909 1.00 95.25 745 MET A O 1
ATOM 5771 N N . ALA A 1 746 ? -33.563 13.451 37.716 1.00 96.31 746 ALA A N 1
ATOM 5772 C CA . ALA A 1 746 ? -34.065 12.201 37.155 1.00 96.31 746 ALA A CA 1
ATOM 5773 C C . ALA A 1 746 ? -35.586 12.219 36.904 1.00 96.31 746 ALA A C 1
ATOM 5775 O O . ALA A 1 746 ? -36.023 11.683 35.889 1.00 96.31 746 ALA A O 1
ATOM 5776 N N . ASP A 1 747 ? -36.381 12.852 37.775 1.00 96.69 747 ASP A N 1
ATOM 5777 C CA . ASP A 1 747 ? -37.828 13.053 37.580 1.00 96.69 747 ASP A CA 1
ATOM 5778 C C . ASP A 1 747 ? -38.096 13.941 36.362 1.00 96.69 747 ASP A C 1
ATOM 5780 O O . ASP A 1 747 ? -38.900 13.604 35.494 1.00 96.69 747 ASP A O 1
ATOM 5784 N N . THR A 1 748 ? -37.350 15.040 36.242 1.00 95.69 748 THR A N 1
ATOM 5785 C CA . THR A 1 748 ? -37.433 15.926 35.076 1.00 95.69 748 THR A CA 1
ATOM 5786 C C . THR A 1 748 ? -37.080 15.161 33.800 1.00 95.69 748 THR A C 1
ATOM 5788 O O . THR A 1 748 ? -37.819 15.194 32.819 1.00 95.69 748 THR A O 1
ATOM 5791 N N . TYR A 1 749 ? -35.972 14.422 33.802 1.00 97.25 749 TYR A N 1
ATOM 5792 C CA . TYR A 1 749 ? -35.539 13.643 32.643 1.00 97.25 749 TYR A CA 1
ATOM 5793 C C . TYR A 1 749 ? -36.534 12.547 32.278 1.00 97.25 749 TYR A C 1
ATOM 5795 O O . TYR A 1 749 ? -36.805 12.358 31.095 1.00 97.25 749 TYR A O 1
ATOM 5803 N N . PHE A 1 750 ? -37.126 11.878 33.265 1.00 98.00 750 PHE A N 1
ATOM 5804 C CA . PHE A 1 750 ? -38.171 10.887 33.047 1.00 98.00 750 PHE A CA 1
ATOM 5805 C C . PHE A 1 750 ? -39.349 11.474 32.265 1.00 98.00 750 PHE A C 1
ATOM 5807 O O . PHE A 1 750 ? -39.714 10.917 31.230 1.00 98.00 750 PHE A O 1
ATOM 5814 N N . GLU A 1 751 ? -39.879 12.627 32.676 1.00 97.12 751 GLU A N 1
ATOM 5815 C CA . GLU A 1 751 ? -40.994 13.280 31.979 1.00 97.12 751 GLU A CA 1
ATOM 5816 C C . GLU A 1 751 ? -40.667 13.561 30.504 1.00 97.12 751 GLU A C 1
ATOM 5818 O O . GLU A 1 751 ? -41.456 13.253 29.607 1.00 97.12 751 GLU A O 1
ATOM 5823 N N . HIS A 1 752 ? -39.473 14.080 30.214 1.00 95.56 752 HIS A N 1
ATOM 5824 C CA . HIS A 1 752 ? -39.066 14.383 28.840 1.00 95.56 752 HIS A CA 1
ATOM 5825 C C . HIS A 1 752 ? -38.748 13.132 28.005 1.00 95.56 752 HIS A C 1
ATOM 5827 O O . HIS A 1 752 ? -39.081 13.080 26.814 1.00 95.56 752 HIS A O 1
ATOM 5833 N N . VAL A 1 753 ? -38.176 12.093 28.619 1.00 97.06 753 VAL A N 1
ATOM 5834 C CA . VAL A 1 753 ? -37.963 10.789 27.975 1.00 97.06 753 VAL A CA 1
ATOM 5835 C C . VAL A 1 753 ? -39.306 10.153 27.631 1.00 97.06 753 VAL A C 1
ATOM 5837 O O . VAL A 1 753 ? -39.478 9.698 26.505 1.00 97.06 753 VAL A O 1
ATOM 5840 N N . LYS A 1 754 ? -40.296 10.181 28.535 1.00 96.88 754 LYS A N 1
ATOM 5841 C CA . LYS A 1 754 ? -41.648 9.658 28.277 1.00 96.88 754 LYS A CA 1
ATOM 5842 C C . LYS A 1 754 ? -42.393 10.454 27.207 1.00 96.88 754 LYS A C 1
ATOM 5844 O O . LYS A 1 754 ? -43.110 9.855 26.411 1.00 96.88 754 LYS A O 1
ATOM 5849 N N . ARG A 1 755 ? -42.213 11.776 27.137 1.00 95.38 755 ARG A N 1
ATOM 5850 C CA . ARG A 1 755 ? -42.770 12.594 26.042 1.00 95.38 755 ARG A CA 1
ATOM 5851 C C . ARG A 1 755 ? -42.179 12.212 24.682 1.00 95.38 755 ARG A C 1
ATOM 5853 O O . ARG A 1 755 ? -42.913 12.158 23.702 1.00 95.38 755 ARG A O 1
ATOM 5860 N N . THR A 1 756 ? -40.879 11.924 24.631 1.00 93.25 756 THR A N 1
ATOM 5861 C CA . THR A 1 756 ? -40.163 11.613 23.379 1.00 93.25 756 THR A CA 1
ATOM 5862 C C . THR A 1 756 ? -40.345 10.157 22.944 1.00 93.25 756 THR A C 1
ATOM 5864 O O . THR A 1 756 ? -40.608 9.871 21.780 1.00 93.25 756 THR A O 1
ATOM 5867 N N . GLN A 1 757 ? -40.238 9.224 23.887 1.00 95.44 757 GLN A N 1
ATOM 5868 C CA . GLN A 1 757 ? -40.439 7.794 23.701 1.00 95.44 757 GLN A CA 1
ATOM 5869 C C . GLN A 1 757 ? -41.472 7.314 24.738 1.00 95.44 757 GLN A C 1
ATOM 5871 O O . GLN A 1 757 ? -41.099 6.956 25.857 1.00 95.44 757 GLN A O 1
ATOM 5876 N N . PRO A 1 758 ? -42.776 7.273 24.396 1.00 96.00 758 PRO A N 1
ATOM 5877 C CA . PRO A 1 758 ? -43.845 6.972 25.356 1.00 96.00 758 PRO A CA 1
ATOM 5878 C C . PRO A 1 758 ? -43.891 5.542 25.889 1.00 96.00 758 PRO A C 1
ATOM 5880 O O . PRO A 1 758 ? -44.560 5.298 26.893 1.00 96.00 758 PRO A O 1
ATOM 5883 N N . LYS A 1 759 ? -43.228 4.583 25.236 1.00 94.56 759 LYS A N 1
ATOM 5884 C CA . LYS A 1 759 ? -43.215 3.171 25.642 1.00 94.56 759 LYS A CA 1
ATOM 5885 C C . LYS A 1 759 ? -41.824 2.567 25.492 1.00 94.56 759 LYS A C 1
ATOM 5887 O O . LYS A 1 759 ? -41.108 2.884 24.540 1.00 94.56 759 LYS A O 1
ATOM 5892 N N . GLY A 1 760 ? -41.480 1.669 26.412 1.00 92.88 760 GLY A N 1
ATOM 5893 C CA . GLY A 1 760 ? -40.294 0.828 26.290 1.00 92.88 760 GLY A CA 1
ATOM 5894 C C . GLY A 1 760 ? -40.381 -0.189 25.131 1.00 92.88 760 GLY A C 1
ATOM 5895 O O . GLY A 1 760 ? -41.428 -0.323 24.493 1.00 92.88 760 GLY A O 1
ATOM 5896 N N . PRO A 1 761 ? -39.304 -0.953 24.876 1.00 96.75 761 PRO A N 1
ATOM 5897 C CA . PRO A 1 761 ? -38.117 -1.055 25.722 1.00 96.75 761 PRO A CA 1
ATOM 5898 C C . PRO A 1 761 ? -37.208 0.185 25.677 1.00 96.75 761 PRO A C 1
ATOM 5900 O O . PRO A 1 761 ? -37.172 0.887 24.677 1.00 96.75 761 PRO A O 1
ATOM 5903 N N . TYR A 1 762 ? -36.464 0.453 26.750 1.00 98.06 762 TYR A N 1
ATOM 5904 C CA . TYR A 1 762 ? -35.466 1.530 26.800 1.00 98.06 762 TYR A CA 1
ATOM 5905 C C . TYR A 1 762 ? -34.043 0.975 26.823 1.00 98.06 762 TYR A C 1
ATOM 5907 O O . TYR A 1 762 ? -33.779 -0.038 27.476 1.00 98.06 762 TYR A O 1
ATOM 5915 N N . ALA A 1 763 ? -33.134 1.666 26.142 1.00 98.06 763 ALA A N 1
ATOM 5916 C CA . ALA A 1 763 ? -31.697 1.509 26.294 1.00 98.06 763 ALA A CA 1
ATOM 5917 C C . ALA A 1 763 ? -31.126 2.850 26.747 1.00 98.06 763 ALA A C 1
ATOM 5919 O O . ALA A 1 763 ? -31.317 3.857 26.065 1.00 98.06 763 ALA A O 1
ATOM 5920 N N . LEU A 1 764 ? -30.463 2.881 27.900 1.00 97.12 764 LEU A N 1
ATOM 5921 C CA . LEU A 1 764 ? -29.844 4.101 28.397 1.00 97.12 764 LEU A CA 1
ATOM 5922 C C . LEU A 1 764 ? -28.503 3.840 29.076 1.00 97.12 764 LEU A C 1
ATOM 5924 O O . LEU A 1 764 ? -28.264 2.775 29.631 1.00 97.12 764 LEU A O 1
ATOM 5928 N N . THR A 1 765 ? -27.618 4.824 29.034 1.00 97.19 765 THR A N 1
ATOM 5929 C CA . THR A 1 765 ? -26.324 4.781 29.714 1.00 97.19 765 THR A CA 1
ATOM 5930 C C . THR A 1 765 ? -25.922 6.181 30.145 1.00 97.19 765 THR A C 1
ATOM 5932 O O . THR A 1 765 ? -26.355 7.173 29.557 1.00 97.19 765 THR A O 1
ATOM 5935 N N . GLY A 1 766 ? -25.102 6.279 31.184 1.00 94.94 766 GLY A N 1
ATOM 5936 C CA . GLY A 1 766 ? -24.580 7.554 31.664 1.00 94.94 766 GLY A CA 1
ATOM 5937 C C . GLY A 1 766 ? -23.063 7.581 31.633 1.00 94.94 766 GLY A C 1
ATOM 5938 O O . GLY A 1 766 ? -22.425 6.573 31.924 1.00 94.94 766 GLY A O 1
ATOM 5939 N N . TYR A 1 767 ? -22.488 8.730 31.279 1.00 93.88 767 TYR A N 1
ATOM 5940 C CA . TYR A 1 767 ? -21.038 8.911 31.294 1.00 93.88 767 TYR A CA 1
ATOM 5941 C C . TYR A 1 767 ? -20.572 9.601 32.561 1.00 93.88 767 TYR A C 1
ATOM 5943 O O . TYR A 1 767 ? -21.134 10.629 32.944 1.00 93.88 767 TYR A O 1
ATOM 5951 N N . SER A 1 768 ? -19.546 9.049 33.216 1.00 91.50 768 SER A N 1
ATOM 5952 C CA . SER A 1 768 ? -19.042 9.575 34.482 1.00 91.50 768 SER A CA 1
ATOM 5953 C C . SER A 1 768 ? -20.205 9.715 35.480 1.00 91.50 768 SER A C 1
ATOM 5955 O O . SER A 1 768 ? -21.028 8.803 35.602 1.00 91.50 768 SER A O 1
ATOM 5957 N N . LEU A 1 769 ? -20.347 10.867 36.139 1.00 88.62 769 LEU A N 1
ATOM 5958 C CA . LEU A 1 769 ? -21.443 11.138 37.075 1.00 88.62 769 LEU A CA 1
ATOM 5959 C C . LEU A 1 769 ? -22.856 11.036 36.463 1.00 88.62 769 LEU A C 1
ATOM 5961 O O . LEU A 1 769 ? -23.823 10.847 37.203 1.00 88.62 769 LEU A O 1
ATOM 5965 N N . GLY A 1 770 ? -22.989 11.085 35.134 1.00 93.75 770 GLY A N 1
ATOM 5966 C CA . GLY A 1 770 ? -24.245 10.808 34.435 1.00 93.75 770 GLY A CA 1
ATOM 5967 C C . GLY A 1 770 ? -24.769 9.394 34.677 1.00 93.75 770 GLY A C 1
ATOM 5968 O O . GLY A 1 770 ? -25.977 9.172 34.624 1.00 93.75 770 GLY A O 1
ATOM 5969 N N . THR A 1 771 ? -23.888 8.445 35.013 1.00 95.62 771 THR A N 1
ATOM 5970 C CA . THR A 1 771 ? -24.248 7.068 35.393 1.00 95.62 771 THR A CA 1
ATOM 5971 C C . THR A 1 771 ? -25.266 7.048 36.528 1.00 95.62 771 THR A C 1
ATOM 5973 O O . THR A 1 771 ? -26.248 6.309 36.482 1.00 95.62 771 THR A O 1
ATOM 5976 N N . THR A 1 772 ? -25.066 7.896 37.536 1.00 95.56 772 THR A N 1
ATOM 5977 C CA . THR A 1 772 ? -25.948 7.983 38.701 1.00 95.56 772 THR A CA 1
ATOM 5978 C C . THR A 1 772 ? -27.367 8.371 38.302 1.00 95.56 772 THR A C 1
ATOM 5980 O O . THR A 1 772 ? -28.344 7.798 38.782 1.00 95.56 772 THR A O 1
ATOM 5983 N N . VAL A 1 773 ? -27.486 9.325 37.383 1.00 96.56 773 VAL A N 1
ATOM 5984 C CA . VAL A 1 773 ? -28.777 9.812 36.894 1.00 96.56 773 VAL A CA 1
ATOM 5985 C C . VAL A 1 773 ? -29.408 8.796 35.940 1.00 96.56 773 VAL A C 1
ATOM 5987 O O . VAL A 1 773 ? -30.614 8.581 36.008 1.00 96.56 773 VAL A O 1
ATOM 5990 N N . ALA A 1 774 ? -28.612 8.108 35.115 1.00 97.50 774 ALA A N 1
ATOM 5991 C CA . ALA A 1 774 ? -29.075 6.997 34.283 1.00 97.50 774 ALA A CA 1
ATOM 5992 C C . ALA A 1 774 ? -29.680 5.868 35.135 1.00 97.50 774 ALA A C 1
ATOM 5994 O O . ALA A 1 774 ? -30.780 5.403 34.853 1.00 97.50 774 ALA A O 1
ATOM 5995 N N . PHE A 1 775 ? -29.021 5.489 36.231 1.00 98.00 775 PHE A N 1
ATOM 5996 C CA . PHE A 1 775 ? -29.540 4.508 37.183 1.00 98.00 775 PHE A CA 1
ATOM 5997 C C . PHE A 1 775 ? -30.873 4.953 37.815 1.00 98.00 775 PHE A C 1
ATOM 5999 O O . PHE A 1 775 ? -31.844 4.195 37.849 1.00 98.00 775 PHE A O 1
ATOM 6006 N N . GLU A 1 776 ? -30.959 6.203 38.275 1.00 98.00 776 GLU A N 1
ATOM 6007 C CA . GLU A 1 776 ? -32.188 6.772 38.843 1.00 98.00 776 GLU A CA 1
ATOM 6008 C C . GLU A 1 776 ? -33.339 6.870 37.831 1.00 98.00 776 GLU A C 1
ATOM 6010 O O . GLU A 1 776 ? -34.503 6.644 38.184 1.00 98.00 776 GLU A O 1
ATOM 6015 N N . LEU A 1 777 ? -33.023 7.175 36.573 1.00 97.81 777 LEU A N 1
ATOM 6016 C CA . LEU A 1 777 ? -33.969 7.216 35.464 1.00 97.81 777 LEU A CA 1
ATOM 6017 C C . LEU A 1 777 ? -34.462 5.810 35.094 1.00 97.81 777 LEU A C 1
ATOM 6019 O O . LEU A 1 777 ? -35.666 5.607 34.944 1.00 97.81 777 LEU A O 1
ATOM 6023 N N . ALA A 1 778 ? -33.568 4.820 35.022 1.00 98.00 778 ALA A N 1
ATOM 6024 C CA . ALA A 1 778 ? -33.927 3.427 34.763 1.00 98.00 778 ALA A CA 1
ATOM 6025 C C . ALA A 1 778 ? -34.919 2.895 35.808 1.00 98.00 778 ALA A C 1
ATOM 6027 O O . ALA A 1 778 ? -35.924 2.291 35.440 1.00 98.00 778 ALA A O 1
ATOM 6028 N N . LYS A 1 779 ? -34.711 3.194 37.099 1.00 97.88 779 LYS A N 1
ATOM 6029 C CA . LYS A 1 779 ? -35.660 2.819 38.162 1.00 97.88 779 LYS A CA 1
ATOM 6030 C C . LYS A 1 779 ? -37.050 3.416 37.958 1.00 97.88 779 LYS A C 1
ATOM 6032 O O . LYS A 1 779 ? -38.039 2.723 38.175 1.00 97.88 779 LYS A O 1
ATOM 6037 N N . ARG A 1 780 ? -37.140 4.686 37.552 1.00 97.88 780 ARG A N 1
ATOM 6038 C CA . ARG A 1 780 ? -38.427 5.354 37.282 1.00 97.88 780 ARG A CA 1
ATOM 6039 C C . ARG A 1 780 ? -39.146 4.719 36.098 1.00 97.88 780 ARG A C 1
ATOM 6041 O O . ARG A 1 780 ? -40.342 4.460 36.184 1.00 97.88 780 ARG A O 1
ATOM 6048 N N . LEU A 1 781 ? -38.411 4.406 35.031 1.00 98.12 781 LEU A N 1
ATOM 6049 C CA . LEU A 1 781 ? -38.947 3.703 33.862 1.00 98.12 781 LEU A CA 1
ATOM 6050 C C . LEU A 1 781 ? -39.463 2.304 34.239 1.00 98.12 781 LEU A C 1
ATOM 6052 O O . LEU A 1 781 ? -40.590 1.957 33.894 1.00 98.12 781 LEU A O 1
ATOM 6056 N N . GLU A 1 782 ? -38.697 1.530 35.011 1.00 97.38 782 GLU A N 1
ATOM 6057 C CA . GLU A 1 782 ? -39.128 0.209 35.490 1.00 97.38 782 GLU A CA 1
ATOM 6058 C C . GLU A 1 782 ? -40.335 0.288 36.438 1.00 97.38 782 GLU A C 1
ATOM 6060 O O . GLU A 1 782 ? -41.272 -0.499 36.309 1.00 97.38 782 GLU A O 1
ATOM 6065 N N . ALA A 1 783 ? -40.352 1.250 37.367 1.00 96.69 783 ALA A N 1
ATOM 6066 C CA . ALA A 1 783 ? -41.472 1.467 38.285 1.00 96.69 783 ALA A CA 1
ATOM 6067 C C . ALA A 1 783 ? -42.755 1.898 37.553 1.00 96.69 783 ALA A C 1
ATOM 6069 O O . ALA A 1 783 ? -43.855 1.571 37.994 1.00 96.69 783 ALA A O 1
ATOM 6070 N N . ASN A 1 784 ? -42.615 2.571 36.407 1.00 96.06 784 ASN A N 1
ATOM 6071 C CA . ASN A 1 784 ? -43.707 2.899 35.491 1.00 96.06 784 ASN A CA 1
ATOM 6072 C C . ASN A 1 784 ? -44.176 1.691 34.641 1.00 96.06 784 ASN A C 1
ATOM 6074 O O . ASN A 1 784 ? -45.064 1.823 33.800 1.00 96.06 784 ASN A O 1
ATOM 6078 N N . GLY A 1 785 ? -43.599 0.502 34.847 1.00 95.94 785 GLY A N 1
ATOM 6079 C CA . GLY A 1 785 ? -43.963 -0.734 34.152 1.00 95.94 785 GLY A CA 1
ATOM 6080 C C . GLY A 1 785 ? -43.303 -0.913 32.782 1.00 95.94 785 GLY A C 1
ATOM 6081 O O . GLY A 1 785 ? -43.649 -1.849 32.059 1.00 95.94 785 GLY A O 1
ATOM 6082 N N . ASP A 1 786 ? -42.358 -0.049 32.406 1.00 97.38 786 ASP A N 1
ATOM 6083 C CA . ASP A 1 786 ? -41.624 -0.187 31.153 1.00 97.38 786 ASP A CA 1
ATOM 6084 C C . ASP A 1 786 ? -40.449 -1.167 31.279 1.00 97.38 786 ASP A C 1
ATOM 6086 O O . ASP A 1 786 ? -39.785 -1.283 32.310 1.00 97.38 786 ASP A O 1
ATOM 6090 N N . LYS A 1 787 ? -40.131 -1.854 30.178 1.00 96.62 787 LYS A N 1
ATOM 6091 C CA . LYS A 1 787 ? -38.920 -2.676 30.089 1.00 96.62 787 LYS A CA 1
ATOM 6092 C C . LYS A 1 787 ? -37.700 -1.781 29.863 1.00 96.62 787 LYS A C 1
ATOM 6094 O O . LYS A 1 787 ? -37.626 -1.101 28.844 1.00 96.62 787 LYS A O 1
ATOM 6099 N N . VAL A 1 788 ? -36.692 -1.865 30.726 1.00 97.81 788 VAL A N 1
ATOM 6100 C CA . VAL A 1 788 ? -35.342 -1.357 30.436 1.00 97.81 788 VAL A CA 1
ATOM 6101 C C . VAL A 1 788 ? -34.501 -2.536 29.940 1.00 97.81 788 VAL A C 1
ATOM 6103 O O . VAL A 1 788 ? -34.240 -3.500 30.663 1.00 97.81 788 VAL A O 1
ATOM 6106 N N . ALA A 1 789 ? -34.186 -2.533 28.645 1.00 96.94 789 ALA A N 1
ATOM 6107 C CA . ALA A 1 789 ? -33.444 -3.608 27.991 1.00 96.94 789 ALA A CA 1
ATOM 6108 C C . ALA A 1 789 ? -31.932 -3.487 28.219 1.00 96.94 789 ALA A C 1
ATOM 6110 O O . ALA A 1 789 ? -31.259 -4.513 28.296 1.00 96.94 789 ALA A O 1
ATOM 6111 N N . PHE A 1 790 ? -31.433 -2.260 28.369 1.00 98.19 790 PHE A N 1
ATOM 6112 C CA . PHE A 1 790 ? -30.030 -1.959 28.633 1.00 98.19 790 PHE A CA 1
ATOM 6113 C C . PHE A 1 790 ? -29.910 -0.740 29.552 1.00 98.19 790 PHE A C 1
ATOM 6115 O O . PHE A 1 790 ? -30.536 0.292 29.299 1.00 98.19 790 PHE A O 1
ATOM 6122 N N . CYS A 1 791 ? -29.116 -0.886 30.611 1.00 97.94 791 CYS A N 1
ATOM 6123 C CA . CYS A 1 791 ? -28.708 0.176 31.521 1.00 97.94 791 CYS A CA 1
ATOM 6124 C C . CYS A 1 791 ? -27.223 -0.017 31.819 1.00 97.94 791 CYS A C 1
ATOM 6126 O O . CYS A 1 791 ? -26.836 -1.112 32.234 1.00 97.94 791 CYS A O 1
ATOM 6128 N N . ALA A 1 792 ? -26.401 1.010 31.598 1.00 97.62 792 ALA A N 1
ATOM 6129 C CA . ALA A 1 792 ? -24.964 0.892 31.810 1.00 97.62 792 ALA A CA 1
ATOM 6130 C C . ALA A 1 792 ? -24.307 2.103 32.479 1.00 97.62 792 ALA A C 1
ATOM 6132 O O . ALA A 1 792 ? -24.782 3.240 32.394 1.00 97.62 792 ALA A O 1
ATOM 6133 N N . ALA A 1 793 ? -23.191 1.812 33.145 1.00 97.56 793 ALA A N 1
ATOM 6134 C CA . ALA A 1 793 ? -22.225 2.766 33.662 1.00 97.56 793 ALA A CA 1
ATOM 6135 C C . ALA A 1 793 ? -21.072 2.900 32.676 1.00 97.56 793 ALA A C 1
ATOM 6137 O O . ALA A 1 793 ? -20.509 1.887 32.258 1.00 97.56 793 ALA A O 1
ATOM 6138 N N . LEU A 1 794 ? -20.684 4.134 32.354 1.00 96.19 794 LEU A N 1
ATOM 6139 C CA . LEU A 1 794 ? -19.430 4.403 31.654 1.00 96.19 794 LEU A CA 1
ATOM 6140 C C . LEU A 1 794 ? -18.445 5.023 32.651 1.00 96.19 794 LEU A C 1
ATOM 6142 O O . LEU A 1 794 ? -18.522 6.211 32.979 1.00 96.19 794 LEU A O 1
ATOM 6146 N N . ASP A 1 795 ? -17.578 4.153 33.162 1.00 93.81 795 ASP A N 1
ATOM 6147 C CA . ASP A 1 795 ? -16.469 4.395 34.083 1.00 93.81 795 ASP A CA 1
ATOM 6148 C C . ASP A 1 795 ? -16.839 5.212 35.334 1.00 93.81 795 ASP A C 1
ATOM 6150 O O . ASP A 1 795 ? -16.169 6.169 35.719 1.00 93.81 795 ASP A O 1
ATOM 6154 N N . SER A 1 796 ? -17.945 4.850 35.994 1.00 93.38 796 SER A N 1
ATOM 6155 C CA . SER A 1 796 ? -18.355 5.473 37.257 1.00 93.38 796 SER A CA 1
ATOM 6156 C C . SER A 1 796 ? -18.969 4.457 38.228 1.00 93.38 796 SER A C 1
ATOM 6158 O O . SER A 1 796 ? -19.785 3.646 37.794 1.00 93.38 796 SER A O 1
ATOM 6160 N N . PRO A 1 797 ? -18.608 4.472 39.525 1.00 94.31 797 PRO A N 1
ATOM 6161 C CA . PRO A 1 797 ? -19.126 3.574 40.551 1.00 94.31 797 PRO A CA 1
ATOM 6162 C C . PRO A 1 797 ? -20.479 4.062 41.096 1.00 94.31 797 PRO A C 1
ATOM 6164 O O . PRO A 1 797 ? -20.801 5.246 40.978 1.00 94.31 797 PRO A O 1
ATOM 6167 N N . PRO A 1 798 ? -21.258 3.200 41.775 1.00 94.50 798 PRO A N 1
ATOM 6168 C CA . PRO A 1 798 ? -22.523 3.616 42.387 1.00 94.50 798 PRO A CA 1
ATOM 6169 C C . PRO A 1 798 ? -22.309 4.573 43.569 1.00 94.50 798 PRO A C 1
ATOM 6171 O O . PRO A 1 798 ? -23.103 5.487 43.807 1.00 94.50 798 PRO A O 1
ATOM 6174 N N . HIS A 1 799 ? -21.215 4.395 44.313 1.00 93.50 799 HIS A N 1
ATOM 6175 C CA . HIS A 1 799 ? -20.845 5.242 45.442 1.00 93.50 799 HIS A CA 1
ATOM 6176 C C . HIS A 1 799 ? -19.928 6.378 44.982 1.00 93.50 799 HIS A C 1
ATOM 6178 O O . HIS A 1 799 ? -18.708 6.238 44.951 1.00 93.50 799 HIS A O 1
ATOM 6184 N N . ILE A 1 800 ? -20.524 7.523 44.645 1.00 90.25 800 ILE A N 1
ATOM 6185 C CA . ILE A 1 800 ? -19.807 8.660 44.044 1.00 90.25 800 ILE A CA 1
ATOM 6186 C C . ILE A 1 800 ? -19.192 9.644 45.050 1.00 90.25 800 ILE A C 1
ATOM 6188 O O . ILE A 1 800 ? -18.448 10.530 44.643 1.00 90.25 800 ILE A O 1
ATOM 6192 N N . ILE A 1 801 ? -19.448 9.507 46.357 1.00 88.50 801 ILE A N 1
ATOM 6193 C CA . ILE A 1 801 ? -18.900 10.418 47.383 1.00 88.50 801 ILE A CA 1
ATOM 6194 C C . ILE A 1 801 ? -17.364 10.537 47.303 1.00 88.50 801 ILE A C 1
ATOM 6196 O O . ILE A 1 801 ? -16.880 11.665 47.345 1.00 88.50 801 ILE A O 1
ATOM 6200 N N . PRO A 1 802 ? -16.578 9.456 47.119 1.00 82.88 802 PRO A N 1
ATOM 6201 C CA . PRO A 1 802 ? -15.127 9.576 46.953 1.00 82.88 802 PRO A CA 1
ATOM 6202 C C . PRO A 1 802 ? -14.711 10.378 45.710 1.00 82.88 802 PRO A C 1
ATOM 6204 O O . PRO A 1 802 ? -13.692 11.059 45.740 1.00 82.88 802 PRO A O 1
ATOM 6207 N N . LEU A 1 803 ? -15.515 10.345 44.639 1.00 80.50 803 LEU A N 1
ATOM 6208 C CA . LEU A 1 803 ? -15.255 11.094 43.405 1.00 80.50 803 LEU A CA 1
ATOM 6209 C C . LEU A 1 803 ? -15.480 12.597 43.585 1.00 80.50 803 LEU A C 1
ATOM 6211 O O . LEU A 1 803 ? -14.709 13.412 43.074 1.00 80.50 803 LEU A O 1
ATOM 6215 N N . VAL A 1 804 ? -16.550 12.963 44.297 1.00 83.31 804 VAL A N 1
ATOM 6216 C CA . VAL A 1 804 ? -17.000 14.359 44.411 1.00 83.31 804 VAL A CA 1
ATOM 6217 C C . VAL A 1 804 ? -16.629 15.032 45.728 1.00 83.31 804 VAL A C 1
ATOM 6219 O O . VAL A 1 804 ? -16.701 16.252 45.831 1.00 83.31 804 VAL A O 1
ATOM 6222 N N . GLY A 1 805 ? -16.226 14.270 46.743 1.00 79.69 805 GLY A N 1
ATOM 6223 C CA . GLY A 1 805 ? -15.845 14.776 48.062 1.00 79.69 805 GLY A CA 1
ATOM 6224 C C . GLY A 1 805 ? -14.788 15.883 47.988 1.00 79.69 805 GLY A C 1
ATOM 6225 O O . GLY A 1 805 ? -15.038 16.963 48.530 1.00 79.69 805 GLY A O 1
ATOM 6226 N N . PRO A 1 806 ? -13.678 15.673 47.253 1.00 75.75 806 PRO A N 1
ATOM 6227 C CA . PRO A 1 806 ? -12.628 16.677 47.075 1.00 75.75 806 PRO A CA 1
ATOM 6228 C C . PRO A 1 806 ? -13.000 17.861 46.168 1.00 75.75 806 PRO A C 1
ATOM 6230 O O . PRO A 1 806 ? -12.206 18.787 46.051 1.00 75.75 806 PRO A O 1
ATOM 6233 N N . LEU A 1 807 ? -14.156 17.845 45.489 1.00 79.31 807 LEU A N 1
ATOM 6234 C CA . LEU A 1 807 ? -14.545 18.923 44.576 1.00 79.31 807 LEU A CA 1
ATOM 6235 C C . LEU A 1 807 ? -15.079 20.123 45.360 1.00 79.31 807 LEU A C 1
ATOM 6237 O O . LEU A 1 807 ? -16.182 20.075 45.911 1.00 79.31 807 LEU A O 1
ATOM 6241 N N . ASP A 1 808 ? -14.317 21.207 45.396 1.00 86.38 808 ASP A N 1
ATOM 6242 C CA . ASP A 1 808 ? -14.853 22.555 45.561 1.00 86.38 808 ASP A CA 1
ATOM 6243 C C . ASP A 1 808 ? -14.973 23.244 44.191 1.00 86.38 808 ASP A C 1
ATOM 6245 O O . ASP A 1 808 ? -14.668 22.652 43.150 1.00 86.38 808 ASP A O 1
ATOM 6249 N N . TRP A 1 809 ? -15.442 24.492 44.181 1.00 91.50 809 TRP A N 1
ATOM 6250 C CA . TRP A 1 809 ? -15.644 25.227 42.935 1.00 91.50 809 TRP A CA 1
ATOM 6251 C C . TRP A 1 809 ? -14.337 25.394 42.140 1.00 91.50 809 TRP A C 1
ATOM 6253 O O . TRP A 1 809 ? -14.340 25.246 40.921 1.00 91.50 809 TRP A O 1
ATOM 6263 N N . THR A 1 810 ? -13.209 25.648 42.811 1.00 91.31 810 THR A N 1
ATOM 6264 C CA . THR A 1 810 ? -11.903 25.842 42.158 1.00 91.31 810 THR A CA 1
ATOM 6265 C C . THR A 1 810 ? -11.397 24.539 41.547 1.00 91.31 810 THR A C 1
ATOM 6267 O O . THR A 1 810 ? -10.990 24.520 40.385 1.00 91.31 810 THR A O 1
ATOM 6270 N N . ALA A 1 811 ? -11.488 23.428 42.280 1.00 87.88 811 ALA A N 1
ATOM 6271 C CA . ALA A 1 811 ? -11.151 22.105 41.764 1.00 87.88 811 ALA A CA 1
ATOM 6272 C C . ALA A 1 811 ? -12.059 21.706 40.587 1.00 87.88 811 ALA A C 1
ATOM 6274 O O . ALA A 1 811 ? -11.590 21.114 39.612 1.00 87.88 811 ALA A O 1
ATOM 6275 N N . ALA A 1 812 ? -13.349 22.062 40.635 1.00 88.50 812 ALA A N 1
ATOM 6276 C CA . ALA A 1 812 ? -14.263 21.878 39.512 1.00 88.50 812 ALA A CA 1
ATOM 6277 C C . ALA A 1 812 ? -13.835 22.711 38.293 1.00 88.50 812 ALA A C 1
ATOM 6279 O O . ALA A 1 812 ? -13.811 22.178 37.186 1.00 88.50 812 ALA A O 1
ATOM 6280 N N . ALA A 1 813 ? -13.430 23.971 38.489 1.00 90.88 813 ALA A N 1
ATOM 6281 C CA . ALA A 1 813 ? -12.963 24.848 37.417 1.00 90.88 813 ALA A CA 1
ATOM 6282 C C . ALA A 1 813 ? -11.734 24.288 36.694 1.00 90.88 813 ALA A C 1
ATOM 6284 O O . ALA A 1 813 ? -11.731 24.176 35.470 1.00 90.88 813 ALA A O 1
ATOM 6285 N N . ILE A 1 814 ? -10.725 23.862 37.455 1.00 89.94 814 ILE A N 1
ATOM 6286 C CA . ILE A 1 814 ? -9.492 23.282 36.911 1.00 89.94 814 ILE A CA 1
ATOM 6287 C C . ILE A 1 814 ? -9.806 22.008 36.114 1.00 89.94 814 ILE A C 1
ATOM 6289 O O . ILE A 1 814 ? -9.339 21.841 34.989 1.00 89.94 814 ILE A O 1
ATOM 6293 N N . ARG A 1 815 ? -10.649 21.121 36.654 1.00 85.19 815 ARG A N 1
ATOM 6294 C CA . ARG A 1 815 ? -11.015 19.867 35.977 1.00 85.19 815 ARG A CA 1
ATOM 6295 C C . ARG A 1 815 ? -11.848 20.101 34.720 1.00 85.19 815 ARG A C 1
ATOM 6297 O O . ARG A 1 815 ? -11.603 19.437 33.720 1.00 85.19 815 ARG A O 1
ATOM 6304 N N . VAL A 1 816 ? -12.794 21.043 34.738 1.00 86.38 816 VAL A N 1
ATOM 6305 C CA . VAL A 1 816 ? -13.542 21.449 33.535 1.00 86.38 816 VAL A CA 1
ATOM 6306 C C . VAL A 1 816 ? -12.582 21.949 32.462 1.00 86.38 816 VAL A C 1
ATOM 6308 O O . VAL A 1 816 ? -12.688 21.517 31.319 1.00 86.38 816 VAL A O 1
ATOM 6311 N N . SER A 1 817 ? -11.614 22.795 32.822 1.00 87.44 817 SER A N 1
ATOM 6312 C CA . SER A 1 817 ? -10.606 23.276 31.876 1.00 87.44 817 SER A CA 1
ATOM 6313 C C . SER A 1 817 ? -9.766 22.139 31.297 1.00 87.44 817 SER A C 1
A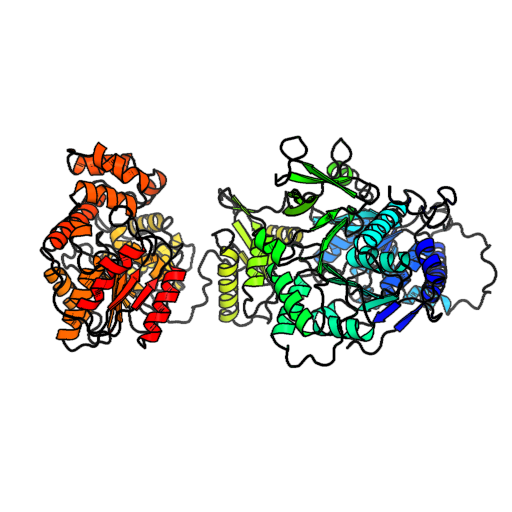TOM 6315 O O . SER A 1 817 ? -9.523 22.125 30.095 1.00 87.44 817 SER A O 1
ATOM 6317 N N . TYR A 1 818 ? -9.389 21.145 32.103 1.00 84.69 818 TYR A N 1
ATOM 6318 C CA . TYR A 1 818 ? -8.733 19.938 31.600 1.00 84.69 818 TYR A CA 1
ATOM 6319 C C . TYR A 1 818 ? -9.615 19.166 30.603 1.00 84.69 818 TYR A C 1
ATOM 6321 O O . TYR A 1 818 ? -9.170 18.871 29.498 1.00 84.69 818 TYR A O 1
ATOM 6329 N N . PHE A 1 819 ? -10.883 18.897 30.934 1.00 78.81 819 PHE A N 1
ATOM 6330 C CA . PHE A 1 819 ? -11.801 18.175 30.039 1.00 78.81 819 PHE A CA 1
ATOM 6331 C C . PHE A 1 819 ? -12.154 18.947 28.759 1.00 78.81 819 PHE A C 1
ATOM 6333 O O . PHE A 1 819 ? -12.545 18.345 27.764 1.00 78.81 819 PHE A O 1
ATOM 6340 N N . LEU A 1 820 ? -12.027 20.275 28.772 1.00 77.06 820 LEU A N 1
ATOM 6341 C CA . LEU A 1 820 ? -12.144 21.124 27.583 1.00 77.06 820 LEU A CA 1
ATOM 6342 C C . LEU A 1 820 ? -10.827 21.225 26.790 1.00 77.06 820 LEU A C 1
ATOM 6344 O O . LEU A 1 820 ? -10.767 21.954 25.795 1.00 77.06 820 LEU A O 1
ATOM 6348 N N . GLU A 1 821 ? -9.789 20.500 27.221 1.00 79.12 821 GLU A N 1
ATOM 6349 C CA . GLU A 1 821 ? -8.422 20.523 26.689 1.00 79.12 821 GLU A CA 1
ATOM 6350 C C . GLU A 1 821 ? -7.806 21.929 26.722 1.00 79.12 821 GLU A C 1
ATOM 6352 O O . GLU A 1 821 ? -6.986 22.284 25.881 1.00 79.12 821 GLU A O 1
ATOM 6357 N N . LEU A 1 822 ? -8.233 22.771 27.663 1.00 82.44 822 LEU A N 1
ATOM 6358 C CA . LEU A 1 822 ? -7.663 24.101 27.853 1.00 82.44 822 LEU A CA 1
ATOM 6359 C C . LEU A 1 822 ? -6.307 24.023 28.559 1.00 82.44 822 LEU A C 1
ATOM 6361 O O . LEU A 1 822 ? -5.453 24.862 28.309 1.00 82.44 822 LEU A O 1
ATOM 6365 N N . ILE A 1 823 ? -6.098 23.015 29.407 1.00 89.44 823 ILE A N 1
ATOM 6366 C CA . ILE A 1 823 ? -4.865 22.796 30.177 1.00 89.44 823 ILE A CA 1
ATOM 6367 C C . ILE A 1 823 ? -4.477 21.311 30.167 1.00 89.44 823 ILE A C 1
ATOM 6369 O O . ILE A 1 823 ? -5.329 20.453 29.928 1.00 89.44 823 ILE A O 1
ATOM 6373 N N . ALA A 1 824 ? -3.214 20.988 30.459 1.00 82.62 824 ALA A N 1
ATOM 6374 C CA . ALA A 1 824 ? -2.770 19.600 30.589 1.00 82.62 824 ALA A CA 1
ATOM 6375 C C . ALA A 1 824 ? -3.151 18.989 31.950 1.00 82.62 824 ALA A C 1
ATOM 6377 O O . ALA A 1 824 ? -3.235 19.682 32.965 1.00 82.62 824 ALA A O 1
ATOM 6378 N N . GLN A 1 825 ? -3.322 17.662 31.989 1.00 81.31 825 GLN A N 1
ATOM 6379 C CA . GLN A 1 825 ? -3.618 16.927 33.226 1.00 81.31 825 GLN A CA 1
ATOM 6380 C C . GLN A 1 825 ? -2.517 17.102 34.284 1.00 81.31 825 GLN A C 1
ATOM 6382 O O . GLN A 1 825 ? -2.812 17.239 35.471 1.00 81.31 825 GLN A O 1
ATOM 6387 N N . ASP A 1 826 ? -1.254 17.112 33.851 1.00 84.25 826 ASP A N 1
ATOM 6388 C CA . ASP A 1 826 ? -0.090 17.204 34.739 1.00 84.25 826 ASP A CA 1
ATOM 6389 C C . ASP A 1 826 ? 0.036 18.586 35.407 1.00 84.25 826 ASP A C 1
ATOM 6391 O O . ASP A 1 826 ? 0.696 18.711 36.440 1.00 84.25 826 ASP A O 1
ATOM 6395 N N . ASP A 1 827 ? -0.655 19.606 34.886 1.00 88.31 827 ASP A N 1
ATOM 6396 C CA . ASP A 1 827 ? -0.697 20.941 35.485 1.00 88.31 827 ASP A CA 1
ATOM 6397 C C . ASP A 1 827 ? -1.784 21.088 36.566 1.00 88.31 827 ASP A C 1
ATOM 6399 O O . ASP A 1 827 ? -1.766 22.057 37.329 1.00 88.31 827 ASP A O 1
ATOM 6403 N N . ILE A 1 828 ? -2.715 20.129 36.695 1.00 87.00 828 ILE A N 1
ATOM 6404 C CA . ILE A 1 828 ? -3.802 20.186 37.691 1.00 87.00 828 ILE A CA 1
ATOM 6405 C C . ILE A 1 828 ? -3.261 20.407 39.118 1.00 87.00 828 ILE A C 1
ATOM 6407 O O . ILE A 1 828 ? -3.714 21.356 39.763 1.00 87.00 828 ILE A O 1
ATOM 6411 N N . PRO A 1 829 ? -2.273 19.634 39.627 1.00 87.25 829 PRO A N 1
ATOM 6412 C CA . PRO A 1 829 ? -1.775 19.821 40.992 1.00 87.25 829 PRO A CA 1
ATOM 6413 C C . PRO A 1 829 ? -1.133 21.194 41.211 1.00 87.25 829 PRO A C 1
ATOM 6415 O O . PRO A 1 829 ? -1.232 21.765 42.296 1.00 87.25 829 PRO A O 1
ATOM 6418 N N . LYS A 1 830 ? -0.483 21.740 40.177 1.00 92.19 830 LYS A N 1
ATOM 6419 C CA . LYS A 1 830 ? 0.106 23.081 40.214 1.00 92.19 830 LYS A CA 1
ATOM 6420 C C . LYS A 1 830 ? -0.991 24.132 40.375 1.00 92.19 830 LYS A C 1
ATOM 6422 O O . LYS A 1 830 ? -0.908 24.959 41.282 1.00 92.19 830 LYS A O 1
ATOM 6427 N N . TYR A 1 831 ? -2.032 24.073 39.547 1.00 92.88 831 TYR A N 1
ATOM 6428 C CA . TYR A 1 831 ? -3.123 25.046 39.581 1.00 92.88 831 TYR A CA 1
ATOM 6429 C C . TYR A 1 831 ? -4.001 24.929 40.832 1.00 92.88 831 TYR A C 1
ATOM 6431 O O . TYR A 1 831 ? -4.465 25.946 41.339 1.00 92.88 831 TYR A O 1
ATOM 6439 N N . GLU A 1 832 ? -4.171 23.731 41.403 1.00 88.38 832 GLU A N 1
ATOM 6440 C CA . GLU A 1 832 ? -4.873 23.548 42.687 1.00 88.38 832 GLU A CA 1
ATOM 6441 C C . GLU A 1 832 ? -4.156 24.252 43.857 1.00 88.38 832 GLU A C 1
ATOM 6443 O O . GLU A 1 832 ? -4.789 24.655 44.839 1.00 88.38 832 GLU A O 1
ATOM 6448 N N . VAL A 1 833 ? -2.832 24.419 43.765 1.00 89.62 833 VAL A N 1
ATOM 6449 C CA . VAL A 1 833 ? -2.037 25.181 44.738 1.00 89.62 833 VAL A CA 1
ATOM 6450 C C . VAL A 1 833 ? -2.046 26.671 44.404 1.00 89.62 833 VAL A C 1
ATOM 6452 O O . VAL A 1 833 ? -2.278 27.486 45.294 1.00 89.62 833 VAL A O 1
ATOM 6455 N N . GLU A 1 834 ? -1.816 27.027 43.140 1.00 92.31 834 GLU A N 1
ATOM 6456 C CA . GLU A 1 834 ? -1.678 28.414 42.678 1.00 92.31 834 GLU A CA 1
ATOM 6457 C C . GLU A 1 834 ? -2.983 29.212 42.794 1.00 92.31 834 GLU A C 1
ATOM 6459 O O . GLU A 1 834 ? -2.968 30.377 43.185 1.00 92.31 834 GLU A O 1
ATOM 6464 N N . PHE A 1 835 ? -4.124 28.582 42.512 1.00 93.62 835 PHE A N 1
ATOM 6465 C CA . PHE A 1 835 ? -5.433 29.243 42.520 1.00 93.62 835 PHE A CA 1
ATOM 6466 C C . PHE A 1 835 ? -6.143 29.174 43.874 1.00 93.62 835 PHE A C 1
ATOM 6468 O O . PHE A 1 835 ? -7.289 29.610 44.020 1.00 93.62 835 PHE A O 1
ATOM 6475 N N . ARG A 1 836 ? -5.470 28.639 44.896 1.00 87.44 836 ARG A N 1
ATOM 6476 C CA . ARG A 1 836 ? -6.023 28.533 46.242 1.00 87.44 836 ARG A CA 1
ATOM 6477 C C . ARG A 1 836 ? -6.268 29.925 46.830 1.00 87.44 836 ARG A C 1
ATOM 6479 O O . ARG A 1 836 ? -5.348 30.721 46.977 1.00 87.44 836 ARG A O 1
ATOM 6486 N N . GLY A 1 837 ? -7.508 30.182 47.245 1.00 85.44 837 GLY A N 1
ATOM 6487 C CA . GLY A 1 837 ? -7.902 31.437 47.897 1.00 85.44 837 GLY A CA 1
ATOM 6488 C C . GLY A 1 837 ? -8.244 32.589 46.946 1.00 85.44 837 GLY A C 1
ATOM 6489 O O . GLY A 1 837 ? -8.633 33.648 47.434 1.00 85.44 837 GLY A O 1
ATOM 6490 N N . LEU A 1 838 ? -8.148 32.388 45.627 1.00 93.50 838 LEU A N 1
ATOM 6491 C CA . LEU A 1 838 ? -8.654 33.336 44.631 1.00 93.50 838 LEU A CA 1
ATOM 6492 C C . LEU A 1 838 ? -10.191 33.313 44.578 1.00 93.50 838 LEU A C 1
ATOM 6494 O O . LEU A 1 838 ? -10.825 32.301 44.890 1.00 93.50 838 LEU A O 1
ATOM 6498 N N . SER A 1 839 ? -10.803 34.423 44.162 1.00 94.94 839 SER A N 1
ATOM 6499 C CA . SER A 1 839 ? -12.240 34.469 43.876 1.00 94.94 839 SER A CA 1
ATOM 6500 C C . SER A 1 839 ? -12.587 33.668 42.614 1.00 94.94 839 SER A C 1
ATOM 6502 O O . SER A 1 839 ? -11.749 33.452 41.743 1.00 94.94 839 SER A O 1
ATOM 6504 N N . GLN A 1 840 ? -13.847 33.243 42.475 1.00 93.94 840 GLN A N 1
ATOM 6505 C CA . GLN A 1 840 ? -14.292 32.426 41.334 1.00 93.94 840 GLN A CA 1
ATOM 6506 C C . GLN A 1 840 ? -14.038 33.098 39.974 1.00 93.94 840 GLN A C 1
ATOM 6508 O O . GLN A 1 840 ? -13.673 32.428 39.009 1.00 93.94 840 GLN A O 1
ATOM 6513 N N . VAL A 1 841 ? -14.203 34.423 39.908 1.00 93.38 841 VAL A N 1
ATOM 6514 C CA . VAL A 1 841 ? -13.949 35.201 38.688 1.00 93.38 841 VAL A CA 1
ATOM 6515 C C . VAL A 1 841 ? -12.458 35.204 38.360 1.00 93.38 841 VAL A C 1
ATOM 6517 O O . VAL A 1 841 ? -12.096 34.874 37.236 1.00 93.38 841 VAL A O 1
ATOM 6520 N N . GLU A 1 842 ? -11.598 35.470 39.350 1.00 94.12 842 GLU A N 1
ATOM 6521 C CA . GLU A 1 842 ? -10.142 35.440 39.166 1.00 94.12 842 GLU A CA 1
ATOM 6522 C C . GLU A 1 842 ? -9.662 34.055 38.718 1.00 94.12 842 GLU A C 1
ATOM 6524 O O . GLU A 1 842 ? -8.849 33.956 37.807 1.00 94.12 842 GLU A O 1
ATOM 6529 N N . VAL A 1 843 ? -10.188 32.972 39.300 1.00 94.94 843 VAL A N 1
ATOM 6530 C CA . VAL A 1 843 ? -9.852 31.603 38.874 1.00 94.94 843 VAL A CA 1
ATOM 6531 C C . VAL A 1 843 ? -10.237 31.369 37.412 1.00 94.94 843 VAL A C 1
ATOM 6533 O O . VAL A 1 843 ? -9.434 30.831 36.653 1.00 94.94 843 VAL A O 1
ATOM 6536 N N . ALA A 1 844 ? -11.442 31.771 36.999 1.00 93.12 844 ALA A N 1
ATOM 6537 C CA . ALA A 1 844 ? -11.885 31.608 35.617 1.00 93.12 844 ALA A CA 1
ATOM 6538 C C . ALA A 1 844 ? -11.034 32.435 34.639 1.00 93.12 844 ALA A C 1
ATOM 6540 O O . ALA A 1 844 ? -10.631 31.915 33.603 1.00 93.12 844 ALA A O 1
ATOM 6541 N N . GLU A 1 845 ? -10.712 33.686 34.973 1.00 94.06 845 GLU A N 1
ATOM 6542 C CA . GLU A 1 845 ? -9.841 34.541 34.157 1.00 94.06 845 GLU A CA 1
ATOM 6543 C C . GLU A 1 845 ? -8.433 33.955 34.038 1.00 94.06 845 GLU A C 1
ATOM 6545 O O . GLU A 1 845 ? -7.926 33.808 32.928 1.00 94.06 845 GLU A O 1
ATOM 6550 N N . ARG A 1 846 ? -7.835 33.520 35.155 1.00 93.94 846 ARG A N 1
ATOM 6551 C CA . ARG A 1 846 ? -6.517 32.872 35.157 1.00 93.94 846 ARG A CA 1
ATOM 6552 C C . ARG A 1 846 ? -6.504 31.584 34.351 1.00 93.94 846 ARG A C 1
ATOM 6554 O O . ARG A 1 846 ? -5.554 31.353 33.611 1.00 93.94 846 ARG A O 1
ATOM 6561 N N . LEU A 1 847 ? -7.546 30.761 34.458 1.00 94.19 847 LEU A N 1
ATOM 6562 C CA . LEU A 1 847 ? -7.667 29.543 33.658 1.00 94.19 847 LEU A CA 1
ATOM 6563 C C . LEU A 1 847 ? -7.707 29.857 32.163 1.00 94.19 847 LEU A C 1
ATOM 6565 O O . LEU A 1 847 ? -7.035 29.173 31.396 1.00 94.19 847 LEU A O 1
ATOM 6569 N N . LEU A 1 848 ? -8.434 30.898 31.747 1.00 91.25 848 LEU A N 1
ATOM 6570 C CA . LEU A 1 848 ? -8.436 31.344 30.353 1.00 91.25 848 LEU A CA 1
ATOM 6571 C C . LE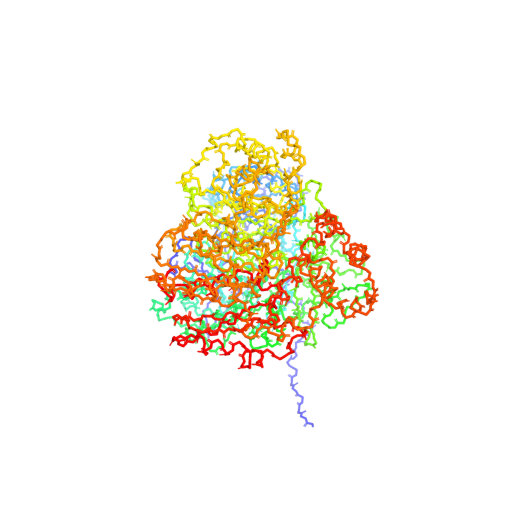U A 1 848 ? -7.064 31.907 29.939 1.00 91.25 848 LEU A C 1
ATOM 6573 O O . LEU A 1 848 ? -6.615 31.622 28.837 1.00 91.25 848 LEU A O 1
ATOM 6577 N N . GLU A 1 849 ? -6.355 32.633 30.807 1.00 91.69 849 GLU A N 1
ATOM 6578 C CA . GLU A 1 849 ? -5.004 33.147 30.519 1.00 91.69 849 GLU A CA 1
ATOM 6579 C C . GLU A 1 849 ? -3.963 32.039 30.307 1.00 91.69 849 GLU A C 1
ATOM 6581 O O . GLU A 1 849 ? -3.131 32.142 29.406 1.00 91.69 849 GLU A O 1
ATOM 6586 N N . VAL A 1 850 ? -3.995 30.986 31.129 1.00 92.38 850 VAL A N 1
ATOM 6587 C CA . VAL A 1 850 ? -3.044 29.861 31.038 1.00 92.38 850 VAL A CA 1
ATOM 6588 C C . VAL A 1 850 ? -3.477 28.792 30.036 1.00 92.38 850 VAL A C 1
ATOM 6590 O O . VAL A 1 850 ? -2.757 27.813 29.843 1.00 92.38 850 VAL A O 1
ATOM 6593 N N . SER A 1 851 ? -4.646 28.961 29.413 1.00 91.12 851 SER A N 1
ATOM 6594 C CA . SER A 1 851 ? -5.174 28.005 28.448 1.00 91.12 851 SER A CA 1
ATOM 6595 C C . SER A 1 851 ? -4.294 27.916 27.203 1.00 91.12 851 SER A C 1
ATOM 6597 O O . SER A 1 851 ? -3.736 28.918 26.751 1.00 91.12 851 SER A O 1
ATOM 6599 N N . PHE A 1 852 ? -4.246 26.744 26.567 1.00 87.81 852 PHE A N 1
ATOM 6600 C CA . PHE A 1 852 ? -3.611 26.597 25.260 1.00 87.81 852 PHE A CA 1
ATOM 6601 C C . PHE A 1 852 ? -4.225 27.594 24.258 1.00 87.81 852 PHE A C 1
ATOM 6603 O O . PHE A 1 852 ? -5.431 27.516 23.993 1.00 87.81 852 PHE A O 1
ATOM 6610 N N . PRO A 1 853 ? -3.433 28.520 23.674 1.00 79.00 853 PRO A N 1
ATOM 6611 C CA . PRO A 1 853 ? -3.971 29.625 22.880 1.00 79.00 853 PRO A CA 1
ATOM 6612 C C . PRO A 1 853 ? -4.827 29.170 21.699 1.00 79.00 853 PRO A C 1
ATOM 6614 O O . PRO A 1 853 ? -5.840 29.793 21.391 1.00 79.00 853 PRO A O 1
ATOM 6617 N N . GLU A 1 854 ? -4.456 28.059 21.062 1.00 72.50 854 GLU A N 1
ATOM 6618 C CA . GLU A 1 854 ? -5.207 27.479 19.948 1.00 72.50 854 GLU A CA 1
ATOM 6619 C C . GLU A 1 854 ? -6.579 26.955 20.390 1.00 72.50 854 GLU A C 1
ATOM 6621 O O . GLU A 1 854 ? -7.585 27.237 19.735 1.00 72.50 854 GLU A O 1
ATOM 6626 N N . GLN A 1 855 ? -6.648 26.250 21.525 1.00 71.50 855 GLN A N 1
ATOM 6627 C CA . GLN A 1 855 ? -7.904 25.707 22.046 1.00 71.50 855 GLN A CA 1
ATOM 6628 C C . GLN A 1 855 ? -8.806 26.814 22.608 1.00 71.50 855 GLN A C 1
ATOM 6630 O O . GLN A 1 855 ? -10.019 26.787 22.396 1.00 71.50 855 GLN A O 1
ATOM 6635 N N . LEU A 1 856 ? -8.233 27.831 23.255 1.00 76.31 856 LEU A N 1
ATOM 6636 C CA . LEU A 1 856 ? -8.982 28.998 23.717 1.00 76.31 856 LEU A CA 1
ATOM 6637 C C . LEU A 1 856 ? -9.542 29.811 22.541 1.00 76.31 856 LEU A C 1
ATOM 6639 O O . LEU A 1 856 ? -10.723 30.163 22.535 1.00 76.31 856 LEU A O 1
ATOM 6643 N N . ALA A 1 857 ? -8.722 30.072 21.516 1.00 68.75 857 ALA A N 1
ATOM 6644 C CA . ALA A 1 857 ? -9.144 30.778 20.306 1.00 68.75 857 ALA A CA 1
ATOM 6645 C C . ALA A 1 857 ? -10.214 30.005 19.528 1.00 68.75 857 ALA A C 1
ATOM 6647 O O . ALA A 1 857 ? -11.107 30.617 18.936 1.00 68.75 857 ALA A O 1
ATOM 6648 N N . LYS A 1 858 ? -10.134 28.669 19.558 1.00 57.66 858 LYS A N 1
ATOM 6649 C CA . LYS A 1 858 ? -11.170 27.767 19.067 1.00 57.66 858 LYS A CA 1
ATOM 6650 C C . LYS A 1 858 ? -12.436 27.989 19.887 1.00 57.66 858 LYS A C 1
ATOM 6652 O O . LYS A 1 858 ? -13.366 28.570 19.363 1.00 57.66 858 LYS A O 1
ATOM 6657 N N . LEU A 1 859 ? -12.478 27.639 21.171 1.00 62.75 859 LEU A N 1
ATOM 6658 C CA . LEU A 1 859 ? -13.723 27.650 21.951 1.00 62.75 859 LEU A CA 1
ATOM 6659 C C . LEU A 1 859 ? -14.336 29.048 22.169 1.00 62.75 859 LEU A C 1
ATOM 6661 O O . LEU A 1 859 ? -15.538 29.133 22.416 1.00 62.75 859 LEU A O 1
ATOM 6665 N N . LYS A 1 860 ? -13.542 30.129 22.069 1.00 67.00 860 LYS A N 1
ATOM 6666 C CA . LYS A 1 860 ? -13.947 31.525 22.342 1.00 67.00 860 LYS A CA 1
ATOM 6667 C C . LYS A 1 860 ? -14.714 31.681 23.656 1.00 67.00 860 LYS A C 1
ATOM 6669 O O . LYS A 1 860 ? -15.627 32.502 23.755 1.00 67.00 860 LYS A O 1
ATOM 6674 N N . LEU A 1 861 ? -14.352 30.871 24.647 1.00 73.94 861 LEU A N 1
ATOM 6675 C CA . LEU A 1 861 ? -15.010 30.882 25.940 1.00 73.94 861 LEU A CA 1
ATOM 6676 C C . LEU A 1 861 ? -14.796 32.235 26.597 1.00 73.94 861 LEU A C 1
ATOM 6678 O O . LEU A 1 861 ? -13.667 32.670 26.815 1.00 73.94 861 LEU A O 1
ATOM 6682 N N . THR A 1 862 ? -15.900 32.894 26.923 1.00 82.31 862 THR A N 1
ATOM 6683 C CA . THR A 1 862 ? -15.859 34.031 27.834 1.00 82.31 862 THR A CA 1
ATOM 6684 C C . THR A 1 862 ? -15.742 33.527 29.268 1.00 82.31 862 THR A C 1
ATOM 6686 O O . THR A 1 862 ? -16.159 32.409 29.584 1.00 82.31 862 THR A O 1
ATOM 6689 N N . THR A 1 863 ? -15.245 34.378 30.165 1.00 82.62 863 THR A N 1
ATOM 6690 C CA . THR A 1 863 ? -15.219 34.100 31.608 1.00 82.62 863 THR A CA 1
ATOM 6691 C C . THR A 1 863 ? -16.595 33.658 32.111 1.00 82.62 863 THR A C 1
ATOM 6693 O O . THR A 1 863 ? -16.705 32.650 32.801 1.00 82.62 863 THR A O 1
ATOM 6696 N N . ALA A 1 864 ? -17.666 34.335 31.683 1.00 80.69 864 ALA A N 1
ATOM 6697 C CA . ALA A 1 864 ? -19.036 33.999 32.068 1.00 80.69 864 ALA A CA 1
ATOM 6698 C C . ALA A 1 864 ? -19.477 32.602 31.589 1.00 80.69 864 ALA A C 1
ATOM 6700 O O . ALA A 1 864 ? -20.125 31.872 32.336 1.00 80.69 864 ALA A O 1
ATOM 6701 N N . GLN A 1 865 ? -19.108 32.206 30.367 1.00 77.25 865 GLN A N 1
ATOM 6702 C CA . GLN A 1 865 ? -19.442 30.884 29.826 1.00 77.25 865 GLN A CA 1
ATOM 6703 C C . GLN A 1 865 ? -18.678 29.766 30.532 1.00 77.25 865 GLN A C 1
ATOM 6705 O O . GLN A 1 865 ? -19.275 28.744 30.870 1.00 77.25 865 GLN A O 1
ATOM 6710 N N . LEU A 1 866 ? -17.379 29.962 30.787 1.00 84.31 866 LEU A N 1
ATOM 6711 C CA . LEU A 1 866 ? -16.598 29.006 31.567 1.00 84.31 866 LEU A CA 1
ATOM 6712 C C . LEU A 1 866 ? -17.202 28.859 32.969 1.00 84.31 866 LEU A C 1
ATOM 6714 O O . LEU A 1 866 ? -17.486 27.744 33.396 1.00 84.31 866 LEU A O 1
ATOM 6718 N N . MET A 1 867 ? -17.498 29.972 33.645 1.00 87.50 867 MET A N 1
ATOM 6719 C CA . MET A 1 867 ? -18.127 29.952 34.967 1.00 87.50 867 MET A CA 1
ATOM 6720 C C . MET A 1 867 ? -19.474 29.225 34.973 1.00 87.50 867 MET A C 1
ATOM 6722 O O . MET A 1 867 ? -19.722 28.462 35.899 1.00 87.50 867 MET A O 1
ATOM 6726 N N . ALA A 1 868 ? -20.323 29.389 33.954 1.00 81.12 868 ALA A N 1
ATOM 6727 C CA . ALA A 1 868 ? -21.597 28.670 33.866 1.00 81.12 868 ALA A CA 1
ATOM 6728 C C . ALA A 1 868 ? -21.403 27.140 33.843 1.00 81.12 868 ALA A C 1
ATOM 6730 O O . ALA A 1 868 ? -22.036 26.419 34.617 1.00 81.12 868 ALA A O 1
ATOM 6731 N N . ILE A 1 869 ? -20.463 26.640 33.031 1.00 83.44 869 ILE A N 1
ATOM 6732 C CA . ILE A 1 869 ? -20.127 25.204 32.970 1.00 83.44 869 ILE A CA 1
ATOM 6733 C C . ILE A 1 869 ? -19.580 24.718 34.322 1.00 83.44 869 ILE A C 1
ATOM 6735 O O . ILE A 1 869 ? -19.929 23.632 34.800 1.00 83.44 869 ILE A O 1
ATOM 6739 N N . VAL A 1 870 ? -18.747 25.535 34.970 1.00 89.12 870 VAL A N 1
ATOM 6740 C CA . VAL A 1 870 ? -18.195 25.224 36.292 1.00 89.12 870 VAL A CA 1
ATOM 6741 C C . VAL A 1 870 ? -19.282 25.223 37.363 1.00 89.12 870 VAL A C 1
ATOM 6743 O O . VAL A 1 870 ? -19.285 24.326 38.196 1.00 89.12 870 VAL A O 1
ATOM 6746 N N . HIS A 1 871 ? -20.244 26.146 37.330 1.00 89.31 871 HIS A N 1
ATOM 6747 C CA . HIS A 1 871 ? -21.372 26.162 38.263 1.00 89.31 871 HIS A CA 1
ATOM 6748 C C . HIS A 1 871 ? -22.229 24.902 38.150 1.00 89.31 871 HIS A C 1
ATOM 6750 O O . HIS A 1 871 ? -22.602 24.336 39.177 1.00 89.31 871 HIS A O 1
ATOM 6756 N N . VAL A 1 872 ? -22.497 24.425 36.931 1.00 88.81 872 VAL A N 1
ATOM 6757 C CA . VAL A 1 872 ? -23.198 23.150 36.718 1.00 88.81 872 VAL A CA 1
ATOM 6758 C C . VAL A 1 872 ? -22.394 21.984 37.304 1.00 88.81 872 VAL A C 1
ATOM 6760 O O . VAL A 1 872 ? -22.948 21.159 38.032 1.00 88.81 872 VAL A O 1
ATOM 6763 N N . THR A 1 873 ? -21.081 21.960 37.065 1.00 89.12 873 THR A N 1
ATOM 6764 C CA . THR A 1 873 ? -20.179 20.907 37.562 1.00 89.12 873 THR A CA 1
ATOM 6765 C C . THR A 1 873 ? -20.067 20.907 39.092 1.00 89.12 873 THR A C 1
ATOM 6767 O O . THR A 1 873 ? -20.210 19.862 39.729 1.00 89.12 873 THR A O 1
ATOM 6770 N N . ASP A 1 874 ? -19.863 22.076 39.702 1.00 90.19 874 ASP A N 1
ATOM 6771 C CA . ASP A 1 874 ? -19.823 22.282 41.155 1.00 90.19 874 ASP A CA 1
ATOM 6772 C C . ASP A 1 874 ? -21.158 21.896 41.804 1.00 90.19 874 ASP A C 1
ATOM 6774 O O . ASP A 1 874 ? -21.181 21.209 42.828 1.00 90.19 874 ASP A O 1
ATOM 6778 N N . ASN A 1 875 ? -22.285 22.254 41.181 1.00 91.00 875 ASN A N 1
ATOM 6779 C CA . ASN A 1 875 ? -23.603 21.850 41.657 1.00 91.00 875 ASN A CA 1
ATOM 6780 C C . ASN A 1 875 ? -23.789 20.331 41.621 1.00 91.00 875 ASN A C 1
ATOM 6782 O O . ASN A 1 875 ? -24.288 19.752 42.585 1.00 91.00 875 ASN A O 1
ATOM 6786 N N . PHE A 1 876 ? -23.328 19.664 40.560 1.00 89.88 876 PHE A N 1
ATOM 6787 C CA . PHE A 1 876 ? -23.323 18.203 40.516 1.00 89.88 876 PHE A CA 1
ATOM 6788 C C . PHE A 1 876 ? -22.474 17.616 41.650 1.00 89.88 876 PHE A C 1
ATOM 6790 O O . PHE A 1 876 ? -22.913 16.689 42.332 1.00 89.88 876 PHE A O 1
ATOM 6797 N N . GLY A 1 877 ? -21.303 18.201 41.920 1.00 88.50 877 GLY A N 1
ATOM 6798 C CA . GLY A 1 877 ? -20.467 17.838 43.063 1.00 88.50 877 GLY A CA 1
ATOM 6799 C C . GLY A 1 877 ? -21.205 17.968 44.401 1.00 88.50 877 GLY A C 1
ATOM 6800 O O . GLY A 1 877 ? -21.197 17.035 45.204 1.00 88.50 877 GLY A O 1
ATOM 6801 N N . LYS A 1 878 ? -21.910 19.084 44.625 1.00 91.00 878 LYS A N 1
ATOM 6802 C CA . LYS A 1 878 ? -22.729 19.325 45.828 1.00 91.00 878 LYS A CA 1
ATOM 6803 C C . LYS A 1 878 ? -23.855 18.304 45.981 1.00 91.00 878 LYS A C 1
ATOM 6805 O O . LYS A 1 878 ? -23.988 17.719 47.054 1.00 91.00 878 LYS A O 1
ATOM 6810 N N . MET A 1 879 ? -24.616 18.043 44.917 1.00 93.00 879 MET A N 1
ATOM 6811 C CA . MET A 1 879 ? -25.672 17.024 44.927 1.00 93.00 879 MET A CA 1
ATOM 6812 C C . MET A 1 879 ? -25.099 15.622 45.178 1.00 93.00 879 MET A C 1
ATOM 6814 O O . MET A 1 879 ? -25.662 14.847 45.948 1.00 93.00 879 MET A O 1
ATOM 6818 N N . GLY A 1 880 ? -23.950 15.302 44.578 1.00 90.56 880 GLY A N 1
ATOM 6819 C CA . GLY A 1 880 ? -23.290 14.009 44.730 1.00 90.56 880 GLY A CA 1
ATOM 6820 C C . GLY A 1 880 ? -22.773 13.738 46.148 1.00 90.56 880 GLY A C 1
ATOM 6821 O O . GLY A 1 880 ? -22.798 12.591 46.585 1.00 90.56 880 GLY A O 1
ATOM 6822 N N . LYS A 1 881 ? -22.363 14.773 46.900 1.00 90.75 881 LYS A N 1
ATOM 6823 C CA . LYS A 1 881 ? -21.883 14.638 48.293 1.00 90.75 881 LYS A CA 1
ATOM 6824 C C . LYS A 1 881 ? -22.957 14.139 49.261 1.00 90.75 881 LYS A C 1
ATOM 6826 O O . LYS A 1 881 ? -22.622 13.546 50.283 1.00 90.75 881 LYS A O 1
ATOM 6831 N N . VAL A 1 882 ? -24.230 14.387 48.954 1.00 91.75 882 VAL A N 1
ATOM 6832 C CA . VAL A 1 882 ? -25.376 13.971 49.782 1.00 91.75 882 VAL A CA 1
ATOM 6833 C C . VAL A 1 882 ? -26.163 12.812 49.171 1.00 91.75 882 VAL A C 1
ATOM 6835 O O . VAL A 1 882 ? -27.094 12.299 49.792 1.00 91.75 882 VAL A O 1
ATOM 6838 N N . TYR A 1 883 ? -25.799 12.378 47.964 1.00 93.44 883 TYR A N 1
ATOM 6839 C CA . TYR A 1 883 ? -26.469 11.285 47.278 1.00 93.44 883 TYR A CA 1
ATOM 6840 C C . TYR A 1 883 ? -26.010 9.923 47.805 1.00 93.44 883 TYR A C 1
ATOM 6842 O O . TYR A 1 883 ? -24.818 9.641 47.926 1.00 93.44 883 TYR A O 1
ATOM 6850 N N . GLN A 1 884 ? -26.982 9.052 48.071 1.00 93.12 884 GLN A N 1
ATOM 6851 C CA . GLN A 1 884 ? -26.753 7.654 48.414 1.00 93.12 884 GLN A CA 1
ATOM 6852 C C . GLN A 1 884 ? -27.574 6.770 47.470 1.00 93.12 884 GLN A C 1
ATOM 6854 O O . GLN A 1 884 ? -28.804 6.894 47.472 1.00 93.12 884 GLN A O 1
ATOM 6859 N N . PRO A 1 885 ? -26.939 5.876 46.688 1.00 93.38 885 PRO A N 1
ATOM 6860 C CA . PRO A 1 885 ? -27.665 4.986 45.792 1.00 93.38 885 PRO A CA 1
ATOM 6861 C C . PRO A 1 885 ? -28.545 4.024 46.599 1.00 93.38 885 PRO A C 1
ATOM 6863 O O . PRO A 1 885 ? -28.124 3.475 47.619 1.00 93.38 885 PRO A O 1
ATOM 6866 N N . LYS A 1 886 ? -29.790 3.835 46.152 1.00 93.62 886 LYS A N 1
ATOM 6867 C CA . LYS A 1 886 ? -30.769 2.916 46.759 1.00 93.62 886 LYS A CA 1
ATOM 6868 C C . LYS A 1 886 ? -31.639 2.264 45.690 1.00 93.62 886 LYS A C 1
ATOM 6870 O O . LYS A 1 886 ? -31.925 2.878 44.662 1.00 93.62 886 LYS A O 1
ATOM 6875 N N . GLY A 1 887 ? -32.155 1.074 45.986 1.00 95.50 887 GLY A N 1
ATOM 6876 C CA . GLY A 1 887 ? -33.021 0.316 45.079 1.00 95.50 887 GLY A CA 1
ATOM 6877 C C . GLY A 1 887 ? -32.235 -0.495 44.050 1.00 95.50 887 GLY A C 1
ATOM 6878 O O . GLY A 1 887 ? -31.013 -0.548 44.105 1.00 95.50 887 GLY A O 1
ATOM 6879 N N . LEU A 1 888 ? -32.949 -1.145 43.133 1.00 97.31 888 LEU A N 1
ATOM 6880 C CA . LEU A 1 888 ? -32.373 -2.070 42.157 1.00 97.31 888 LEU A CA 1
ATOM 6881 C C . LEU A 1 888 ? -32.908 -1.763 40.757 1.00 97.31 888 LEU A C 1
ATOM 6883 O O . LEU A 1 888 ? -34.103 -1.500 40.613 1.00 97.31 888 LEU A O 1
ATOM 6887 N N . VAL A 1 889 ? -32.063 -1.906 39.738 1.00 97.19 889 VAL A N 1
ATOM 6888 C CA . VAL A 1 889 ? -32.487 -2.040 38.332 1.00 97.19 889 VAL A CA 1
ATOM 6889 C C . VAL A 1 889 ? -32.418 -3.503 37.903 1.00 97.19 889 VAL A C 1
ATOM 6891 O O . VAL A 1 889 ? -31.844 -4.342 38.602 1.00 97.19 889 VAL A O 1
ATOM 6894 N N . ARG A 1 890 ? -33.026 -3.849 36.766 1.00 95.62 890 ARG A N 1
ATOM 6895 C CA . ARG A 1 890 ? -33.007 -5.224 36.257 1.00 95.62 890 ARG A CA 1
ATOM 6896 C C . ARG A 1 890 ? -31.580 -5.714 36.034 1.00 95.62 890 ARG A C 1
ATOM 6898 O O . ARG A 1 890 ? -31.221 -6.763 36.557 1.00 95.62 890 ARG A O 1
ATOM 6905 N N . LYS A 1 891 ? -30.800 -4.967 35.257 1.00 95.94 891 LYS A N 1
ATOM 6906 C CA . LYS A 1 891 ? -29.417 -5.299 34.932 1.00 95.94 891 LYS A CA 1
ATOM 6907 C C . LYS A 1 891 ? -28.594 -4.030 34.775 1.00 95.94 891 LYS A C 1
ATOM 6909 O O . LYS A 1 891 ? -29.066 -3.097 34.129 1.00 95.94 891 LYS A O 1
ATOM 6914 N N . MET A 1 892 ? -27.388 -4.035 35.333 1.00 96.62 892 MET A N 1
ATOM 6915 C CA . MET A 1 892 ? -26.383 -2.998 35.130 1.00 96.62 892 MET A CA 1
ATOM 6916 C C . MET A 1 892 ? -25.174 -3.572 34.386 1.00 96.62 892 MET A C 1
ATOM 6918 O O . MET A 1 892 ? -24.567 -4.536 34.844 1.00 96.62 892 MET A O 1
ATOM 6922 N N . ASP A 1 893 ? -24.825 -2.976 33.251 1.00 97.50 893 ASP A N 1
ATOM 6923 C CA . ASP A 1 893 ? -23.564 -3.231 32.546 1.00 97.50 893 ASP A CA 1
ATOM 6924 C C . ASP A 1 893 ? -22.545 -2.136 32.906 1.00 97.50 893 ASP A C 1
ATOM 6926 O O . ASP A 1 893 ? -22.925 -1.007 33.219 1.00 97.50 893 ASP A O 1
ATOM 6930 N N . VAL A 1 894 ? -21.249 -2.442 32.907 1.00 97.81 894 VAL A N 1
ATOM 6931 C CA . VAL A 1 894 ? -20.216 -1.496 33.350 1.00 97.81 894 VAL A CA 1
ATOM 6932 C C . VAL A 1 894 ? -19.055 -1.490 32.369 1.00 97.81 894 VAL A C 1
ATOM 6934 O O . VAL A 1 894 ? -18.267 -2.430 32.307 1.00 97.81 894 VAL A O 1
ATOM 6937 N N . PHE A 1 895 ? -18.928 -0.399 31.627 1.00 97.81 895 PHE A N 1
ATOM 6938 C CA . PHE A 1 895 ? -17.783 -0.132 30.768 1.00 97.81 895 PHE A CA 1
ATOM 693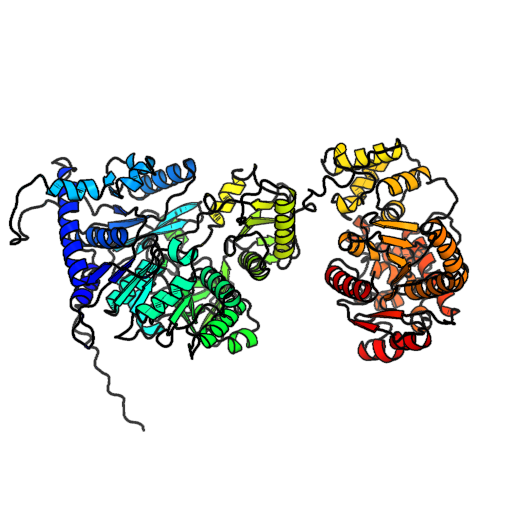9 C C . PHE A 1 895 ? -16.727 0.597 31.593 1.00 97.81 895 PHE A C 1
ATOM 6941 O O . PHE A 1 895 ? -17.052 1.597 32.231 1.00 97.81 895 PHE A O 1
ATOM 6948 N N . TYR A 1 896 ? -15.489 0.113 31.603 1.00 95.69 896 TYR A N 1
ATOM 6949 C CA . TYR A 1 896 ? -14.416 0.674 32.425 1.00 95.69 896 TYR A CA 1
ATOM 6950 C C . TYR A 1 896 ? -13.133 0.880 31.629 1.00 95.69 896 TYR A C 1
ATOM 6952 O O . TYR A 1 896 ? -12.824 0.123 30.711 1.00 95.69 896 TYR A O 1
ATOM 6960 N N . CYS A 1 897 ? -12.363 1.891 32.008 1.00 94.00 897 CYS A N 1
ATOM 6961 C CA . CYS A 1 897 ? -11.102 2.252 31.365 1.00 94.00 897 CYS A CA 1
ATOM 6962 C C . CYS A 1 897 ? -10.028 2.509 32.432 1.00 94.00 897 CYS A C 1
ATOM 6964 O O . CYS A 1 897 ? -10.123 2.009 33.557 1.00 94.00 897 CYS A O 1
ATOM 6966 N N . ILE A 1 898 ? -8.947 3.207 32.081 1.00 90.06 898 ILE A N 1
ATOM 6967 C CA . ILE A 1 898 ? -7.966 3.648 33.078 1.00 90.06 898 ILE A CA 1
ATOM 6968 C C . ILE A 1 898 ? -8.629 4.735 33.955 1.00 90.06 898 ILE A C 1
ATOM 6970 O O . ILE A 1 898 ? -9.111 5.731 33.410 1.00 90.06 898 ILE A O 1
ATOM 6974 N N . PRO A 1 899 ? -8.692 4.570 35.292 1.00 86.00 899 PRO A N 1
ATOM 6975 C CA . PRO A 1 899 ? -9.327 5.550 36.173 1.00 86.00 899 PRO A CA 1
ATOM 6976 C C . PRO A 1 899 ? -8.568 6.881 36.203 1.00 86.00 899 PRO A C 1
ATOM 6978 O O . PRO A 1 899 ? -7.371 6.952 35.919 1.00 86.00 899 PRO A O 1
ATOM 6981 N N . LEU A 1 900 ? -9.243 7.945 36.647 1.00 76.50 900 LEU A N 1
ATOM 6982 C CA . LEU A 1 900 ? -8.573 9.209 36.961 1.00 76.50 900 LEU A CA 1
ATOM 6983 C C . LEU A 1 900 ? -7.507 8.992 38.048 1.00 76.50 900 LEU A C 1
ATOM 6985 O O . LEU A 1 900 ? -7.821 8.505 39.137 1.00 76.50 900 LEU A O 1
ATOM 6989 N N . LYS A 1 901 ? -6.275 9.461 37.797 1.00 75.00 901 LYS A N 1
ATOM 6990 C CA . LYS A 1 901 ? -5.145 9.383 38.750 1.00 75.00 901 LYS A CA 1
ATOM 6991 C C . LYS A 1 901 ? -5.473 9.965 40.132 1.00 75.00 901 LYS A C 1
ATOM 6993 O O . LYS A 1 901 ? -4.917 9.526 41.133 1.00 75.00 901 LYS A O 1
ATOM 6998 N N . SER A 1 902 ? -6.372 10.948 40.190 1.00 68.56 902 SER A N 1
ATOM 6999 C CA . SER A 1 902 ? -6.827 11.592 41.428 1.00 68.56 902 SER A CA 1
ATOM 7000 C C . SER A 1 902 ? -7.773 10.733 42.273 1.00 68.56 902 SER A C 1
ATOM 7002 O O . SER A 1 902 ? -8.037 11.080 43.422 1.00 68.56 902 SER A O 1
ATOM 7004 N N . VAL A 1 903 ? -8.293 9.637 41.717 1.00 73.12 903 VAL A N 1
ATOM 7005 C CA . VAL A 1 903 ? -9.296 8.770 42.347 1.00 73.12 903 VAL A CA 1
ATOM 7006 C C . VAL A 1 903 ? -8.689 7.417 42.685 1.00 73.12 903 VAL A C 1
ATOM 7008 O O . VAL A 1 903 ? -8.774 6.967 43.825 1.00 73.12 903 VAL A O 1
ATOM 7011 N N . CYS A 1 904 ? -8.074 6.763 41.702 1.00 80.88 904 CYS A N 1
ATOM 7012 C CA . CYS A 1 904 ? -7.447 5.466 41.885 1.00 80.88 904 CYS A CA 1
ATOM 7013 C C . CYS A 1 904 ? -6.273 5.335 40.916 1.00 80.88 904 CYS A C 1
ATOM 7015 O O . CYS A 1 904 ? -6.417 5.599 39.728 1.00 80.88 904 CYS A O 1
ATOM 7017 N N . LEU A 1 905 ? -5.108 4.929 41.419 1.00 81.44 905 LEU A N 1
ATOM 7018 C CA . LEU A 1 905 ? -3.934 4.661 40.579 1.00 81.44 905 LEU A CA 1
ATOM 7019 C C . LEU A 1 905 ? -3.936 3.232 40.018 1.00 81.44 905 LEU A C 1
ATOM 7021 O O . LEU A 1 905 ? -3.231 2.946 39.057 1.00 81.44 905 LEU A O 1
ATOM 7025 N N . ASP A 1 906 ? -4.709 2.336 40.632 1.00 86.56 906 ASP A N 1
ATOM 7026 C CA . ASP A 1 906 ? -4.723 0.911 40.328 1.00 86.56 906 ASP A CA 1
ATOM 7027 C C . ASP A 1 906 ? -6.048 0.529 39.660 1.00 86.56 906 ASP A C 1
ATOM 7029 O O . ASP A 1 906 ? -7.112 0.529 40.281 1.00 86.56 906 ASP A O 1
ATOM 7033 N N . LYS A 1 907 ? -5.974 0.179 38.374 1.00 90.12 907 LYS A N 1
ATOM 7034 C CA . LYS A 1 907 ? -7.134 -0.219 37.570 1.00 90.12 907 LYS A CA 1
ATOM 7035 C C . LYS A 1 907 ? -7.831 -1.468 38.123 1.00 90.12 907 LYS A C 1
ATOM 7037 O O . LYS A 1 907 ? -9.053 -1.553 38.056 1.00 90.12 907 LYS A O 1
ATOM 7042 N N . GLN A 1 908 ? -7.097 -2.422 38.698 1.00 90.12 908 GLN A N 1
ATOM 7043 C CA . GLN A 1 908 ? -7.700 -3.631 39.266 1.00 90.12 908 GLN A CA 1
ATOM 7044 C C . GLN A 1 908 ? -8.495 -3.300 40.527 1.00 90.12 908 GLN A C 1
ATOM 7046 O O . GLN A 1 908 ? -9.618 -3.777 40.679 1.00 90.12 908 GLN A O 1
ATOM 7051 N N . LYS A 1 909 ? -7.964 -2.427 41.393 1.00 90.25 909 LYS A N 1
ATOM 7052 C CA . LYS A 1 909 ? -8.713 -1.927 42.558 1.00 90.25 909 LYS A CA 1
ATOM 7053 C C . LYS A 1 909 ? -9.912 -1.084 42.152 1.00 90.25 909 LYS A C 1
ATOM 7055 O O . LYS A 1 909 ? -10.976 -1.232 42.741 1.00 90.25 909 LYS A O 1
ATOM 7060 N N . TRP A 1 910 ? -9.774 -0.250 41.121 1.00 91.88 910 TRP A N 1
ATOM 7061 C CA . TRP A 1 910 ? -10.894 0.510 40.567 1.00 91.88 910 TRP A CA 1
ATOM 7062 C C . TRP A 1 910 ? -12.064 -0.398 40.182 1.00 91.88 910 TRP A C 1
ATOM 7064 O O . TRP A 1 910 ? -13.205 -0.172 40.588 1.00 91.88 910 TRP A O 1
ATOM 7074 N N . VAL A 1 911 ? -11.762 -1.483 39.473 1.00 92.62 911 VAL A N 1
ATOM 7075 C CA . VAL A 1 911 ? -12.764 -2.466 39.070 1.00 92.62 911 VAL A CA 1
ATOM 7076 C C . VAL A 1 911 ? -13.316 -3.233 40.274 1.00 92.62 911 VAL A C 1
ATOM 7078 O O . VAL A 1 911 ? -14.531 -3.298 40.441 1.00 92.62 911 VAL A O 1
ATOM 7081 N N . ALA A 1 912 ? -12.455 -3.789 41.128 1.00 89.69 912 ALA A N 1
ATOM 7082 C CA . ALA A 1 912 ? -12.867 -4.691 42.202 1.00 89.69 912 ALA A CA 1
ATOM 7083 C C . ALA A 1 912 ? -13.568 -3.984 43.376 1.00 89.69 912 ALA A C 1
ATOM 7085 O O . ALA A 1 912 ? -14.560 -4.494 43.890 1.00 89.69 912 ALA A O 1
ATOM 7086 N N . GLU A 1 913 ? -13.065 -2.824 43.804 1.00 87.69 913 GLU A N 1
ATOM 7087 C CA . GLU A 1 913 ? -13.504 -2.150 45.035 1.00 87.69 913 GLU A CA 1
ATOM 7088 C C . GLU A 1 913 ? -14.540 -1.046 44.780 1.00 87.69 913 GLU A C 1
ATOM 7090 O O . GLU A 1 913 ? -15.306 -0.707 45.682 1.00 87.69 913 GLU A O 1
ATOM 7095 N N . HIS A 1 914 ? -14.594 -0.486 43.564 1.00 92.06 914 HIS A N 1
ATOM 7096 C CA . HIS A 1 914 ? -15.483 0.636 43.250 1.00 92.06 914 HIS A CA 1
ATOM 7097 C C . HIS A 1 914 ? -16.552 0.273 42.221 1.00 92.06 914 HIS A C 1
ATOM 7099 O O . HIS A 1 914 ? -17.744 0.389 42.508 1.00 92.06 914 HIS A O 1
ATOM 7105 N N . LEU A 1 915 ? -16.158 -0.164 41.023 1.00 95.06 915 LEU A N 1
ATOM 7106 C CA . LEU A 1 915 ? -17.110 -0.456 39.948 1.00 95.06 915 LEU A CA 1
ATOM 7107 C C . LEU A 1 915 ? -17.897 -1.752 40.190 1.00 95.06 915 LEU A C 1
ATOM 7109 O O . LEU A 1 915 ? -19.089 -1.807 39.895 1.00 95.06 915 LEU A O 1
ATOM 7113 N N . GLY A 1 916 ? -17.268 -2.767 40.789 1.00 94.31 916 GLY A N 1
ATOM 7114 C CA . GLY A 1 916 ? -17.906 -4.038 41.141 1.00 94.31 916 GLY A CA 1
ATOM 7115 C C . GLY A 1 916 ? -19.097 -3.887 42.093 1.00 94.31 916 GLY A C 1
ATOM 7116 O O . GLY A 1 916 ? -20.015 -4.706 42.061 1.00 94.31 916 GLY A O 1
ATOM 7117 N N . ALA A 1 917 ? -19.151 -2.794 42.864 1.00 95.81 917 ALA A N 1
ATOM 7118 C CA . ALA A 1 917 ? -20.267 -2.482 43.756 1.00 95.81 917 ALA A CA 1
ATOM 7119 C C . ALA A 1 917 ? -21.604 -2.284 43.014 1.00 95.81 917 ALA A C 1
ATOM 7121 O O . ALA A 1 917 ? -22.662 -2.351 43.634 1.00 95.81 917 ALA A O 1
ATOM 7122 N N . TRP A 1 918 ? -21.603 -2.090 41.686 1.00 97.06 918 TRP A N 1
ATOM 7123 C CA . TRP A 1 918 ? -22.842 -2.090 40.894 1.00 97.06 918 TRP A CA 1
ATOM 7124 C C . TRP A 1 918 ? -23.640 -3.392 41.018 1.00 97.06 918 TRP A C 1
ATOM 7126 O O . TRP A 1 918 ? -24.852 -3.380 40.791 1.00 97.06 918 TRP A O 1
ATOM 7136 N N . GLN A 1 919 ? -23.001 -4.493 41.425 1.00 97.12 919 GLN A N 1
ATOM 7137 C CA . GLN A 1 919 ? -23.682 -5.757 41.686 1.00 97.12 919 GLN A CA 1
ATOM 7138 C C . GLN A 1 919 ? -24.757 -5.639 42.777 1.00 97.12 919 GLN A C 1
ATOM 7140 O O . GLN A 1 919 ? -25.803 -6.276 42.652 1.00 97.12 919 GLN A O 1
ATOM 7145 N N . ASP A 1 920 ? -24.566 -4.778 43.779 1.00 96.94 920 ASP A N 1
ATOM 7146 C CA . ASP A 1 920 ? -25.539 -4.561 44.860 1.00 96.94 920 ASP A CA 1
ATOM 7147 C C . ASP A 1 920 ? -26.785 -3.784 44.397 1.00 96.94 920 ASP A C 1
ATOM 7149 O O . ASP A 1 920 ? -27.798 -3.734 45.095 1.00 96.94 920 ASP A O 1
ATOM 7153 N N . PHE A 1 921 ? -26.723 -3.189 43.201 1.00 97.56 921 PHE A N 1
ATOM 7154 C CA . PHE A 1 921 ? -27.771 -2.354 42.610 1.00 97.56 921 PHE A CA 1
ATOM 7155 C C . PHE A 1 921 ? -28.411 -2.989 41.361 1.00 97.56 921 PHE A C 1
ATOM 7157 O O . PHE A 1 921 ? -29.273 -2.380 40.721 1.00 97.56 921 PHE A O 1
ATOM 7164 N N . SER A 1 922 ? -28.028 -4.226 41.030 1.00 97.31 922 SER A N 1
ATOM 7165 C CA . SER A 1 922 ? -28.475 -4.974 39.852 1.00 97.31 922 SER A CA 1
ATOM 7166 C C . SER A 1 922 ? -29.110 -6.306 40.258 1.00 97.31 922 SER A C 1
ATOM 7168 O O . SER A 1 922 ? -28.524 -7.073 41.018 1.00 97.31 922 SER A O 1
ATOM 7170 N N . ARG A 1 923 ? -30.314 -6.610 39.747 1.00 97.50 923 ARG A N 1
ATOM 7171 C CA . ARG A 1 923 ? -30.984 -7.905 40.005 1.00 97.50 923 ARG A CA 1
ATOM 7172 C C . ARG A 1 923 ? -30.336 -9.064 39.246 1.00 97.50 923 ARG A C 1
ATOM 7174 O O . ARG A 1 923 ? -30.330 -10.188 39.737 1.00 97.50 923 ARG A O 1
ATOM 7181 N N . GLU A 1 924 ? -29.826 -8.798 38.049 1.00 96.62 924 GLU A N 1
ATOM 7182 C CA . GLU A 1 924 ? -29.051 -9.739 37.237 1.00 96.62 924 GLU A CA 1
ATOM 7183 C C . GLU A 1 924 ? -27.535 -9.511 37.442 1.00 96.62 924 GLU A C 1
ATOM 7185 O O . GLU A 1 924 ? -27.136 -8.414 37.846 1.00 96.62 924 GLU A O 1
ATOM 7190 N N . PRO A 1 925 ? -26.670 -10.507 37.161 1.00 96.75 925 PRO A N 1
ATOM 7191 C CA . PRO A 1 925 ? -25.221 -10.331 37.249 1.00 96.75 925 PRO A CA 1
ATOM 7192 C C . PRO A 1 925 ? -24.724 -9.193 36.356 1.00 96.75 925 PRO A C 1
ATOM 7194 O O . PRO A 1 925 ? -25.135 -9.106 35.191 1.00 96.75 925 PRO A O 1
ATOM 7197 N N . ILE A 1 926 ? -23.839 -8.352 36.894 1.00 96.50 926 ILE A N 1
ATOM 7198 C CA . ILE A 1 926 ? -23.214 -7.273 36.120 1.00 96.50 926 ILE A CA 1
ATOM 7199 C C . ILE A 1 926 ? -22.212 -7.835 35.109 1.00 96.50 926 ILE A C 1
ATOM 7201 O O . ILE A 1 926 ? -21.588 -8.870 35.343 1.00 96.50 926 ILE A O 1
ATOM 7205 N N . GLU A 1 927 ? -22.044 -7.143 33.986 1.00 96.25 927 GLU A N 1
ATOM 7206 C CA . GLU A 1 927 ? -20.983 -7.425 33.017 1.00 96.25 927 GLU A CA 1
ATOM 7207 C C . GLU A 1 927 ? -19.961 -6.286 33.053 1.00 96.25 927 GLU A C 1
ATOM 7209 O O . GLU A 1 927 ? -20.337 -5.120 32.948 1.00 96.25 927 GLU A O 1
ATOM 7214 N N . LEU A 1 928 ? -18.684 -6.625 33.243 1.00 97.00 928 LEU A N 1
ATOM 7215 C CA . LEU A 1 928 ? -17.569 -5.679 33.250 1.00 97.00 928 LEU A CA 1
ATOM 7216 C C . LEU A 1 928 ? -16.898 -5.712 31.871 1.00 97.00 928 LEU A C 1
ATOM 7218 O O . LEU A 1 928 ? -16.380 -6.751 31.464 1.00 97.00 928 LEU A O 1
ATOM 7222 N N . ILE A 1 929 ? -16.903 -4.588 31.159 1.00 97.56 929 ILE A N 1
ATOM 7223 C CA . ILE A 1 929 ? -16.387 -4.465 29.794 1.00 97.56 929 ILE A CA 1
ATOM 7224 C C . ILE A 1 929 ? -15.217 -3.488 29.777 1.00 97.56 929 ILE A C 1
ATOM 7226 O O . ILE A 1 929 ? -15.383 -2.299 30.043 1.00 97.56 929 ILE A O 1
ATOM 7230 N N . GLU A 1 930 ? -14.033 -3.983 29.431 1.00 96.06 930 GLU A N 1
ATOM 7231 C CA . GLU A 1 930 ? -12.837 -3.150 29.340 1.00 96.06 930 GLU A CA 1
ATOM 7232 C C . GLU A 1 930 ? -12.797 -2.344 28.040 1.00 96.06 930 GLU A C 1
ATOM 7234 O O . GLU A 1 930 ? -12.905 -2.893 26.937 1.00 96.06 930 GLU A O 1
ATOM 7239 N N . CYS A 1 931 ? -12.573 -1.044 28.187 1.00 94.25 931 CYS A N 1
ATOM 7240 C CA . CYS A 1 931 ? -12.398 -0.075 27.119 1.00 94.25 931 CYS A CA 1
ATOM 7241 C C . CYS A 1 931 ? -10.968 0.477 27.106 1.00 94.25 931 CYS A C 1
ATOM 7243 O O . CYS A 1 931 ? -10.270 0.498 28.124 1.00 94.25 931 CYS A O 1
ATOM 7245 N N . GLU A 1 932 ? -10.549 0.928 25.926 1.00 90.56 932 GLU A N 1
ATOM 7246 C CA . GLU A 1 932 ? -9.303 1.668 25.726 1.00 90.56 932 GLU A CA 1
ATOM 7247 C C . GLU A 1 932 ? -9.426 3.109 26.240 1.00 90.56 932 GLU A C 1
ATOM 7249 O O . GLU A 1 932 ? -10.534 3.614 26.440 1.00 90.56 932 GLU A O 1
ATOM 7254 N N . GLY A 1 933 ? -8.277 3.753 26.448 1.00 87.94 933 GLY A N 1
ATOM 7255 C CA . GLY A 1 933 ? -8.192 5.108 26.982 1.00 87.94 933 GLY A CA 1
ATOM 7256 C C . GLY A 1 933 ? -8.282 5.186 28.508 1.00 87.94 933 GLY A C 1
ATOM 7257 O O . GLY A 1 933 ? -8.213 4.185 29.235 1.00 87.94 933 GLY A O 1
ATOM 7258 N N . ASP A 1 934 ? -8.417 6.412 28.985 1.00 86.94 934 ASP A N 1
ATOM 7259 C CA . ASP A 1 934 ? -8.702 6.784 30.357 1.00 86.94 934 ASP A CA 1
ATOM 7260 C C . ASP A 1 934 ? -10.101 7.400 30.505 1.00 86.94 934 ASP A C 1
ATOM 7262 O O . ASP A 1 934 ? -10.859 7.564 29.545 1.00 86.94 934 ASP A O 1
ATOM 7266 N N . HIS A 1 935 ? -10.467 7.723 31.746 1.00 86.88 935 HIS A N 1
ATOM 7267 C CA . HIS A 1 935 ? -11.775 8.285 32.069 1.00 86.88 935 HIS A CA 1
ATOM 7268 C C . HIS A 1 935 ? -12.129 9.534 31.255 1.00 86.88 935 HIS A C 1
ATOM 7270 O O . HIS A 1 935 ? -13.309 9.780 31.033 1.00 86.88 935 HIS A O 1
ATOM 7276 N N . ALA A 1 936 ? -11.149 10.348 30.862 1.00 79.44 936 ALA A N 1
ATOM 7277 C CA . ALA A 1 936 ? -11.349 11.604 30.151 1.00 79.44 936 ALA A CA 1
ATOM 7278 C C . ALA A 1 936 ? -11.457 11.417 28.635 1.00 79.44 936 ALA A C 1
ATOM 7280 O O . ALA A 1 936 ? -12.152 12.200 27.988 1.00 79.44 936 ALA A O 1
ATOM 7281 N N . ASP A 1 937 ? -10.783 10.410 28.076 1.00 82.62 937 ASP A N 1
ATOM 7282 C CA . ASP A 1 937 ? -10.636 10.260 26.630 1.00 82.62 937 ASP A CA 1
ATOM 7283 C C . ASP A 1 937 ? -11.275 8.997 26.032 1.00 82.62 937 ASP A C 1
ATOM 7285 O O . ASP A 1 937 ? -11.339 8.900 24.809 1.00 82.62 937 ASP A O 1
ATOM 7289 N N . MET A 1 938 ? -11.852 8.084 26.827 1.00 86.62 938 MET A N 1
ATOM 7290 C CA . MET A 1 938 ? -12.490 6.854 26.310 1.00 86.62 938 MET A CA 1
ATOM 7291 C C . MET A 1 938 ? -13.580 7.102 25.243 1.00 86.62 938 MET A C 1
ATOM 7293 O O . MET A 1 938 ? -13.896 6.220 24.446 1.00 86.62 938 MET A O 1
ATOM 7297 N N . MET A 1 939 ? -14.163 8.306 25.226 1.00 84.25 939 MET A N 1
ATOM 7298 C CA . MET A 1 939 ? -15.173 8.749 24.256 1.00 84.25 939 MET A CA 1
ATOM 7299 C C . MET A 1 939 ? -14.609 9.643 23.139 1.00 84.25 939 MET A C 1
ATOM 7301 O O . MET A 1 939 ? -15.356 10.070 22.257 1.00 84.25 939 MET A O 1
ATOM 7305 N N . ASN A 1 940 ? -13.309 9.941 23.151 1.00 79.00 940 ASN A N 1
ATOM 7306 C CA . ASN A 1 940 ? -12.646 10.755 22.137 1.00 79.00 940 ASN A CA 1
ATOM 7307 C C . ASN A 1 940 ? -12.460 9.979 20.833 1.00 79.00 940 ASN A C 1
ATOM 7309 O O . ASN A 1 940 ? -12.480 8.751 20.792 1.00 79.00 940 ASN A O 1
ATOM 7313 N N . ALA A 1 941 ? -12.222 10.717 19.744 1.00 66.69 941 ALA A N 1
ATOM 7314 C CA . ALA A 1 941 ? -12.097 10.159 18.396 1.00 66.69 941 ALA A CA 1
ATOM 7315 C C . ALA A 1 941 ? -11.059 9.026 18.277 1.00 66.69 941 ALA A C 1
ATOM 7317 O O . ALA A 1 941 ? -11.221 8.158 17.428 1.00 66.69 941 ALA A O 1
ATOM 7318 N N . GLN A 1 942 ? -10.030 9.022 19.131 1.00 75.50 942 GLN A N 1
ATOM 7319 C CA . GLN A 1 942 ? -9.002 7.982 19.166 1.00 75.50 942 GLN A CA 1
ATOM 7320 C C . GLN A 1 942 ? -9.538 6.609 19.609 1.00 75.50 942 GLN A C 1
ATOM 7322 O O . GLN A 1 942 ? -9.098 5.599 19.071 1.00 75.50 942 GLN A O 1
ATOM 7327 N N . TYR A 1 943 ? -10.474 6.562 20.562 1.00 85.75 943 TYR A N 1
ATOM 7328 C CA . TYR A 1 943 ? -10.931 5.312 21.190 1.00 85.75 943 TYR A CA 1
ATOM 7329 C C . TYR A 1 943 ? -12.410 4.999 20.925 1.00 85.75 943 TYR A C 1
ATOM 7331 O O . TYR A 1 943 ? -12.862 3.872 21.143 1.00 85.75 943 TYR A O 1
ATOM 7339 N N . VAL A 1 944 ? -13.179 5.969 20.414 1.00 83.81 944 VAL A N 1
ATOM 7340 C CA . VAL A 1 944 ? -14.638 5.855 20.294 1.00 83.81 944 VAL A CA 1
ATOM 7341 C C . VAL A 1 944 ? -15.105 4.750 19.345 1.00 83.81 944 VAL A C 1
ATOM 7343 O O . VAL A 1 944 ? -16.168 4.184 19.571 1.00 83.81 944 VAL A O 1
ATOM 7346 N N . GLU A 1 945 ? -14.342 4.405 18.303 1.00 78.38 945 GLU A N 1
ATOM 7347 C CA . GLU A 1 945 ? -14.696 3.286 17.413 1.00 78.38 945 GLU A CA 1
ATOM 7348 C C . GLU A 1 945 ? -14.568 1.942 18.141 1.00 78.38 945 GLU A C 1
ATOM 7350 O O . GLU A 1 945 ? -15.473 1.110 18.088 1.00 78.38 945 GLU A O 1
ATOM 7355 N N . GLY A 1 946 ? -13.484 1.749 18.899 1.00 81.69 946 GLY A N 1
ATOM 7356 C CA . GLY A 1 946 ? -13.308 0.570 19.744 1.00 81.69 946 GLY A CA 1
ATOM 7357 C C . GLY A 1 946 ? -14.364 0.487 20.851 1.00 81.69 946 GLY A C 1
ATOM 7358 O O . GLY A 1 946 ? -14.834 -0.608 21.178 1.00 81.69 946 GLY A O 1
ATOM 7359 N N . PHE A 1 947 ? -14.759 1.628 21.421 1.00 91.75 947 PHE A N 1
ATOM 7360 C CA . PHE A 1 947 ? -15.857 1.718 22.382 1.00 91.75 947 PHE A CA 1
ATOM 7361 C C . PHE A 1 947 ? -17.211 1.369 21.740 1.00 91.75 947 PHE A C 1
ATOM 7363 O O . PHE A 1 947 ? -17.944 0.537 22.276 1.00 91.75 947 PHE A O 1
ATOM 7370 N N . GLU A 1 948 ? -17.527 1.948 20.577 1.00 92.69 948 GLU A N 1
ATOM 7371 C CA . GLU A 1 948 ? -18.767 1.709 19.827 1.00 92.69 948 GLU A CA 1
ATOM 7372 C C . GLU A 1 948 ? -18.934 0.226 19.501 1.00 92.69 948 GLU A C 1
ATOM 7374 O O . GLU A 1 948 ? -19.986 -0.338 19.787 1.00 92.69 948 GLU A O 1
ATOM 7379 N N . GLN A 1 949 ? -17.886 -0.444 19.016 1.00 89.50 949 GLN A N 1
ATOM 7380 C CA . GLN A 1 949 ? -17.947 -1.872 18.699 1.00 89.50 949 GLN A CA 1
ATOM 7381 C C . GLN A 1 949 ? -18.268 -2.730 19.928 1.00 89.50 949 GLN A C 1
ATOM 7383 O O . GLN A 1 949 ? -19.045 -3.687 19.842 1.00 89.50 949 GLN A O 1
ATOM 7388 N N . ARG A 1 950 ? -17.671 -2.410 21.084 1.00 94.44 950 ARG A N 1
ATOM 7389 C CA . ARG A 1 950 ? -17.940 -3.102 22.354 1.00 94.44 950 ARG A CA 1
ATOM 7390 C C . ARG A 1 950 ? -19.376 -2.844 22.809 1.00 94.44 950 ARG A C 1
ATOM 7392 O O . ARG A 1 950 ? -20.095 -3.794 23.113 1.00 94.44 950 ARG A O 1
ATOM 7399 N N . LEU A 1 951 ? -19.816 -1.587 22.781 1.00 95.50 951 LEU A N 1
ATOM 7400 C CA . LEU A 1 951 ? -21.181 -1.193 23.119 1.00 95.50 951 LEU A CA 1
ATOM 7401 C C . LEU A 1 951 ? -22.208 -1.893 22.216 1.00 95.50 951 LEU A C 1
ATOM 7403 O O . LEU A 1 951 ? -23.152 -2.496 22.718 1.00 95.50 951 LEU A O 1
ATOM 7407 N N . SER A 1 952 ? -21.990 -1.901 20.902 1.00 93.12 952 SER A N 1
ATOM 7408 C CA . SER A 1 952 ? -22.848 -2.563 19.915 1.00 93.12 952 SER A CA 1
ATOM 7409 C C . SER A 1 952 ? -22.944 -4.075 20.133 1.00 93.12 952 SER A C 1
ATOM 7411 O O . SER A 1 952 ? -24.034 -4.641 20.010 1.00 93.12 952 SER A O 1
ATOM 7413 N N . LYS A 1 953 ? -21.848 -4.742 20.527 1.00 94.25 953 LYS A N 1
ATOM 7414 C CA . LYS A 1 953 ? -21.868 -6.166 20.914 1.00 94.25 953 LYS A CA 1
ATOM 7415 C C . LYS A 1 953 ? -22.718 -6.409 22.162 1.00 94.25 953 LYS A C 1
ATOM 7417 O O . LYS A 1 953 ? -23.522 -7.340 22.168 1.00 94.25 953 LYS A O 1
ATOM 7422 N N . VAL A 1 954 ? -22.579 -5.570 23.190 1.00 96.12 954 VAL A N 1
ATOM 7423 C CA . VAL A 1 954 ? -23.378 -5.688 24.421 1.00 96.12 954 VAL A CA 1
ATOM 7424 C C . VAL A 1 954 ? -24.856 -5.433 24.127 1.00 96.12 954 VAL A C 1
ATOM 7426 O O . VAL A 1 954 ? -25.692 -6.250 24.505 1.00 96.12 954 VAL A O 1
ATOM 7429 N N . LEU A 1 955 ? -25.192 -4.374 23.384 1.00 95.69 955 LEU A N 1
ATOM 7430 C CA . LEU A 1 955 ? -26.567 -4.074 22.964 1.00 95.69 955 LEU A CA 1
ATOM 7431 C C . LEU A 1 955 ? -27.191 -5.258 22.204 1.00 95.69 955 LEU A C 1
ATOM 7433 O O . LEU A 1 955 ? -28.283 -5.712 22.558 1.00 95.69 955 LEU A O 1
ATOM 7437 N N . ALA A 1 956 ? -26.455 -5.853 21.259 1.00 92.69 956 ALA A N 1
ATOM 7438 C CA . ALA A 1 956 ? -26.898 -7.049 20.546 1.00 92.69 956 ALA A CA 1
ATOM 7439 C C . ALA A 1 956 ? -27.122 -8.247 21.490 1.00 92.69 956 ALA A C 1
ATOM 7441 O O . ALA A 1 956 ? -28.129 -8.945 21.368 1.00 92.69 956 ALA A O 1
ATOM 7442 N N . ALA A 1 957 ? -26.248 -8.453 22.482 1.00 92.31 957 ALA A N 1
ATOM 7443 C CA . ALA A 1 957 ? -26.413 -9.485 23.509 1.00 92.31 957 ALA A CA 1
ATOM 7444 C C . ALA A 1 957 ? -27.610 -9.228 24.449 1.00 92.31 957 ALA A C 1
ATOM 7446 O O . ALA A 1 957 ? -28.108 -10.156 25.089 1.00 92.31 957 ALA A O 1
ATOM 7447 N N . ARG A 1 958 ? -28.103 -7.985 24.532 1.00 91.62 958 ARG A N 1
ATOM 7448 C CA . ARG A 1 958 ? -29.365 -7.622 25.205 1.00 91.62 958 ARG A CA 1
ATOM 7449 C C . ARG A 1 958 ? -30.588 -7.695 24.278 1.00 91.62 958 ARG A C 1
ATOM 7451 O O . ARG A 1 958 ? -31.711 -7.476 24.739 1.00 91.62 958 ARG A O 1
ATOM 7458 N N . GLY A 1 959 ? -30.385 -8.066 23.011 1.00 89.12 959 GLY A N 1
ATOM 7459 C CA . GLY A 1 959 ? -31.424 -8.262 22.002 1.00 89.12 959 GLY A CA 1
ATOM 7460 C C . GLY A 1 959 ? -31.951 -6.968 21.380 1.00 89.12 959 GLY A C 1
ATOM 7461 O O . GLY A 1 959 ? -33.126 -6.937 21.008 1.00 89.12 959 GLY A O 1
ATOM 7462 N N . ILE A 1 960 ? -31.134 -5.904 21.325 1.00 89.75 960 ILE A N 1
ATOM 7463 C CA . ILE A 1 960 ? -31.550 -4.546 20.915 1.00 89.75 960 ILE A CA 1
ATOM 7464 C C . ILE A 1 960 ? -30.569 -3.791 20.009 1.00 89.75 960 ILE A C 1
ATOM 7466 O O . ILE A 1 960 ? -29.375 -4.144 19.899 1.00 89.75 960 ILE A O 1
#

Solvent-accessible surface area (backbone atoms only — not comparable to full-atom values): 51922 Å² total; per-residue (Å²): 141,77,84,84,78,79,76,79,75,76,67,92,79,67,94,73,80,67,68,25,69,67,38,40,47,52,59,18,34,73,31,55,49,99,88,66,48,73,32,28,39,36,40,42,62,86,84,59,89,79,84,77,61,52,77,41,36,30,48,53,50,52,51,50,10,50,53,49,10,55,48,50,50,53,54,54,56,73,72,49,69,95,79,70,84,69,80,64,70,51,40,34,37,40,49,64,94,50,67,70,61,45,53,48,51,50,44,8,33,40,63,40,25,33,28,40,28,39,44,66,88,76,60,76,49,64,72,60,33,51,53,50,52,53,48,51,35,61,70,48,69,63,35,38,36,41,32,40,64,69,55,36,71,74,38,56,73,62,55,73,48,98,46,51,46,34,56,61,58,59,59,53,62,54,79,79,54,78,92,78,78,100,80,74,100,77,80,95,65,92,63,90,62,51,63,45,51,62,88,35,60,47,37,34,41,58,41,87,31,99,86,69,53,72,40,35,38,36,39,25,42,59,25,48,52,33,19,34,54,19,42,44,62,72,68,62,66,55,75,83,35,19,36,42,41,37,46,42,71,42,31,38,66,19,41,34,60,37,56,47,30,28,32,68,57,43,27,32,35,37,40,46,44,49,69,44,37,69,75,38,47,66,49,53,58,52,46,32,30,74,66,52,27,21,34,34,63,48,35,47,57,57,49,45,53,37,35,54,51,46,70,79,40,56,88,76,69,72,93,70,57,42,68,57,43,58,36,37,38,24,39,79,59,84,40,45,37,67,53,54,46,53,35,41,59,56,41,40,77,45,57,31,90,57,71,28,44,26,28,28,37,48,40,74,55,31,45,12,60,43,21,51,15,76,60,48,66,68,63,39,58,76,66,71,44,67,56,53,52,25,19,35,65,23,90,24,43,47,76,49,34,40,36,98,93,39,76,50,59,69,67,38,71,18,42,36,32,37,38,51,60,14,46,53,88,43,38,58,93,32,68,64,66,30,58,76,34,38,47,97,89,64,34,36,54,70,53,35,25,22,26,37,40,90,88,57,32,34,38,80,72,43,41,76,88,59,53,30,48,42,84,86,40,81,39,45,36,62,57,31,37,48,40,41,56,72,60,66,54,77,68,45,42,81,71,39,60,43,41,44,68,40,65,58,91,93,50,98,44,37,46,30,32,37,34,36,23,52,68,60,91,71,86,49,66,49,63,50,29,57,39,50,46,49,49,34,54,39,34,14,68,73,78,74,46,58,31,47,34,36,34,66,39,54,68,77,74,58,65,44,48,61,79,62,44,70,55,47,69,54,53,48,52,38,50,78,69,52,76,43,70,92,53,52,40,62,46,78,39,75,58,82,55,77,82,82,67,78,80,38,73,62,87,48,73,55,32,42,46,52,38,49,31,46,19,68,73,67,78,41,67,57,95,75,56,37,31,72,38,34,48,57,75,71,57,46,42,85,81,47,43,59,56,44,52,54,41,36,54,73,70,42,95,64,77,92,70,86,45,74,66,57,42,64,46,17,36,19,41,45,45,34,26,50,51,59,76,43,57,85,56,88,76,87,74,43,78,20,50,54,28,74,47,49,84,45,66,50,39,36,37,28,26,33,50,63,25,46,50,71,68,48,50,48,42,42,72,70,53,58,59,21,23,30,37,31,38,38,53,61,26,76,56,91,90,46,72,64,74,89,37,62,65,58,47,21,54,55,49,43,56,55,46,40,71,74,50,78,65,56,73,37,31,37,31,5,36,37,66,10,19,61,42,33,53,53,30,50,38,51,42,43,75,71,72,34,51,68,60,41,37,34,24,37,59,45,41,65,76,44,36,82,77,23,60,80,49,45,62,67,54,30,40,56,51,51,34,35,78,68,56,25,43,60,75,85,49,47,70,56,48,64,60,72,50,58,90,56,54,75,65,57,45,40,48,51,52,61,69,69,22,41,65,70,49,42,67,64,70,62,69,46,55,68,56,51,46,32,38,28,51,36,26,30,47,45,24,58,37,34,59,74,58,74,82,76,73,64,38,68,46,38,35,36,38,39,43,39,55,52,73,93,77,38,85,44,55,68,54,42,45,63,73,39,43,49,53,41,46,81,35,19,75,37,86,57,48,81,42,86,44,59,56,33,70,89,42,30,43,33,79,92,27,19,64,68,40,47,56,53,50,53,52,51,37,46,76,56,75,78

Foldseek 3Di:
DDDDDDPPDPPPPPPDQDQFPLSLLVLLQPDAPPVRHAFEEFFDDPPDLQDDTDDDGSVNLSVLLLVLLVLVLVVVLVVDPPPPLPPDQAEEEEDEQGDVSQSSVLSNCLQNLHEYEYDWDAAPDLVRRLVQLVLVCVLRVQGAYEYAPVVCVVNVSLVPGPHYDYPCNSVVVVVPDDDDDPDDPDDDDSDPRDGAGDQGFSYWAWDCDLVRHTFTFGDHSLLLVLLLVLLCVQLVDDLAAEEEDAFDCSDLQPVRVPDSNCSNSSYHYYYHHPVSCLVPVVSVQVNCQVVVHAEYEAAQLSLLVNLVVCVVCVPVDDDGDNCNHQAYEYEPAFHFLVSQVSSQVSVVSNVHPASNYWYFYDDVQLSGTFAIDRRDSVVCVVVVDRTTFNFAGTPFKDWFFDDPHGTDDAPDKGFIWIDGSNGTQATRPCVPVNVVQADPVGIGGPQWMWGQHPVRITDTDAGVPFFFCFPNDTDHQSVLLVLLLVLVQPFFDGLFKGKGWDDPDPDPGIAMEIETEGPDDDPDLVVVLVRLQSSQVSSCPGVVHGHQKYFYDHVSNQDDTSSSDGDNSNVVVCVVVCVRVPGIQGNLANRDPVPPPDQAADPDPLLVQLLVLLCVLLVHDSSSDRQQDFSVNSNCDLQCLVVSVVSSCVSDVDDDFCASLLCQQARRSVSNSVCRVCSVPPDDAFKHWLARAADDAEEEEEEALLQGCPLCNLVSVQDHNHTYIYGGFFQLGPPTDGDPALLSVLVVVLVNCCVVPVADDYHYEYAELSLLSQLSNLVVCVVVVHHDLYYEYEAYFNQCLLVLVPDDLLLLLLVLCVLLQQDPPVCSVVSVVVCPPPDLLVSLVVSLVSGDPVSCVSNVDDSVSSSSSSVSSNSSSVNSNPDDDDAAHAAYEYEHECEDPSRDNDRVCSVPVGRCCCCVRHPDHYHYHYFYDYSSPCSPNVGVNVVSVSVVVVSVVSVD

Mean predicted aligned error: 18.15 Å

pLDDT: mean 82.06, std 15.89, range [22.81, 98.31]